Protein AF-A0AAD8AJ97-F1 (afdb_monomer)

InterPro domains:
  IPR019348 Protein phosphatase 1 regulatory subunit 21, six-helix bundle [PF10212] (154-382)
  IPR040024 Protein phosphatase 1 regulatory subunit 21 [PTHR21448] (3-656)
  IPR049372 Protein phosphatase 1 regulatory subunit 21, C-terminal [PF21636] (503-648)

pLDDT: mean 74.04, std 20.23, range [24.17, 96.62]

Foldseek 3Di:
DVVVVVVVVVVVVVVVVVVVVVVVVVVVVVVVVVVVVVVVVVVVVVVVVVVVVVVVVVVVVVVVVVVVVVVVVVVVVVVVVVVVVVVVVVVVVVVVVVVVVVVVVVVVVVVVVVVVVVCCQPPPFPDDPVDRVVSLQTDDDDDPVLLVVVLVLLVLLLVLLVLQLVLVLLLLVLVLLLQVQPDVDDDPLNVVLNVLSVCSNVLSVQLSVLSVQVSVQSVPPVALALLQGLSLVSNLVSLVVVLVSLVVNLVSLLVVLVVVCVDPLQDPVLNVLSVQLNVLSVQLSVLSVQLSVLSCLSNCSLDPDNPDDLVCNLVSLVVNLVSLVSNLVSLVSSLVSLVVNLVVLVVGPPRDPSNNVSSVSSSVSSVSNSVSSVSSSVSSVVCSVSVSVSSLPAPDNPDDPPRHRDVVSSVVSSVVSVVVVVVVDDDPPPQPPVVVVVVVVVVVVVVVVVVVVVVVVVVVVVVVVVVVVVVVVVVVVVVVVVVVVVVVVVVVVVVVDDDDDDDDDDDDDDDDDDDDDDDDDWDDDPPDTDDDDDDDDVVVVVVVVVVVVVVVVVVVVVVVVVVVVVVVVVVVVVVVVVVVVVVVVVVVVVVVVVVVVVVVVVVVVVVVVVVVVVVVVVVVVVVVVVVVVVVVVVVVVVVVVVVVVVVVVVVQVLLVQLLVVCVVVVDNVVSQVVSCVPVVDGRDDPVSNVCQNPVPCVPPVGSDDDDDDDDDDDVVLLVVLVVVCVVPVPDDLVRSCVVSVPPSVVSVCSVCVPVVDDDDDDDDDDDDDPVRVVVVVVVVVVVVVVCVVDVCVLQVDKDKDKDWDDPPPDDDPDDDDDDDDDDDDDDDDDDDDDDDDGDIDIDIDGDDDDDDDDDDDDDDDDDDDDDDDDDDDDDDD

Secondary structure (DSSP, 8-state):
-HHHHHHHHHHHHHHHHHHHHHHHHHHHHHHHHHHHHHHHHHHHHHHHHHHHHHHHHHHHHHHHHHHHHHHHHHHHHHHHHHHHHHHHHHHHHHHHHHHHHHHHHHHHHHHHHHHHHHHHHHHSS---SS-SGGGGGPPP---HHHHHHHHHHHHHHHHHHHHHHHHHHHHHHHHHHHHHHH-SS--HHHHHHHHHHTTHHHHHHHHHHHHHHHHHHHHHH----TTT-SHHHHHHHHHHHHHHHHHHHHHHHHHHHHHHTTSTT--HHHHHHHHHHHHHHHHHHHHHHHHHHHHHHHHGGGSS---S-THHHHHHHHHHHHHHHHHHHHHHHHHHHHHHHHHHHHTSTT--HHHHHHHHHHHHHHHHHHHHHHHHHHHHHHTHHHHHHHH-S-SS-SS-S-----HHHHHHHHHHHHHHHHHSSPPPPPPPHHHHHHHHHHHHHHHHHHHHHHHHHHHHHHHHHHHHHHHHHHHHHHHHHHHHHHHHHHTTTTTTS--------------------------EETTEE-----PPPHHHHHHHHHHHHHHHHHHHHHHHHHHHHHHHHHHHHHHHHHHHHHHHHHHHHHHHHHHHHHHHHHHHHHHHHHHHHHHHHHHHHHHHHHHHHHHHHHHHHHHHHHHHHHHHHHHHHHHHHHHHHHHHH--HHHHHHHHHHHH-SPPPPHHHHHHIIIIIIHHHS--PPPPPPP-PPPHHHHHHHHHHHHT-TT--HHHHHHHTT--HHHHHHHHHHTS--------------TTHHHHHHHHHHHHHHHHHH-TTGGGG--EEE-----TTS---S--------S--------------------EEE--------------------------------

Organism: Diploptera punctata (NCBI:txid6984)

Solvent-accessible surface area (backbone atoms only — not comparable to full-atom values): 50959 Å² total; per-residue (Å²): 121,73,64,63,58,54,53,49,54,48,50,50,52,51,51,50,50,51,50,50,51,48,55,46,53,58,46,51,55,48,49,52,50,52,50,52,55,50,51,56,50,47,56,51,50,52,52,54,50,51,51,53,52,50,54,51,51,56,48,51,51,54,51,49,65,46,51,54,51,54,50,50,52,51,52,50,53,47,53,53,48,54,56,48,52,57,47,51,54,49,54,51,50,54,51,48,51,53,53,50,51,50,50,49,52,52,50,51,51,47,51,51,49,51,50,50,51,48,49,45,66,76,71,62,58,79,68,52,90,88,42,69,74,66,38,30,68,58,79,82,83,78,55,66,69,61,51,52,50,52,52,50,54,53,51,54,41,45,56,26,45,50,48,27,41,52,21,50,40,47,30,41,47,30,53,42,52,36,52,65,49,74,36,94,69,71,51,77,63,52,50,53,39,44,58,56,38,72,50,43,62,65,46,39,51,46,31,50,51,22,43,55,49,30,52,52,48,57,71,68,66,75,60,82,47,72,49,50,48,67,33,49,38,50,25,36,51,28,44,41,52,46,39,52,47,47,64,67,43,47,63,45,53,45,56,46,47,54,50,55,54,65,38,95,84,50,46,73,68,56,37,52,41,46,50,51,35,48,52,28,54,52,50,36,48,53,35,45,49,53,44,42,52,37,45,39,68,52,31,49,43,47,43,99,76,60,91,72,62,71,82,49,54,52,52,41,54,55,51,42,39,49,44,38,46,55,34,27,52,34,42,46,50,32,37,51,39,46,45,55,44,44,54,56,48,69,70,39,95,83,59,48,73,66,33,53,55,30,45,55,50,29,47,50,22,37,50,41,29,31,52,18,38,44,53,36,29,46,57,48,55,72,44,41,72,57,57,44,49,60,68,38,82,68,83,85,72,95,84,63,92,71,77,54,67,40,68,65,57,58,53,48,52,42,51,50,41,51,52,52,61,58,67,74,44,78,76,75,75,76,69,52,72,68,57,48,50,50,51,48,51,50,50,48,52,50,46,54,52,50,48,52,50,50,51,50,50,48,52,51,47,52,50,48,53,48,51,47,50,48,46,52,45,51,49,48,48,47,52,46,44,54,46,45,46,59,38,49,50,50,36,65,78,35,73,86,64,79,84,88,84,85,91,88,90,84,92,92,83,92,86,90,90,88,88,87,90,86,90,85,87,78,63,82,55,100,88,55,79,68,83,76,88,82,83,84,56,74,66,56,60,53,50,50,50,52,51,50,52,54,51,52,51,53,49,52,54,52,52,52,52,49,54,57,48,53,54,52,49,50,53,52,52,52,52,50,50,54,51,47,56,51,49,53,54,52,50,53,54,46,53,54,50,52,53,52,49,49,55,50,49,55,52,50,51,50,54,49,52,57,48,50,52,53,49,51,52,51,52,52,52,51,46,54,51,49,50,51,50,47,58,49,50,51,52,52,47,53,52,46,52,51,53,51,49,51,50,48,52,50,53,49,52,55,52,52,51,51,40,50,42,38,69,70,66,68,34,67,70,58,34,42,48,51,40,31,74,75,66,76,43,88,49,77,53,73,69,56,49,52,40,46,44,51,76,22,31,72,68,66,80,37,84,74,83,83,84,79,84,78,87,74,82,55,68,66,60,51,48,55,53,47,56,58,36,74,76,38,78,85,65,48,66,74,55,52,20,61,75,68,70,38,58,52,72,58,48,52,46,42,40,52,75,71,67,64,63,76,88,77,82,89,75,93,73,86,88,79,59,86,72,49,54,62,52,54,50,52,52,50,51,59,49,50,55,49,54,73,74,36,87,62,49,71,81,76,60,75,50,70,56,80,71,90,78,66,96,82,79,71,84,76,93,70,88,81,83,79,84,83,77,96,77,88,82,88,89,89,89,85,82,90,86,81,91,81,81,84,75,85,55,84,49,77,58,80,78,92,80,84,91,79,96,74,87,91,77,88,84,77,88,78,89,84,89,83,89,79,92,86,86,92,78,85,86,88,136

Sequence (877 aa):
MTNHVLDEELQKKIAENAQLLSLMQDKDSAHEQDMSSLTQRIEKLEHELQQYRQVNNDAELKYKAVVERLEEEKSVLRRTVEVKDHALEKYNTELSTLTEEKSMIQKDLGKKLQSATSTIAHHLPFVDSRNGDLNELNIPRHDRKQQIYALHVISQAGLHLHDLTAALSDYHTYSEQRLHALFTTLNPVNIKFSIHLKENARILRALEQGYSEFQAGLENENCVSLETLPSLHRLSDHLAAYTVYLHRLLPYQCLSLDKESSLSTCTETLRGINEEVRHHIALVTGHFIKLNTYVKLLAVQSKRACQHPPASQRRFLLELTEVLKVLHESMKDLSRAYSQKSNIEHELPTTTERLRTTDECLVNSLGAVVSAMGKLATVLSDSRAELCKVTSASSLTVLSSSGSMHPSVSSFKKRAALYVSCLDQEESPSVPYEDALREHDEVKTNALSRESLTEQLTSCRQRATKLEQDKEHWRLEYQLLQLRHCKKVKDLEGQIQSLSGSTTPHSDDSQVDKVITMDPVTVTNLLGRLDAPLGLTAEADSREQEVKNYLTEQINQLVAACQCAETKAGTLAAECQVLKNRLELCLENKLQAESSVQQMQDSVAKLQEDLQTTTHNYETQLSIMSEHLANMNDKLAVQRDEIDQLKYQLTNKMKAQAVLWYAEFKSIIRVQREFRRVFNRDAPTARSIKKWRRDTLLATGSVLKKHGGGRRASDEMVANVQAAFERSPRKSLRRASRELQIPKSTLQRIVHKRLKLHRYKVQLVQRLEPNDMPKRVEFANTMLDRLGADPDFMTKIFFSDEATFHLSGKSEDECLRKLFVQDGAPPHWSNERCGDLDIKTWSIRAVHLVPSSVSPRPLKKNMSVVISLILPGNSPS

Structure (mmCIF, N/CA/C/O backbone):
data_AF-A0AAD8AJ97-F1
#
_entry.id   AF-A0AAD8AJ97-F1
#
loop_
_atom_site.group_PDB
_atom_site.id
_atom_site.type_symbol
_atom_site.label_atom_id
_atom_site.label_alt_id
_atom_site.label_comp_id
_atom_site.label_asym_id
_atom_site.label_entity_id
_atom_site.label_seq_id
_atom_site.pdbx_PDB_ins_code
_atom_site.Cartn_x
_atom_site.Cartn_y
_atom_site.Cartn_z
_atom_site.occupancy
_atom_site.B_iso_or_equiv
_atom_site.auth_seq_id
_atom_site.auth_comp_id
_atom_site.auth_asym_id
_atom_site.auth_atom_id
_atom_site.pdbx_PDB_model_num
ATOM 1 N N . MET A 1 1 ? -45.328 -33.115 139.645 1.00 50.28 1 MET A N 1
ATOM 2 C CA . MET A 1 1 ? -44.466 -33.691 138.586 1.00 50.28 1 MET A CA 1
ATOM 3 C C . MET A 1 1 ? -44.896 -33.299 137.172 1.00 50.28 1 MET A C 1
ATOM 5 O O . MET A 1 1 ? -44.027 -33.206 136.326 1.00 50.28 1 MET A O 1
ATOM 9 N N . THR A 1 2 ? -46.174 -33.012 136.896 1.00 53.66 2 THR A N 1
ATOM 10 C CA . THR A 1 2 ? -46.664 -32.645 135.548 1.00 53.66 2 THR A CA 1
ATOM 11 C C . THR A 1 2 ? -46.063 -31.366 134.951 1.00 53.66 2 THR A C 1
ATOM 13 O O . THR A 1 2 ? -45.780 -31.346 133.760 1.00 53.66 2 THR A O 1
ATOM 16 N N . ASN A 1 3 ? -45.845 -30.313 135.746 1.00 56.28 3 ASN A N 1
ATOM 17 C CA . ASN A 1 3 ? -45.426 -29.008 135.207 1.00 56.28 3 ASN A CA 1
ATOM 18 C C . ASN A 1 3 ? -44.004 -29.025 134.616 1.00 56.28 3 ASN A C 1
ATOM 20 O O . ASN A 1 3 ? -43.780 -28.437 133.570 1.00 56.28 3 ASN A O 1
ATOM 24 N N . HIS A 1 4 ? -43.075 -29.772 135.224 1.00 58.72 4 HIS A N 1
ATOM 25 C CA . HIS A 1 4 ? -41.666 -29.811 134.804 1.00 58.72 4 HIS A CA 1
ATOM 26 C C . HIS A 1 4 ? -41.482 -30.333 133.366 1.00 58.72 4 HIS A C 1
ATOM 28 O O . HIS A 1 4 ? -40.589 -29.881 132.659 1.00 58.72 4 HIS A O 1
ATOM 34 N N . VAL A 1 5 ? -42.343 -31.254 132.916 1.00 66.88 5 VAL A N 1
ATOM 35 C CA . VAL A 1 5 ? -42.298 -31.795 131.544 1.00 66.88 5 VAL A CA 1
ATOM 36 C C . VAL A 1 5 ? -42.784 -30.755 130.528 1.00 66.88 5 VAL A C 1
ATOM 38 O O . VAL A 1 5 ? -42.211 -30.630 129.450 1.00 66.88 5 VAL A O 1
ATOM 41 N N . LEU A 1 6 ? -43.808 -29.971 130.887 1.00 69.75 6 LEU A N 1
ATOM 42 C CA . LEU A 1 6 ? -44.297 -28.860 130.064 1.00 69.75 6 LEU A CA 1
ATOM 43 C C . LEU A 1 6 ? -43.267 -27.728 129.976 1.00 69.75 6 LEU A C 1
ATOM 45 O O . LEU A 1 6 ? -43.075 -27.179 128.895 1.00 69.75 6 LEU A O 1
ATOM 49 N N . ASP A 1 7 ? -42.577 -27.412 131.075 1.00 71.25 7 ASP A N 1
ATOM 50 C CA . ASP A 1 7 ? -41.513 -26.403 131.086 1.00 71.25 7 ASP A CA 1
ATOM 51 C C . ASP A 1 7 ? -40.296 -26.845 130.248 1.00 71.25 7 ASP A C 1
ATOM 53 O O . ASP A 1 7 ? -39.760 -26.041 129.487 1.00 71.25 7 ASP A O 1
ATOM 57 N N . GLU A 1 8 ? -39.892 -28.121 130.302 1.00 76.50 8 GLU A N 1
ATOM 58 C CA . GLU A 1 8 ? -38.833 -28.673 129.437 1.00 76.50 8 GLU A CA 1
ATOM 59 C C . GLU A 1 8 ? -39.226 -28.680 127.951 1.00 76.50 8 GLU A C 1
ATOM 61 O O . GLU A 1 8 ? -38.424 -28.300 127.095 1.00 76.50 8 GLU A O 1
ATOM 66 N N . GLU A 1 9 ? -40.457 -29.078 127.616 1.00 75.56 9 GLU A N 1
ATOM 67 C CA . GLU A 1 9 ? -40.934 -29.096 126.228 1.00 75.56 9 GLU A CA 1
ATOM 68 C C . GLU A 1 9 ? -41.107 -27.673 125.664 1.00 75.56 9 GLU A C 1
ATOM 70 O O . GLU A 1 9 ? -40.749 -27.412 124.510 1.00 75.56 9 GLU A O 1
ATOM 75 N N . LEU A 1 10 ? -41.541 -26.720 126.497 1.00 81.50 10 LEU A N 1
ATOM 76 C CA . LEU A 1 10 ? -41.582 -25.295 126.171 1.00 81.50 10 LEU A CA 1
ATOM 77 C C . LEU A 1 10 ? -40.174 -24.720 125.963 1.00 81.50 10 LEU A C 1
ATOM 79 O O . LEU A 1 10 ? -39.937 -24.064 124.950 1.00 81.50 10 LEU A O 1
ATOM 83 N N . GLN A 1 11 ? -39.220 -24.996 126.860 1.00 79.12 11 GLN A N 1
ATOM 84 C CA . GLN A 1 11 ? -37.820 -24.579 126.693 1.00 79.12 11 GLN A CA 1
ATOM 85 C C . GLN A 1 11 ? -37.204 -25.166 125.420 1.00 79.12 11 GLN A C 1
ATOM 87 O O . GLN A 1 11 ? -36.531 -24.452 124.676 1.00 79.12 11 GLN A O 1
ATOM 92 N N . LYS A 1 12 ? -37.493 -26.435 125.110 1.00 81.88 12 LYS A N 1
ATOM 93 C CA . LYS A 1 12 ? -37.055 -27.080 123.868 1.00 81.88 12 LYS A CA 1
ATOM 94 C C . LYS A 1 12 ? -37.644 -26.398 122.632 1.00 81.88 12 LYS A C 1
ATOM 96 O O . LYS A 1 12 ? -36.906 -26.165 121.679 1.00 81.88 12 LYS A O 1
ATOM 101 N N . LYS A 1 13 ? -38.925 -26.009 122.651 1.00 83.00 13 LYS A N 1
ATOM 102 C CA . LYS A 1 13 ? -39.553 -25.247 121.555 1.00 83.00 13 LYS A CA 1
ATOM 103 C C . LYS A 1 13 ? -39.045 -23.808 121.443 1.00 83.00 13 LYS A C 1
ATOM 105 O O . LYS A 1 13 ? -38.939 -23.299 120.330 1.00 83.00 13 LYS A O 1
ATOM 110 N N . ILE A 1 14 ? -38.674 -23.167 122.551 1.00 85.00 14 ILE A N 1
ATOM 111 C CA . ILE A 1 14 ? -37.997 -21.860 122.544 1.00 85.00 14 ILE A CA 1
ATOM 112 C C . ILE A 1 14 ? -36.601 -21.988 121.915 1.00 85.00 14 ILE A C 1
ATOM 114 O O . ILE A 1 14 ? -36.256 -21.187 121.050 1.00 85.00 14 ILE A O 1
ATOM 118 N N . ALA A 1 15 ? -35.828 -23.017 122.277 1.00 83.38 15 ALA A N 1
ATOM 119 C CA . ALA A 1 15 ? -34.513 -23.284 121.694 1.00 83.38 15 ALA A CA 1
ATOM 120 C C . ALA A 1 15 ? -34.587 -23.644 120.197 1.00 83.38 15 ALA A C 1
ATOM 122 O O . ALA A 1 15 ? -33.799 -23.136 119.405 1.00 83.38 15 ALA A O 1
ATOM 123 N N . GLU A 1 16 ? -35.560 -24.463 119.792 1.00 85.12 16 GLU A N 1
ATOM 124 C CA . GLU A 1 16 ? -35.815 -24.819 118.390 1.00 85.12 16 GLU A CA 1
ATOM 125 C C . GLU A 1 16 ? -36.224 -23.589 117.564 1.00 85.12 16 GLU A C 1
ATOM 127 O O . GLU A 1 16 ? -35.667 -23.360 116.494 1.00 85.12 16 GLU A O 1
ATOM 132 N N . ASN A 1 17 ? -37.109 -22.730 118.085 1.00 81.25 17 ASN A N 1
ATOM 133 C CA . ASN A 1 17 ? -37.450 -21.460 117.436 1.00 81.25 17 ASN A CA 1
ATOM 134 C C . ASN A 1 17 ? -36.255 -20.494 117.372 1.00 81.25 17 ASN A C 1
ATOM 136 O O . ASN A 1 17 ? -36.091 -19.816 116.363 1.00 81.25 17 ASN A O 1
ATOM 140 N N . ALA A 1 18 ? -35.398 -20.440 118.396 1.00 86.62 18 ALA A N 1
ATOM 141 C CA . ALA A 1 18 ? -34.182 -19.625 118.369 1.00 86.62 18 ALA A CA 1
ATOM 142 C C . ALA A 1 18 ? -33.172 -20.129 117.319 1.00 86.62 18 ALA A C 1
ATOM 144 O O . ALA A 1 18 ? -32.585 -19.327 116.596 1.00 86.62 18 ALA A O 1
ATOM 145 N N . GLN A 1 19 ? -33.018 -21.450 117.176 1.00 85.50 19 GLN A N 1
ATOM 146 C CA . GLN A 1 19 ? -32.201 -22.057 116.119 1.00 85.50 19 GLN A CA 1
ATOM 147 C C . GLN A 1 19 ? -32.790 -21.819 114.723 1.00 85.50 19 GLN A C 1
ATOM 149 O O . GLN A 1 19 ? -32.041 -21.517 113.799 1.00 85.50 19 GLN A O 1
ATOM 154 N N . LEU A 1 20 ? -34.115 -21.900 114.564 1.00 87.56 20 LEU A N 1
ATOM 155 C CA . LEU A 1 20 ? -34.792 -21.585 113.302 1.00 87.56 20 LEU A CA 1
ATOM 156 C C . LEU A 1 20 ? -34.678 -20.098 112.939 1.00 87.56 20 LEU A C 1
ATOM 158 O O . LEU A 1 20 ? -34.468 -19.792 111.771 1.00 87.56 20 LEU A O 1
ATOM 162 N N . LEU A 1 21 ? -34.757 -19.186 113.914 1.00 88.88 21 LEU A N 1
ATOM 163 C CA . LEU A 1 21 ? -34.527 -17.753 113.700 1.00 88.88 21 LEU A CA 1
ATOM 164 C C . LEU A 1 21 ? -33.071 -17.460 113.316 1.00 88.88 21 LEU A C 1
ATOM 166 O O . LEU A 1 21 ? -32.855 -16.704 112.374 1.00 88.88 21 LEU A O 1
ATOM 170 N N . SER A 1 22 ? -32.090 -18.097 113.969 1.00 90.00 22 SER A N 1
ATOM 171 C CA . SER A 1 22 ? -30.678 -18.001 113.565 1.00 90.00 22 SER A CA 1
ATOM 172 C C . SER A 1 22 ? -30.485 -18.509 112.138 1.00 90.00 22 SER A C 1
ATOM 174 O O . SER A 1 22 ? -29.971 -17.781 111.302 1.00 90.00 22 SER A O 1
ATOM 176 N N . LEU A 1 23 ? -30.981 -19.711 111.821 1.00 92.44 23 LEU A N 1
ATOM 177 C CA . LEU A 1 23 ? -30.856 -20.308 110.489 1.00 92.44 23 LEU A CA 1
ATOM 178 C C . LEU A 1 23 ? -31.564 -19.481 109.404 1.00 92.44 23 LEU A C 1
ATOM 180 O O . LEU A 1 23 ? -31.089 -19.426 108.272 1.00 92.44 23 LEU A O 1
ATOM 184 N N . MET A 1 24 ? -32.691 -18.844 109.734 1.00 90.88 24 MET A N 1
ATOM 185 C CA . MET A 1 24 ? -33.377 -17.897 108.856 1.00 90.88 24 MET A CA 1
ATOM 186 C C . MET A 1 24 ? -32.503 -16.659 108.622 1.00 90.88 24 MET A C 1
ATOM 188 O O . MET A 1 24 ? -32.247 -16.320 107.476 1.00 90.88 24 MET A O 1
ATOM 192 N N . GLN A 1 25 ? -31.949 -16.059 109.677 1.00 90.69 25 GLN A N 1
ATOM 193 C CA . GLN A 1 25 ? -31.077 -14.885 109.588 1.00 90.69 25 GLN A CA 1
ATOM 194 C C . GLN A 1 25 ? -29.748 -15.176 108.855 1.00 90.69 25 GLN A C 1
ATOM 196 O O . GLN A 1 25 ? -29.271 -14.346 108.078 1.00 90.69 25 GLN A O 1
ATOM 201 N N . ASP A 1 26 ? -29.189 -16.378 109.016 1.00 90.00 26 ASP A N 1
ATOM 202 C CA . ASP A 1 26 ? -28.035 -16.886 108.261 1.00 90.00 26 ASP A CA 1
ATOM 203 C C . ASP A 1 26 ? -28.372 -17.107 106.771 1.00 90.00 26 ASP A C 1
ATOM 205 O O . ASP A 1 26 ? -27.507 -16.980 105.902 1.00 90.00 26 ASP A O 1
ATOM 209 N N . LYS A 1 27 ? -29.631 -17.435 106.445 1.00 89.75 27 LYS A N 1
ATOM 210 C CA . LYS A 1 27 ? -30.104 -17.586 105.059 1.00 89.75 27 LYS A CA 1
ATOM 211 C C . LYS A 1 27 ? -30.459 -16.260 104.405 1.00 89.75 27 LYS A C 1
ATOM 213 O O . LYS A 1 27 ? -30.077 -16.055 103.256 1.00 89.75 27 LYS A O 1
ATOM 218 N N . ASP A 1 28 ? -31.115 -15.363 105.126 1.00 89.62 28 ASP A N 1
ATOM 219 C CA . ASP A 1 28 ? -31.456 -14.026 104.650 1.00 89.62 28 ASP A CA 1
ATOM 220 C C . ASP A 1 28 ? -30.176 -13.225 104.373 1.00 89.62 28 ASP A C 1
ATOM 222 O O . ASP A 1 28 ? -30.018 -12.688 103.281 1.00 89.62 28 ASP A O 1
ATOM 226 N N . SER A 1 29 ? -29.196 -13.251 105.285 1.00 88.12 29 SER A N 1
ATOM 227 C CA . SER A 1 29 ? -27.899 -12.585 105.073 1.00 88.12 29 SER A CA 1
ATOM 228 C C . SER A 1 29 ? -27.055 -13.217 103.955 1.00 88.12 29 SER A C 1
ATOM 230 O O . SER A 1 29 ? -26.360 -12.495 103.237 1.00 88.12 29 SER A O 1
ATOM 232 N N . ALA A 1 30 ? -27.140 -14.535 103.734 1.00 89.38 30 ALA A N 1
ATOM 233 C CA . ALA A 1 30 ? -26.548 -15.172 102.555 1.00 89.38 30 ALA A CA 1
ATOM 234 C C . ALA A 1 30 ? -27.246 -14.729 101.254 1.00 89.38 30 ALA A C 1
ATOM 236 O O . ALA A 1 30 ? -26.576 -14.433 100.267 1.00 89.38 30 ALA A O 1
ATOM 237 N N . HIS A 1 31 ? -28.577 -14.612 101.254 1.00 89.00 31 HIS A N 1
ATOM 238 C CA . HIS A 1 31 ? -29.332 -14.113 100.104 1.00 89.00 31 HIS A CA 1
ATOM 239 C C . HIS A 1 31 ? -29.087 -12.621 99.828 1.00 89.00 31 HIS A C 1
ATOM 241 O O . HIS A 1 31 ? -29.013 -12.234 98.664 1.00 89.00 31 HIS A O 1
ATOM 247 N N . GLU A 1 32 ? -28.883 -11.787 100.851 1.00 91.94 32 GLU A N 1
ATOM 248 C CA . GLU A 1 32 ? -28.444 -10.394 100.681 1.00 91.94 32 GLU A CA 1
ATOM 249 C C . GLU A 1 32 ? -27.042 -10.308 100.053 1.00 91.94 32 GLU A C 1
ATOM 251 O O . GLU A 1 32 ? -26.814 -9.475 99.172 1.00 91.94 32 GLU A O 1
ATOM 256 N N . GLN A 1 33 ? -26.115 -11.197 100.435 1.00 92.25 33 GLN A N 1
ATOM 257 C CA . GLN A 1 33 ? -24.782 -11.288 99.822 1.00 92.25 33 GLN A CA 1
ATOM 258 C C . GLN A 1 33 ? -24.845 -11.757 98.360 1.00 92.25 33 GLN A C 1
ATOM 260 O O . GLN A 1 33 ? -24.237 -11.119 97.496 1.00 92.25 33 GLN A O 1
ATOM 265 N N . ASP A 1 34 ? -25.619 -12.806 98.059 1.00 92.00 34 ASP A N 1
ATOM 266 C CA . ASP A 1 34 ? -25.852 -13.274 96.686 1.00 92.00 34 ASP A CA 1
ATOM 267 C C . ASP A 1 34 ? -26.441 -12.147 95.822 1.00 92.00 34 ASP A C 1
ATOM 269 O O . ASP A 1 34 ? -25.899 -11.831 94.759 1.00 92.00 34 ASP A O 1
ATOM 273 N N . MET A 1 35 ? -27.502 -11.485 96.299 1.00 88.81 35 MET A N 1
ATOM 274 C CA . MET A 1 35 ? -28.147 -10.368 95.601 1.00 88.81 35 MET A CA 1
ATOM 275 C C . MET A 1 35 ? -27.187 -9.196 95.368 1.00 88.81 35 MET A C 1
ATOM 277 O O . MET A 1 35 ? -27.140 -8.682 94.253 1.00 88.81 35 MET A O 1
ATOM 281 N N . SER A 1 36 ? -26.384 -8.822 96.369 1.00 92.50 36 SER A N 1
ATOM 282 C CA . SER A 1 36 ? -25.349 -7.782 96.258 1.00 92.50 36 SER A CA 1
ATOM 283 C C . SER A 1 36 ? -24.280 -8.132 95.213 1.00 92.50 36 SER A C 1
ATOM 285 O O . SER A 1 36 ? -23.877 -7.285 94.411 1.00 92.50 36 SER A O 1
ATOM 287 N N . SER A 1 37 ? -23.854 -9.399 95.149 1.00 94.25 37 SER A N 1
ATOM 288 C CA . SER A 1 37 ? -22.895 -9.858 94.135 1.00 94.25 37 SER A CA 1
ATOM 289 C C . SER A 1 37 ? -23.481 -9.812 92.715 1.00 94.25 37 SER A C 1
ATOM 291 O O . SER A 1 37 ? -22.791 -9.449 91.757 1.00 94.25 37 SER A O 1
ATOM 293 N N . LEU A 1 38 ? -24.775 -10.126 92.576 1.00 92.06 38 LEU A N 1
ATOM 294 C CA . LEU A 1 38 ? -25.487 -10.115 91.303 1.00 92.06 38 LEU A CA 1
ATOM 295 C C . LEU A 1 38 ? -25.763 -8.689 90.815 1.00 92.06 38 LEU A C 1
ATOM 297 O O . LEU A 1 38 ? -25.551 -8.426 89.632 1.00 92.06 38 LEU A O 1
ATOM 301 N N . THR A 1 39 ? -26.157 -7.753 91.688 1.00 93.06 39 THR A N 1
ATOM 302 C CA . THR A 1 39 ? -26.331 -6.341 91.300 1.00 93.06 39 THR A CA 1
ATOM 303 C C . THR A 1 39 ? -25.008 -5.717 90.871 1.00 93.06 39 THR A C 1
ATOM 305 O O . THR A 1 39 ? -24.943 -5.165 89.776 1.00 93.06 39 THR A O 1
ATOM 308 N N . GLN A 1 40 ? -23.920 -5.915 91.625 1.00 94.31 40 GLN A N 1
ATOM 309 C CA . GLN A 1 40 ? -22.583 -5.450 91.222 1.00 94.31 40 GLN A CA 1
ATOM 310 C C . GLN A 1 40 ? -22.132 -6.052 89.879 1.00 94.31 40 GLN A C 1
ATOM 312 O O . GLN A 1 40 ? -21.485 -5.378 89.069 1.00 94.31 40 GLN A O 1
ATOM 317 N N . ARG A 1 41 ? -22.474 -7.321 89.596 1.00 95.25 41 ARG A N 1
ATOM 318 C CA . ARG A 1 41 ? -22.145 -7.931 88.299 1.00 95.25 41 ARG A CA 1
ATOM 319 C C . ARG A 1 41 ? -22.998 -7.375 87.157 1.00 95.25 41 ARG A C 1
ATOM 321 O O . ARG A 1 41 ? -22.462 -7.234 86.057 1.00 95.25 41 ARG A O 1
ATOM 328 N N . ILE A 1 42 ? -24.266 -7.043 87.405 1.00 92.62 42 ILE A N 1
ATOM 329 C CA . ILE A 1 42 ? -25.147 -6.362 86.444 1.00 92.62 42 ILE A CA 1
ATOM 330 C C . ILE A 1 42 ? -24.606 -4.962 86.140 1.00 92.62 42 ILE A C 1
ATOM 332 O O . ILE A 1 42 ? -24.314 -4.690 84.981 1.00 92.62 42 ILE A O 1
ATOM 336 N N . GLU A 1 43 ? -24.355 -4.129 87.154 1.00 94.44 43 GLU A N 1
ATOM 337 C CA . GLU A 1 43 ? -23.803 -2.770 86.997 1.00 94.44 43 GLU A CA 1
ATOM 338 C C . GLU A 1 43 ? -22.502 -2.771 86.177 1.00 94.44 43 GLU A C 1
ATOM 340 O O . GLU A 1 43 ? -22.328 -1.974 85.251 1.00 94.44 43 GLU A O 1
ATOM 345 N N . LYS A 1 44 ? -21.602 -3.727 86.450 1.00 94.88 44 LYS A N 1
ATOM 346 C CA . LYS A 1 44 ? -20.368 -3.895 85.673 1.00 94.88 44 LYS A CA 1
ATOM 347 C C . LYS A 1 44 ? -20.632 -4.275 84.210 1.00 94.88 44 LYS A C 1
ATOM 349 O O . LYS A 1 44 ? -19.974 -3.734 83.325 1.00 94.88 44 LYS A O 1
ATOM 354 N N . LEU A 1 45 ? -21.574 -5.182 83.941 1.00 90.69 45 LEU A N 1
ATOM 355 C CA . LEU A 1 45 ? -21.949 -5.573 82.574 1.00 90.69 45 LEU A CA 1
ATOM 356 C C . LEU A 1 45 ? -22.652 -4.435 81.818 1.00 90.69 45 LEU A C 1
ATOM 358 O O . LEU A 1 45 ? -22.435 -4.275 80.619 1.00 90.69 45 LEU A O 1
ATOM 362 N N . GLU A 1 46 ? -23.459 -3.622 82.500 1.00 92.69 46 GLU A N 1
ATOM 363 C CA . GLU A 1 46 ? -24.097 -2.437 81.922 1.00 92.69 46 GLU A CA 1
ATOM 364 C C . GLU A 1 46 ? -23.061 -1.364 81.561 1.00 92.69 46 GLU A C 1
ATOM 366 O O . GLU A 1 46 ? -23.114 -0.816 80.458 1.00 92.69 46 GLU A O 1
ATOM 371 N N . HIS A 1 47 ? -22.059 -1.139 82.417 1.00 94.75 47 HIS A N 1
ATOM 372 C CA . HIS A 1 47 ? -20.933 -0.250 82.124 1.00 94.75 47 HIS A CA 1
ATOM 373 C C . HIS A 1 47 ? -20.072 -0.762 80.953 1.00 94.75 47 HIS A C 1
ATOM 375 O O . HIS A 1 47 ? -19.744 0.007 80.047 1.00 94.75 47 HIS A O 1
ATOM 381 N N . GLU A 1 48 ? -19.743 -2.061 80.923 1.00 94.88 48 GLU A N 1
ATOM 382 C CA . GLU A 1 48 ? -19.043 -2.712 79.802 1.00 94.88 48 GLU A CA 1
ATOM 383 C C . GLU A 1 48 ? -19.838 -2.528 78.486 1.00 94.88 48 GLU A C 1
ATOM 385 O O . GLU A 1 48 ? -19.294 -2.062 77.481 1.00 94.88 48 GLU A O 1
ATOM 390 N N . LEU A 1 49 ? -21.155 -2.777 78.493 1.00 90.31 49 LEU A N 1
ATOM 391 C CA . LEU A 1 49 ? -22.042 -2.546 77.342 1.00 90.31 49 LEU A CA 1
ATOM 392 C C . LEU A 1 49 ? -22.127 -1.071 76.920 1.00 90.31 49 LEU A C 1
ATOM 394 O O . LEU A 1 49 ? -22.208 -0.782 75.723 1.00 90.31 49 LEU A O 1
ATOM 398 N N . GLN A 1 50 ? -22.117 -0.132 77.867 1.00 93.25 50 GLN A N 1
ATOM 399 C CA . GLN A 1 50 ? -22.151 1.300 77.572 1.00 93.25 50 GLN A CA 1
ATOM 400 C C . GLN A 1 50 ? -20.849 1.769 76.907 1.00 93.25 50 GLN A C 1
ATOM 402 O O . GLN A 1 50 ? -20.912 2.510 75.923 1.00 93.25 50 GLN A O 1
ATOM 407 N N . GLN A 1 51 ? -19.692 1.262 77.348 1.00 93.19 51 GLN A N 1
ATOM 408 C CA . GLN A 1 51 ? -18.409 1.495 76.678 1.00 93.19 51 GLN A CA 1
ATOM 409 C C . GLN A 1 51 ? -18.394 0.923 75.252 1.00 93.19 51 GLN A C 1
ATOM 411 O O . GLN A 1 51 ? -18.033 1.640 74.317 1.00 93.19 51 GLN A O 1
ATOM 416 N N . TYR A 1 52 ? -18.853 -0.318 75.043 1.00 91.62 52 TYR A N 1
ATOM 417 C CA . TYR A 1 52 ? -18.931 -0.900 73.694 1.00 91.62 52 TYR A CA 1
ATOM 418 C C . TYR A 1 52 ? -19.860 -0.111 72.758 1.00 91.62 52 TYR A C 1
ATOM 420 O O . TYR A 1 52 ? -19.508 0.116 71.600 1.00 91.62 52 TYR A O 1
ATOM 428 N N . ARG A 1 53 ? -21.012 0.370 73.251 1.00 91.50 53 ARG A N 1
ATOM 429 C CA . ARG A 1 53 ? -21.908 1.256 72.482 1.00 91.50 53 ARG A CA 1
ATOM 430 C C . ARG A 1 53 ? -21.224 2.565 72.092 1.00 91.50 53 ARG A C 1
ATOM 432 O O . ARG A 1 53 ? -21.382 3.009 70.959 1.00 91.50 53 ARG A O 1
ATOM 439 N N . GLN A 1 54 ? -20.460 3.169 73.001 1.00 93.44 54 GLN A N 1
ATOM 440 C CA . GLN A 1 54 ? -19.755 4.423 72.737 1.00 93.44 54 GLN A CA 1
ATOM 441 C C . GLN A 1 54 ? -18.651 4.240 71.683 1.00 93.44 54 GLN A C 1
ATOM 443 O O . GLN A 1 54 ? -18.618 4.982 70.705 1.00 93.44 54 GLN A O 1
ATOM 448 N N . VAL A 1 55 ? -17.832 3.188 71.802 1.00 94.19 55 VAL A N 1
ATOM 449 C CA . VAL A 1 55 ? -16.805 2.842 70.800 1.00 94.19 55 VAL A CA 1
ATOM 450 C C . VAL A 1 55 ? -17.425 2.523 69.433 1.00 94.19 55 VAL A C 1
ATOM 452 O O . VAL A 1 55 ? -16.893 2.954 68.410 1.00 94.19 55 VAL A O 1
ATOM 455 N N . ASN A 1 56 ? -18.564 1.819 69.391 1.00 87.38 56 ASN A N 1
ATOM 456 C CA . ASN A 1 56 ? -19.270 1.543 68.138 1.00 87.38 56 ASN A CA 1
ATOM 457 C C . ASN A 1 56 ? -19.830 2.823 67.494 1.00 87.38 56 ASN A C 1
ATOM 459 O O . ASN A 1 56 ? -19.684 3.006 66.289 1.00 87.38 56 ASN A O 1
ATOM 463 N N . ASN A 1 57 ? -20.411 3.735 68.280 1.00 91.94 57 ASN A N 1
ATOM 464 C CA . ASN A 1 57 ? -20.888 5.028 67.780 1.00 91.94 57 ASN A CA 1
ATOM 465 C C . ASN A 1 57 ? -19.736 5.876 67.208 1.00 91.94 57 ASN A C 1
ATOM 467 O O . ASN A 1 57 ? -19.867 6.430 66.117 1.00 91.94 57 ASN A O 1
ATOM 471 N N . ASP A 1 58 ? -18.593 5.933 67.897 1.00 91.25 58 ASP A N 1
ATOM 472 C CA . ASP A 1 58 ? -17.400 6.645 67.422 1.00 91.25 58 ASP A CA 1
ATOM 473 C C . ASP A 1 58 ? -16.826 6.023 66.140 1.00 91.25 58 ASP A C 1
ATOM 475 O O . ASP A 1 58 ? -16.338 6.742 65.264 1.00 91.25 58 ASP A O 1
ATOM 479 N N . ALA A 1 59 ? -16.879 4.694 66.009 1.00 87.31 59 ALA A N 1
ATOM 480 C CA . ALA A 1 59 ? -16.501 3.992 64.785 1.00 87.31 59 ALA A CA 1
ATOM 481 C C . ALA A 1 59 ? -17.479 4.300 63.640 1.00 87.31 59 ALA A C 1
ATOM 483 O O . ALA A 1 59 ? -17.045 4.684 62.556 1.00 87.31 59 ALA A O 1
ATOM 484 N N . GLU A 1 60 ? -18.790 4.222 63.880 1.00 88.12 60 GLU A N 1
ATOM 485 C CA . GLU A 1 60 ? -19.820 4.588 62.903 1.00 88.12 60 GLU A CA 1
ATOM 486 C C . GLU A 1 60 ? -19.678 6.031 62.406 1.00 88.12 60 GLU A C 1
ATOM 488 O O . GLU A 1 60 ? -19.816 6.273 61.208 1.00 88.12 60 GLU A O 1
ATOM 493 N N . LEU A 1 61 ? -19.397 6.989 63.295 1.00 92.38 61 LEU A N 1
ATOM 494 C CA . LEU A 1 61 ? -19.169 8.389 62.925 1.00 92.38 61 LEU A CA 1
ATOM 495 C C . LEU A 1 61 ? -17.917 8.544 62.050 1.00 92.38 61 LEU A C 1
ATOM 497 O O . LEU A 1 61 ? -17.967 9.230 61.030 1.00 92.38 61 LEU A O 1
ATOM 501 N N . LYS A 1 62 ? -16.818 7.855 62.388 1.00 93.19 62 LYS A N 1
ATOM 502 C CA . LYS A 1 62 ? -15.593 7.840 61.569 1.00 93.19 62 LYS A CA 1
ATOM 503 C C . LYS A 1 62 ? -15.831 7.220 60.192 1.00 93.19 62 LYS A C 1
ATOM 505 O O . LYS A 1 62 ? -15.352 7.769 59.205 1.00 93.19 62 LYS A O 1
ATOM 510 N N . TYR A 1 63 ? -16.586 6.124 60.102 1.00 87.00 63 TYR A N 1
ATOM 511 C CA . TYR A 1 63 ? -16.922 5.507 58.817 1.00 87.00 63 TYR A CA 1
ATOM 512 C C . TYR A 1 63 ? -17.851 6.391 57.975 1.00 87.00 63 TYR A C 1
ATOM 514 O O . TYR A 1 63 ? -17.587 6.554 56.786 1.00 87.00 63 TYR A O 1
ATOM 522 N N . LYS A 1 64 ? -18.865 7.036 58.569 1.00 91.81 64 LYS A N 1
ATOM 523 C CA . LYS A 1 64 ? -19.734 8.006 57.869 1.00 91.81 64 LYS A CA 1
ATOM 524 C C . LYS A 1 64 ? -18.912 9.167 57.292 1.00 91.81 64 LYS A C 1
ATOM 526 O O . LYS A 1 64 ? -18.958 9.384 56.088 1.00 91.81 64 LYS A O 1
ATOM 531 N N . ALA A 1 65 ? -18.026 9.769 58.088 1.00 91.06 65 ALA A N 1
ATOM 532 C CA . ALA A 1 65 ? -17.118 10.834 57.644 1.00 91.06 65 ALA A CA 1
ATOM 533 C C . ALA A 1 65 ? -15.991 10.380 56.678 1.00 91.06 65 ALA A C 1
ATOM 535 O O . ALA A 1 65 ? -15.221 11.207 56.181 1.00 91.06 65 ALA A O 1
ATOM 536 N N . VAL A 1 66 ? -15.831 9.076 56.422 1.00 90.69 66 VAL A N 1
ATOM 537 C CA . VAL A 1 66 ? -15.001 8.545 55.321 1.00 90.69 66 VAL A CA 1
ATOM 538 C C . VAL A 1 66 ? -15.853 8.340 54.069 1.00 90.69 66 VAL A C 1
ATOM 540 O O . VAL A 1 66 ? -15.430 8.741 52.990 1.00 90.69 66 VAL A O 1
ATOM 543 N N . VAL A 1 67 ? -17.058 7.778 54.207 1.00 85.75 67 VAL A N 1
ATOM 544 C CA . VAL A 1 67 ? -18.009 7.602 53.096 1.00 85.75 67 VAL A CA 1
ATOM 545 C C . VAL A 1 67 ? -18.389 8.948 52.483 1.00 85.75 67 VAL A C 1
ATOM 547 O O . VAL A 1 67 ? -18.289 9.086 51.272 1.00 85.75 67 VAL A O 1
ATOM 550 N N . GLU A 1 68 ? -18.727 9.952 53.294 1.00 91.38 68 GLU A N 1
ATOM 551 C CA . GLU A 1 68 ? -19.095 11.297 52.826 1.00 91.38 68 GLU A CA 1
ATOM 552 C C . GLU A 1 68 ? -17.979 11.925 51.974 1.00 91.38 68 GLU A C 1
ATOM 554 O O . GLU A 1 68 ? -18.237 12.345 50.848 1.00 91.38 68 GLU A O 1
ATOM 559 N N . ARG A 1 69 ? -16.717 11.879 52.429 1.00 91.38 69 ARG A N 1
ATOM 560 C CA . ARG A 1 69 ? -15.566 12.372 51.646 1.00 91.38 69 ARG A CA 1
ATOM 561 C C . ARG A 1 69 ? -15.335 11.583 50.357 1.00 91.38 69 ARG A C 1
ATOM 563 O O . ARG A 1 69 ? -15.062 12.182 49.322 1.00 91.38 69 ARG A O 1
ATOM 570 N N . LEU A 1 70 ? -15.478 10.257 50.386 1.00 83.81 70 LEU A N 1
ATOM 571 C CA . LEU A 1 70 ? -15.357 9.432 49.179 1.00 83.81 70 LEU A CA 1
ATOM 572 C C . LEU A 1 70 ? -16.510 9.680 48.192 1.00 83.81 70 LEU A C 1
ATOM 574 O O . LEU A 1 70 ? -16.309 9.583 46.983 1.00 83.81 70 LEU A O 1
ATOM 578 N N . GLU A 1 71 ? -17.709 10.023 48.667 1.00 85.00 71 GLU A N 1
ATOM 579 C CA . GLU A 1 71 ? -18.829 10.443 47.819 1.00 85.00 71 GLU A CA 1
ATOM 580 C C . GLU A 1 71 ? -18.622 11.853 47.245 1.00 85.00 71 GLU A C 1
ATOM 582 O O . GLU A 1 71 ? -18.908 12.068 46.063 1.00 85.00 71 GLU A O 1
ATOM 587 N N . GLU A 1 72 ? -18.044 12.782 48.013 1.00 90.62 72 GLU A N 1
ATOM 588 C CA . GLU A 1 72 ? -17.607 14.097 47.532 1.00 90.62 72 GLU A CA 1
ATOM 589 C C . GLU A 1 72 ? -16.540 13.968 46.435 1.00 90.62 72 GLU A C 1
ATOM 591 O O . GLU A 1 72 ? -16.769 14.446 45.320 1.00 90.62 72 GLU A O 1
ATOM 596 N N . GLU A 1 73 ? -15.434 13.260 46.692 1.00 88.88 73 GLU A N 1
ATOM 597 C CA . GLU A 1 73 ? -14.353 12.995 45.728 1.00 88.88 73 GLU A CA 1
ATOM 598 C C . GLU A 1 73 ? -14.885 12.321 44.454 1.00 88.88 73 GLU A C 1
ATOM 600 O O . GLU A 1 73 ? -14.630 12.782 43.340 1.00 88.88 73 GLU A O 1
ATOM 605 N N . LYS A 1 74 ? -15.721 11.286 44.596 1.00 82.62 74 LYS A N 1
ATOM 606 C CA . LYS A 1 74 ? -16.408 10.609 43.483 1.00 82.62 74 LYS A CA 1
ATOM 607 C C . LYS A 1 74 ? -17.341 11.542 42.709 1.00 82.62 74 LYS A C 1
ATOM 609 O O . LYS A 1 74 ? -17.485 11.389 41.496 1.00 82.62 74 LYS A O 1
ATOM 614 N N . SER A 1 75 ? -17.968 12.517 43.370 1.00 88.00 75 SER A N 1
ATOM 615 C CA . SER A 1 75 ? -18.774 13.540 42.697 1.00 88.00 75 SER A CA 1
ATOM 616 C C . SER A 1 75 ? -17.905 14.540 41.925 1.00 88.00 75 SER A C 1
ATOM 618 O O . SER A 1 75 ? -18.306 14.994 40.853 1.00 88.00 75 SER A O 1
ATOM 620 N N . VAL A 1 76 ? -16.719 14.891 42.432 1.00 90.06 76 VAL A N 1
ATOM 621 C CA . VAL A 1 76 ? -15.756 15.752 41.727 1.00 90.06 76 VAL A CA 1
ATOM 622 C C . VAL A 1 76 ? -15.203 15.021 40.505 1.00 90.06 76 VAL A C 1
ATOM 624 O O . VAL A 1 76 ? -15.250 15.571 39.409 1.00 90.06 76 VAL A O 1
ATOM 627 N N . LEU A 1 77 ? -14.785 13.762 40.664 1.00 81.62 77 LEU A N 1
ATOM 628 C CA . LEU A 1 77 ? -14.268 12.927 39.577 1.00 81.62 77 LEU A CA 1
ATOM 629 C C . LEU A 1 77 ? -15.309 12.654 38.480 1.00 81.62 77 LEU A C 1
ATOM 631 O O . LEU A 1 77 ? -14.961 12.653 37.304 1.00 81.62 77 LEU A O 1
ATOM 635 N N . ARG A 1 78 ? -16.597 12.497 38.821 1.00 86.38 78 ARG A N 1
ATOM 636 C CA . ARG A 1 78 ? -17.664 12.458 37.803 1.00 86.38 78 ARG A CA 1
ATOM 637 C C . ARG A 1 78 ? -17.737 13.750 36.999 1.00 86.38 78 ARG A C 1
ATOM 639 O O . ARG A 1 78 ? -17.698 13.686 35.780 1.00 86.38 78 ARG A O 1
ATOM 646 N N . ARG A 1 79 ? -17.765 14.911 37.662 1.00 87.12 79 ARG A N 1
ATOM 647 C CA . ARG A 1 79 ? -17.827 16.210 36.969 1.00 87.12 79 ARG A CA 1
ATOM 648 C C . ARG A 1 79 ? -16.596 16.461 36.094 1.00 87.12 79 ARG A C 1
ATOM 650 O O . ARG A 1 79 ? -16.732 17.057 35.031 1.00 87.12 79 ARG A O 1
ATOM 657 N N . THR A 1 80 ? -15.400 16.022 36.500 1.00 86.88 80 THR A N 1
ATOM 658 C CA . THR A 1 80 ? -14.204 16.161 35.651 1.00 86.88 80 THR A CA 1
ATOM 659 C C . THR A 1 80 ? -14.225 15.210 34.457 1.00 86.88 80 THR A C 1
ATOM 661 O O . THR A 1 80 ? -13.815 15.634 33.380 1.00 86.88 80 THR A O 1
ATOM 664 N N . VAL A 1 81 ? -14.744 13.984 34.600 1.00 80.62 81 VAL A N 1
ATOM 665 C CA . VAL A 1 81 ? -14.990 13.069 33.468 1.00 80.62 81 VAL A CA 1
ATOM 666 C C . VAL A 1 81 ? -16.044 13.649 32.522 1.00 80.62 81 VAL A C 1
ATOM 668 O O . VAL A 1 81 ? -15.738 13.848 31.354 1.00 80.62 81 VAL A O 1
ATOM 671 N N . GLU A 1 82 ? -17.210 14.061 33.026 1.00 87.25 82 GLU A N 1
ATOM 672 C CA . GLU A 1 82 ? -18.289 14.687 32.241 1.00 87.25 82 GLU A CA 1
ATOM 673 C C . GLU A 1 82 ? -17.783 15.902 31.432 1.00 87.25 82 GLU A C 1
ATOM 675 O O . GLU A 1 82 ? -18.086 16.037 30.249 1.00 87.25 82 GLU A O 1
ATOM 680 N N . VAL A 1 83 ? -16.942 16.761 32.027 1.00 90.25 83 VAL A N 1
ATOM 681 C CA . VAL A 1 83 ? -16.312 17.903 31.333 1.00 90.25 83 VAL A CA 1
ATOM 682 C C . VAL A 1 83 ? -15.288 17.469 30.273 1.00 90.25 83 VAL A C 1
ATOM 684 O O . VAL A 1 83 ? -15.123 18.164 29.268 1.00 90.25 83 VAL A O 1
ATOM 687 N N . LYS A 1 84 ? -14.588 16.344 30.466 1.00 81.94 84 LYS A N 1
ATOM 688 C CA . LYS A 1 84 ? -13.636 15.799 29.483 1.00 81.94 84 LYS A CA 1
ATOM 689 C C . LYS A 1 84 ? -14.349 15.106 28.327 1.00 81.94 84 LYS A C 1
ATOM 691 O O . LYS A 1 84 ? -13.966 15.349 27.186 1.00 81.94 84 LYS A O 1
ATOM 696 N N . ASP A 1 85 ? -15.407 14.351 28.597 1.00 81.50 85 ASP A N 1
ATOM 697 C CA . ASP A 1 85 ? -16.250 13.730 27.574 1.00 81.50 85 ASP A CA 1
ATOM 698 C C . ASP A 1 85 ? -16.868 14.808 26.673 1.00 81.50 85 ASP A C 1
ATOM 700 O O . ASP A 1 85 ? -16.712 14.758 25.456 1.00 81.50 85 ASP A O 1
ATOM 704 N N . HIS A 1 86 ? -17.424 15.876 27.254 1.00 85.94 86 HIS A N 1
ATOM 705 C CA . HIS A 1 86 ? -17.977 16.999 26.485 1.00 85.94 86 HIS A CA 1
ATOM 706 C C . HIS A 1 86 ? -16.916 17.795 25.695 1.00 85.94 86 HIS A C 1
ATOM 708 O O . HIS A 1 86 ? -17.237 18.446 24.698 1.00 85.94 86 HIS A O 1
ATOM 714 N N . ALA A 1 87 ? -15.644 17.763 26.110 1.00 84.94 87 ALA A N 1
ATOM 715 C CA . ALA A 1 87 ? -14.538 18.318 25.327 1.00 84.94 87 ALA A CA 1
ATOM 716 C C . ALA A 1 87 ? -14.138 17.389 24.165 1.00 84.94 87 ALA A C 1
ATOM 718 O O . ALA A 1 87 ? -13.887 17.869 23.061 1.00 84.94 87 ALA A O 1
ATOM 719 N N . LEU A 1 88 ? -14.132 16.070 24.383 1.00 78.62 88 LEU A N 1
ATOM 720 C CA . LEU A 1 88 ? -13.892 15.070 23.338 1.00 78.62 88 LEU A CA 1
ATOM 721 C C . LEU A 1 88 ? -15.005 15.070 22.283 1.00 78.62 88 LEU A C 1
ATOM 723 O O . LEU A 1 88 ? -14.701 15.013 21.094 1.00 78.62 88 LEU A O 1
ATOM 727 N N . GLU A 1 89 ? -16.271 15.207 22.686 1.00 85.12 89 GLU A N 1
ATOM 728 C CA . GLU A 1 89 ? -17.403 15.378 21.768 1.00 85.12 89 GLU A CA 1
ATOM 729 C C . GLU A 1 89 ? -17.209 16.607 20.868 1.00 85.12 89 GLU A C 1
ATOM 731 O O . GLU A 1 89 ? -17.331 16.491 19.648 1.00 85.12 89 GLU A O 1
ATOM 736 N N . LYS A 1 90 ? -16.810 17.755 21.439 1.00 86.50 90 LYS A N 1
ATOM 737 C CA . LYS A 1 90 ? -16.500 18.974 20.671 1.00 86.50 90 LYS A CA 1
ATOM 738 C C . LYS A 1 90 ? -15.374 18.751 19.666 1.00 86.50 90 LYS A C 1
ATOM 740 O O . LYS A 1 90 ? -15.598 18.954 18.474 1.00 86.50 90 LYS A O 1
ATOM 745 N N . TYR A 1 91 ? -14.217 18.249 20.101 1.00 79.19 91 TYR A N 1
ATOM 746 C CA . TYR A 1 91 ? -13.100 17.971 19.191 1.00 79.19 91 TYR A CA 1
ATOM 747 C C . TYR A 1 91 ? -13.465 16.950 18.103 1.00 79.19 91 TYR A C 1
ATOM 749 O O . TYR A 1 91 ? -13.015 17.081 16.968 1.00 79.19 91 TYR A O 1
ATOM 757 N N . ASN A 1 92 ? -14.317 15.965 18.402 1.00 79.38 92 ASN A N 1
ATOM 758 C CA . ASN A 1 92 ? -14.800 15.009 17.408 1.00 79.38 92 ASN A CA 1
ATOM 759 C C . ASN A 1 92 ? -15.761 15.662 16.393 1.00 79.38 92 ASN A C 1
ATOM 761 O O . ASN A 1 92 ? -15.702 15.346 15.203 1.00 79.38 92 ASN A O 1
ATOM 765 N N . THR A 1 93 ? -16.600 16.617 16.816 1.00 85.00 93 THR A N 1
ATOM 766 C CA . THR A 1 93 ? -17.413 17.420 15.883 1.00 85.00 93 THR A CA 1
ATOM 767 C C . THR A 1 93 ? -16.569 18.368 15.029 1.00 85.00 93 THR A C 1
ATOM 769 O O . THR A 1 93 ? -16.778 18.408 13.822 1.00 85.00 93 THR A O 1
ATOM 772 N N . GLU A 1 94 ? -15.565 19.042 15.601 1.00 85.31 94 GLU A N 1
ATOM 773 C CA . GLU A 1 94 ? -14.625 19.910 14.869 1.00 85.31 94 GLU A CA 1
ATOM 774 C C . GLU A 1 94 ? -13.799 19.117 13.841 1.00 85.31 94 GLU A C 1
ATOM 776 O O . GLU A 1 94 ? -13.624 19.542 12.698 1.00 85.31 94 GLU A O 1
ATOM 781 N N . LEU A 1 95 ? -13.332 17.920 14.214 1.00 76.00 95 LEU A N 1
ATOM 782 C CA . LEU A 1 95 ? -12.643 17.003 13.306 1.00 76.00 95 LEU A CA 1
ATOM 783 C C . LEU A 1 95 ? -13.590 16.531 12.193 1.00 76.00 95 LEU A C 1
ATOM 785 O O . LEU A 1 95 ? -13.200 16.523 11.025 1.00 76.00 95 LEU A O 1
ATOM 789 N N . SER A 1 96 ? -14.847 16.218 12.525 1.00 79.19 96 SER A N 1
ATOM 790 C CA . SER A 1 96 ? -15.870 15.852 11.538 1.00 79.19 96 SER A CA 1
ATOM 791 C C . SER A 1 96 ? -16.106 16.983 10.530 1.00 79.19 96 SER A C 1
ATOM 793 O O . SER A 1 96 ? -15.966 16.743 9.328 1.00 79.19 96 SER A O 1
ATOM 795 N N . THR A 1 97 ? -16.343 18.223 10.977 1.00 84.44 97 THR A N 1
ATOM 796 C CA . THR A 1 97 ? -16.527 19.373 10.071 1.00 84.44 97 THR A CA 1
ATOM 797 C C . THR A 1 97 ? -15.290 19.627 9.214 1.00 84.44 97 THR A C 1
ATOM 799 O O . THR A 1 97 ? -15.424 19.796 8.006 1.00 84.44 97 THR A O 1
ATOM 802 N N . LEU A 1 98 ? -14.077 19.531 9.772 1.00 80.12 98 LEU A N 1
ATOM 803 C CA . LEU A 1 98 ? -12.835 19.644 8.995 1.00 80.12 98 LEU A CA 1
ATOM 804 C C . LEU A 1 98 ? -12.687 18.524 7.945 1.00 80.12 98 LEU A C 1
ATOM 806 O O . LEU A 1 98 ? -12.140 18.760 6.865 1.00 80.12 98 LEU A O 1
ATOM 810 N N . THR A 1 99 ? -13.187 17.308 8.203 1.00 79.19 99 THR A N 1
ATOM 811 C CA . THR A 1 99 ? -13.214 16.244 7.180 1.00 79.19 99 THR A CA 1
ATOM 812 C C . THR A 1 99 ? -14.276 16.469 6.102 1.00 79.19 99 THR A C 1
ATOM 814 O O . THR A 1 99 ? -14.025 16.141 4.938 1.00 79.19 99 THR A O 1
ATOM 817 N N . GLU A 1 100 ? -15.418 17.075 6.435 1.00 82.06 100 GLU A N 1
ATOM 818 C CA . GLU A 1 100 ? -16.446 17.457 5.462 1.00 82.06 100 GLU A CA 1
ATOM 819 C C . GLU A 1 100 ? -15.995 18.639 4.593 1.00 82.06 100 GLU A C 1
ATOM 821 O O . GLU A 1 100 ? -16.084 18.555 3.366 1.00 82.06 100 GLU A O 1
ATOM 826 N N . GLU A 1 101 ? -15.396 19.677 5.183 1.00 85.38 101 GLU A N 1
ATOM 827 C CA . GLU A 1 101 ? -14.751 20.786 4.469 1.00 85.38 101 GLU A CA 1
ATOM 828 C C . GLU A 1 101 ? -13.650 20.277 3.535 1.00 85.38 101 GLU A C 1
ATOM 830 O O . GLU A 1 101 ? -13.644 20.596 2.345 1.00 85.38 101 GLU A O 1
ATOM 835 N N . LYS A 1 102 ? -12.763 19.398 4.024 1.00 79.38 102 LYS A N 1
ATOM 836 C CA . LYS A 1 102 ? -11.755 18.722 3.194 1.00 79.38 102 LYS A CA 1
ATOM 837 C C . LYS A 1 102 ? -12.398 17.929 2.052 1.00 79.38 102 LYS A C 1
ATOM 839 O O . LYS A 1 102 ? -11.893 17.971 0.932 1.00 79.38 102 LYS A O 1
ATOM 844 N N . SER A 1 103 ? -13.519 17.242 2.296 1.00 83.25 103 SER A N 1
ATOM 845 C CA . SER A 1 103 ? -14.278 16.523 1.262 1.00 83.25 103 SER A CA 1
ATOM 846 C C . SER A 1 103 ? -14.868 17.476 0.216 1.00 83.25 103 SER A C 1
ATOM 848 O O . SER A 1 103 ? -14.810 17.179 -0.978 1.00 83.25 103 SER A O 1
ATOM 850 N N . MET A 1 104 ? -15.404 18.628 0.630 1.00 87.38 104 MET A N 1
ATOM 851 C CA . MET A 1 104 ? -15.920 19.664 -0.270 1.00 87.38 104 MET A CA 1
ATOM 852 C C . MET A 1 104 ? -14.803 20.301 -1.097 1.00 87.38 104 MET A C 1
ATOM 854 O O . MET A 1 104 ? -14.900 20.321 -2.321 1.00 87.38 104 MET A O 1
ATOM 858 N N . ILE A 1 105 ? -13.702 20.714 -0.464 1.00 84.31 105 ILE A N 1
ATOM 859 C CA . ILE A 1 105 ? -12.518 21.259 -1.140 1.00 84.31 105 ILE A CA 1
ATOM 860 C C . ILE A 1 105 ? -11.954 20.236 -2.135 1.00 84.31 105 ILE A C 1
ATOM 862 O O . ILE A 1 105 ? -11.662 20.593 -3.273 1.00 84.31 105 ILE A O 1
ATOM 866 N N . GLN A 1 106 ? -11.868 18.953 -1.770 1.00 80.69 106 GLN A N 1
ATOM 867 C CA . GLN A 1 106 ? -11.423 17.893 -2.679 1.00 80.69 106 GLN A CA 1
ATOM 868 C C . GLN A 1 106 ? -12.396 17.674 -3.851 1.00 80.69 106 GLN A C 1
ATOM 870 O O . GLN A 1 106 ? -11.948 17.489 -4.983 1.00 80.69 106 GLN A O 1
ATOM 875 N N . LYS A 1 107 ? -13.716 17.738 -3.622 1.00 85.00 107 LYS A N 1
ATOM 876 C CA . LYS A 1 107 ? -14.733 17.674 -4.688 1.00 85.00 107 LYS A CA 1
ATOM 877 C C . LYS A 1 107 ? -14.653 18.881 -5.622 1.00 85.00 107 LYS A C 1
ATOM 879 O O . LYS A 1 107 ? -14.740 18.702 -6.831 1.00 85.00 107 LYS A O 1
ATOM 884 N N . ASP A 1 108 ? -14.451 20.087 -5.102 1.00 84.81 108 ASP A N 1
ATOM 885 C CA . ASP A 1 108 ? -14.425 21.315 -5.902 1.00 84.81 108 ASP A CA 1
ATOM 886 C C . ASP A 1 108 ? -13.088 21.532 -6.617 1.00 84.81 108 ASP A C 1
ATOM 888 O O . ASP A 1 108 ? -13.081 21.984 -7.762 1.00 84.81 108 ASP A O 1
ATOM 892 N N . LEU A 1 109 ? -11.964 21.121 -6.022 1.00 80.38 109 LEU A N 1
ATOM 893 C CA . LEU A 1 109 ? -10.702 20.941 -6.744 1.00 80.38 109 LEU A CA 1
ATOM 894 C C . LEU A 1 109 ? -10.834 19.847 -7.810 1.00 80.38 109 LEU A C 1
ATOM 896 O O . LEU A 1 109 ? -10.331 20.029 -8.913 1.00 80.38 109 LEU A O 1
ATOM 900 N N . GLY A 1 110 ? -11.571 18.765 -7.537 1.00 82.06 110 GLY A N 1
ATOM 901 C CA . GLY A 1 110 ? -11.914 17.733 -8.518 1.00 82.06 110 GLY A CA 1
ATOM 902 C C . GLY A 1 110 ? -12.705 18.282 -9.709 1.00 82.06 110 GLY A C 1
ATOM 903 O O . GLY A 1 110 ? -12.302 18.073 -10.850 1.00 82.06 110 GLY A O 1
ATOM 904 N N . LYS A 1 111 ? -13.769 19.061 -9.466 1.00 86.12 111 LYS A N 1
ATOM 905 C CA . LYS A 1 111 ? -14.548 19.755 -10.512 1.00 86.12 111 LYS A CA 1
ATOM 906 C C . LYS A 1 111 ? -13.693 20.758 -11.288 1.00 86.12 111 LYS A C 1
ATOM 908 O O . LYS A 1 111 ? -13.770 20.801 -12.512 1.00 86.12 111 LYS A O 1
ATOM 913 N N . LYS A 1 112 ? -12.864 21.556 -10.602 1.00 80.62 112 LYS A N 1
ATOM 914 C CA . LYS A 1 112 ? -11.937 22.511 -11.236 1.00 80.62 112 LYS A CA 1
ATOM 915 C C . LYS A 1 112 ? -10.900 21.792 -12.097 1.00 80.62 112 LYS A C 1
ATOM 917 O O . LYS A 1 112 ? -10.654 22.232 -13.212 1.00 80.62 112 LYS A O 1
ATOM 922 N N . LEU A 1 113 ? -10.360 20.665 -11.633 1.00 75.56 113 LEU A N 1
ATOM 923 C CA . LEU A 1 113 ? -9.440 19.820 -12.393 1.00 75.56 113 LEU A CA 1
ATOM 924 C C . LEU A 1 113 ? -10.133 19.161 -13.590 1.00 75.56 113 LEU A C 1
ATOM 926 O O . LEU A 1 113 ? -9.552 19.145 -14.666 1.00 75.56 113 LEU A O 1
ATOM 930 N N . GLN A 1 114 ? -11.366 18.666 -13.451 1.00 78.06 114 GLN A N 1
ATOM 931 C CA . GLN A 1 114 ? -12.153 18.120 -14.566 1.00 78.06 114 GLN A CA 1
ATOM 932 C C . GLN A 1 114 ? -12.479 19.194 -15.610 1.00 78.06 114 GLN A C 1
ATOM 934 O O . GLN A 1 114 ? -12.271 18.963 -16.797 1.00 78.06 114 GLN A O 1
ATOM 939 N N . SER A 1 115 ? -12.915 20.380 -15.177 1.00 76.88 115 SER A N 1
ATOM 940 C CA . SER A 1 115 ? -13.171 21.532 -16.049 1.00 76.88 115 SER A CA 1
ATOM 941 C C . SER A 1 115 ? -11.897 21.976 -16.772 1.00 76.88 115 SER A C 1
ATOM 943 O O . SER A 1 115 ? -11.874 22.027 -17.998 1.00 76.88 115 SER A O 1
ATOM 945 N N . ALA A 1 116 ? -10.793 22.170 -16.042 1.00 69.06 116 ALA A N 1
ATOM 946 C CA . ALA A 1 116 ? -9.495 22.480 -16.631 1.00 69.06 116 ALA A CA 1
ATOM 947 C C . ALA A 1 116 ? -9.025 21.380 -17.594 1.00 69.06 116 ALA A C 1
ATOM 949 O O . ALA A 1 116 ? -8.578 21.699 -18.685 1.00 69.06 116 ALA A O 1
ATOM 950 N N . THR A 1 117 ? -9.176 20.098 -17.250 1.00 67.50 117 THR A N 1
ATOM 951 C CA . THR A 1 117 ? -8.813 18.968 -18.128 1.00 67.50 117 THR A CA 1
ATOM 952 C C . THR A 1 117 ? -9.674 18.940 -19.392 1.00 67.50 117 THR A C 1
ATOM 954 O O . THR A 1 117 ? -9.147 18.676 -20.467 1.00 67.50 117 THR A O 1
ATOM 957 N N . SER A 1 118 ? -10.963 19.275 -19.292 1.00 70.56 118 SER A N 1
ATOM 958 C CA . SER A 1 118 ? -11.871 19.414 -20.436 1.00 70.56 118 SER A CA 1
ATOM 959 C C . SER A 1 118 ? -11.433 20.561 -21.355 1.00 70.56 118 SER A C 1
ATOM 961 O O . SER A 1 118 ? -11.196 20.347 -22.542 1.00 70.56 118 SER A O 1
ATOM 963 N N . THR A 1 119 ? -11.181 21.752 -20.802 1.00 66.44 119 THR A N 1
ATOM 964 C CA . THR A 1 119 ? -10.622 22.897 -21.542 1.00 66.44 119 THR A CA 1
ATOM 965 C C . THR A 1 119 ? -9.264 22.558 -22.170 1.00 66.44 119 THR A C 1
ATOM 967 O O . THR A 1 119 ? -9.016 22.888 -23.327 1.00 66.44 119 THR A O 1
ATOM 970 N N . ILE A 1 120 ? -8.397 21.842 -21.447 1.00 58.09 120 ILE A N 1
ATOM 971 C CA . ILE A 1 120 ? -7.086 21.386 -21.930 1.00 58.09 120 ILE A CA 1
ATOM 972 C C . ILE A 1 120 ? -7.231 20.355 -23.060 1.00 58.09 120 ILE A C 1
ATOM 974 O O . ILE A 1 120 ? -6.393 20.344 -23.958 1.00 58.09 120 ILE A O 1
ATOM 978 N N . ALA A 1 121 ? -8.265 19.510 -23.042 1.00 55.78 121 ALA A N 1
ATOM 979 C CA . ALA A 1 121 ? -8.542 18.522 -24.085 1.00 55.78 121 ALA A CA 1
ATOM 980 C C . ALA A 1 121 ? -9.184 19.142 -25.340 1.00 55.78 121 ALA A C 1
ATOM 982 O O . ALA A 1 121 ? -8.866 18.714 -26.446 1.00 55.78 121 ALA A O 1
ATOM 983 N N . HIS A 1 122 ? -10.042 20.154 -25.180 1.00 54.59 122 HIS A N 1
ATOM 984 C CA . HIS A 1 122 ? -10.753 20.807 -26.286 1.00 54.59 122 HIS A CA 1
ATOM 985 C C . HIS A 1 122 ? -9.991 21.970 -26.945 1.00 54.59 122 HIS A C 1
ATOM 987 O O . HIS A 1 122 ? -10.244 22.250 -28.114 1.00 54.59 122 HIS A O 1
ATOM 993 N N . HIS A 1 123 ? -9.081 22.649 -26.234 1.00 52.72 123 HIS A N 1
ATOM 994 C CA . HIS A 1 123 ? -8.458 23.899 -26.711 1.00 52.72 123 HIS A CA 1
ATOM 995 C C . HIS A 1 123 ? -6.921 23.937 -26.654 1.00 52.72 123 HIS A C 1
ATOM 997 O O . HIS A 1 123 ? -6.336 24.969 -26.970 1.00 52.72 123 HIS A O 1
ATOM 1003 N N . LEU A 1 124 ? -6.257 22.860 -26.216 1.00 51.00 124 LEU A N 1
ATOM 1004 C CA . LEU A 1 124 ? -4.810 22.854 -25.955 1.00 51.00 124 LEU A CA 1
ATOM 1005 C C . LEU A 1 124 ? -3.981 21.784 -26.696 1.00 51.00 124 LEU A C 1
ATOM 1007 O O . LEU A 1 124 ? -2.777 22.006 -26.810 1.00 51.00 124 LEU A O 1
ATOM 1011 N N . PRO A 1 125 ? -4.479 20.634 -27.199 1.00 52.94 125 PRO A N 1
ATOM 1012 C CA . PRO A 1 125 ? -3.825 19.986 -28.339 1.00 52.94 125 PRO A CA 1
ATOM 1013 C C . PRO A 1 125 ? -4.060 20.821 -29.610 1.00 52.94 125 PRO A C 1
ATOM 1015 O O . PRO A 1 125 ? -5.053 21.543 -29.699 1.00 52.94 125 PRO A O 1
ATOM 1018 N N . PHE A 1 126 ? -3.180 20.708 -30.609 1.00 52.59 126 PHE A N 1
ATOM 1019 C CA . PHE A 1 126 ? -3.373 21.364 -31.906 1.00 52.59 126 PHE A CA 1
ATOM 1020 C C . PHE A 1 126 ? -4.370 20.532 -32.729 1.00 52.59 126 PHE A C 1
ATOM 1022 O O . PHE A 1 126 ? -3.989 19.783 -33.625 1.00 52.59 126 PHE A O 1
ATOM 1029 N N . VAL A 1 127 ? -5.645 20.579 -32.328 1.00 52.06 127 VAL A N 1
ATOM 1030 C CA . VAL A 1 127 ? -6.755 19.897 -33.004 1.00 52.06 127 VAL A CA 1
ATOM 1031 C C . VAL A 1 127 ? -7.401 20.886 -33.962 1.00 52.06 127 VAL A C 1
ATOM 1033 O O . VAL A 1 127 ? -8.286 21.657 -33.581 1.00 52.06 127 VAL A O 1
ATOM 1036 N N . ASP A 1 128 ? -6.950 20.869 -35.214 1.00 52.09 128 ASP A N 1
ATOM 1037 C CA . ASP A 1 128 ? -7.676 21.530 -36.288 1.00 52.09 128 ASP A CA 1
ATOM 1038 C C . ASP A 1 128 ? -8.997 20.777 -36.495 1.00 52.09 128 ASP A C 1
ATOM 1040 O O . ASP A 1 128 ? -9.043 19.621 -36.923 1.00 52.09 128 ASP A O 1
ATOM 1044 N N . SER A 1 129 ? -10.095 21.441 -36.144 1.00 54.03 129 SER A N 1
ATOM 1045 C CA . SER A 1 129 ? -11.456 20.913 -36.264 1.00 54.03 129 SER A CA 1
ATOM 1046 C C . SER A 1 129 ? -12.004 20.992 -37.696 1.00 54.03 129 SER A C 1
ATOM 1048 O O . SER A 1 129 ? -13.118 20.534 -37.943 1.00 54.03 129 SER A O 1
ATOM 1050 N N . ARG A 1 130 ? -11.231 21.535 -38.649 1.00 54.81 130 ARG A N 1
ATOM 1051 C CA . ARG A 1 130 ? -11.527 21.517 -40.091 1.00 54.81 130 ARG A CA 1
ATOM 1052 C C . ARG A 1 130 ? -10.773 20.431 -40.853 1.00 54.81 130 ARG A C 1
ATOM 1054 O O . ARG A 1 130 ? -11.255 20.032 -41.909 1.00 54.81 130 ARG A O 1
ATOM 1061 N N . ASN A 1 131 ? -9.626 19.960 -40.358 1.00 58.09 131 ASN A N 1
ATOM 1062 C CA . ASN A 1 131 ? -8.846 18.916 -41.021 1.00 58.09 131 ASN A CA 1
ATOM 1063 C C . ASN A 1 131 ? -8.294 17.883 -40.025 1.00 58.09 131 ASN A C 1
ATOM 1065 O O . ASN A 1 131 ? -7.336 18.146 -39.299 1.00 58.09 131 ASN A O 1
ATOM 1069 N N . GLY A 1 132 ? -8.893 16.687 -40.032 1.00 58.62 132 GLY A N 1
ATOM 1070 C CA . GLY A 1 132 ? -8.506 15.572 -39.167 1.00 58.62 132 GLY A CA 1
ATOM 1071 C C . GLY A 1 132 ? -7.072 15.088 -39.389 1.00 58.62 132 GLY A C 1
ATOM 1072 O O . GLY A 1 132 ? -6.394 14.751 -38.422 1.00 58.62 132 GLY A O 1
ATOM 1073 N N . ASP A 1 133 ? -6.589 15.122 -40.630 1.00 60.69 133 ASP A N 1
ATOM 1074 C CA . ASP A 1 133 ? -5.321 14.505 -41.038 1.00 60.69 133 ASP A CA 1
ATOM 1075 C C . ASP A 1 133 ? -4.109 15.227 -40.423 1.00 60.69 133 ASP A C 1
ATOM 1077 O O . ASP A 1 133 ? -3.111 14.609 -40.048 1.00 60.69 133 ASP A O 1
ATOM 1081 N N . LEU A 1 134 ? -4.214 16.549 -40.234 1.00 60.66 134 LEU A N 1
ATOM 1082 C CA . LEU A 1 134 ? -3.194 17.341 -39.536 1.00 60.66 134 LEU A CA 1
ATOM 1083 C C . LEU A 1 134 ? -3.086 16.960 -38.055 1.00 60.66 134 LEU A C 1
ATOM 1085 O O . LEU A 1 134 ? -2.027 17.127 -37.449 1.00 60.66 134 LEU A O 1
ATOM 1089 N N . ASN A 1 135 ? -4.146 16.398 -37.471 1.00 57.84 135 ASN A N 1
ATOM 1090 C CA . ASN A 1 135 ? -4.156 16.038 -36.061 1.00 57.84 135 ASN A CA 1
ATOM 1091 C C . ASN A 1 135 ? -3.323 14.776 -35.781 1.00 57.84 135 ASN A C 1
ATOM 1093 O O . ASN A 1 135 ? -2.850 14.618 -34.655 1.00 57.84 135 ASN A O 1
ATOM 1097 N N . GLU A 1 136 ? -3.046 13.946 -36.796 1.00 59.12 136 GLU A N 1
ATOM 1098 C CA . GLU A 1 136 ? -2.136 12.788 -36.711 1.00 59.12 136 GLU A CA 1
ATOM 1099 C C . GLU A 1 136 ? -0.648 13.185 -36.629 1.00 59.12 136 GLU A C 1
ATOM 1101 O O . GLU A 1 136 ? 0.208 12.357 -36.298 1.00 59.12 136 GLU A O 1
ATOM 1106 N N . LEU A 1 137 ? -0.326 14.460 -36.893 1.00 60.09 137 LEU A N 1
ATOM 1107 C CA . LEU A 1 137 ? 1.009 15.038 -36.702 1.00 60.09 137 LEU A CA 1
ATOM 1108 C C . LEU A 1 137 ? 1.266 15.491 -35.250 1.00 60.09 137 LEU A C 1
ATOM 1110 O O . LEU A 1 137 ? 2.404 15.831 -34.918 1.00 60.09 137 LEU A O 1
ATOM 1114 N N . ASN A 1 138 ? 0.250 15.494 -34.374 1.00 60.09 138 ASN A N 1
ATOM 1115 C CA . ASN A 1 138 ? 0.417 15.891 -32.973 1.00 60.09 138 ASN A CA 1
ATOM 1116 C C . ASN A 1 138 ? 1.393 14.963 -32.230 1.00 60.09 138 ASN A C 1
ATOM 1118 O O . ASN A 1 138 ? 1.294 13.736 -32.278 1.00 60.09 138 ASN A O 1
ATOM 1122 N N . ILE A 1 139 ? 2.307 15.561 -31.465 1.00 58.59 139 ILE A N 1
ATOM 1123 C CA . ILE A 1 139 ? 3.240 14.827 -30.606 1.00 58.59 139 ILE A CA 1
ATOM 1124 C C . ILE A 1 139 ? 2.497 14.383 -29.329 1.00 58.59 139 ILE A C 1
ATOM 1126 O O . ILE A 1 139 ? 1.940 15.239 -28.634 1.00 58.59 139 ILE A O 1
ATOM 1130 N N . PRO A 1 140 ? 2.492 13.082 -28.969 1.00 53.41 140 PRO A N 1
ATOM 1131 C CA . PRO A 1 140 ? 1.849 12.609 -27.749 1.00 53.41 140 PRO A CA 1
ATOM 1132 C C . PRO A 1 140 ? 2.421 13.264 -26.493 1.00 53.41 140 PRO A C 1
ATOM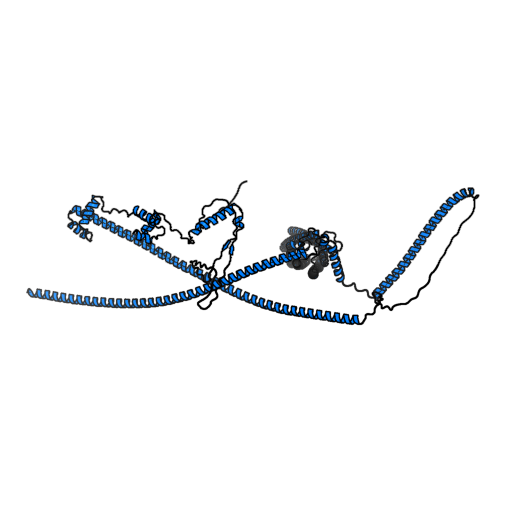 1134 O O . PRO A 1 140 ? 3.636 13.323 -26.292 1.00 53.41 140 PRO A O 1
ATOM 1137 N N . ARG A 1 141 ? 1.527 13.696 -25.600 1.00 52.12 141 ARG A N 1
ATOM 1138 C CA . ARG A 1 141 ? 1.886 14.126 -24.247 1.00 52.12 141 ARG A CA 1
ATOM 1139 C C . ARG A 1 141 ? 2.208 12.889 -23.412 1.00 52.12 141 ARG A C 1
ATOM 1141 O O . ARG A 1 141 ? 1.298 12.207 -22.948 1.00 52.12 141 ARG A O 1
ATOM 1148 N N . HIS A 1 142 ? 3.493 12.592 -23.239 1.00 55.84 142 HIS A N 1
ATOM 1149 C CA . HIS A 1 142 ? 3.939 11.525 -22.346 1.00 55.84 142 HIS A CA 1
ATOM 1150 C C . HIS A 1 142 ? 3.545 11.860 -20.893 1.00 55.84 142 HIS A C 1
ATOM 1152 O O . HIS A 1 142 ? 3.909 12.914 -20.372 1.00 55.84 142 HIS A O 1
ATOM 1158 N N . ASP A 1 143 ? 2.791 10.977 -20.231 1.00 55.31 143 ASP A N 1
ATOM 1159 C CA . ASP A 1 143 ? 2.456 11.138 -18.812 1.00 55.31 143 ASP A CA 1
ATOM 1160 C C . ASP A 1 143 ? 3.689 10.833 -17.953 1.00 55.31 143 ASP A C 1
ATOM 1162 O O . ASP A 1 143 ? 4.110 9.680 -17.826 1.00 55.31 143 ASP A O 1
ATOM 1166 N N . ARG A 1 144 ? 4.237 11.874 -17.316 1.00 64.44 144 ARG A N 1
ATOM 1167 C CA . ARG A 1 144 ? 5.403 11.791 -16.424 1.00 64.44 144 ARG A CA 1
ATOM 1168 C C . ARG A 1 144 ? 5.249 10.722 -15.333 1.00 64.44 144 ARG A C 1
ATOM 1170 O O . ARG A 1 144 ? 6.248 10.143 -14.918 1.00 64.44 144 ARG A O 1
ATOM 1177 N N . LYS A 1 145 ? 4.024 10.401 -14.892 1.00 66.88 145 LYS A N 1
ATOM 1178 C CA . LYS A 1 145 ? 3.780 9.315 -13.923 1.00 66.88 145 LYS A CA 1
ATOM 1179 C C . LYS A 1 145 ? 4.058 7.935 -14.518 1.00 66.88 145 LYS A C 1
ATOM 1181 O O . LYS A 1 145 ? 4.691 7.112 -13.864 1.00 66.88 145 LYS A O 1
ATOM 1186 N N . GLN A 1 146 ? 3.625 7.697 -15.755 1.00 67.00 146 GLN A N 1
ATOM 1187 C CA . GLN A 1 146 ? 3.868 6.440 -16.471 1.00 67.00 146 GLN A CA 1
ATOM 1188 C C . GLN A 1 146 ? 5.352 6.284 -16.823 1.00 67.00 146 GLN A C 1
ATOM 1190 O O . GLN A 1 146 ? 5.885 5.182 -16.728 1.00 67.00 146 GLN A O 1
ATOM 1195 N N . GLN A 1 147 ? 6.040 7.387 -17.141 1.00 69.25 147 GLN A N 1
ATOM 1196 C CA . GLN A 1 147 ? 7.493 7.390 -17.343 1.00 69.25 147 GLN A CA 1
ATOM 1197 C C . GLN A 1 147 ? 8.248 6.994 -16.065 1.00 69.25 147 GLN A C 1
ATOM 1199 O O . GLN A 1 147 ? 9.068 6.081 -16.102 1.00 69.25 147 GLN A O 1
ATOM 1204 N N . ILE A 1 148 ? 7.929 7.619 -14.924 1.00 73.81 148 ILE A N 1
ATOM 1205 C CA . ILE A 1 148 ? 8.542 7.296 -13.623 1.00 73.81 148 ILE A CA 1
ATOM 1206 C C . ILE A 1 148 ? 8.247 5.843 -13.217 1.00 73.81 148 ILE A C 1
ATOM 1208 O O . ILE A 1 148 ? 9.142 5.154 -12.733 1.00 73.81 148 ILE A O 1
ATOM 1212 N N . TYR A 1 149 ? 7.029 5.344 -13.455 1.00 79.69 149 TYR A N 1
ATOM 1213 C CA . TYR A 1 149 ? 6.694 3.939 -13.206 1.00 79.69 149 TYR A CA 1
ATOM 1214 C C . TYR A 1 149 ? 7.513 2.980 -14.090 1.00 79.69 149 TYR A C 1
ATOM 1216 O O . TYR A 1 149 ? 8.057 2.000 -13.586 1.00 79.69 149 TYR A O 1
ATOM 1224 N N . ALA A 1 150 ? 7.655 3.272 -15.388 1.00 75.06 150 ALA A N 1
ATOM 1225 C CA . ALA A 1 150 ? 8.458 2.458 -16.301 1.00 75.06 150 ALA A CA 1
ATOM 1226 C C . ALA A 1 150 ? 9.944 2.433 -15.903 1.00 75.06 150 ALA A C 1
ATOM 1228 O O . ALA A 1 150 ? 10.542 1.360 -15.862 1.00 75.06 150 ALA A O 1
ATOM 1229 N N . LEU A 1 151 ? 10.516 3.587 -15.535 1.00 78.62 151 LEU A N 1
ATOM 1230 C CA . LEU A 1 151 ? 11.876 3.682 -14.991 1.00 78.62 151 LEU A CA 1
ATOM 1231 C C . LEU A 1 151 ? 12.030 2.853 -13.708 1.00 78.62 151 LEU A C 1
ATOM 1233 O O . LEU A 1 151 ? 12.987 2.096 -13.581 1.00 78.62 151 LEU A O 1
ATOM 1237 N N . HIS A 1 152 ? 11.064 2.926 -12.787 1.00 84.19 152 HIS A N 1
ATOM 1238 C CA . HIS A 1 152 ? 11.092 2.152 -11.544 1.00 84.19 152 HIS A CA 1
ATOM 1239 C C . HIS A 1 152 ? 11.072 0.635 -11.796 1.00 84.19 152 HIS A C 1
ATOM 1241 O O . HIS A 1 152 ? 11.864 -0.093 -11.202 1.00 84.19 152 HIS A O 1
ATOM 1247 N N . VAL A 1 153 ? 10.228 0.158 -12.717 1.00 84.12 153 VAL A N 1
ATOM 1248 C CA . VAL A 1 153 ? 10.173 -1.258 -13.126 1.00 84.12 153 VAL A CA 1
ATOM 1249 C C . VAL A 1 153 ? 11.487 -1.715 -13.767 1.00 84.12 153 VAL A C 1
ATOM 1251 O O . VAL A 1 153 ? 11.969 -2.804 -13.465 1.00 84.12 153 VAL A O 1
ATOM 1254 N N . ILE A 1 154 ? 12.091 -0.891 -14.628 1.00 83.88 154 ILE A N 1
ATOM 1255 C CA . ILE A 1 154 ? 13.362 -1.220 -15.291 1.00 83.88 154 ILE A CA 1
ATOM 1256 C C . ILE A 1 154 ? 14.526 -1.209 -14.286 1.00 83.88 154 ILE A C 1
ATOM 1258 O O . ILE A 1 154 ? 15.392 -2.079 -14.354 1.00 83.88 154 ILE A O 1
ATOM 1262 N N . SER A 1 155 ? 14.509 -0.307 -13.304 1.00 86.69 155 SER A N 1
ATOM 1263 C CA . SER A 1 155 ? 15.474 -0.289 -12.199 1.00 86.69 155 SER A CA 1
ATOM 1264 C C . SER A 1 155 ? 15.348 -1.537 -11.306 1.00 86.69 155 SER A C 1
ATOM 1266 O O . SER A 1 155 ? 16.343 -2.214 -11.046 1.00 86.69 155 SER A O 1
ATOM 1268 N N . GLN A 1 156 ? 14.123 -1.940 -10.933 1.00 89.56 156 GLN A N 1
ATOM 1269 C CA . GLN A 1 156 ? 13.874 -3.203 -10.215 1.00 89.56 156 GLN A CA 1
ATOM 1270 C C . GLN A 1 156 ? 14.353 -4.432 -11.007 1.00 89.56 156 GLN A C 1
ATOM 1272 O O . GLN A 1 156 ? 15.013 -5.312 -10.455 1.00 89.56 156 GLN A O 1
ATOM 1277 N N . ALA A 1 157 ? 14.063 -4.488 -12.311 1.00 89.31 157 ALA A N 1
ATOM 1278 C CA . ALA A 1 157 ? 14.538 -5.563 -13.178 1.00 89.31 157 ALA A CA 1
ATOM 1279 C C . ALA A 1 157 ? 16.076 -5.580 -13.312 1.00 89.31 157 ALA A C 1
ATOM 1281 O O . ALA A 1 157 ? 16.653 -6.657 -13.444 1.00 89.31 157 ALA A O 1
ATOM 1282 N N . GLY A 1 158 ? 16.739 -4.422 -13.207 1.00 88.00 158 GLY A N 1
ATOM 1283 C CA . GLY A 1 158 ? 18.199 -4.302 -13.189 1.00 88.00 158 GLY A CA 1
ATOM 1284 C C . GLY A 1 158 ? 18.837 -4.915 -11.948 1.00 88.00 158 GLY A C 1
ATOM 1285 O O . GLY A 1 158 ? 19.775 -5.699 -12.074 1.00 88.00 158 GLY A O 1
ATOM 1286 N N . LEU A 1 159 ? 18.274 -4.655 -10.763 1.00 90.31 159 LEU A N 1
ATOM 1287 C CA . LEU A 1 159 ? 18.714 -5.293 -9.515 1.00 90.31 159 LEU A CA 1
ATOM 1288 C C . LEU A 1 159 ? 18.625 -6.825 -9.611 1.00 90.31 159 LEU A C 1
ATOM 1290 O O . LEU A 1 159 ? 19.565 -7.528 -9.251 1.00 90.31 159 LEU A O 1
ATOM 1294 N N . HIS A 1 160 ? 17.531 -7.355 -10.163 1.00 92.50 160 HIS A N 1
ATOM 1295 C CA . HIS A 1 160 ? 17.371 -8.803 -10.341 1.00 92.50 160 HIS A CA 1
ATOM 1296 C C . HIS A 1 160 ? 18.203 -9.382 -11.492 1.00 92.50 160 HIS A C 1
ATOM 1298 O O . HIS A 1 160 ? 18.488 -10.579 -11.482 1.00 92.50 160 HIS A O 1
ATOM 1304 N N . LEU A 1 161 ? 18.628 -8.567 -12.464 1.00 92.25 161 LEU A N 1
ATOM 1305 C CA . LEU A 1 161 ? 19.600 -8.992 -13.468 1.00 92.25 161 LEU A CA 1
ATOM 1306 C C . LEU A 1 161 ? 21.024 -9.034 -12.894 1.00 92.25 161 LEU A C 1
ATOM 1308 O O . LEU A 1 161 ? 21.756 -9.953 -13.238 1.00 92.25 161 LEU A O 1
ATOM 1312 N N . HIS A 1 162 ? 21.393 -8.116 -11.995 1.00 92.81 162 HIS A N 1
ATOM 1313 C CA . HIS A 1 162 ? 22.662 -8.160 -11.256 1.00 92.81 162 HIS A CA 1
ATOM 1314 C C . HIS A 1 162 ? 22.718 -9.366 -10.295 1.00 92.81 162 HIS A C 1
ATOM 1316 O O . HIS A 1 162 ? 23.682 -10.132 -10.337 1.00 92.81 162 HIS A O 1
ATOM 1322 N N . ASP A 1 163 ? 21.643 -9.626 -9.527 1.00 93.38 163 ASP A N 1
ATOM 1323 C CA . ASP A 1 163 ? 21.473 -10.881 -8.761 1.00 93.38 163 ASP A CA 1
ATOM 1324 C C . ASP A 1 163 ? 21.732 -12.113 -9.665 1.00 93.38 163 ASP A C 1
ATOM 1326 O O . ASP A 1 163 ?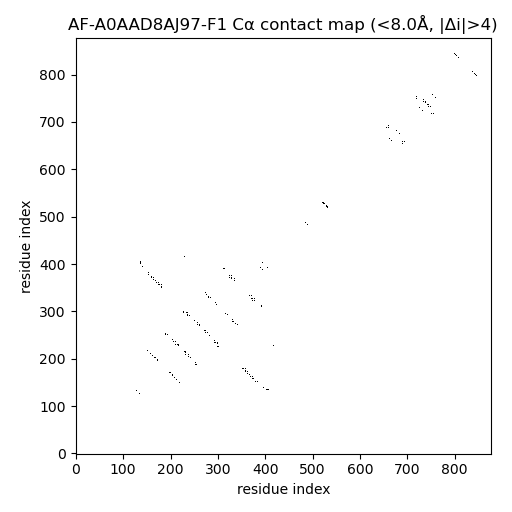 22.370 -13.089 -9.262 1.00 93.38 163 ASP A O 1
ATOM 1330 N N . LEU A 1 164 ? 21.231 -12.067 -10.907 1.00 94.12 164 LEU A N 1
ATOM 1331 C CA . LEU A 1 164 ? 21.305 -13.159 -11.875 1.00 94.12 164 LEU A CA 1
ATOM 1332 C C . LEU A 1 164 ? 22.688 -13.300 -12.538 1.00 94.12 164 LEU A C 1
ATOM 1334 O O . LEU A 1 164 ? 23.142 -14.431 -12.717 1.00 94.12 164 LEU A O 1
ATOM 1338 N N . THR A 1 165 ? 23.378 -12.211 -12.900 1.00 93.81 165 THR A N 1
ATOM 1339 C CA . THR A 1 165 ? 24.737 -12.283 -13.474 1.00 93.81 165 THR A CA 1
ATOM 1340 C C . THR A 1 165 ? 25.744 -12.780 -12.445 1.00 93.81 165 THR A C 1
ATOM 1342 O O . THR A 1 165 ? 26.590 -13.607 -12.797 1.00 93.81 165 THR A O 1
ATOM 1345 N N . ALA A 1 166 ? 25.604 -12.372 -11.180 1.00 94.12 166 ALA A N 1
ATOM 1346 C CA . ALA A 1 166 ? 26.376 -12.911 -10.065 1.00 94.12 166 ALA A CA 1
ATOM 1347 C C . ALA A 1 166 ? 26.130 -14.421 -9.889 1.00 94.12 166 ALA A C 1
ATOM 1349 O O . ALA A 1 166 ? 27.059 -15.218 -10.035 1.00 94.12 166 ALA A O 1
ATOM 1350 N N . ALA A 1 167 ? 24.875 -14.844 -9.697 1.00 94.75 167 ALA A N 1
ATOM 1351 C CA . ALA A 1 167 ? 24.550 -16.251 -9.455 1.00 94.75 167 ALA A CA 1
ATOM 1352 C C . ALA A 1 167 ? 24.916 -17.180 -10.636 1.00 94.75 167 ALA A C 1
ATOM 1354 O O . ALA A 1 167 ? 25.352 -18.314 -10.428 1.00 94.75 167 ALA A O 1
ATOM 1355 N N . LEU A 1 168 ? 24.803 -16.707 -11.886 1.00 94.44 168 LEU A N 1
ATOM 1356 C CA . LEU A 1 168 ? 25.269 -17.449 -13.067 1.00 94.44 168 LEU A CA 1
ATOM 1357 C C . LEU A 1 168 ? 26.803 -17.511 -13.148 1.00 94.44 168 LEU A C 1
ATOM 1359 O O . LEU A 1 168 ? 27.343 -18.513 -13.623 1.00 94.44 168 LEU A O 1
ATOM 1363 N N . SER A 1 169 ? 27.514 -16.473 -12.699 1.00 94.81 169 SER A N 1
ATOM 1364 C CA . SER A 1 169 ? 28.980 -16.486 -12.611 1.00 94.81 169 SER A CA 1
ATOM 1365 C C . SER A 1 169 ? 29.439 -17.538 -11.605 1.00 94.81 169 SER A C 1
ATOM 1367 O O . SER A 1 169 ? 30.313 -18.349 -11.926 1.00 94.81 169 SER A O 1
ATOM 1369 N N . ASP A 1 170 ? 28.797 -17.585 -10.439 1.00 94.56 170 ASP A N 1
ATOM 1370 C CA . ASP A 1 170 ? 29.059 -18.572 -9.393 1.00 94.56 170 ASP A CA 1
ATOM 1371 C C . ASP A 1 170 ? 28.759 -19.996 -9.873 1.00 94.56 170 ASP A C 1
ATOM 1373 O O . ASP A 1 170 ? 29.626 -20.859 -9.765 1.00 94.56 170 ASP A O 1
ATOM 1377 N N . TYR A 1 171 ? 27.608 -20.238 -10.510 1.00 94.69 171 TYR A N 1
ATOM 1378 C CA . TYR A 1 171 ? 27.266 -21.551 -11.077 1.00 94.69 171 TYR A CA 1
ATOM 1379 C C . TYR A 1 171 ? 28.322 -22.074 -12.065 1.00 94.69 171 TYR A C 1
ATOM 1381 O O . TYR A 1 171 ? 28.772 -23.219 -11.951 1.00 94.69 171 TYR A O 1
ATOM 1389 N N . HIS A 1 172 ? 28.768 -21.244 -13.016 1.00 94.56 172 HIS A N 1
ATOM 1390 C CA . HIS A 1 172 ? 29.823 -21.635 -13.963 1.00 94.56 172 HIS A CA 1
ATOM 1391 C C . HIS A 1 172 ? 31.182 -21.830 -13.266 1.00 94.56 172 HIS A C 1
ATOM 1393 O O . HIS A 1 172 ? 31.968 -22.683 -13.676 1.00 94.56 172 HIS A O 1
ATOM 1399 N N . THR A 1 173 ? 31.444 -21.102 -12.177 1.00 94.31 173 THR A N 1
ATOM 1400 C CA . THR A 1 173 ? 32.684 -21.214 -11.391 1.00 94.31 173 THR A CA 1
ATOM 1401 C C . THR A 1 173 ? 32.707 -22.483 -10.532 1.00 94.31 173 THR A C 1
ATOM 1403 O O . THR A 1 173 ? 33.692 -23.220 -10.563 1.00 94.31 173 THR A O 1
ATOM 1406 N N . TYR A 1 174 ? 31.621 -22.815 -9.828 1.00 94.50 174 TYR A N 1
ATOM 1407 C CA . TYR A 1 174 ? 31.506 -24.070 -9.077 1.00 94.50 174 TYR A CA 1
ATOM 1408 C C . TYR A 1 174 ? 31.440 -25.290 -10.001 1.00 94.50 174 TYR A C 1
ATOM 1410 O O . TYR A 1 174 ? 32.045 -26.314 -9.691 1.00 94.50 174 TYR A O 1
ATOM 1418 N N . SER A 1 175 ? 30.835 -25.163 -11.189 1.00 91.06 175 SER A N 1
ATOM 1419 C CA . SER A 1 175 ? 30.933 -26.184 -12.246 1.00 91.06 175 SER A CA 1
ATOM 1420 C C . SER A 1 175 ? 32.388 -26.463 -12.651 1.00 91.06 175 SER A C 1
ATOM 1422 O O . SER A 1 175 ? 32.750 -27.611 -12.898 1.00 91.06 175 SER A O 1
ATOM 1424 N N . GLU A 1 176 ? 33.248 -25.438 -12.682 1.00 91.88 176 GLU A N 1
ATOM 1425 C CA . GLU A 1 176 ? 34.678 -25.586 -12.987 1.00 91.88 176 GLU A CA 1
ATOM 1426 C C . GLU A 1 176 ? 35.426 -26.277 -11.843 1.00 91.88 176 GLU A C 1
ATOM 1428 O O . GLU A 1 176 ? 36.199 -27.203 -12.078 1.00 91.88 176 GLU A O 1
ATOM 1433 N N . GLN A 1 177 ? 35.143 -25.887 -10.598 1.00 90.31 177 GLN A N 1
ATOM 1434 C CA . GLN A 1 177 ? 35.735 -26.499 -9.407 1.00 90.31 177 GLN A CA 1
ATOM 1435 C C . GLN A 1 177 ? 35.337 -27.976 -9.253 1.00 90.31 177 GLN A C 1
ATOM 1437 O O . GLN A 1 177 ? 36.197 -28.798 -8.926 1.00 90.31 177 GLN A O 1
ATOM 1442 N N . ARG A 1 178 ? 34.080 -28.328 -9.565 1.00 89.75 178 ARG A N 1
ATOM 1443 C CA . ARG A 1 178 ? 33.556 -29.703 -9.543 1.00 89.75 178 ARG A CA 1
ATOM 1444 C C . ARG A 1 178 ? 34.299 -30.630 -10.511 1.00 89.75 178 ARG A C 1
ATOM 1446 O O . ARG A 1 178 ? 34.609 -31.763 -10.148 1.00 89.75 178 ARG A O 1
ATOM 1453 N N . LEU A 1 179 ? 34.677 -30.153 -11.704 1.00 87.69 179 LEU A N 1
ATOM 1454 C CA . LEU A 1 179 ? 35.500 -30.934 -12.647 1.00 87.69 179 LEU A CA 1
ATOM 1455 C C . LEU A 1 179 ? 36.841 -31.363 -12.030 1.00 87.69 179 LEU A C 1
ATOM 1457 O O . LEU A 1 179 ? 37.260 -32.504 -12.215 1.00 87.69 179 LEU A O 1
ATOM 1461 N N . HIS A 1 180 ? 37.495 -30.474 -11.274 1.00 85.69 180 HIS A N 1
ATOM 1462 C CA . HIS A 1 180 ? 38.758 -30.768 -10.575 1.00 85.69 180 HIS A CA 1
ATOM 1463 C C . HIS A 1 180 ? 38.571 -31.513 -9.245 1.00 85.69 180 HIS A C 1
ATOM 1465 O O . HIS A 1 180 ? 39.558 -31.961 -8.664 1.00 85.69 180 HIS A O 1
ATOM 1471 N N . ALA A 1 181 ? 37.339 -31.634 -8.743 1.00 85.50 181 ALA A N 1
ATOM 1472 C CA . ALA A 1 181 ? 37.006 -32.466 -7.587 1.00 85.50 181 ALA A CA 1
ATOM 1473 C C . ALA A 1 181 ? 36.683 -33.919 -7.992 1.00 85.50 181 ALA A C 1
ATOM 1475 O O . ALA A 1 181 ? 37.039 -34.844 -7.264 1.00 85.50 181 ALA A O 1
ATOM 1476 N N . LEU A 1 182 ? 36.064 -34.119 -9.164 1.00 81.69 182 LEU A N 1
ATOM 1477 C CA . LEU A 1 182 ? 35.756 -35.437 -9.735 1.00 81.69 182 LEU A CA 1
ATOM 1478 C C . LEU A 1 182 ? 36.959 -36.116 -10.405 1.00 81.69 182 LEU A C 1
ATOM 1480 O O . LEU A 1 182 ? 37.185 -37.310 -10.215 1.00 81.69 182 LEU A O 1
ATOM 1484 N N . PHE A 1 183 ? 37.709 -35.386 -11.236 1.00 81.44 183 PHE A N 1
ATOM 1485 C CA . PHE A 1 183 ? 38.732 -35.975 -12.103 1.00 81.44 183 PHE A CA 1
ATOM 1486 C C . PHE A 1 183 ? 40.142 -35.657 -11.596 1.00 81.44 183 PHE A C 1
ATOM 1488 O O . PHE A 1 183 ? 40.641 -34.549 -11.768 1.00 81.44 183 PHE A O 1
ATOM 1495 N N . THR A 1 184 ? 40.830 -36.659 -11.038 1.00 73.12 184 THR A N 1
ATOM 1496 C CA . THR A 1 184 ? 42.238 -36.542 -10.600 1.00 73.12 184 THR A CA 1
ATOM 1497 C C . THR A 1 184 ? 43.209 -36.282 -11.756 1.00 73.12 184 THR A C 1
ATOM 1499 O O . THR A 1 184 ? 44.253 -35.666 -11.565 1.00 73.12 184 THR A O 1
ATOM 1502 N N . THR A 1 185 ? 42.855 -36.717 -12.969 1.00 77.25 185 THR A N 1
ATOM 1503 C CA . THR A 1 185 ? 43.497 -36.313 -14.226 1.00 77.25 185 THR A CA 1
ATOM 1504 C C . THR A 1 185 ? 42.414 -35.949 -15.241 1.00 77.25 185 THR A C 1
ATOM 1506 O O . THR A 1 185 ? 41.503 -36.735 -15.506 1.00 77.25 185 THR A O 1
ATOM 1509 N N . LEU A 1 186 ? 42.462 -34.731 -15.790 1.00 81.56 186 LEU A N 1
ATOM 1510 C CA . LEU A 1 186 ? 41.407 -34.248 -16.683 1.00 81.56 186 LEU A CA 1
ATOM 1511 C C . LEU A 1 186 ? 41.581 -34.801 -18.103 1.00 81.56 186 LEU A C 1
ATOM 1513 O O . LEU A 1 186 ? 42.619 -34.639 -18.742 1.00 81.56 186 LEU A O 1
ATOM 1517 N N . ASN A 1 187 ? 40.503 -35.379 -18.631 1.00 84.06 187 ASN A N 1
ATOM 1518 C CA . ASN A 1 187 ? 40.370 -35.719 -20.046 1.00 84.06 187 ASN A CA 1
ATOM 1519 C C . ASN A 1 187 ? 40.543 -34.454 -20.929 1.00 84.06 187 ASN A C 1
ATOM 1521 O O . ASN A 1 187 ? 40.045 -33.395 -20.538 1.00 84.06 187 ASN A O 1
ATOM 1525 N N . PRO A 1 188 ? 41.156 -34.519 -22.130 1.00 84.25 188 PRO A N 1
ATOM 1526 C CA . PRO A 1 188 ? 41.300 -33.361 -23.026 1.00 84.25 188 PRO A CA 1
ATOM 1527 C C . PRO A 1 188 ? 39.987 -32.631 -23.374 1.00 84.25 188 PRO A C 1
ATOM 1529 O O . PRO A 1 188 ? 40.022 -31.434 -23.665 1.00 84.25 188 PRO A O 1
ATOM 1532 N N . VAL A 1 189 ? 38.827 -33.297 -23.304 1.00 86.06 189 VAL A N 1
ATOM 1533 C CA . VAL A 1 189 ? 37.507 -32.641 -23.403 1.00 86.06 189 VAL A CA 1
ATOM 1534 C C . VAL A 1 189 ? 37.231 -31.765 -22.174 1.00 86.06 189 VAL A C 1
ATOM 1536 O O . VAL A 1 189 ? 36.873 -30.599 -22.323 1.00 86.06 189 VAL A O 1
ATOM 1539 N N . ASN A 1 190 ? 37.477 -32.282 -20.966 1.00 87.44 190 ASN A N 1
ATOM 1540 C CA . ASN A 1 190 ? 37.284 -31.557 -19.705 1.00 87.44 190 ASN A CA 1
ATOM 1541 C C . ASN A 1 190 ? 38.296 -30.407 -19.533 1.00 87.44 190 ASN A C 1
ATOM 1543 O O . ASN A 1 190 ? 37.954 -29.382 -18.951 1.00 87.44 190 ASN A O 1
ATOM 1547 N N . ILE A 1 191 ? 39.508 -30.521 -20.095 1.00 88.31 191 ILE A N 1
ATOM 1548 C CA . ILE A 1 191 ? 40.475 -29.408 -20.154 1.00 88.31 191 ILE A CA 1
ATOM 1549 C C . ILE A 1 191 ? 39.904 -28.246 -20.985 1.00 88.31 191 ILE A C 1
ATOM 1551 O O . ILE A 1 191 ? 39.895 -27.105 -20.525 1.00 88.31 191 ILE A O 1
ATOM 1555 N N . LYS A 1 192 ? 39.364 -28.521 -22.183 1.00 88.62 192 LYS A N 1
ATOM 1556 C CA . LYS A 1 192 ? 38.696 -27.494 -23.007 1.00 88.62 192 LYS A CA 1
ATOM 1557 C C . LYS A 1 192 ? 37.455 -26.920 -22.318 1.00 88.62 192 LYS A C 1
ATOM 1559 O O . LYS A 1 192 ? 37.228 -25.715 -22.385 1.00 88.62 192 LYS A O 1
ATOM 1564 N N . PHE A 1 193 ? 36.692 -27.758 -21.618 1.00 92.19 193 PHE A N 1
ATOM 1565 C CA . PHE A 1 193 ? 35.525 -27.332 -20.848 1.00 92.19 193 PHE A CA 1
ATOM 1566 C C . PHE A 1 193 ? 35.908 -26.354 -19.721 1.00 92.19 193 PHE A C 1
ATOM 1568 O O . PHE A 1 193 ? 35.338 -25.270 -19.653 1.00 92.19 193 PHE A O 1
ATOM 1575 N N . SER A 1 194 ? 36.935 -26.665 -18.921 1.00 90.06 194 SER A N 1
ATOM 1576 C CA . SER A 1 194 ? 37.492 -25.769 -17.889 1.00 90.06 194 SER A CA 1
ATOM 1577 C C . SER A 1 194 ? 37.936 -24.411 -18.458 1.00 90.06 194 SER A C 1
ATOM 1579 O O . SER A 1 194 ? 37.634 -23.365 -17.878 1.00 90.06 194 SER A O 1
ATOM 1581 N N . ILE A 1 195 ? 38.593 -24.405 -19.625 1.00 89.44 195 ILE A N 1
ATOM 1582 C CA . ILE A 1 195 ? 39.008 -23.170 -20.312 1.00 89.44 195 ILE A CA 1
ATOM 1583 C C . ILE A 1 195 ? 37.789 -22.330 -20.729 1.00 89.44 195 ILE A C 1
ATOM 1585 O O . ILE A 1 195 ? 37.806 -21.114 -20.553 1.00 89.44 195 ILE A O 1
ATOM 1589 N N . HIS A 1 196 ? 36.720 -22.952 -21.236 1.00 89.81 196 HIS A N 1
ATOM 1590 C CA . HIS A 1 196 ? 35.491 -22.233 -21.588 1.00 89.81 196 HIS A CA 1
ATOM 1591 C C . HIS A 1 196 ? 34.689 -21.776 -20.363 1.00 89.81 196 HIS A C 1
ATOM 1593 O O . HIS A 1 196 ? 34.134 -20.681 -20.389 1.00 89.81 196 HIS A O 1
ATOM 1599 N N . LEU A 1 197 ? 34.667 -22.532 -19.262 1.00 91.50 197 LEU A N 1
ATOM 1600 C CA . LEU A 1 197 ? 34.043 -22.078 -18.014 1.00 91.50 197 LEU A CA 1
ATOM 1601 C C . LEU A 1 197 ? 34.712 -20.803 -17.484 1.00 91.50 197 LEU A C 1
ATOM 1603 O O . LEU A 1 197 ? 34.010 -19.860 -17.146 1.00 91.50 197 LEU A O 1
ATOM 1607 N N . LYS A 1 198 ? 36.046 -20.702 -17.548 1.00 88.88 198 LYS A N 1
ATOM 1608 C CA . LYS A 1 198 ? 36.818 -19.501 -17.158 1.00 88.88 198 LYS A CA 1
ATOM 1609 C C . LYS A 1 198 ? 36.578 -18.254 -18.025 1.00 88.88 198 LYS A C 1
ATOM 1611 O O . LYS A 1 198 ? 37.020 -17.165 -17.665 1.00 88.88 198 LYS A O 1
ATOM 1616 N N . GLU A 1 199 ? 35.878 -18.382 -19.152 1.00 90.19 199 GLU A N 1
ATOM 1617 C CA . GLU A 1 199 ? 35.465 -17.250 -19.995 1.00 90.19 199 GLU A CA 1
ATOM 1618 C C . GLU A 1 199 ? 34.183 -16.558 -19.459 1.00 90.19 199 GLU A C 1
ATOM 1620 O O . GLU A 1 199 ? 33.884 -15.426 -19.851 1.00 90.19 199 GLU A O 1
ATOM 1625 N N . ASN A 1 200 ? 33.461 -17.197 -18.519 1.00 91.25 200 ASN A N 1
ATOM 1626 C CA . ASN A 1 200 ? 32.181 -16.753 -17.942 1.00 91.25 200 ASN A CA 1
ATOM 1627 C C . ASN A 1 200 ? 32.176 -15.283 -17.485 1.00 91.25 200 ASN A C 1
ATOM 1629 O O . ASN A 1 200 ? 31.320 -14.497 -17.899 1.00 91.25 200 ASN A O 1
ATOM 1633 N N . ALA A 1 201 ? 33.141 -14.899 -16.650 1.00 89.25 201 ALA A N 1
ATOM 1634 C CA . ALA A 1 201 ? 33.134 -13.640 -15.918 1.00 89.25 201 ALA A CA 1
ATOM 1635 C C . ALA A 1 201 ? 33.370 -12.422 -16.823 1.00 89.25 201 ALA A C 1
ATOM 1637 O O . ALA A 1 201 ? 32.935 -11.321 -16.495 1.00 89.25 201 ALA A O 1
ATOM 1638 N N . ARG A 1 202 ? 34.015 -12.599 -17.985 1.00 92.38 202 ARG A N 1
ATOM 1639 C CA . ARG A 1 202 ? 34.128 -11.531 -18.991 1.00 92.38 202 ARG A CA 1
ATOM 1640 C C . ARG A 1 202 ? 32.776 -11.255 -19.648 1.00 92.38 202 ARG A C 1
ATOM 1642 O O . ARG A 1 202 ? 32.422 -10.100 -19.856 1.00 92.38 202 ARG A O 1
ATOM 1649 N N . ILE A 1 203 ? 32.041 -12.313 -19.981 1.00 92.00 203 ILE A N 1
ATOM 1650 C CA . ILE A 1 203 ? 30.804 -12.231 -20.765 1.00 92.00 203 ILE A CA 1
ATOM 1651 C C . ILE A 1 203 ? 29.637 -11.766 -19.883 1.00 92.00 203 ILE A C 1
ATOM 1653 O O . ILE A 1 203 ? 28.852 -10.920 -20.305 1.00 92.00 203 ILE A O 1
ATOM 1657 N N . LEU A 1 204 ? 29.562 -12.247 -18.637 1.00 92.62 204 LEU A N 1
ATOM 1658 C CA . LEU A 1 204 ? 28.529 -11.840 -17.679 1.00 92.62 204 LEU A CA 1
ATOM 1659 C C . LEU A 1 204 ? 28.685 -10.382 -17.216 1.00 92.62 204 LEU A C 1
ATOM 1661 O O . LEU A 1 204 ? 27.695 -9.658 -17.215 1.00 92.62 204 LEU A O 1
ATOM 1665 N N . ARG A 1 205 ? 29.910 -9.902 -16.941 1.00 92.00 205 ARG A N 1
ATOM 1666 C CA . ARG A 1 205 ? 30.139 -8.471 -16.641 1.00 92.00 205 ARG A CA 1
ATOM 1667 C C . ARG A 1 205 ? 29.773 -7.557 -17.810 1.00 92.00 205 ARG A C 1
ATOM 1669 O O . ARG A 1 205 ? 29.274 -6.463 -17.587 1.00 92.00 205 ARG A O 1
ATOM 1676 N N . ALA A 1 206 ? 30.003 -7.991 -19.050 1.00 91.69 206 ALA A N 1
ATOM 1677 C CA . ALA A 1 206 ? 29.636 -7.207 -20.227 1.00 91.69 206 ALA A CA 1
ATOM 1678 C C . ALA A 1 206 ? 28.105 -7.136 -20.417 1.00 91.69 206 ALA A C 1
ATOM 1680 O O . ALA A 1 206 ? 27.577 -6.090 -20.787 1.00 91.69 206 ALA A O 1
ATOM 1681 N N . LEU A 1 207 ? 27.376 -8.213 -20.093 1.00 92.25 207 LEU A N 1
ATOM 1682 C CA . LEU A 1 207 ? 25.907 -8.213 -20.027 1.00 92.25 207 LEU A CA 1
ATOM 1683 C C . LEU A 1 207 ? 25.373 -7.264 -18.945 1.00 92.25 207 LEU A C 1
ATOM 1685 O O . LEU A 1 207 ? 24.433 -6.515 -19.199 1.00 92.25 207 LEU A O 1
ATOM 1689 N N . GLU A 1 208 ? 25.997 -7.271 -17.771 1.00 91.25 208 GLU A N 1
ATOM 1690 C CA . GLU A 1 208 ? 25.662 -6.392 -16.649 1.00 91.25 208 GLU A CA 1
ATOM 1691 C C . GLU A 1 208 ? 25.923 -4.912 -16.977 1.00 91.25 208 GLU A C 1
ATOM 1693 O O . GLU A 1 208 ? 25.017 -4.087 -16.870 1.00 91.25 208 GLU A O 1
ATOM 1698 N N . GLN A 1 209 ? 27.116 -4.583 -17.488 1.00 89.88 209 GLN A N 1
ATOM 1699 C CA . GLN A 1 209 ? 27.452 -3.239 -17.968 1.00 89.88 209 GLN A CA 1
ATOM 1700 C C . GLN A 1 209 ? 26.476 -2.777 -19.062 1.00 89.88 209 GLN A C 1
ATOM 1702 O O . GLN A 1 209 ? 25.967 -1.659 -19.000 1.00 89.88 209 GLN A O 1
ATOM 1707 N N . GLY A 1 210 ? 26.156 -3.650 -20.024 1.00 87.50 210 GLY A N 1
ATOM 1708 C CA . GLY A 1 210 ? 25.181 -3.365 -21.076 1.00 87.50 210 GLY A CA 1
ATOM 1709 C C . GLY A 1 210 ? 23.774 -3.056 -20.550 1.00 87.50 210 GLY A C 1
ATOM 1710 O O . GLY A 1 210 ? 23.036 -2.325 -21.211 1.00 87.50 210 GLY A O 1
ATOM 1711 N N . TYR A 1 211 ? 23.402 -3.554 -19.365 1.00 89.00 211 TYR A N 1
ATOM 1712 C CA . TYR A 1 211 ? 22.152 -3.177 -18.703 1.00 89.00 211 TYR A CA 1
ATOM 1713 C C . TYR A 1 211 ? 22.262 -1.843 -17.960 1.00 89.00 211 TYR A C 1
ATOM 1715 O O . TYR A 1 211 ? 21.361 -1.015 -18.067 1.00 89.00 211 TYR A O 1
ATOM 1723 N N . SER A 1 212 ? 23.367 -1.592 -17.256 1.00 87.94 212 SER A N 1
ATOM 1724 C CA . SER A 1 212 ? 23.608 -0.303 -16.593 1.00 87.94 212 SER A CA 1
ATOM 1725 C C . SER A 1 212 ? 23.637 0.859 -17.597 1.00 87.94 212 SER A C 1
ATOM 1727 O O . SER A 1 212 ? 23.036 1.902 -17.352 1.00 87.94 212 SER A O 1
ATOM 1729 N N . GLU A 1 213 ? 24.233 0.657 -18.778 1.00 84.62 213 GLU A N 1
ATOM 1730 C CA . GLU A 1 213 ? 24.166 1.604 -19.904 1.00 84.62 213 GLU A CA 1
ATOM 1731 C C . GLU A 1 213 ? 22.738 1.770 -20.462 1.00 84.62 213 GLU A C 1
ATOM 1733 O O . GLU A 1 213 ? 22.355 2.861 -20.892 1.00 84.62 213 GLU A O 1
ATOM 1738 N N . PHE A 1 214 ? 21.922 0.710 -20.445 1.00 84.75 214 PHE A N 1
ATOM 1739 C CA . PHE A 1 214 ? 20.510 0.774 -20.833 1.00 84.75 214 PHE A CA 1
ATOM 1740 C C . PHE A 1 214 ? 19.669 1.585 -19.838 1.00 84.75 214 PHE A C 1
ATOM 1742 O O . PHE A 1 214 ? 18.921 2.466 -20.268 1.00 84.75 214 PHE A O 1
ATOM 1749 N N . GLN A 1 215 ? 19.841 1.362 -18.532 1.00 83.81 215 GLN A N 1
ATOM 1750 C CA . GLN A 1 215 ? 19.159 2.131 -17.491 1.00 83.81 215 GLN A CA 1
ATOM 1751 C C . GLN A 1 215 ? 19.584 3.610 -17.509 1.00 83.81 215 GLN A C 1
ATOM 1753 O O . GLN A 1 215 ? 18.721 4.484 -17.561 1.00 83.81 215 GLN A O 1
ATOM 1758 N N . ALA A 1 216 ? 20.888 3.906 -17.566 1.00 80.88 216 ALA A N 1
ATOM 1759 C CA . ALA A 1 216 ? 21.385 5.284 -17.616 1.00 80.88 216 ALA A CA 1
ATOM 1760 C C . ALA A 1 216 ? 20.890 6.049 -18.863 1.00 80.88 216 ALA A C 1
ATOM 1762 O O . ALA A 1 216 ? 20.530 7.223 -18.775 1.00 80.88 216 ALA A O 1
ATOM 1763 N N . GLY A 1 217 ? 20.800 5.385 -20.023 1.00 74.19 217 GLY A N 1
ATOM 1764 C CA . GLY A 1 217 ? 20.223 5.985 -21.233 1.00 74.19 217 GLY A CA 1
ATOM 1765 C C . GLY A 1 217 ? 18.743 6.366 -21.078 1.00 74.19 217 GLY A C 1
ATOM 1766 O O . GLY A 1 217 ? 18.330 7.432 -21.531 1.00 74.19 217 GLY A O 1
ATOM 1767 N N . LEU A 1 218 ? 17.951 5.534 -20.391 1.00 72.19 218 LEU A N 1
ATOM 1768 C CA . LEU A 1 218 ? 16.541 5.819 -20.091 1.00 72.19 218 LEU A CA 1
ATOM 1769 C C . LEU A 1 218 ? 16.362 6.980 -19.104 1.00 72.19 218 LEU A C 1
ATOM 1771 O O . LEU A 1 218 ? 15.425 7.765 -19.253 1.00 72.19 218 LEU A O 1
ATOM 1775 N N . GLU A 1 219 ? 17.239 7.079 -18.104 1.00 70.25 219 GLU A N 1
ATOM 1776 C CA . GLU A 1 219 ? 17.223 8.158 -17.108 1.00 70.25 219 GLU A CA 1
ATOM 1777 C C . GLU A 1 219 ? 17.600 9.515 -17.734 1.00 70.25 219 GLU A C 1
ATOM 1779 O O . GLU A 1 219 ? 16.997 10.534 -17.391 1.00 70.25 219 GLU A O 1
ATOM 1784 N N . ASN A 1 220 ? 18.514 9.526 -18.712 1.00 67.00 220 ASN A N 1
ATOM 1785 C CA . ASN A 1 220 ? 18.966 10.743 -19.394 1.00 67.00 220 ASN A CA 1
ATOM 1786 C C . ASN A 1 220 ? 18.003 11.246 -20.494 1.00 67.00 220 ASN A C 1
ATOM 1788 O O . ASN A 1 220 ? 17.680 12.436 -20.530 1.00 67.00 220 ASN A O 1
ATOM 1792 N N . GLU A 1 221 ? 17.512 10.385 -21.398 1.00 57.16 221 GLU A N 1
ATOM 1793 C CA . GLU A 1 221 ? 16.784 10.849 -22.602 1.00 57.16 221 GLU A CA 1
ATOM 1794 C C . GLU A 1 221 ? 15.375 11.418 -22.336 1.00 57.16 221 GLU A C 1
ATOM 1796 O O . GLU A 1 221 ? 14.795 12.053 -23.218 1.00 57.16 221 GLU A O 1
ATOM 1801 N N . ASN A 1 222 ? 14.773 11.176 -21.162 1.00 55.38 222 ASN A N 1
ATOM 1802 C CA . ASN A 1 222 ? 13.374 11.526 -20.834 1.00 55.38 222 ASN A CA 1
ATOM 1803 C C . ASN A 1 222 ? 12.303 10.965 -21.811 1.00 55.38 222 ASN A C 1
ATOM 1805 O O . ASN A 1 222 ? 11.109 11.245 -21.662 1.00 55.38 222 ASN A O 1
ATOM 1809 N N . CYS A 1 223 ? 12.690 10.155 -22.801 1.00 52.75 223 CYS A N 1
ATOM 1810 C CA . CYS A 1 223 ? 11.857 9.712 -23.918 1.00 52.75 223 CYS A CA 1
ATOM 1811 C C . CYS A 1 223 ? 11.670 8.192 -23.892 1.00 52.75 223 CYS A C 1
ATOM 1813 O O . CYS A 1 223 ? 12.483 7.437 -24.413 1.00 52.75 223 CYS A O 1
ATOM 1815 N N . VAL A 1 224 ? 10.556 7.722 -23.325 1.00 55.81 224 VAL A N 1
ATOM 1816 C CA . VAL A 1 224 ? 10.282 6.280 -23.138 1.00 55.81 224 VAL A CA 1
ATOM 1817 C C . VAL A 1 224 ? 9.738 5.624 -24.423 1.00 55.81 224 VAL A C 1
ATOM 1819 O O . VAL A 1 224 ? 8.724 4.932 -24.415 1.00 55.81 224 VAL A O 1
ATOM 1822 N N . SER A 1 225 ? 10.397 5.872 -25.558 1.00 59.16 225 SER A N 1
ATOM 1823 C CA . SER A 1 225 ? 10.137 5.216 -26.842 1.00 59.16 225 SER A CA 1
ATOM 1824 C C . SER A 1 225 ? 11.281 4.264 -27.183 1.00 59.16 225 SER A C 1
ATOM 1826 O O . SER A 1 225 ? 12.344 4.707 -27.602 1.00 59.16 225 SER A O 1
ATOM 1828 N N . LEU A 1 226 ? 11.046 2.949 -27.083 1.00 60.66 226 LEU A N 1
ATOM 1829 C CA . LEU A 1 226 ? 12.042 1.905 -27.410 1.00 60.66 226 LEU A CA 1
ATOM 1830 C C . LEU A 1 226 ? 12.616 2.025 -28.838 1.00 60.66 226 LEU A C 1
ATOM 1832 O O . LEU A 1 226 ? 13.682 1.497 -29.136 1.00 60.66 226 LEU A O 1
ATOM 1836 N N . GLU A 1 227 ? 11.909 2.738 -29.712 1.00 58.94 227 GLU A N 1
ATOM 1837 C CA . GLU A 1 227 ? 12.297 3.052 -31.084 1.00 58.94 227 GLU A CA 1
ATOM 1838 C C . GLU A 1 227 ? 13.474 4.037 -31.232 1.00 58.94 227 GLU A C 1
ATOM 1840 O O . GLU A 1 227 ? 13.975 4.176 -32.349 1.00 58.94 227 GLU A O 1
ATOM 1845 N N . THR A 1 228 ? 13.894 4.739 -30.169 1.00 56.88 228 THR A N 1
ATOM 1846 C CA . THR A 1 228 ? 14.983 5.738 -30.228 1.00 56.88 228 THR A CA 1
ATOM 1847 C C . THR A 1 228 ? 16.260 5.342 -29.489 1.00 56.88 228 THR A C 1
ATOM 1849 O O . THR A 1 228 ? 17.324 5.770 -29.921 1.00 56.88 228 THR A O 1
ATOM 1852 N N . LEU A 1 229 ? 16.195 4.506 -28.444 1.00 66.38 229 LEU A N 1
ATOM 1853 C CA . LEU A 1 229 ? 17.348 4.247 -27.569 1.00 66.38 229 LEU A CA 1
ATOM 1854 C C . LEU A 1 229 ? 18.431 3.352 -28.216 1.00 66.38 229 LEU A C 1
ATOM 1856 O O . LEU A 1 229 ? 18.167 2.171 -28.475 1.00 66.38 229 LEU A O 1
ATOM 1860 N N . PRO A 1 230 ? 19.687 3.826 -28.364 1.00 69.44 230 PRO A N 1
ATOM 1861 C CA . PRO A 1 230 ? 20.798 2.995 -28.841 1.00 69.44 230 PRO A CA 1
ATOM 1862 C C . PRO A 1 230 ? 21.262 1.954 -27.807 1.00 69.44 230 PRO A C 1
ATOM 1864 O O . PRO A 1 230 ? 21.763 0.887 -28.164 1.00 69.44 230 PRO A O 1
ATOM 1867 N N . SER A 1 231 ? 21.091 2.240 -26.513 1.00 72.25 231 SER A N 1
ATOM 1868 C CA . SER A 1 231 ? 21.586 1.407 -25.408 1.00 72.25 231 SER A CA 1
ATOM 1869 C C . SER A 1 231 ? 20.890 0.042 -25.310 1.00 72.25 231 SER A C 1
ATOM 1871 O O . SER A 1 231 ? 21.540 -0.958 -25.003 1.00 72.25 231 SER A O 1
ATOM 1873 N N . LEU A 1 232 ? 19.609 -0.053 -25.693 1.00 80.38 232 LEU A N 1
ATOM 1874 C CA . LEU A 1 232 ? 18.886 -1.330 -25.792 1.00 80.38 232 LEU A CA 1
ATOM 1875 C C . LEU A 1 232 ? 19.546 -2.293 -26.797 1.00 80.38 232 LEU A C 1
ATOM 1877 O O . LEU A 1 232 ? 19.527 -3.511 -26.606 1.00 80.38 232 LEU A O 1
ATOM 1881 N N . HIS A 1 233 ? 20.169 -1.765 -27.856 1.00 80.31 233 HIS A N 1
ATOM 1882 C CA . HIS A 1 233 ? 20.914 -2.590 -28.801 1.00 80.31 233 HIS A CA 1
ATOM 1883 C C . HIS A 1 233 ? 22.215 -3.125 -28.192 1.00 80.31 233 HIS A C 1
ATOM 1885 O O . HIS A 1 233 ? 22.495 -4.314 -28.365 1.00 80.31 233 HIS A O 1
ATOM 1891 N N . ARG A 1 234 ? 22.947 -2.312 -27.413 1.00 82.62 234 ARG A N 1
ATOM 1892 C CA . ARG A 1 234 ? 24.136 -2.770 -26.668 1.00 82.62 234 ARG A CA 1
ATOM 1893 C C . ARG A 1 234 ? 23.775 -3.915 -25.716 1.00 82.62 234 ARG A C 1
ATOM 1895 O O . ARG A 1 234 ? 24.437 -4.950 -25.731 1.00 82.62 234 ARG A O 1
ATOM 1902 N N . LEU A 1 235 ? 22.692 -3.782 -24.947 1.00 88.38 235 LEU A N 1
ATOM 1903 C CA . LEU A 1 235 ? 22.178 -4.855 -24.085 1.00 88.38 235 LEU A CA 1
ATOM 1904 C C . LEU A 1 235 ? 21.846 -6.130 -24.886 1.00 88.38 235 LEU A C 1
ATOM 1906 O O . LEU A 1 235 ? 22.229 -7.236 -24.499 1.00 88.38 235 LEU A O 1
ATOM 1910 N N . SER A 1 236 ? 21.178 -5.982 -26.034 1.00 90.44 236 SER A N 1
ATOM 1911 C CA . SER A 1 236 ? 20.815 -7.111 -26.898 1.00 90.44 236 SER A CA 1
ATOM 1912 C C . SER A 1 236 ? 22.019 -7.852 -27.490 1.00 90.44 236 SER A C 1
ATOM 1914 O O . SER A 1 236 ? 21.925 -9.064 -27.696 1.00 90.44 236 SER A O 1
ATOM 1916 N N . ASP A 1 237 ? 23.128 -7.169 -27.775 1.00 89.38 237 ASP A N 1
ATOM 1917 C CA . ASP A 1 237 ? 24.336 -7.803 -28.316 1.00 89.38 237 ASP A CA 1
ATOM 1918 C C . ASP A 1 237 ? 25.140 -8.523 -27.226 1.00 89.38 237 ASP A C 1
ATOM 1920 O O . ASP A 1 237 ? 25.634 -9.629 -27.456 1.00 89.38 237 ASP A O 1
ATOM 1924 N N . HIS A 1 238 ? 25.184 -7.988 -26.003 1.00 91.25 238 HIS A N 1
ATOM 1925 C CA . HIS A 1 238 ? 25.775 -8.704 -24.870 1.00 91.25 238 HIS A CA 1
ATOM 1926 C C . HIS A 1 238 ? 24.963 -9.950 -24.476 1.00 91.25 238 HIS A C 1
ATOM 1928 O O . HIS A 1 238 ? 25.540 -11.017 -24.247 1.00 91.25 238 HIS A O 1
ATOM 1934 N N . LEU A 1 239 ? 23.625 -9.876 -24.497 1.00 91.62 239 LEU A N 1
ATOM 1935 C CA . LEU A 1 239 ? 22.772 -11.057 -24.312 1.00 91.62 239 LEU A CA 1
ATOM 1936 C C . LEU A 1 239 ? 22.971 -12.077 -25.446 1.00 91.62 239 LEU A C 1
ATOM 1938 O O . LEU A 1 239 ? 22.950 -13.291 -25.212 1.00 91.62 239 LEU A O 1
ATOM 1942 N N . ALA A 1 240 ? 23.229 -11.608 -26.671 1.00 92.62 240 ALA A N 1
ATOM 1943 C CA . ALA A 1 240 ? 23.588 -12.477 -27.782 1.00 92.62 240 ALA A CA 1
ATOM 1944 C C . ALA A 1 240 ? 24.925 -13.193 -27.555 1.00 92.62 240 ALA A C 1
ATOM 1946 O O . ALA A 1 240 ? 24.989 -14.403 -27.777 1.00 92.62 240 ALA A O 1
ATOM 1947 N N . ALA A 1 241 ? 25.949 -12.487 -27.069 1.00 93.31 241 ALA A N 1
ATOM 1948 C CA . ALA A 1 241 ? 27.240 -13.074 -26.720 1.00 93.31 241 ALA A CA 1
ATOM 1949 C C . ALA A 1 241 ? 27.100 -14.150 -25.629 1.00 93.31 241 ALA A C 1
ATOM 1951 O O . ALA A 1 241 ? 27.624 -15.252 -25.794 1.00 93.31 241 ALA A O 1
ATOM 1952 N N . TYR A 1 242 ? 26.317 -13.893 -24.573 1.00 94.69 242 TYR A N 1
ATOM 1953 C CA . TYR A 1 242 ? 26.038 -14.895 -23.535 1.00 94.69 242 TYR A CA 1
ATOM 1954 C C . TYR A 1 242 ? 25.260 -16.112 -24.066 1.00 94.69 242 TYR A C 1
ATOM 1956 O O . TYR A 1 242 ? 25.550 -17.255 -23.716 1.00 94.69 242 TYR A O 1
ATOM 1964 N N . THR A 1 243 ? 24.318 -15.899 -24.986 1.00 93.44 243 THR A N 1
ATOM 1965 C CA . THR A 1 243 ? 23.576 -17.000 -25.623 1.00 93.44 243 THR A CA 1
ATOM 1966 C C . THR A 1 243 ? 24.484 -17.877 -26.493 1.00 93.44 243 THR A C 1
ATOM 1968 O O . THR A 1 243 ? 24.400 -19.104 -26.443 1.00 93.44 243 THR A O 1
ATOM 1971 N N . VAL A 1 244 ? 25.376 -17.260 -27.278 1.00 93.56 244 VAL A N 1
ATOM 1972 C CA . VAL A 1 244 ? 26.381 -17.975 -28.085 1.00 93.56 244 VAL A CA 1
ATOM 1973 C C . VAL A 1 244 ? 27.370 -18.715 -27.183 1.00 93.56 244 VAL A C 1
ATOM 1975 O O . VAL A 1 244 ? 27.752 -19.841 -27.497 1.00 93.56 244 VAL A O 1
ATOM 1978 N N . TYR A 1 245 ? 27.733 -18.132 -26.038 1.00 94.31 245 TYR A N 1
ATOM 1979 C CA . TYR A 1 245 ? 28.552 -18.781 -25.019 1.00 94.31 245 TYR A CA 1
ATOM 1980 C C . TYR A 1 245 ? 27.898 -20.054 -24.463 1.00 94.31 245 TYR A C 1
ATOM 1982 O O . TYR A 1 245 ? 28.523 -21.111 -24.516 1.00 94.31 245 TYR A O 1
ATOM 1990 N N . LEU A 1 246 ? 26.634 -20.003 -24.025 1.00 92.56 246 LEU A N 1
ATOM 1991 C CA . LEU A 1 246 ? 25.917 -21.198 -23.555 1.00 92.56 246 LEU A CA 1
ATOM 1992 C C . LEU A 1 246 ? 25.812 -22.276 -24.646 1.00 92.56 246 LEU A C 1
ATOM 1994 O O . LEU A 1 246 ? 26.098 -23.443 -24.388 1.00 92.56 246 LEU A O 1
ATOM 1998 N N . HIS A 1 247 ? 25.496 -21.897 -25.888 1.00 92.19 247 HIS A N 1
ATOM 1999 C CA . HIS A 1 247 ? 25.445 -22.843 -27.009 1.00 92.19 247 HIS A CA 1
ATOM 2000 C C . HIS A 1 247 ? 26.823 -23.453 -27.349 1.00 92.19 247 HIS A C 1
ATOM 2002 O O . HIS A 1 247 ? 26.908 -24.601 -27.781 1.00 92.19 247 HIS A O 1
ATOM 2008 N N . ARG A 1 248 ? 27.921 -22.715 -27.136 1.00 92.94 248 ARG A N 1
ATOM 2009 C CA . ARG A 1 248 ? 29.305 -23.213 -27.259 1.00 92.94 248 ARG A CA 1
ATOM 2010 C C . ARG A 1 248 ? 29.695 -24.139 -26.101 1.00 92.94 248 ARG A C 1
ATOM 2012 O O . ARG A 1 248 ? 30.519 -25.026 -26.303 1.00 92.94 248 ARG A O 1
ATOM 2019 N N . LEU A 1 249 ? 29.121 -23.935 -24.915 1.00 92.38 249 LEU A N 1
ATOM 2020 C CA . LEU A 1 249 ? 29.397 -24.696 -23.693 1.00 92.38 249 LEU A CA 1
ATOM 2021 C C . LEU A 1 249 ? 28.636 -26.034 -23.644 1.00 92.38 249 LEU A C 1
ATOM 2023 O O . LEU A 1 249 ? 29.203 -27.045 -23.225 1.00 92.38 249 LEU A O 1
ATOM 2027 N N . LEU A 1 250 ? 27.390 -26.053 -24.130 1.00 92.94 250 LEU A N 1
ATOM 2028 C CA . LEU A 1 250 ? 26.466 -27.194 -24.087 1.00 92.94 250 LEU A CA 1
ATOM 2029 C C . LEU A 1 250 ? 27.077 -28.537 -24.559 1.00 92.94 250 LEU A C 1
ATOM 2031 O O . LEU A 1 250 ? 26.918 -29.525 -23.838 1.00 92.94 250 LEU A O 1
ATOM 2035 N N . PRO A 1 251 ? 27.818 -28.632 -25.688 1.00 92.94 251 PRO A N 1
ATOM 2036 C CA . PRO A 1 251 ? 28.425 -29.899 -26.109 1.00 92.94 251 PRO A CA 1
ATOM 2037 C C . PRO A 1 251 ? 29.479 -30.420 -25.125 1.00 92.94 251 PRO A C 1
ATOM 2039 O O . PRO A 1 251 ? 29.589 -31.627 -24.924 1.00 92.94 251 PRO A O 1
ATOM 2042 N N . TYR A 1 252 ? 30.236 -29.525 -24.484 1.00 92.06 252 TYR A N 1
ATOM 2043 C CA . TYR A 1 252 ? 31.235 -29.899 -23.482 1.00 92.06 252 TYR A CA 1
ATOM 2044 C C . TYR A 1 252 ? 30.581 -30.348 -22.173 1.00 92.06 252 TYR A C 1
ATOM 2046 O O . TYR A 1 252 ? 31.036 -31.327 -21.590 1.00 92.06 252 TYR A O 1
ATOM 2054 N N . GLN A 1 253 ? 29.487 -29.700 -21.754 1.00 89.88 253 GLN A N 1
ATOM 2055 C CA . GLN A 1 253 ? 28.672 -30.145 -20.617 1.00 89.88 253 GLN A CA 1
ATOM 2056 C C . GLN A 1 253 ? 28.117 -31.557 -20.847 1.00 89.88 253 GLN A C 1
ATOM 2058 O O . GLN A 1 253 ? 28.316 -32.429 -20.004 1.00 89.88 253 GLN A O 1
ATOM 2063 N N . CYS A 1 254 ? 27.508 -31.810 -22.012 1.00 90.12 254 CYS A N 1
ATOM 2064 C CA . CYS A 1 254 ? 26.983 -33.132 -22.366 1.00 90.12 254 CYS A CA 1
ATOM 2065 C C . CYS A 1 254 ? 28.086 -34.201 -22.346 1.00 90.12 254 CYS A C 1
ATOM 2067 O O . CYS A 1 254 ? 27.968 -35.183 -21.620 1.00 90.12 254 CYS A O 1
ATOM 2069 N N . LEU A 1 255 ? 29.199 -33.968 -23.052 1.00 89.25 255 LEU A N 1
ATOM 2070 C CA . LEU A 1 255 ? 30.319 -34.914 -23.106 1.00 89.25 255 LEU A CA 1
ATOM 2071 C C . LEU A 1 255 ? 31.006 -35.126 -21.746 1.00 89.25 255 LEU A C 1
ATOM 2073 O O . LEU A 1 255 ? 31.587 -36.187 -21.521 1.00 89.25 255 LEU A O 1
ATOM 2077 N N . SER A 1 256 ? 30.956 -34.151 -20.832 1.00 88.69 256 SER A N 1
ATOM 2078 C CA . SER A 1 256 ? 31.469 -34.327 -19.470 1.00 88.69 256 SER A CA 1
ATOM 2079 C C . SER A 1 256 ? 30.544 -35.224 -18.639 1.00 88.69 256 SER A C 1
ATOM 2081 O O . SER A 1 256 ? 31.030 -36.171 -18.023 1.00 88.69 256 SER A O 1
ATOM 2083 N N . LEU A 1 257 ? 29.221 -35.019 -18.722 1.00 87.56 257 LEU A N 1
ATOM 2084 C CA . LEU A 1 257 ? 28.209 -35.891 -18.102 1.00 87.56 257 LEU A CA 1
ATOM 2085 C C . LEU A 1 257 ? 28.244 -37.320 -18.672 1.00 87.56 257 LEU A C 1
ATOM 2087 O O . LEU A 1 257 ? 28.064 -38.282 -17.927 1.00 87.56 257 LEU A O 1
ATOM 2091 N N . ASP A 1 258 ? 28.545 -37.487 -19.964 1.00 87.62 258 ASP A N 1
ATOM 2092 C CA . ASP A 1 258 ? 28.766 -38.801 -20.589 1.00 87.62 258 ASP A CA 1
ATOM 2093 C C . ASP A 1 258 ? 29.983 -39.516 -19.984 1.00 87.62 258 ASP A C 1
ATOM 2095 O O . ASP A 1 258 ? 29.962 -40.730 -19.774 1.00 87.62 258 ASP A O 1
ATOM 2099 N N . LYS A 1 259 ? 31.061 -38.772 -19.691 1.00 85.94 259 LYS A N 1
ATOM 2100 C CA . LYS A 1 259 ? 32.273 -39.334 -19.078 1.00 85.94 259 LYS A CA 1
ATOM 2101 C C . LYS A 1 259 ? 32.087 -39.633 -17.598 1.00 85.94 259 LYS A C 1
ATOM 2103 O O . LYS A 1 259 ? 32.521 -40.693 -17.155 1.00 85.94 259 LYS A O 1
ATOM 2108 N N . GLU A 1 260 ? 31.388 -38.770 -16.877 1.00 85.81 260 GLU A N 1
ATOM 2109 C CA . GLU A 1 260 ? 30.954 -38.988 -15.497 1.00 85.81 260 GLU A CA 1
ATOM 2110 C C . GLU A 1 260 ? 30.075 -40.248 -15.380 1.00 85.81 260 GLU A C 1
ATOM 2112 O O . GLU A 1 260 ? 30.352 -41.130 -14.572 1.00 85.81 260 GLU A O 1
ATOM 2117 N N . SER A 1 261 ? 29.118 -40.416 -16.299 1.00 86.00 261 SER A N 1
ATOM 2118 C CA . SER A 1 261 ? 28.256 -41.606 -16.415 1.00 86.00 261 SER A CA 1
ATOM 2119 C C . SER A 1 261 ? 28.990 -42.896 -16.818 1.00 86.00 261 SER A C 1
ATOM 2121 O O . SER A 1 261 ? 28.411 -43.982 -16.734 1.00 86.00 261 SER A O 1
ATOM 2123 N N . SER A 1 262 ? 30.248 -42.786 -17.265 1.00 83.12 262 SER A N 1
ATOM 2124 C CA . SER A 1 262 ? 31.126 -43.911 -17.625 1.00 83.12 262 SER A CA 1
ATOM 2125 C C . SER A 1 262 ? 32.142 -44.284 -16.537 1.00 83.12 262 SER A C 1
ATOM 2127 O O . SER A 1 262 ? 32.929 -45.212 -16.728 1.00 83.12 262 SER A O 1
ATOM 2129 N N . LEU A 1 263 ? 32.141 -43.581 -15.398 1.00 82.06 263 LEU A N 1
ATOM 2130 C CA . LEU A 1 263 ? 32.944 -43.952 -14.232 1.00 82.06 263 LEU A CA 1
ATOM 2131 C C . LEU A 1 263 ? 32.405 -45.240 -13.595 1.00 82.06 263 LEU A C 1
ATOM 2133 O O . LEU A 1 263 ? 31.198 -45.420 -13.451 1.00 82.06 263 LEU A O 1
ATOM 2137 N N . SER A 1 264 ? 33.305 -46.114 -13.140 1.00 72.94 264 SER A N 1
ATOM 2138 C CA . SER A 1 264 ? 32.957 -47.375 -12.462 1.00 72.94 264 SER A CA 1
ATOM 2139 C C . SER A 1 264 ? 32.264 -47.189 -11.103 1.00 72.94 264 SER A C 1
ATOM 2141 O O . SER A 1 264 ? 31.736 -48.151 -10.554 1.00 72.94 264 SER A O 1
ATOM 2143 N N . THR A 1 265 ? 32.248 -45.965 -10.570 1.00 74.06 265 THR A N 1
ATOM 2144 C CA . THR A 1 265 ? 31.512 -45.546 -9.367 1.00 74.06 265 THR A CA 1
ATOM 2145 C C . THR A 1 265 ? 30.078 -45.086 -9.655 1.00 74.06 265 THR A C 1
ATOM 2147 O O . THR A 1 265 ? 29.312 -44.880 -8.717 1.00 74.06 265 THR A O 1
ATOM 2150 N N . CYS A 1 266 ? 29.690 -44.914 -10.925 1.00 79.44 266 CYS A N 1
ATOM 2151 C CA . CYS A 1 266 ? 28.367 -44.421 -11.301 1.00 79.44 266 CYS A CA 1
ATOM 2152 C C . CYS A 1 266 ? 27.315 -45.543 -11.248 1.00 79.44 266 CYS A C 1
ATOM 2154 O O . CYS A 1 266 ? 27.367 -46.506 -12.019 1.00 79.44 266 CYS A O 1
ATOM 2156 N N . THR A 1 267 ? 26.341 -45.407 -10.346 1.00 84.94 267 THR A N 1
ATOM 2157 C CA . THR A 1 267 ? 25.183 -46.306 -10.238 1.00 84.94 267 THR A CA 1
ATOM 2158 C C . THR A 1 267 ? 24.186 -46.083 -11.380 1.00 84.94 267 THR A C 1
ATOM 2160 O O . THR A 1 267 ? 24.156 -45.024 -12.006 1.00 84.94 267 THR A O 1
ATOM 2163 N N . GLU A 1 268 ? 23.310 -47.059 -11.636 1.00 83.81 268 GLU A N 1
ATOM 2164 C CA . GLU A 1 268 ? 22.264 -46.925 -12.664 1.00 83.81 268 GLU A CA 1
ATOM 2165 C C . GLU A 1 268 ? 21.287 -45.772 -12.358 1.00 83.81 268 GLU A C 1
ATOM 2167 O O . GLU A 1 268 ? 20.840 -45.073 -13.265 1.00 83.81 268 GLU A O 1
ATOM 2172 N N . THR A 1 269 ? 21.015 -45.511 -11.073 1.00 86.00 269 THR A N 1
ATOM 2173 C CA . THR A 1 269 ? 20.206 -44.366 -10.624 1.00 86.00 269 THR A CA 1
ATOM 2174 C C . THR A 1 269 ? 20.897 -43.032 -10.900 1.00 86.00 269 THR A C 1
ATOM 2176 O O . THR A 1 269 ? 20.267 -42.118 -11.430 1.00 86.00 269 THR A O 1
ATOM 2179 N N . LEU A 1 270 ? 22.202 -42.927 -10.622 1.00 86.75 270 LEU A N 1
ATOM 2180 C CA . LEU A 1 270 ? 22.987 -41.728 -10.919 1.00 86.75 270 LEU A CA 1
ATOM 2181 C C . LEU A 1 270 ? 23.130 -41.498 -12.434 1.00 86.75 270 LEU A C 1
ATOM 2183 O O . LEU A 1 270 ? 23.087 -40.356 -12.889 1.00 86.75 270 LEU A O 1
ATOM 2187 N N . ARG A 1 271 ? 23.222 -42.569 -13.236 1.00 88.81 271 ARG A N 1
ATOM 2188 C CA . ARG A 1 271 ? 23.197 -42.485 -14.705 1.00 88.81 271 ARG A CA 1
ATOM 2189 C C . ARG A 1 271 ? 21.866 -41.935 -15.225 1.00 88.81 271 ARG A C 1
ATOM 2191 O O . ARG A 1 271 ? 21.885 -41.070 -16.095 1.00 88.81 271 ARG A O 1
ATOM 2198 N N . GLY A 1 272 ? 20.738 -42.386 -14.671 1.00 88.69 272 GLY A N 1
ATOM 2199 C CA . GLY A 1 272 ? 19.413 -41.850 -15.005 1.00 88.69 272 GLY A CA 1
ATOM 2200 C C . GLY A 1 272 ? 19.304 -40.348 -14.728 1.00 88.69 272 GLY A C 1
ATOM 2201 O O . GLY A 1 272 ? 18.922 -39.583 -15.608 1.00 88.69 272 GLY A O 1
ATOM 2202 N N . ILE A 1 273 ? 19.743 -39.901 -13.549 1.00 90.69 273 ILE A N 1
ATOM 2203 C CA . ILE A 1 273 ? 19.699 -38.477 -13.174 1.00 90.69 273 ILE A CA 1
ATOM 2204 C C . ILE A 1 273 ? 20.700 -37.643 -13.995 1.00 90.69 273 ILE A C 1
ATOM 2206 O O . ILE A 1 273 ? 20.414 -36.496 -14.332 1.00 90.69 273 ILE A O 1
ATOM 2210 N N . ASN A 1 274 ? 21.842 -38.205 -14.409 1.00 91.94 274 ASN A N 1
ATOM 2211 C CA . ASN A 1 274 ? 22.730 -37.548 -15.376 1.00 91.94 274 ASN A CA 1
ATOM 2212 C C . ASN A 1 274 ? 22.051 -37.317 -16.741 1.00 91.94 274 ASN A C 1
ATOM 2214 O O . ASN A 1 274 ? 22.342 -36.311 -17.388 1.00 91.94 274 ASN A O 1
ATOM 2218 N N . GLU A 1 275 ? 21.128 -38.191 -17.159 1.00 91.06 275 GLU A N 1
ATOM 2219 C CA . GLU A 1 275 ? 20.306 -37.995 -18.361 1.00 91.06 275 GLU A CA 1
ATOM 2220 C C . GLU A 1 275 ? 19.297 -36.852 -18.188 1.00 91.06 275 GLU A C 1
ATOM 2222 O O . GLU A 1 275 ? 19.201 -35.974 -19.048 1.00 91.06 275 GLU A O 1
ATOM 2227 N N . GLU A 1 276 ? 18.617 -36.796 -17.041 1.00 92.44 276 GLU A N 1
ATOM 2228 C CA . GLU A 1 276 ? 17.701 -35.704 -16.688 1.00 92.44 276 GLU A CA 1
ATOM 2229 C C . GLU A 1 276 ? 18.434 -34.353 -16.622 1.00 92.44 276 GLU A C 1
ATOM 2231 O O . GLU A 1 276 ? 18.005 -33.377 -17.242 1.00 92.44 276 GLU A O 1
ATOM 2236 N N . VAL A 1 277 ? 19.598 -34.293 -15.964 1.00 93.19 277 VAL A N 1
ATOM 2237 C CA . VAL A 1 277 ? 20.452 -33.093 -15.921 1.00 93.19 277 VAL A CA 1
ATOM 2238 C C . VAL A 1 277 ? 20.886 -32.673 -17.332 1.00 93.19 277 VAL A C 1
ATOM 2240 O O . VAL A 1 277 ? 20.759 -31.495 -17.677 1.00 93.19 277 VAL A O 1
ATOM 2243 N N . ARG A 1 278 ? 21.337 -33.607 -18.186 1.00 93.44 278 ARG A N 1
ATOM 2244 C CA . ARG A 1 278 ? 21.718 -33.307 -19.582 1.00 93.44 278 ARG A CA 1
ATOM 2245 C C . ARG A 1 278 ? 20.535 -32.728 -20.370 1.00 93.44 278 ARG A C 1
ATOM 2247 O O . ARG A 1 278 ? 20.701 -31.734 -21.083 1.00 93.44 278 ARG A O 1
ATOM 2254 N N . HIS A 1 279 ? 19.340 -33.295 -20.198 1.00 94.06 279 HIS A N 1
ATOM 2255 C CA . HIS A 1 279 ? 18.105 -32.812 -20.815 1.00 94.06 279 HIS A CA 1
ATOM 2256 C C . HIS A 1 279 ? 17.745 -31.389 -20.353 1.00 94.06 279 HIS A C 1
ATOM 2258 O O . HIS A 1 279 ? 17.512 -30.505 -21.184 1.00 94.06 279 HIS A O 1
ATOM 2264 N N . HIS A 1 280 ? 17.765 -31.124 -19.044 1.00 93.94 280 HIS A N 1
ATOM 2265 C CA . HIS A 1 280 ? 17.427 -29.808 -18.498 1.00 93.94 280 HIS A CA 1
ATOM 2266 C C . HIS A 1 280 ? 18.444 -28.713 -18.882 1.00 93.94 280 HIS A C 1
ATOM 2268 O O . HIS A 1 280 ? 18.026 -27.599 -19.205 1.00 93.94 280 HIS A O 1
ATOM 2274 N N . ILE A 1 281 ? 19.750 -29.009 -18.963 1.00 93.06 281 ILE A N 1
ATOM 2275 C CA . ILE A 1 281 ? 20.769 -28.057 -19.465 1.00 93.06 281 ILE A CA 1
ATOM 2276 C C . ILE A 1 281 ? 20.500 -27.677 -20.934 1.00 93.06 281 ILE A C 1
ATOM 2278 O O . ILE A 1 281 ? 20.598 -26.500 -21.310 1.00 93.06 281 ILE A O 1
ATOM 2282 N N . ALA A 1 282 ? 20.122 -28.649 -21.771 1.00 93.44 282 ALA A N 1
ATOM 2283 C CA . ALA A 1 282 ? 19.761 -28.401 -23.165 1.00 93.44 282 ALA A CA 1
ATOM 2284 C C . ALA A 1 282 ? 18.484 -27.544 -23.288 1.00 93.44 282 ALA A C 1
ATOM 2286 O O . ALA A 1 282 ? 18.463 -26.586 -24.068 1.00 93.44 282 ALA A O 1
ATOM 2287 N N . LEU A 1 283 ? 17.452 -27.818 -22.477 1.00 94.81 283 LEU A N 1
ATOM 2288 C CA . LEU A 1 283 ? 16.229 -27.003 -22.417 1.00 94.81 283 LEU A CA 1
ATOM 2289 C C . LEU A 1 283 ? 16.511 -25.558 -21.983 1.00 94.81 283 LEU A C 1
ATOM 2291 O O . LEU A 1 283 ? 16.064 -24.626 -22.652 1.00 94.81 283 LEU A O 1
ATOM 2295 N N . VAL A 1 284 ? 17.280 -25.354 -20.907 1.00 94.00 284 VAL A N 1
ATOM 2296 C CA . VAL A 1 284 ? 17.664 -24.018 -20.414 1.00 94.00 284 VAL A CA 1
ATOM 2297 C C . VAL A 1 284 ? 18.403 -23.232 -21.501 1.00 94.00 284 VAL A C 1
ATOM 2299 O O . VAL A 1 284 ? 18.054 -22.082 -21.775 1.00 94.00 284 VAL A O 1
ATOM 2302 N N . THR A 1 285 ? 19.354 -23.864 -22.197 1.00 93.62 285 THR A N 1
ATOM 2303 C CA . THR A 1 285 ? 20.085 -23.245 -23.316 1.00 93.62 285 THR A CA 1
ATOM 2304 C C . THR A 1 285 ? 19.141 -22.873 -24.471 1.00 93.62 285 THR A C 1
ATOM 2306 O O . THR A 1 285 ? 19.201 -21.757 -24.991 1.00 93.62 285 THR A O 1
ATOM 2309 N N . GLY A 1 286 ? 18.201 -23.757 -24.831 1.00 93.19 286 GLY A N 1
ATOM 2310 C CA . GLY A 1 286 ? 17.147 -23.474 -25.812 1.00 93.19 286 GLY A CA 1
ATOM 2311 C C . GLY A 1 286 ? 16.228 -22.313 -25.409 1.00 93.19 286 GLY A C 1
ATOM 2312 O O . GLY A 1 286 ? 15.801 -21.531 -26.261 1.00 93.19 286 GLY A O 1
ATOM 2313 N N . HIS A 1 287 ? 15.951 -22.147 -24.116 1.00 94.00 287 HIS A N 1
ATOM 2314 C CA . HIS A 1 287 ? 15.130 -21.052 -23.601 1.00 94.00 287 HIS A CA 1
ATOM 2315 C C . HIS A 1 287 ? 15.873 -19.708 -23.553 1.00 94.00 287 HIS A C 1
ATOM 2317 O O . HIS A 1 287 ? 15.279 -18.697 -23.933 1.00 94.00 287 HIS A O 1
ATOM 2323 N N . PHE A 1 288 ? 17.180 -19.684 -23.269 1.00 93.56 288 PHE A N 1
ATOM 2324 C CA . PHE A 1 288 ? 18.008 -18.488 -23.492 1.00 93.56 288 PHE A CA 1
ATOM 2325 C C . PHE A 1 288 ? 18.057 -18.067 -24.976 1.00 93.56 288 PHE A C 1
ATOM 2327 O O . PHE A 1 288 ? 18.003 -16.874 -25.276 1.00 93.56 288 PHE A O 1
ATOM 2334 N N . ILE A 1 289 ? 18.065 -19.016 -25.923 1.00 93.00 289 ILE A N 1
ATOM 2335 C CA . ILE A 1 289 ? 17.996 -18.711 -27.367 1.00 93.00 289 ILE A CA 1
ATOM 2336 C C . ILE A 1 289 ? 16.659 -18.050 -27.747 1.00 93.00 289 ILE A C 1
ATOM 2338 O O . ILE A 1 289 ? 16.655 -17.047 -28.471 1.00 93.00 289 ILE A O 1
ATOM 2342 N N . LYS A 1 290 ? 15.525 -18.540 -27.224 1.00 92.25 290 LYS A N 1
ATOM 2343 C CA . LYS A 1 290 ? 14.214 -17.886 -27.417 1.00 92.25 290 LYS A CA 1
ATOM 2344 C C . LYS A 1 290 ? 14.188 -16.481 -26.798 1.00 92.25 290 LYS A C 1
ATOM 2346 O O . LYS A 1 290 ? 13.724 -15.547 -27.448 1.00 92.25 290 LYS A O 1
ATOM 2351 N N . LEU A 1 291 ? 14.740 -16.313 -25.593 1.00 92.12 291 LEU A N 1
ATOM 2352 C CA . LEU A 1 291 ? 14.804 -15.027 -24.887 1.00 92.12 291 LEU A CA 1
ATOM 2353 C C . LEU A 1 291 ? 15.567 -13.971 -25.705 1.00 92.12 291 LEU A C 1
ATOM 2355 O O . LEU A 1 291 ? 15.032 -12.909 -26.018 1.00 92.12 291 LEU A O 1
ATOM 2359 N N . ASN A 1 292 ? 16.786 -14.310 -26.126 1.00 91.88 292 ASN A N 1
ATOM 2360 C CA . ASN A 1 292 ? 17.639 -13.496 -26.994 1.00 91.88 292 ASN A CA 1
ATOM 2361 C C . ASN A 1 292 ? 16.940 -13.110 -28.310 1.00 91.88 292 ASN A C 1
ATOM 2363 O O . ASN A 1 292 ? 17.072 -11.983 -28.781 1.00 91.88 292 ASN A O 1
ATOM 2367 N N . THR A 1 293 ? 16.146 -14.017 -28.885 1.00 90.88 293 THR A N 1
ATOM 2368 C CA . THR A 1 293 ? 15.383 -13.745 -30.114 1.00 90.88 293 THR A CA 1
ATOM 2369 C C . THR A 1 293 ? 14.349 -12.633 -29.904 1.00 90.88 293 THR A C 1
ATOM 2371 O O . THR A 1 293 ? 14.287 -11.705 -30.711 1.00 90.88 293 THR A O 1
ATOM 2374 N N . TYR A 1 294 ? 13.590 -12.656 -28.804 1.00 89.19 294 TYR A N 1
ATOM 2375 C CA . TYR A 1 294 ? 12.621 -11.594 -28.508 1.00 89.19 294 TYR A CA 1
ATOM 2376 C C . TYR A 1 294 ? 13.282 -10.266 -28.113 1.00 89.19 294 TYR A C 1
ATOM 2378 O O . TYR A 1 294 ? 12.843 -9.219 -28.587 1.00 89.19 294 TYR A O 1
ATOM 2386 N N . VAL A 1 295 ? 14.379 -10.286 -27.346 1.00 87.94 295 VAL A N 1
ATOM 2387 C CA . VAL A 1 295 ? 15.150 -9.063 -27.035 1.00 87.94 295 VAL A CA 1
ATOM 2388 C C . VAL A 1 295 ? 15.706 -8.417 -28.313 1.00 87.94 295 VAL A C 1
ATOM 2390 O O . VAL A 1 295 ? 15.577 -7.206 -28.487 1.00 87.94 295 VAL A O 1
ATOM 2393 N N . LYS A 1 296 ? 16.210 -9.209 -29.269 1.00 86.06 296 LYS A N 1
ATOM 2394 C CA . LYS A 1 296 ? 16.642 -8.709 -30.587 1.00 86.06 296 LYS A CA 1
ATOM 2395 C C . LYS A 1 296 ? 15.505 -8.090 -31.397 1.00 86.06 296 LYS A C 1
ATOM 2397 O O . LYS A 1 296 ? 15.687 -7.021 -31.975 1.00 86.06 296 LYS A O 1
ATOM 2402 N N . LEU A 1 297 ? 14.328 -8.720 -31.432 1.00 84.25 297 LEU A N 1
ATOM 2403 C CA . LEU A 1 297 ? 13.150 -8.188 -32.138 1.00 84.25 297 LEU A CA 1
ATOM 2404 C C . LEU A 1 297 ? 12.652 -6.854 -31.549 1.00 84.25 297 LEU A C 1
ATOM 2406 O O . LEU A 1 297 ? 12.065 -6.042 -32.276 1.00 84.25 297 LEU A O 1
ATOM 2410 N N . LEU A 1 298 ? 12.926 -6.607 -30.264 1.00 79.69 298 LEU A N 1
ATOM 2411 C CA . LEU A 1 298 ? 12.746 -5.306 -29.623 1.00 79.69 298 LEU A CA 1
ATOM 2412 C C . LEU A 1 298 ? 13.855 -4.320 -30.039 1.00 79.69 298 LEU A C 1
ATOM 2414 O O . LEU A 1 298 ? 13.561 -3.283 -30.628 1.00 79.69 298 LEU A O 1
ATOM 2418 N N . ALA A 1 299 ? 15.126 -4.677 -29.840 1.00 78.69 299 ALA A N 1
ATOM 2419 C CA . ALA A 1 299 ? 16.277 -3.808 -30.103 1.00 78.69 299 ALA A CA 1
ATOM 2420 C C . ALA A 1 299 ? 16.432 -3.342 -31.567 1.00 78.69 299 ALA A C 1
ATOM 2422 O O . ALA A 1 299 ? 16.884 -2.221 -31.816 1.00 78.69 299 ALA A O 1
ATOM 2423 N N . VAL A 1 300 ? 16.033 -4.162 -32.549 1.00 74.94 300 VAL A N 1
ATOM 2424 C CA . VAL A 1 300 ? 16.114 -3.852 -33.995 1.00 74.94 300 VAL A CA 1
ATOM 2425 C C . VAL A 1 300 ? 15.342 -2.580 -34.391 1.00 74.94 300 VAL A C 1
ATOM 2427 O O . VAL A 1 300 ? 15.659 -1.968 -35.410 1.00 74.94 300 VAL A O 1
ATOM 2430 N N . GLN A 1 301 ? 14.381 -2.131 -33.580 1.00 65.44 301 GLN A N 1
ATOM 2431 C CA . GLN A 1 301 ? 13.525 -0.967 -33.864 1.00 65.44 301 GLN A CA 1
ATOM 2432 C C . GLN A 1 301 ? 14.264 0.381 -33.874 1.00 65.44 301 GLN A C 1
ATOM 2434 O O . GLN A 1 301 ? 13.774 1.340 -34.478 1.00 65.44 301 GLN A O 1
ATOM 2439 N N . SER A 1 302 ? 15.446 0.424 -33.251 1.00 61.06 302 SER A N 1
ATOM 2440 C CA . SER A 1 302 ? 16.396 1.546 -33.284 1.00 61.06 302 SER A CA 1
ATOM 2441 C C . SER A 1 302 ? 17.037 1.762 -34.665 1.00 61.06 302 SER A C 1
ATOM 2443 O O . SER A 1 302 ? 17.527 2.850 -34.970 1.00 61.06 302 SER A O 1
ATOM 2445 N N . LYS A 1 303 ? 17.042 0.743 -35.539 1.00 63.00 303 LYS A N 1
ATOM 2446 C CA . LYS A 1 303 ? 17.703 0.798 -36.852 1.00 63.00 303 LYS A CA 1
ATOM 2447 C C . LYS A 1 303 ? 16.749 1.273 -37.950 1.00 63.00 303 LYS A C 1
ATOM 2449 O O . LYS A 1 303 ? 15.560 0.957 -37.953 1.00 63.00 303 LYS A O 1
ATOM 2454 N N . ARG A 1 304 ? 17.299 1.974 -38.954 1.00 52.53 304 ARG A N 1
ATOM 2455 C CA . ARG A 1 304 ? 16.550 2.580 -40.083 1.00 52.53 304 ARG A CA 1
ATOM 2456 C C . ARG A 1 304 ? 15.650 1.609 -40.872 1.00 52.53 304 ARG A C 1
ATOM 2458 O O . ARG A 1 304 ? 14.748 2.075 -41.556 1.00 52.53 304 ARG A O 1
ATOM 2465 N N . ALA A 1 305 ? 15.879 0.296 -40.790 1.00 51.22 305 ALA A N 1
ATOM 2466 C CA . ALA A 1 305 ? 15.148 -0.740 -41.524 1.00 51.22 305 ALA A CA 1
ATOM 2467 C C . ALA A 1 305 ? 14.337 -1.658 -40.583 1.00 51.22 305 ALA A C 1
ATOM 2469 O O . ALA A 1 305 ? 14.645 -2.838 -40.417 1.00 51.22 305 ALA A O 1
ATOM 2470 N N . CYS A 1 306 ? 13.290 -1.113 -39.961 1.00 53.72 306 CYS A N 1
ATOM 2471 C CA . CYS A 1 306 ? 12.307 -1.898 -39.209 1.00 53.72 306 CYS A CA 1
ATOM 2472 C C . CYS A 1 306 ? 11.445 -2.728 -40.181 1.00 53.72 306 CYS A C 1
ATOM 2474 O O . CYS A 1 306 ? 10.732 -2.151 -40.998 1.00 53.72 306 CYS A O 1
ATOM 2476 N N . GLN A 1 307 ? 11.488 -4.063 -40.100 1.00 55.12 307 GLN A N 1
ATOM 2477 C CA . GLN A 1 307 ? 10.717 -4.949 -40.996 1.00 55.12 307 GLN A CA 1
ATOM 2478 C C . GLN A 1 307 ? 9.321 -5.332 -40.470 1.00 55.12 307 GLN A C 1
ATOM 2480 O O . GLN A 1 307 ? 8.541 -5.931 -41.207 1.00 55.12 307 GLN A O 1
ATOM 2485 N N . HIS A 1 308 ? 8.992 -5.019 -39.210 1.00 65.44 308 HIS A N 1
ATOM 2486 C CA . HIS A 1 308 ? 7.724 -5.399 -38.572 1.00 65.44 308 HIS A CA 1
ATOM 2487 C C . HIS A 1 308 ? 6.898 -4.172 -38.120 1.00 65.44 308 HIS A C 1
ATOM 2489 O O . HIS A 1 308 ? 7.474 -3.106 -37.885 1.00 65.44 308 HIS A O 1
ATOM 2495 N N . PRO A 1 309 ? 5.553 -4.269 -38.021 1.00 66.00 309 PRO A N 1
ATOM 2496 C CA . PRO A 1 309 ? 4.709 -3.142 -37.610 1.00 66.00 309 PRO A CA 1
ATOM 2497 C C . PRO A 1 309 ? 4.790 -2.870 -36.097 1.00 66.00 309 PRO A C 1
ATOM 2499 O O . PRO A 1 309 ? 4.875 -3.828 -35.323 1.00 66.00 309 PRO A O 1
ATOM 2502 N N . PRO A 1 310 ? 4.627 -1.616 -35.629 1.00 62.31 310 PRO A N 1
ATOM 2503 C CA . PRO A 1 310 ? 4.711 -1.275 -34.203 1.00 62.31 310 PRO A CA 1
ATOM 2504 C C . PRO A 1 310 ? 3.676 -2.004 -33.327 1.00 62.31 310 PRO A C 1
ATOM 2506 O O . PRO A 1 310 ? 3.960 -2.341 -32.182 1.00 62.31 310 PRO A O 1
ATOM 2509 N N . ALA A 1 311 ? 2.516 -2.385 -33.876 1.00 64.31 311 ALA A N 1
ATOM 2510 C CA . ALA A 1 311 ? 1.536 -3.221 -33.172 1.00 64.31 311 ALA A CA 1
ATOM 2511 C C . ALA A 1 311 ? 2.096 -4.588 -32.706 1.00 64.31 311 ALA A C 1
ATOM 2513 O O . ALA A 1 311 ? 1.578 -5.179 -31.757 1.00 64.31 311 ALA A O 1
ATOM 2514 N N . SER A 1 312 ? 3.169 -5.088 -33.335 1.00 73.50 312 SER A N 1
ATOM 2515 C CA . SER A 1 312 ? 3.838 -6.334 -32.939 1.00 73.50 312 SER A CA 1
ATOM 2516 C C . SER A 1 312 ? 4.749 -6.187 -31.711 1.00 73.50 312 SER A C 1
ATOM 2518 O O . SER A 1 312 ? 4.947 -7.174 -31.002 1.00 73.50 312 SER A O 1
ATOM 2520 N N . GLN A 1 313 ? 5.204 -4.968 -31.373 1.00 72.62 313 GLN A N 1
ATOM 2521 C CA . GLN A 1 313 ? 6.030 -4.678 -30.185 1.00 72.62 313 GLN A CA 1
ATOM 2522 C C . GLN A 1 313 ? 5.378 -5.212 -28.907 1.00 72.62 313 GLN A C 1
ATOM 2524 O O . GLN A 1 313 ? 6.005 -5.917 -28.114 1.00 72.62 313 GLN A O 1
ATOM 2529 N N . ARG A 1 314 ? 4.071 -4.952 -28.765 1.00 74.75 314 ARG A N 1
ATOM 2530 C CA . ARG A 1 314 ? 3.249 -5.457 -27.665 1.00 74.75 314 ARG A CA 1
ATOM 2531 C C . ARG A 1 314 ? 3.281 -6.983 -27.598 1.00 74.75 314 ARG A C 1
ATOM 2533 O O . ARG A 1 314 ? 3.412 -7.524 -26.507 1.00 74.75 314 ARG A O 1
ATOM 2540 N N . ARG A 1 315 ? 3.195 -7.697 -28.731 1.00 80.50 315 ARG A N 1
ATOM 2541 C CA . ARG A 1 315 ? 3.267 -9.168 -28.728 1.00 80.50 315 ARG A CA 1
ATOM 2542 C C . ARG A 1 315 ? 4.660 -9.655 -28.332 1.00 80.50 315 ARG A C 1
ATOM 2544 O O . ARG A 1 315 ? 4.730 -10.559 -27.511 1.00 80.50 315 ARG A O 1
ATOM 2551 N N . PHE A 1 316 ? 5.738 -9.042 -28.823 1.00 84.56 316 PHE A N 1
ATOM 2552 C CA . PHE A 1 316 ? 7.101 -9.430 -28.435 1.00 84.56 316 PHE A CA 1
ATOM 2553 C C . PHE A 1 316 ? 7.358 -9.254 -26.934 1.00 84.56 316 PHE A C 1
ATOM 2555 O O . PHE A 1 316 ? 7.961 -10.136 -26.334 1.00 84.56 316 PHE A O 1
ATOM 2562 N N . LEU A 1 317 ? 6.844 -8.190 -26.301 1.00 81.56 317 LEU A N 1
ATOM 2563 C CA . LEU A 1 317 ? 6.901 -8.049 -24.839 1.00 81.56 317 LEU A CA 1
ATOM 2564 C C . LEU A 1 317 ? 6.094 -9.131 -24.105 1.00 81.56 317 LEU A C 1
ATOM 2566 O O . LEU A 1 317 ? 6.567 -9.664 -23.106 1.00 81.56 317 LEU A O 1
ATOM 2570 N N . LEU A 1 318 ? 4.905 -9.494 -24.601 1.00 84.00 318 LEU A N 1
ATOM 2571 C CA . LEU A 1 318 ? 4.113 -10.574 -23.999 1.00 84.00 318 LEU A CA 1
ATOM 2572 C C . LEU A 1 318 ? 4.819 -11.936 -24.080 1.00 84.00 318 LEU A C 1
ATOM 2574 O O . LEU A 1 318 ? 4.822 -12.673 -23.097 1.00 84.00 318 LEU A O 1
ATOM 2578 N N . GLU A 1 319 ? 5.426 -12.256 -25.224 1.00 87.06 319 GLU A N 1
ATOM 2579 C CA . GLU A 1 319 ? 6.208 -13.486 -25.402 1.00 87.06 319 GLU A CA 1
ATOM 2580 C C . GLU A 1 319 ? 7.508 -13.470 -24.579 1.00 87.06 319 GLU A C 1
ATOM 2582 O O . GLU A 1 319 ? 7.909 -14.504 -24.053 1.00 87.06 319 GLU A 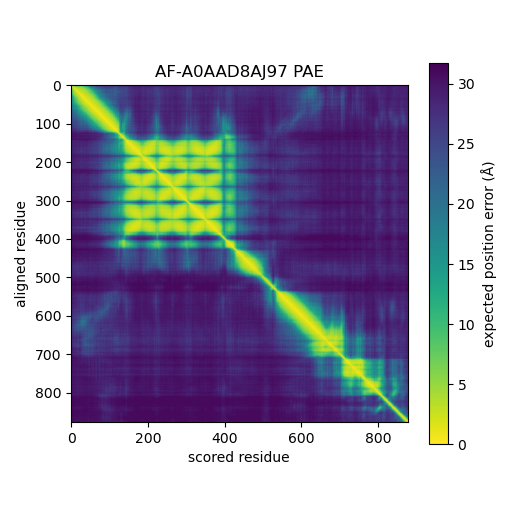O 1
ATOM 2587 N N . LEU A 1 320 ? 8.148 -12.305 -24.412 1.00 88.94 320 LEU A N 1
ATOM 2588 C CA . LEU A 1 320 ? 9.341 -12.141 -23.574 1.00 88.94 320 LEU A CA 1
ATOM 2589 C C . LEU A 1 320 ? 9.048 -12.502 -22.108 1.00 88.94 320 LEU A C 1
ATOM 2591 O O . LEU A 1 320 ? 9.770 -13.308 -21.520 1.00 88.94 320 LEU A O 1
ATOM 2595 N N . THR A 1 321 ? 7.966 -11.957 -21.537 1.00 87.94 321 THR A N 1
ATOM 2596 C CA . THR A 1 321 ? 7.510 -12.291 -20.176 1.00 87.94 321 THR A CA 1
ATOM 2597 C C . THR A 1 321 ? 7.202 -13.785 -20.032 1.00 87.94 321 THR A C 1
ATOM 2599 O O . THR A 1 321 ? 7.503 -14.374 -18.995 1.00 87.94 321 THR A O 1
ATOM 2602 N N . GLU A 1 322 ? 6.622 -14.419 -21.054 1.00 90.31 322 GLU A N 1
ATOM 2603 C CA . GLU A 1 322 ? 6.262 -15.839 -20.995 1.00 90.31 322 GLU A CA 1
ATOM 2604 C C . GLU A 1 322 ? 7.488 -16.759 -21.131 1.00 90.31 322 GLU A C 1
ATOM 2606 O O . GLU A 1 322 ? 7.640 -17.709 -20.362 1.00 90.31 322 GLU A O 1
ATOM 2611 N N . VAL A 1 323 ? 8.435 -16.435 -22.021 1.00 93.25 323 VAL A N 1
ATOM 2612 C CA . VAL A 1 323 ? 9.716 -17.155 -22.127 1.00 93.25 323 VAL A CA 1
ATOM 2613 C C . VAL A 1 323 ? 10.516 -17.067 -20.829 1.00 93.25 323 VAL A C 1
ATOM 2615 O O . VAL A 1 323 ? 11.118 -18.066 -20.441 1.00 93.25 323 VAL A O 1
ATOM 2618 N N . LEU A 1 324 ? 10.495 -15.933 -20.121 1.00 91.94 324 LEU A N 1
ATOM 2619 C CA . LEU A 1 324 ? 11.146 -15.807 -18.811 1.00 91.94 324 LEU A CA 1
ATOM 2620 C C . LEU A 1 324 ? 10.544 -16.744 -17.754 1.00 91.94 324 LEU A C 1
ATOM 2622 O O . LEU A 1 324 ? 11.292 -17.339 -16.981 1.00 91.94 324 LEU A O 1
ATOM 2626 N N . LYS A 1 325 ? 9.220 -16.948 -17.751 1.00 92.50 325 LYS A N 1
ATOM 2627 C CA . LYS A 1 325 ? 8.556 -17.911 -16.853 1.00 92.50 325 LYS A CA 1
ATOM 2628 C C . LYS A 1 325 ? 8.921 -19.355 -17.188 1.00 92.50 325 LYS A C 1
ATOM 2630 O O . LYS A 1 325 ? 9.277 -20.122 -16.297 1.00 92.50 325 LYS A O 1
ATOM 2635 N N . VAL A 1 326 ? 8.896 -19.712 -18.473 1.00 94.56 326 VAL A N 1
ATOM 2636 C CA . VAL A 1 326 ? 9.299 -21.049 -18.945 1.00 94.56 326 VAL A CA 1
ATOM 2637 C C . VAL A 1 326 ? 10.781 -21.320 -18.647 1.00 94.56 326 VAL A C 1
ATOM 2639 O O . VAL A 1 326 ? 11.142 -22.431 -18.258 1.00 94.56 326 VAL A O 1
ATOM 2642 N N . LEU A 1 327 ? 11.642 -20.307 -18.774 1.00 94.31 327 LEU A N 1
ATOM 2643 C CA . LEU A 1 327 ? 13.065 -20.374 -18.437 1.00 94.31 327 LEU A CA 1
ATOM 2644 C C . LEU A 1 327 ? 13.297 -20.525 -16.922 1.00 94.31 327 LEU A C 1
ATOM 2646 O O . LEU A 1 327 ? 14.121 -21.349 -16.531 1.00 94.31 327 LEU A O 1
ATOM 2650 N N . HIS A 1 328 ? 12.542 -19.808 -16.079 1.00 95.56 328 HIS A N 1
ATOM 2651 C CA . HIS A 1 328 ? 12.563 -19.975 -14.620 1.00 95.56 328 HIS A CA 1
ATOM 2652 C C . HIS A 1 328 ? 12.199 -21.407 -14.202 1.00 95.56 328 HIS A C 1
ATOM 2654 O O . HIS A 1 328 ? 12.964 -22.041 -13.478 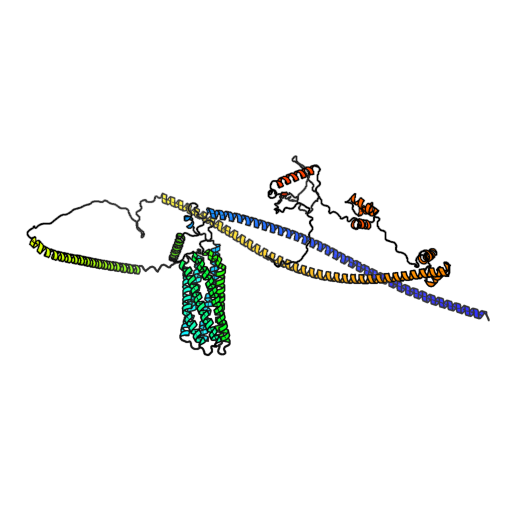1.00 95.56 328 HIS A O 1
ATOM 2660 N N . GLU A 1 329 ? 11.082 -21.952 -14.695 1.00 95.56 329 GLU A N 1
ATOM 2661 C CA . GLU A 1 329 ? 10.687 -23.329 -14.364 1.00 95.56 329 GLU A CA 1
ATOM 2662 C C . GLU A 1 329 ? 11.704 -24.355 -14.906 1.00 95.56 329 GLU A C 1
ATOM 2664 O O . GLU A 1 329 ? 12.075 -25.282 -14.192 1.00 95.56 329 GLU A O 1
ATOM 2669 N N . SER A 1 330 ? 12.279 -24.127 -16.097 1.00 94.75 330 SER A N 1
ATOM 2670 C CA . SER A 1 330 ? 13.366 -24.972 -16.632 1.00 94.75 330 SER A CA 1
ATOM 2671 C C . SER A 1 330 ? 14.614 -24.976 -15.735 1.00 94.75 330 SER A C 1
ATOM 2673 O O . SER A 1 330 ? 15.242 -26.017 -15.552 1.00 94.75 330 SER A O 1
ATOM 2675 N N . MET A 1 331 ? 14.980 -23.820 -15.170 1.00 95.06 331 MET A N 1
ATOM 2676 C CA . MET A 1 331 ? 16.119 -23.679 -14.254 1.00 95.06 331 MET A CA 1
ATOM 2677 C C . MET A 1 331 ? 15.835 -24.307 -12.880 1.00 95.06 331 MET A C 1
ATOM 2679 O O . MET A 1 331 ? 16.718 -24.884 -12.252 1.00 95.06 331 MET A O 1
ATOM 2683 N N . LYS A 1 332 ? 14.586 -24.229 -12.421 1.00 96.06 332 LYS A N 1
ATOM 2684 C CA . LYS A 1 332 ? 14.083 -24.829 -11.178 1.00 96.06 332 LYS A CA 1
ATOM 2685 C C . LYS A 1 332 ? 14.044 -26.356 -11.251 1.00 96.06 332 LYS A C 1
ATOM 2687 O O . LYS A 1 332 ? 14.389 -27.018 -10.273 1.00 96.06 332 LYS A O 1
ATOM 2692 N N . ASP A 1 333 ? 13.695 -26.917 -12.405 1.00 95.69 333 ASP A N 1
ATOM 2693 C CA . ASP A 1 333 ? 13.793 -28.357 -12.650 1.00 95.69 333 ASP A CA 1
ATOM 2694 C C . ASP A 1 333 ? 15.259 -28.810 -12.786 1.00 95.69 333 ASP A C 1
ATOM 2696 O O . ASP A 1 333 ? 15.637 -29.802 -12.165 1.00 95.69 333 ASP A O 1
ATOM 2700 N N . LEU A 1 334 ? 16.120 -28.030 -13.462 1.00 95.25 334 LEU A N 1
ATOM 2701 C CA . LEU A 1 334 ? 17.574 -28.263 -13.476 1.00 95.25 334 LEU A CA 1
ATOM 2702 C C . LEU A 1 334 ? 18.172 -28.269 -12.058 1.00 95.25 334 LEU A C 1
ATOM 2704 O O . LEU A 1 334 ? 18.962 -29.150 -11.723 1.00 95.25 334 LEU A O 1
ATOM 2708 N N . SER A 1 335 ? 17.775 -27.311 -11.215 1.00 96.19 335 SER A N 1
ATOM 2709 C CA . SER A 1 335 ? 18.182 -27.234 -9.809 1.00 96.19 335 SER A CA 1
ATOM 2710 C C . SER A 1 335 ? 17.711 -28.457 -9.017 1.00 96.19 335 SER A C 1
ATOM 2712 O O . SER A 1 335 ? 18.506 -29.032 -8.278 1.00 96.19 335 SER A O 1
ATOM 2714 N N . ARG A 1 336 ? 16.469 -28.926 -9.218 1.00 95.75 336 ARG A N 1
ATOM 2715 C CA . ARG A 1 336 ? 15.962 -30.152 -8.573 1.00 95.75 336 ARG A CA 1
ATOM 2716 C C . ARG A 1 336 ? 16.774 -31.387 -8.972 1.00 95.75 336 ARG A C 1
ATOM 2718 O O . ARG A 1 336 ? 17.174 -32.139 -8.084 1.00 95.75 336 ARG A O 1
ATOM 2725 N N . ALA A 1 337 ? 17.049 -31.558 -10.265 1.00 93.06 337 ALA A N 1
ATOM 2726 C CA . ALA A 1 337 ? 17.837 -32.677 -10.777 1.00 93.06 337 ALA A CA 1
ATOM 2727 C C . ALA A 1 337 ? 19.281 -32.653 -10.232 1.00 93.06 337 ALA A C 1
ATOM 2729 O O . ALA A 1 337 ? 19.789 -33.681 -9.787 1.00 93.06 337 ALA A O 1
ATOM 2730 N N . TYR A 1 338 ? 19.918 -31.476 -10.158 1.00 93.44 338 TYR A N 1
ATOM 2731 C CA . TYR A 1 338 ? 21.241 -31.328 -9.533 1.00 93.44 338 TYR A CA 1
ATOM 2732 C C . TYR A 1 338 ? 21.239 -31.600 -8.020 1.00 93.44 338 TYR A C 1
ATOM 2734 O O . TYR A 1 338 ? 22.183 -32.207 -7.521 1.00 93.44 338 TYR A O 1
ATOM 2742 N N . SER A 1 339 ? 20.186 -31.223 -7.288 1.00 94.44 339 SER A N 1
ATOM 2743 C CA . SER A 1 339 ? 20.049 -31.566 -5.863 1.00 94.44 339 SER A CA 1
ATOM 2744 C C . SER A 1 339 ? 19.885 -33.074 -5.646 1.00 94.44 339 SER A C 1
ATOM 2746 O O . SER A 1 339 ? 20.499 -33.643 -4.748 1.00 94.44 339 SER A O 1
ATOM 2748 N N . GLN A 1 340 ? 19.085 -33.745 -6.482 1.00 93.12 340 GLN A N 1
ATOM 2749 C CA . GLN A 1 340 ? 18.923 -35.205 -6.441 1.00 93.12 340 GLN A CA 1
ATOM 2750 C C . GLN A 1 340 ? 20.234 -35.927 -6.779 1.00 93.12 340 GLN A C 1
ATOM 2752 O O . GLN A 1 340 ? 20.595 -36.889 -6.102 1.00 93.12 340 GLN A O 1
ATOM 2757 N N . LYS A 1 341 ? 20.973 -35.412 -7.768 1.00 90.75 341 LYS A N 1
ATOM 2758 C CA . LYS A 1 341 ? 22.314 -35.872 -8.137 1.00 90.75 341 LYS A CA 1
ATOM 2759 C C . LYS A 1 341 ? 23.302 -35.758 -6.970 1.00 90.75 341 LYS A C 1
ATOM 2761 O O . LYS A 1 341 ? 23.866 -36.770 -6.568 1.00 90.75 341 LYS A O 1
ATOM 2766 N N . SER A 1 342 ? 23.446 -34.562 -6.395 1.00 91.00 342 SER A N 1
ATOM 2767 C CA . SER A 1 342 ? 24.345 -34.292 -5.263 1.00 91.00 342 SER A CA 1
ATOM 2768 C C . SER A 1 342 ? 24.039 -35.191 -4.061 1.00 91.00 342 SER A C 1
ATOM 2770 O O . SER A 1 342 ? 24.958 -35.788 -3.507 1.00 91.00 342 SER A O 1
ATOM 2772 N N . ASN A 1 343 ? 22.764 -35.386 -3.705 1.00 90.50 343 ASN A N 1
ATOM 2773 C CA . ASN A 1 343 ? 22.384 -36.283 -2.607 1.00 90.50 343 ASN A CA 1
ATOM 2774 C C . ASN A 1 343 ? 22.880 -37.724 -2.828 1.00 90.50 343 ASN A C 1
ATOM 2776 O O . ASN A 1 343 ? 23.496 -38.303 -1.938 1.00 90.50 343 ASN A O 1
ATOM 2780 N N . ILE A 1 344 ? 22.662 -38.287 -4.022 1.00 87.94 344 ILE A N 1
ATOM 2781 C CA . ILE A 1 344 ? 23.090 -39.658 -4.353 1.00 87.94 344 ILE A CA 1
ATOM 2782 C C . ILE A 1 344 ? 24.618 -39.758 -4.461 1.00 87.94 344 ILE A C 1
ATOM 2784 O O . ILE A 1 344 ? 25.194 -40.778 -4.096 1.00 87.94 344 ILE A O 1
ATOM 2788 N N . GLU A 1 345 ? 25.300 -38.700 -4.898 1.00 87.44 345 GLU A N 1
ATOM 2789 C CA . GLU A 1 345 ? 26.765 -38.637 -4.887 1.00 87.44 345 GLU A CA 1
ATOM 2790 C C . GLU A 1 345 ? 27.327 -38.550 -3.460 1.00 87.44 345 GLU A C 1
ATOM 2792 O O . GLU A 1 345 ? 28.349 -39.172 -3.172 1.00 87.44 345 GLU A O 1
ATOM 2797 N N . HIS A 1 346 ? 26.648 -37.874 -2.530 1.00 88.75 346 HIS A N 1
ATOM 2798 C CA . HIS A 1 346 ? 27.029 -37.842 -1.113 1.00 88.75 346 HIS A CA 1
ATOM 2799 C C . HIS A 1 346 ? 26.826 -39.196 -0.404 1.00 88.75 346 HIS A C 1
ATOM 2801 O O . HIS A 1 346 ? 27.510 -39.471 0.581 1.00 88.75 346 HIS A O 1
ATOM 2807 N N . GLU A 1 347 ? 25.939 -40.059 -0.911 1.00 85.19 347 GLU A N 1
ATOM 2808 C CA . GLU A 1 347 ? 25.744 -41.435 -0.424 1.00 85.19 347 GLU A CA 1
ATOM 2809 C C . GLU A 1 347 ? 26.839 -42.418 -0.902 1.00 85.19 347 GLU A C 1
ATOM 2811 O O . GLU A 1 347 ? 26.949 -43.526 -0.369 1.00 85.19 347 GLU A O 1
ATOM 2816 N N . LEU A 1 348 ? 27.683 -42.042 -1.876 1.00 81.62 348 LEU A N 1
ATOM 2817 C CA . LEU A 1 348 ? 28.750 -42.913 -2.384 1.00 81.62 348 LEU A CA 1
ATOM 2818 C C . LEU A 1 348 ? 29.991 -42.922 -1.463 1.00 81.62 348 LEU A C 1
ATOM 2820 O O . LEU A 1 348 ? 30.570 -41.868 -1.193 1.00 81.62 348 LEU A O 1
ATOM 2824 N N . PRO A 1 349 ? 30.529 -44.102 -1.085 1.00 71.06 349 PRO A N 1
ATOM 2825 C CA . PRO A 1 349 ? 31.707 -44.214 -0.211 1.00 71.06 349 PRO A CA 1
ATOM 2826 C C . PRO A 1 349 ? 33.030 -43.770 -0.867 1.00 71.06 349 PRO A C 1
ATOM 2828 O O . PRO A 1 349 ? 34.085 -43.843 -0.242 1.00 71.06 349 PRO A O 1
ATOM 2831 N N . THR A 1 350 ? 32.997 -43.336 -2.129 1.00 67.69 350 THR A N 1
ATOM 2832 C CA . THR A 1 350 ? 34.146 -42.807 -2.885 1.00 67.69 350 THR A CA 1
ATOM 2833 C C . THR A 1 350 ? 34.187 -41.277 -2.948 1.00 67.69 350 THR A C 1
ATOM 2835 O O . THR A 1 350 ? 35.089 -40.719 -3.572 1.00 67.69 350 THR A O 1
ATOM 2838 N N . THR A 1 351 ? 33.211 -40.589 -2.352 1.00 76.94 351 THR A N 1
ATOM 2839 C CA . THR A 1 351 ? 33.057 -39.134 -2.464 1.00 76.94 351 THR A CA 1
ATOM 2840 C C . THR A 1 351 ? 34.027 -38.382 -1.557 1.00 76.94 351 THR A C 1
ATOM 2842 O O . THR A 1 351 ? 34.166 -38.674 -0.371 1.00 76.94 351 THR A O 1
ATOM 2845 N N . THR A 1 352 ? 34.723 -37.394 -2.125 1.00 83.69 352 THR A N 1
ATOM 2846 C CA . THR A 1 352 ? 35.678 -36.562 -1.379 1.00 83.69 352 THR A CA 1
ATOM 2847 C C . THR A 1 352 ? 34.974 -35.386 -0.703 1.00 83.69 352 THR A C 1
ATOM 2849 O O . THR A 1 352 ? 33.992 -34.853 -1.215 1.00 83.69 352 THR A O 1
ATOM 2852 N N . GLU A 1 353 ? 35.512 -34.911 0.422 1.00 84.75 353 GLU A N 1
ATOM 2853 C CA . GLU A 1 353 ? 34.994 -33.713 1.105 1.00 84.75 353 GLU A CA 1
ATOM 2854 C C . GLU A 1 353 ? 35.034 -32.461 0.207 1.00 84.75 353 GLU A C 1
ATOM 2856 O O . GLU A 1 353 ? 34.135 -31.618 0.254 1.00 84.75 353 GLU A O 1
ATOM 2861 N N . ARG A 1 354 ? 36.036 -32.378 -0.679 1.00 86.19 354 ARG A N 1
ATOM 2862 C CA . ARG A 1 354 ? 36.131 -31.336 -1.708 1.00 86.19 354 ARG A CA 1
ATOM 2863 C C . ARG A 1 354 ? 34.984 -31.416 -2.719 1.00 86.19 354 ARG A C 1
ATOM 2865 O O . ARG A 1 354 ? 34.481 -30.373 -3.112 1.00 86.19 354 ARG A O 1
ATOM 2872 N N . LEU A 1 355 ? 34.579 -32.620 -3.129 1.00 86.06 355 LEU A N 1
ATOM 2873 C CA . LEU A 1 355 ? 33.438 -32.809 -4.027 1.00 86.06 355 LEU A CA 1
ATOM 2874 C C . LEU A 1 355 ? 32.144 -32.356 -3.337 1.00 86.06 355 LEU A C 1
ATOM 2876 O O . LEU A 1 355 ? 31.517 -31.415 -3.816 1.00 86.06 355 LEU A O 1
ATOM 2880 N N . ARG A 1 356 ? 31.859 -32.899 -2.143 1.00 88.12 356 ARG A N 1
ATOM 2881 C CA . ARG A 1 356 ? 30.685 -32.544 -1.324 1.00 88.12 356 ARG A CA 1
ATOM 2882 C C . ARG A 1 356 ? 30.527 -31.031 -1.137 1.00 88.12 356 ARG A C 1
ATOM 2884 O O . ARG A 1 356 ? 29.454 -30.484 -1.360 1.00 88.12 356 ARG A O 1
ATOM 2891 N N . THR A 1 357 ? 31.607 -30.337 -0.777 1.00 90.81 357 THR A N 1
ATOM 2892 C CA . THR A 1 357 ? 31.580 -28.873 -0.607 1.00 90.81 357 THR A CA 1
ATOM 2893 C C . THR A 1 357 ? 31.395 -28.117 -1.929 1.00 90.81 357 THR A C 1
ATOM 2895 O O . THR A 1 357 ? 30.684 -27.114 -1.948 1.00 90.81 357 THR A O 1
ATOM 2898 N N . THR A 1 358 ? 31.952 -28.589 -3.055 1.00 91.44 358 THR A N 1
ATOM 2899 C CA . THR A 1 358 ? 31.657 -27.986 -4.372 1.00 91.44 358 THR A CA 1
ATOM 2900 C C . THR A 1 358 ? 30.225 -28.232 -4.844 1.00 91.44 358 THR A C 1
ATOM 2902 O O . THR A 1 358 ? 29.655 -27.338 -5.465 1.00 91.44 358 THR A O 1
ATOM 2905 N N . ASP A 1 359 ? 29.625 -29.382 -4.533 1.00 91.94 359 ASP A N 1
ATOM 2906 C CA . ASP A 1 359 ? 28.243 -29.707 -4.903 1.00 91.94 359 ASP A CA 1
ATOM 2907 C C . ASP A 1 359 ? 27.223 -28.939 -4.055 1.00 91.94 359 ASP A C 1
ATOM 2909 O O . ASP A 1 359 ? 26.288 -28.360 -4.607 1.00 91.94 359 ASP A O 1
ATOM 2913 N N . GLU A 1 360 ? 27.455 -28.813 -2.742 1.00 93.12 360 GLU A N 1
ATOM 2914 C CA . GLU A 1 360 ? 26.687 -27.917 -1.864 1.00 93.12 360 GLU A CA 1
ATOM 2915 C C . GLU A 1 360 ? 26.717 -26.468 -2.393 1.00 93.12 360 GLU A C 1
ATOM 2917 O O . GLU A 1 360 ? 25.672 -25.823 -2.515 1.00 93.12 360 GLU A O 1
ATOM 2922 N N . CYS A 1 361 ? 27.887 -25.954 -2.791 1.00 94.56 361 CYS A N 1
ATOM 2923 C CA . CYS A 1 361 ? 28.005 -24.631 -3.414 1.00 94.56 361 CYS A CA 1
ATOM 2924 C C . CYS A 1 361 ? 27.318 -24.533 -4.790 1.00 94.56 361 CYS A C 1
ATOM 2926 O O . CYS A 1 361 ? 26.662 -23.528 -5.075 1.00 94.56 361 CYS A O 1
ATOM 2928 N N . LEU A 1 362 ? 27.419 -25.563 -5.638 1.00 94.62 362 LEU A N 1
ATOM 2929 C CA . LEU A 1 362 ? 26.789 -25.589 -6.961 1.00 94.62 362 LEU A CA 1
ATOM 2930 C C . LEU A 1 362 ? 25.258 -25.574 -6.834 1.00 94.62 362 LEU A C 1
ATOM 2932 O O . LEU A 1 362 ? 24.609 -24.731 -7.456 1.00 94.62 362 LEU A O 1
ATOM 2936 N N . VAL A 1 363 ? 24.683 -26.421 -5.976 1.00 94.75 363 VAL A N 1
ATOM 2937 C CA . VAL A 1 363 ? 23.239 -26.450 -5.690 1.00 94.75 363 VAL A CA 1
ATOM 2938 C C . VAL A 1 363 ? 22.760 -25.110 -5.121 1.00 94.75 363 VAL A C 1
ATOM 2940 O O . VAL A 1 363 ? 21.750 -24.580 -5.589 1.00 94.75 363 VAL A O 1
ATOM 2943 N N . ASN A 1 364 ? 23.507 -24.508 -4.189 1.00 95.38 364 ASN A N 1
ATOM 2944 C CA . ASN A 1 364 ? 23.191 -23.178 -3.657 1.00 95.38 364 ASN A CA 1
ATOM 2945 C C . ASN A 1 364 ? 23.228 -22.087 -4.744 1.00 95.38 364 ASN A C 1
ATOM 2947 O O . ASN A 1 364 ? 22.320 -21.257 -4.805 1.00 95.38 364 ASN A O 1
ATOM 2951 N N . SER A 1 365 ? 24.216 -22.114 -5.649 1.00 96.00 365 SER A N 1
ATOM 2952 C CA . SER A 1 365 ? 24.284 -21.168 -6.773 1.00 96.00 365 SER A CA 1
ATOM 2953 C C . SER A 1 365 ? 23.114 -21.342 -7.751 1.00 96.00 365 SER A C 1
ATOM 2955 O O . SER A 1 365 ? 22.496 -20.351 -8.132 1.00 96.00 365 SER A O 1
ATOM 2957 N N . LEU A 1 366 ? 22.708 -22.579 -8.074 1.00 95.56 366 LEU A N 1
ATOM 2958 C CA . LEU A 1 366 ? 21.498 -22.841 -8.864 1.00 95.56 366 LEU A CA 1
ATOM 2959 C C . LEU A 1 366 ? 20.233 -22.335 -8.154 1.00 95.56 366 LEU A C 1
ATOM 2961 O O . LEU A 1 366 ? 19.379 -21.730 -8.799 1.00 95.56 366 LEU A O 1
ATOM 2965 N N . GLY A 1 367 ? 20.127 -22.504 -6.832 1.00 95.69 367 GLY A N 1
ATOM 2966 C CA . GLY A 1 367 ? 19.039 -21.932 -6.033 1.00 95.69 367 GLY A CA 1
ATOM 2967 C C . GLY A 1 367 ? 18.989 -20.399 -6.096 1.00 95.69 367 GLY A C 1
ATOM 2968 O O . GLY A 1 367 ? 17.910 -19.818 -6.238 1.00 95.69 367 GLY A O 1
ATOM 2969 N N . ALA A 1 368 ? 20.150 -19.736 -6.071 1.00 96.06 368 ALA A N 1
ATOM 2970 C CA . ALA A 1 368 ? 20.257 -18.289 -6.252 1.00 96.06 368 ALA A CA 1
ATOM 2971 C C . ALA A 1 368 ? 19.851 -17.847 -7.672 1.00 96.06 368 ALA A C 1
ATOM 2973 O O . ALA A 1 368 ? 19.079 -16.896 -7.807 1.00 96.06 368 ALA A O 1
ATOM 2974 N N . VAL A 1 369 ? 20.273 -18.572 -8.719 1.00 95.81 369 VAL A N 1
ATOM 2975 C CA . VAL A 1 369 ? 19.843 -18.327 -10.109 1.00 95.81 369 VAL A CA 1
ATOM 2976 C C . VAL A 1 369 ? 18.321 -18.456 -10.232 1.00 95.81 369 VAL A C 1
ATOM 2978 O O . VAL A 1 369 ? 17.681 -17.548 -10.760 1.00 95.81 369 VAL A O 1
ATOM 2981 N N . VAL A 1 370 ? 17.717 -19.529 -9.706 1.00 96.62 370 VAL A N 1
ATOM 2982 C CA . VAL A 1 370 ? 16.252 -19.720 -9.702 1.00 96.62 370 VAL A CA 1
ATOM 2983 C C . VAL A 1 370 ? 15.553 -18.555 -8.999 1.00 96.62 370 VAL A C 1
ATOM 2985 O O . VAL A 1 370 ? 14.619 -17.982 -9.555 1.00 96.62 370 VAL A O 1
ATOM 2988 N N . SER A 1 371 ? 16.039 -18.145 -7.823 1.00 96.00 371 SER A N 1
ATOM 2989 C CA . SER A 1 371 ? 15.497 -17.003 -7.076 1.00 96.00 371 SER A CA 1
ATOM 2990 C C . SER A 1 371 ? 15.550 -15.702 -7.889 1.00 96.00 371 SER A C 1
ATOM 2992 O O . SER A 1 371 ? 14.529 -15.031 -8.045 1.00 96.00 371 SER A O 1
ATOM 2994 N N . ALA A 1 372 ? 16.701 -15.367 -8.478 1.00 94.62 372 ALA A N 1
ATOM 2995 C CA . ALA A 1 372 ? 16.872 -14.162 -9.291 1.00 94.62 372 ALA A CA 1
ATOM 2996 C C . ALA A 1 372 ? 15.987 -14.173 -10.553 1.00 94.62 372 ALA A C 1
ATOM 2998 O O . ALA A 1 372 ? 15.289 -13.195 -10.834 1.00 94.62 372 ALA A O 1
ATOM 2999 N N . MET A 1 373 ? 15.935 -15.301 -11.274 1.00 93.94 373 MET A N 1
ATOM 3000 C CA . MET A 1 373 ? 15.059 -15.476 -12.440 1.00 93.94 373 MET A CA 1
ATOM 3001 C C . MET A 1 373 ? 13.576 -15.373 -12.078 1.00 93.94 373 MET A C 1
ATOM 3003 O O . MET A 1 373 ? 12.809 -14.778 -12.834 1.00 93.94 373 MET A O 1
ATOM 3007 N N . GLY A 1 374 ? 13.175 -15.910 -10.923 1.00 94.56 374 GLY A N 1
ATOM 3008 C CA . GLY A 1 374 ? 11.809 -15.823 -10.412 1.00 94.56 374 GLY A CA 1
ATOM 3009 C C . GLY A 1 374 ? 11.394 -14.376 -10.156 1.00 94.56 374 GLY A C 1
ATOM 3010 O O . GLY A 1 374 ? 10.389 -13.930 -10.708 1.00 94.56 374 GLY A O 1
ATOM 3011 N N . LYS A 1 375 ? 12.212 -13.615 -9.411 1.00 94.12 375 LYS A N 1
ATOM 3012 C CA . LYS A 1 375 ? 11.985 -12.179 -9.152 1.00 94.12 375 LYS A CA 1
ATOM 3013 C C . LYS A 1 375 ? 11.894 -11.362 -10.450 1.00 94.12 375 LYS A C 1
ATOM 3015 O O . LYS A 1 375 ? 11.002 -10.527 -10.606 1.00 94.12 375 LYS A O 1
ATOM 3020 N N . LEU A 1 376 ? 12.799 -11.613 -11.401 1.00 92.12 376 LEU A N 1
ATOM 3021 C CA . LEU A 1 376 ? 12.833 -10.925 -12.696 1.00 92.12 376 LEU A CA 1
ATOM 3022 C C . LEU A 1 376 ? 11.567 -11.237 -13.520 1.00 92.12 376 LEU A C 1
ATOM 3024 O O . LEU A 1 376 ? 10.945 -10.331 -14.083 1.00 92.12 376 LEU A O 1
ATOM 3028 N N . ALA A 1 377 ? 11.127 -12.500 -13.528 1.00 92.31 377 ALA A N 1
ATOM 3029 C CA . ALA A 1 377 ? 9.893 -12.923 -14.185 1.00 92.31 377 ALA A CA 1
ATOM 3030 C C . ALA A 1 377 ? 8.623 -12.360 -13.514 1.00 92.31 377 ALA A C 1
ATOM 3032 O O . ALA A 1 377 ? 7.667 -12.051 -14.229 1.00 92.31 377 ALA A O 1
ATOM 3033 N N . THR A 1 378 ? 8.591 -12.178 -12.185 1.00 91.62 378 THR A N 1
ATOM 3034 C CA . THR A 1 378 ? 7.464 -11.514 -11.501 1.00 91.62 378 THR A CA 1
ATOM 3035 C C . THR A 1 378 ? 7.416 -10.020 -11.807 1.00 91.62 378 THR A C 1
ATOM 3037 O O . THR A 1 378 ? 6.380 -9.549 -12.269 1.00 91.62 378 THR A O 1
ATOM 3040 N N . VAL A 1 379 ? 8.535 -9.287 -11.707 1.00 90.69 379 VAL A N 1
ATOM 3041 C CA . VAL A 1 379 ? 8.576 -7.837 -12.001 1.00 90.69 379 VAL A CA 1
ATOM 3042 C C . VAL A 1 379 ? 8.069 -7.532 -13.418 1.00 90.69 379 VAL A C 1
ATOM 3044 O O . VAL A 1 379 ? 7.262 -6.617 -13.601 1.00 90.69 379 VAL A O 1
ATOM 3047 N N . LEU A 1 380 ? 8.446 -8.335 -14.421 1.00 85.44 380 LEU A N 1
ATOM 3048 C CA . LEU A 1 380 ? 7.963 -8.196 -15.807 1.00 85.44 380 LEU A CA 1
ATOM 3049 C C . LEU A 1 380 ? 6.579 -8.825 -16.074 1.00 85.44 380 LEU A C 1
ATOM 3051 O O . LEU A 1 380 ? 5.989 -8.588 -17.131 1.00 85.44 380 LEU A O 1
ATOM 3055 N N . SER A 1 381 ? 6.040 -9.619 -15.145 1.00 86.25 381 SER A N 1
ATOM 3056 C CA . SER A 1 381 ? 4.666 -10.138 -15.199 1.00 86.25 381 SER A CA 1
ATOM 3057 C C . SER A 1 381 ? 3.662 -9.156 -14.603 1.00 86.25 381 SER A C 1
ATOM 3059 O O . SER A 1 381 ? 2.579 -8.988 -15.162 1.00 86.25 381 SER A O 1
ATOM 3061 N N . ASP A 1 382 ? 4.023 -8.485 -13.514 1.00 84.69 382 ASP A N 1
ATOM 3062 C CA . ASP A 1 382 ? 3.125 -7.600 -12.770 1.00 84.69 382 ASP A CA 1
ATOM 3063 C C . ASP A 1 382 ? 3.034 -6.224 -13.447 1.00 84.69 382 ASP A C 1
ATOM 3065 O O . ASP A 1 382 ? 1.950 -5.671 -13.630 1.00 84.69 382 ASP A O 1
ATOM 3069 N N . SER A 1 383 ? 4.161 -5.724 -13.966 1.00 79.44 383 SER A N 1
ATOM 3070 C CA . SER A 1 383 ? 4.222 -4.504 -14.787 1.00 79.44 383 SER A CA 1
ATOM 3071 C C . SER A 1 383 ? 3.691 -4.671 -16.221 1.00 79.44 383 SER A C 1
ATOM 3073 O O . SER A 1 383 ? 3.523 -3.679 -16.937 1.00 79.44 383 SER A O 1
ATOM 3075 N N . ARG A 1 384 ? 3.381 -5.907 -16.653 1.00 73.69 384 ARG A N 1
ATOM 3076 C CA . ARG A 1 384 ? 2.927 -6.279 -18.012 1.00 73.69 384 ARG A CA 1
ATOM 3077 C C . ARG A 1 384 ? 1.851 -5.347 -18.569 1.00 73.69 384 ARG A C 1
ATOM 3079 O O . ARG A 1 384 ? 1.900 -4.989 -19.746 1.00 73.69 384 ARG A O 1
ATOM 3086 N N . ALA A 1 385 ? 0.867 -4.980 -17.747 1.00 68.44 385 ALA A N 1
ATOM 3087 C CA . ALA A 1 385 ? -0.256 -4.143 -18.163 1.00 68.44 385 ALA A CA 1
ATOM 3088 C C . ALA A 1 385 ? 0.167 -2.700 -18.488 1.00 68.44 385 ALA A C 1
ATOM 3090 O O . ALA A 1 385 ? -0.354 -2.120 -19.438 1.00 68.44 385 ALA A O 1
ATOM 3091 N N . GLU A 1 386 ? 1.131 -2.145 -17.753 1.00 67.62 386 GLU A N 1
ATOM 3092 C CA . GLU A 1 386 ? 1.617 -0.773 -17.928 1.00 67.62 386 GLU A CA 1
ATOM 3093 C C . GLU A 1 386 ? 2.708 -0.689 -19.006 1.00 67.62 386 GLU A C 1
ATOM 3095 O O . GLU A 1 386 ? 2.647 0.186 -19.867 1.00 67.62 386 GLU A O 1
ATOM 3100 N N . LEU A 1 387 ? 3.637 -1.654 -19.068 1.00 64.94 387 LEU A N 1
ATOM 3101 C CA . LEU A 1 387 ? 4.633 -1.740 -20.151 1.00 64.94 387 LEU A CA 1
ATOM 3102 C C . LEU A 1 387 ? 3.972 -1.880 -21.538 1.00 64.94 387 LEU A C 1
ATOM 3104 O O . LEU A 1 387 ? 4.458 -1.325 -22.528 1.00 64.94 387 LEU A O 1
ATOM 3108 N N . CYS A 1 388 ? 2.814 -2.550 -21.613 1.00 63.75 388 CYS A N 1
ATOM 3109 C CA . CYS A 1 388 ? 1.989 -2.583 -22.825 1.00 63.75 388 CYS A CA 1
ATOM 3110 C C . CYS A 1 388 ? 1.380 -1.217 -23.192 1.00 63.75 388 CYS A C 1
ATOM 3112 O O . CYS A 1 388 ? 1.154 -0.979 -24.377 1.00 63.75 388 CYS A O 1
ATOM 3114 N N . LYS A 1 389 ? 1.097 -0.328 -22.228 1.00 61.84 389 LYS A N 1
ATOM 3115 C CA . LYS A 1 389 ? 0.605 1.040 -22.498 1.00 61.84 389 LYS A CA 1
ATOM 3116 C C . LYS A 1 389 ? 1.736 1.968 -22.929 1.00 61.84 389 LYS A C 1
ATOM 3118 O O . LYS A 1 389 ? 1.525 2.785 -23.807 1.00 61.84 389 LYS A O 1
ATOM 3123 N N . VAL A 1 390 ? 2.934 1.797 -22.367 1.00 56.53 390 VAL A N 1
ATOM 3124 C CA . VAL A 1 390 ? 4.136 2.569 -22.735 1.00 56.53 390 VAL A CA 1
ATOM 3125 C C . VAL A 1 390 ? 4.573 2.289 -24.178 1.00 56.53 390 VAL A C 1
ATOM 3127 O O . VAL A 1 390 ? 4.926 3.213 -24.904 1.00 56.53 390 VAL A O 1
ATOM 3130 N N . THR A 1 391 ? 4.510 1.028 -24.618 1.00 52.66 391 THR A N 1
ATOM 3131 C CA . THR A 1 391 ? 4.822 0.639 -26.011 1.00 52.66 391 THR A CA 1
ATOM 3132 C C . THR A 1 391 ? 3.667 0.838 -26.991 1.00 52.66 391 THR A C 1
ATOM 3134 O O . THR A 1 391 ? 3.888 0.932 -28.195 1.00 52.66 391 THR A O 1
ATOM 3137 N N . SER A 1 392 ? 2.432 0.960 -26.504 1.00 47.97 392 SER A N 1
ATOM 3138 C CA . SER A 1 392 ? 1.322 1.420 -27.337 1.00 47.97 392 SER A CA 1
ATOM 3139 C C . SER A 1 392 ? 1.376 2.946 -27.438 1.00 47.97 392 SER A C 1
ATOM 3141 O O . SER A 1 392 ? 0.987 3.638 -26.502 1.00 47.97 392 SER A O 1
ATOM 3143 N N . ALA A 1 393 ? 1.773 3.496 -28.590 1.00 46.34 393 ALA A N 1
ATOM 3144 C CA . ALA A 1 393 ? 1.660 4.931 -28.898 1.00 46.34 393 ALA A CA 1
ATOM 3145 C C . ALA A 1 393 ? 0.182 5.363 -29.109 1.00 46.34 393 ALA A C 1
ATOM 3147 O O . ALA A 1 393 ? -0.185 5.949 -30.124 1.00 46.34 393 ALA A O 1
ATOM 3148 N N . SER A 1 394 ? -0.689 4.977 -28.171 1.00 42.91 394 SER A N 1
ATOM 3149 C CA . SER A 1 394 ? -2.135 4.802 -28.353 1.00 42.91 394 SER A CA 1
ATOM 3150 C C . SER A 1 394 ? -2.889 4.894 -27.011 1.00 42.91 394 SER A C 1
ATOM 3152 O O . SER A 1 394 ? -3.794 4.105 -26.741 1.00 42.91 394 SER A O 1
ATOM 3154 N N . SER A 1 395 ? -2.485 5.792 -26.103 1.00 34.19 395 SER A N 1
ATOM 3155 C CA . SER A 1 395 ? -3.127 5.949 -24.782 1.00 34.19 395 SER A CA 1
ATOM 3156 C C . SER A 1 395 ? -3.011 7.364 -24.197 1.00 34.19 395 SER A C 1
ATOM 3158 O O . SER A 1 395 ? -2.430 7.531 -23.131 1.00 34.19 395 SER A O 1
ATOM 3160 N N . LEU A 1 396 ? -3.577 8.371 -24.890 1.00 34.56 396 LEU A N 1
ATOM 3161 C CA . LEU A 1 396 ? -4.352 9.498 -24.302 1.00 34.56 396 LEU A CA 1
ATOM 3162 C C . LEU A 1 396 ? -4.823 10.538 -25.354 1.00 34.56 396 LEU A C 1
ATOM 3164 O O . LEU A 1 396 ? -4.664 11.746 -25.190 1.00 34.56 396 LEU A O 1
ATOM 3168 N N . THR A 1 397 ? -5.463 10.080 -26.432 1.00 32.97 397 THR A N 1
ATOM 3169 C CA . THR A 1 397 ? -6.250 10.925 -27.352 1.00 32.97 397 THR A CA 1
ATOM 3170 C C . THR A 1 397 ? -7.735 10.602 -27.182 1.00 32.97 397 THR A C 1
ATOM 3172 O O . THR A 1 397 ? -8.216 9.564 -27.617 1.00 32.97 397 THR A O 1
ATOM 3175 N N . VAL A 1 398 ? -8.473 11.479 -26.495 1.00 33.50 398 VAL A N 1
ATOM 3176 C CA . VAL A 1 398 ? -9.855 11.205 -26.039 1.00 33.50 398 VAL A CA 1
ATOM 3177 C C . VAL A 1 398 ? -10.916 11.419 -27.139 1.00 33.50 398 VAL A C 1
ATOM 3179 O O . VAL A 1 398 ? -12.069 11.046 -26.947 1.00 33.50 398 VAL A O 1
ATOM 3182 N N . LEU A 1 399 ? -10.556 12.008 -28.291 1.00 35.25 399 LEU A N 1
ATOM 3183 C CA . LEU A 1 399 ? -11.518 12.554 -29.269 1.00 35.25 399 LEU A CA 1
ATOM 3184 C C . LEU A 1 399 ? -11.220 12.251 -30.758 1.00 35.25 399 LEU A C 1
ATOM 3186 O O . LEU A 1 399 ? -11.789 12.907 -31.626 1.00 35.25 399 LEU A O 1
ATOM 3190 N N . SER A 1 400 ? -10.360 11.280 -31.093 1.00 34.75 400 SER A N 1
ATOM 3191 C CA . SER A 1 400 ? -10.024 10.965 -32.500 1.00 34.75 400 SER A CA 1
ATOM 3192 C C . SER A 1 400 ? -10.086 9.466 -32.791 1.00 34.75 400 SER A C 1
ATOM 3194 O O . SER A 1 400 ? -9.531 8.661 -32.048 1.00 34.75 400 SER A O 1
ATOM 3196 N N . SER A 1 401 ? -10.767 9.091 -33.878 1.00 37.22 401 SER A N 1
ATOM 3197 C CA . SER A 1 401 ? -11.053 7.695 -34.244 1.00 37.22 401 SER A CA 1
ATOM 3198 C C . SER A 1 401 ? -9.953 6.994 -35.054 1.00 37.22 401 SER A C 1
ATOM 3200 O O . SER A 1 401 ? -10.016 5.775 -35.202 1.00 37.22 401 SER A O 1
ATOM 3202 N N . SER A 1 402 ? -8.937 7.711 -35.548 1.00 40.28 402 SER A N 1
ATOM 3203 C CA . SER A 1 402 ? -7.714 7.112 -36.097 1.00 40.28 402 SER A CA 1
ATOM 3204 C C . SER A 1 402 ? -6.638 7.003 -35.007 1.00 40.28 402 SER A C 1
ATOM 3206 O O . SER A 1 402 ? -6.032 7.975 -34.567 1.00 40.28 402 SER A O 1
ATOM 3208 N N . GLY A 1 403 ? -6.412 5.780 -34.521 1.00 47.28 403 GLY A N 1
ATOM 3209 C CA . GLY A 1 403 ? -5.485 5.488 -33.419 1.00 47.28 403 GLY A CA 1
ATOM 3210 C C . GLY A 1 403 ? -4.006 5.406 -33.816 1.00 47.28 403 GLY A C 1
ATOM 3211 O O . GLY A 1 403 ? -3.294 4.568 -33.263 1.00 47.28 403 GLY A O 1
ATOM 3212 N N . SER A 1 404 ? -3.549 6.208 -34.786 1.00 49.91 404 SER A N 1
ATOM 3213 C CA . SER A 1 404 ? -2.185 6.155 -35.332 1.00 49.91 404 SER A CA 1
ATOM 3214 C C . SER A 1 404 ? -1.488 7.510 -35.254 1.00 49.91 404 SER A C 1
ATOM 3216 O O . SER A 1 404 ? -2.063 8.535 -35.600 1.00 49.91 404 SER A O 1
ATOM 3218 N N . MET A 1 405 ? -0.207 7.510 -34.877 1.00 55.44 405 MET A N 1
ATOM 3219 C CA . MET A 1 405 ? 0.678 8.628 -35.211 1.00 55.44 405 MET A CA 1
ATOM 3220 C C . MET A 1 405 ? 1.008 8.594 -36.704 1.00 55.44 405 MET A C 1
ATOM 3222 O O . MET A 1 405 ? 1.231 7.512 -37.257 1.00 55.44 405 MET A O 1
ATOM 3226 N N . HIS A 1 406 ? 1.125 9.757 -37.345 1.00 58.94 406 HIS A N 1
ATOM 3227 C CA . HIS A 1 406 ? 1.548 9.812 -38.740 1.00 58.94 406 HIS A CA 1
ATOM 3228 C C . HIS A 1 406 ? 3.017 9.344 -38.892 1.00 58.94 406 HIS A C 1
ATOM 3230 O O . HIS A 1 406 ? 3.889 9.843 -38.165 1.00 58.94 406 HIS A O 1
ATOM 3236 N N . PRO A 1 407 ? 3.353 8.442 -39.844 1.00 61.06 407 PRO A N 1
ATOM 3237 C CA . PRO A 1 407 ? 4.696 7.856 -39.970 1.00 61.06 407 PRO A CA 1
ATOM 3238 C C . PRO A 1 407 ? 5.844 8.867 -40.091 1.00 61.06 407 PRO A C 1
ATOM 3240 O O . PRO A 1 407 ? 6.959 8.605 -39.640 1.00 61.06 407 PRO A O 1
ATOM 3243 N N . SER A 1 408 ? 5.593 10.057 -40.647 1.00 65.44 408 SER A N 1
ATOM 3244 C CA . SER A 1 408 ? 6.606 11.118 -40.708 1.00 65.44 408 SER A CA 1
ATOM 3245 C C . SER A 1 408 ? 7.142 11.495 -39.325 1.00 65.44 408 SER A C 1
ATOM 3247 O O . SER A 1 408 ? 8.347 11.697 -39.195 1.00 65.44 408 SER A O 1
ATOM 3249 N N . VAL A 1 409 ? 6.297 11.537 -38.287 1.00 65.62 409 VAL A N 1
ATOM 3250 C CA . VAL A 1 409 ? 6.701 11.946 -36.930 1.00 65.62 409 VAL A CA 1
ATOM 3251 C C . VAL A 1 409 ? 7.635 10.913 -36.293 1.00 65.62 409 VAL A C 1
ATOM 3253 O O . VAL A 1 409 ? 8.641 11.295 -35.693 1.00 65.62 409 VAL A O 1
ATOM 3256 N N . SER A 1 410 ? 7.388 9.610 -36.491 1.00 60.44 410 SER A N 1
ATOM 3257 C CA . SER A 1 410 ? 8.338 8.569 -36.066 1.00 60.44 410 SER A CA 1
ATOM 3258 C C . SER A 1 410 ? 9.639 8.639 -36.875 1.00 60.44 410 SER A C 1
ATOM 3260 O O . SER A 1 410 ? 10.722 8.515 -36.301 1.00 60.44 410 SER A O 1
ATOM 3262 N N . SER A 1 411 ? 9.567 8.954 -38.177 1.00 61.84 411 SER A N 1
ATOM 3263 C CA . SER A 1 411 ? 10.757 9.172 -39.012 1.00 61.84 411 SER A CA 1
ATOM 3264 C C . SER A 1 411 ? 11.601 10.367 -38.549 1.00 61.84 411 SER A C 1
ATOM 3266 O O . SER A 1 411 ? 12.828 10.302 -38.602 1.00 61.84 411 SER A O 1
ATOM 3268 N N . PHE A 1 412 ? 10.972 11.447 -38.067 1.00 67.50 412 PHE A N 1
ATOM 3269 C CA . PHE A 1 412 ? 11.669 12.618 -37.537 1.00 67.50 412 PHE A CA 1
ATOM 3270 C C . PHE A 1 412 ? 12.264 12.336 -36.155 1.00 67.50 412 PHE A C 1
ATOM 3272 O O . PHE A 1 412 ? 13.438 12.636 -35.960 1.00 67.50 412 PHE A O 1
ATOM 3279 N N . LYS A 1 413 ? 11.533 11.664 -35.247 1.00 66.31 413 LYS A N 1
ATOM 3280 C CA . LYS A 1 413 ? 12.091 11.185 -33.965 1.00 66.31 413 LYS A CA 1
ATOM 3281 C C . LYS A 1 413 ? 13.328 10.304 -34.181 1.00 66.31 413 LYS A C 1
ATOM 3283 O O . LYS A 1 413 ? 14.370 10.576 -33.596 1.00 66.31 413 LYS A O 1
ATOM 3288 N N . LYS A 1 414 ? 13.259 9.314 -35.081 1.00 63.53 414 LYS A N 1
ATOM 3289 C CA . LYS A 1 414 ? 14.406 8.446 -35.419 1.00 63.53 414 LYS A CA 1
ATOM 3290 C C . LYS A 1 414 ? 15.564 9.212 -36.054 1.00 63.53 414 LYS A C 1
ATOM 3292 O O . LYS A 1 414 ? 16.717 8.915 -35.768 1.00 63.53 414 LYS A O 1
ATOM 3297 N N . ARG A 1 415 ? 15.288 10.210 -36.897 1.00 68.31 415 ARG A N 1
ATOM 3298 C CA . ARG A 1 415 ? 16.327 11.051 -37.517 1.00 68.31 415 ARG A CA 1
ATOM 3299 C C . ARG A 1 415 ? 17.025 11.953 -36.495 1.00 68.31 415 ARG A C 1
ATOM 3301 O O . ARG A 1 415 ? 18.236 12.105 -36.586 1.00 68.31 415 ARG A O 1
ATOM 3308 N N . ALA A 1 416 ? 16.281 12.499 -35.533 1.00 68.62 416 ALA A N 1
ATOM 3309 C CA . ALA A 1 416 ? 16.820 13.305 -34.440 1.00 68.62 416 ALA A CA 1
ATOM 3310 C C . ALA A 1 416 ? 17.650 12.459 -33.461 1.00 68.62 416 ALA A C 1
ATOM 3312 O O . ALA A 1 416 ? 18.786 12.820 -33.183 1.00 68.62 416 ALA A O 1
ATOM 3313 N N . ALA A 1 417 ? 17.138 11.304 -33.020 1.00 63.06 417 ALA A N 1
ATOM 3314 C CA . ALA A 1 417 ? 17.881 10.380 -32.158 1.00 63.06 417 ALA A CA 1
ATOM 3315 C C . ALA A 1 417 ? 19.179 9.891 -32.825 1.00 63.06 417 ALA A C 1
ATOM 3317 O O . ALA A 1 417 ? 20.234 9.907 -32.200 1.00 63.06 417 ALA A O 1
ATOM 3318 N N . LEU A 1 418 ? 19.134 9.552 -34.122 1.00 65.19 418 LEU A N 1
ATOM 3319 C CA . LEU A 1 418 ? 20.344 9.216 -34.877 1.00 65.19 418 LEU A CA 1
ATOM 3320 C C . LEU A 1 418 ? 21.333 10.387 -34.952 1.00 65.19 418 LEU A C 1
ATOM 3322 O O . LEU A 1 418 ? 22.526 10.159 -34.794 1.00 65.19 418 LEU A O 1
ATOM 3326 N N . TYR A 1 419 ? 20.859 11.619 -35.168 1.00 67.75 419 TYR A N 1
ATOM 3327 C CA . TYR A 1 419 ? 21.719 12.805 -35.194 1.00 67.75 419 TYR A CA 1
ATOM 3328 C C . TYR A 1 419 ? 22.409 13.041 -33.843 1.00 67.75 419 TYR A C 1
ATOM 3330 O O . TYR A 1 419 ? 23.623 13.198 -33.824 1.00 67.75 419 TYR A O 1
ATOM 3338 N N . VAL A 1 420 ? 21.675 12.964 -32.724 1.00 67.06 420 VAL A N 1
ATOM 3339 C CA . VAL A 1 420 ? 22.254 13.044 -31.368 1.00 67.06 420 VAL A CA 1
ATOM 3340 C C . VAL A 1 420 ? 23.273 11.924 -31.146 1.00 67.06 420 VAL A C 1
ATOM 3342 O O . VAL A 1 420 ? 24.410 12.205 -30.787 1.00 67.06 420 VAL A O 1
ATOM 3345 N N . SER A 1 421 ? 22.944 10.678 -31.503 1.00 63.06 421 SER A N 1
ATOM 3346 C CA . SER A 1 421 ? 23.884 9.555 -31.372 1.00 63.06 421 SER A CA 1
ATOM 3347 C C . SER A 1 421 ? 25.134 9.658 -32.259 1.00 63.06 421 SER A C 1
ATOM 3349 O O . SER A 1 421 ? 26.077 8.908 -32.036 1.00 63.06 421 SER A O 1
ATOM 3351 N N . CYS A 1 422 ? 25.151 10.555 -33.254 1.00 66.56 422 CYS A N 1
ATOM 3352 C CA . CYS A 1 422 ? 26.336 10.894 -34.050 1.00 66.56 422 CYS A CA 1
ATOM 3353 C C . CYS A 1 422 ? 27.120 12.097 -33.493 1.00 66.56 422 CYS A C 1
ATOM 3355 O O . CYS A 1 422 ? 28.246 12.306 -33.926 1.00 66.56 422 CYS A O 1
ATOM 3357 N N . LEU A 1 423 ? 26.553 12.869 -32.557 1.00 64.62 423 LEU A N 1
ATOM 3358 C CA . LEU A 1 423 ? 27.280 13.859 -31.749 1.00 64.62 423 LEU A CA 1
ATOM 3359 C C . LEU A 1 423 ? 27.950 13.197 -30.531 1.00 64.62 423 LEU A C 1
ATOM 3361 O O . LEU A 1 423 ? 29.016 13.629 -30.112 1.00 64.62 423 LEU A O 1
ATOM 3365 N N . ASP A 1 424 ? 27.350 12.124 -30.002 1.00 59.94 424 ASP A N 1
ATOM 3366 C CA . ASP A 1 424 ? 27.905 11.310 -28.906 1.00 59.94 424 ASP A CA 1
ATOM 3367 C C . ASP A 1 424 ? 29.010 10.328 -29.359 1.00 59.94 424 ASP A C 1
ATOM 3369 O O . ASP A 1 424 ? 29.566 9.588 -28.544 1.00 59.94 424 ASP A O 1
ATOM 3373 N N . GLN A 1 425 ? 29.324 10.271 -30.659 1.00 61.03 425 GLN A N 1
ATOM 3374 C CA . GLN A 1 425 ? 30.525 9.590 -31.141 1.00 61.03 425 GLN A CA 1
ATOM 3375 C C . GLN A 1 425 ? 31.709 10.547 -31.014 1.00 61.03 425 GLN A C 1
ATOM 3377 O O . GLN A 1 425 ? 31.667 11.641 -31.568 1.00 61.03 425 GLN A O 1
ATOM 3382 N N . GLU A 1 426 ? 32.775 10.116 -30.331 1.00 54.41 426 GLU A N 1
ATOM 3383 C CA . GLU A 1 426 ? 34.057 10.827 -30.357 1.00 54.41 426 GLU A CA 1
ATOM 3384 C C . GLU A 1 426 ? 34.459 11.095 -31.814 1.00 54.41 426 GLU A C 1
ATOM 3386 O O . GLU A 1 426 ? 34.422 10.179 -32.646 1.00 54.41 426 GLU A O 1
ATOM 3391 N N . GLU A 1 427 ? 34.821 12.344 -32.131 1.00 53.44 427 GLU A N 1
ATOM 3392 C CA . GLU A 1 427 ? 35.291 12.696 -33.469 1.00 53.44 427 GLU A CA 1
ATOM 3393 C C . GLU A 1 427 ? 36.466 11.784 -33.835 1.00 53.44 427 GLU A C 1
ATOM 3395 O O . GLU A 1 427 ? 37.478 11.742 -33.130 1.00 53.44 427 GLU A O 1
ATOM 3400 N N . SER A 1 428 ? 36.328 11.036 -34.936 1.00 50.16 428 SER A N 1
ATOM 3401 C CA . SER A 1 428 ? 37.404 10.186 -35.449 1.00 50.16 428 SER A CA 1
ATOM 3402 C C . SER A 1 428 ? 38.670 11.035 -35.570 1.00 50.16 428 SER A C 1
ATOM 3404 O O . SER A 1 428 ? 38.591 12.079 -36.226 1.00 50.16 428 SER A O 1
ATOM 3406 N N . PRO A 1 429 ? 39.794 10.638 -34.938 1.00 55.91 429 PRO A N 1
ATOM 3407 C CA . PRO A 1 429 ? 40.892 11.545 -34.626 1.00 55.91 429 PRO A CA 1
ATOM 3408 C C . PRO A 1 429 ? 41.340 12.284 -35.880 1.00 55.91 429 PRO A C 1
ATOM 3410 O O . PRO A 1 429 ? 41.761 11.654 -36.851 1.00 55.91 429 PRO A O 1
ATOM 3413 N N . SER A 1 430 ? 41.183 13.612 -35.851 1.00 54.84 430 SER A N 1
ATOM 3414 C CA . SER A 1 430 ? 41.384 14.473 -37.016 1.00 54.84 430 SER A CA 1
ATOM 3415 C C . SER A 1 430 ? 42.750 14.193 -37.633 1.00 54.84 430 SER A C 1
ATOM 3417 O O . SER A 1 430 ? 43.774 14.322 -36.955 1.00 54.84 430 SER A O 1
ATOM 3419 N N . VAL A 1 431 ? 42.745 13.750 -38.895 1.00 62.97 431 VAL A N 1
ATOM 3420 C CA . VAL A 1 431 ? 43.955 13.324 -39.605 1.00 62.97 431 VAL A CA 1
ATOM 3421 C C . VAL A 1 431 ? 44.960 14.479 -39.552 1.00 62.97 431 VAL A C 1
ATOM 3423 O O . VAL A 1 431 ? 44.604 15.588 -39.966 1.00 62.97 431 VAL A O 1
ATOM 3426 N N . PRO A 1 432 ? 46.187 14.270 -39.027 1.00 67.56 432 PRO A N 1
ATOM 3427 C CA . PRO A 1 432 ? 47.177 15.332 -38.916 1.00 67.56 432 PRO A CA 1
ATOM 3428 C C . PRO A 1 432 ? 47.347 16.051 -40.251 1.00 67.56 432 PRO A C 1
ATOM 3430 O O . PRO A 1 432 ? 47.375 15.408 -41.296 1.00 67.56 432 PRO A O 1
ATOM 3433 N N . TYR A 1 433 ? 47.465 17.380 -40.236 1.00 70.50 433 TYR A N 1
ATOM 3434 C CA . TYR A 1 433 ? 47.449 18.180 -41.469 1.00 70.50 433 TYR A CA 1
ATOM 3435 C C . TYR A 1 433 ? 48.515 17.742 -42.493 1.00 70.50 433 TYR A C 1
ATOM 3437 O O . TYR A 1 433 ? 48.275 17.799 -43.696 1.00 70.50 433 TYR A O 1
ATOM 3445 N N . GLU A 1 434 ? 49.659 17.229 -42.030 1.00 73.44 434 GLU A N 1
ATOM 3446 C CA . GLU A 1 434 ? 50.683 16.624 -42.889 1.00 73.44 434 GLU A CA 1
ATOM 3447 C C . GLU A 1 434 ? 50.202 15.325 -43.557 1.00 73.44 434 GLU A C 1
ATOM 3449 O O . GLU A 1 434 ? 50.374 15.164 -44.761 1.00 73.44 434 GLU A O 1
ATOM 3454 N N . ASP A 1 435 ? 49.541 14.426 -42.824 1.00 71.38 435 ASP A N 1
ATOM 3455 C CA . ASP A 1 435 ? 48.960 13.199 -43.383 1.00 71.38 435 ASP A CA 1
ATOM 3456 C C . ASP A 1 435 ? 47.772 13.494 -44.307 1.00 71.38 435 ASP A C 1
ATOM 3458 O O . ASP A 1 435 ? 47.664 12.876 -45.361 1.00 71.38 435 ASP A O 1
ATOM 3462 N N . ALA A 1 436 ? 46.946 14.494 -43.987 1.00 72.50 436 ALA A N 1
ATOM 3463 C CA . ALA A 1 436 ? 45.867 14.954 -44.861 1.00 72.50 436 ALA A CA 1
ATOM 3464 C C . ALA A 1 436 ? 46.404 15.568 -46.170 1.00 72.50 436 ALA A C 1
ATOM 3466 O O . ALA A 1 436 ? 45.797 15.394 -47.227 1.00 72.50 436 ALA A O 1
ATOM 3467 N N . LEU A 1 437 ? 47.563 16.241 -46.132 1.00 74.62 437 LEU A N 1
ATOM 3468 C CA . LEU A 1 437 ? 48.274 16.686 -47.335 1.00 74.62 437 LEU A CA 1
ATOM 3469 C C . LEU A 1 437 ? 48.867 15.509 -48.124 1.00 74.62 437 LEU A C 1
ATOM 3471 O O . LEU A 1 437 ? 48.755 15.499 -49.351 1.00 74.62 437 LEU A O 1
ATOM 3475 N N . ARG A 1 438 ? 49.445 14.498 -47.456 1.00 74.62 438 ARG A N 1
ATOM 3476 C CA . ARG A 1 438 ? 49.925 13.278 -48.132 1.00 74.62 438 ARG A CA 1
ATOM 3477 C C . ARG A 1 438 ? 48.779 12.527 -48.805 1.00 74.62 438 ARG A C 1
ATOM 3479 O O . ARG A 1 438 ? 48.893 12.220 -49.985 1.00 74.62 438 ARG A O 1
ATOM 3486 N N . GLU A 1 439 ? 47.662 12.298 -48.114 1.00 74.19 439 GLU A N 1
ATOM 3487 C CA . GLU A 1 439 ? 46.470 11.681 -48.707 1.00 74.19 439 GLU A CA 1
ATOM 3488 C C . GLU A 1 439 ? 45.885 12.536 -49.836 1.00 74.19 439 GLU A C 1
ATOM 3490 O O . GLU A 1 439 ? 45.504 11.988 -50.865 1.00 74.19 439 GLU A O 1
ATOM 3495 N N . HIS A 1 440 ? 45.857 13.868 -49.711 1.00 78.44 440 HIS A N 1
ATOM 3496 C CA . HIS A 1 440 ? 45.429 14.750 -50.799 1.00 78.44 440 HIS A CA 1
ATOM 3497 C C . HIS A 1 440 ? 46.311 14.594 -52.046 1.00 78.44 440 HIS A C 1
ATOM 3499 O O . HIS A 1 440 ? 45.785 14.461 -53.151 1.00 78.44 440 HIS A O 1
ATOM 3505 N N . ASP A 1 441 ? 47.637 14.579 -51.898 1.00 79.56 441 ASP A N 1
ATOM 3506 C CA . ASP A 1 441 ? 48.555 14.467 -53.033 1.00 79.56 441 ASP A CA 1
ATOM 3507 C C . ASP A 1 441 ? 48.646 13.030 -53.585 1.00 79.56 441 ASP A C 1
ATOM 3509 O O . ASP A 1 441 ? 48.779 12.847 -54.800 1.00 79.56 441 ASP A O 1
ATOM 3513 N N . GLU A 1 442 ? 48.445 12.001 -52.757 1.00 76.50 442 GLU A N 1
ATOM 3514 C CA . GLU A 1 442 ? 48.207 10.620 -53.202 1.00 76.50 442 GLU A CA 1
ATOM 3515 C C . GLU A 1 442 ? 46.871 10.499 -53.959 1.00 76.50 442 GLU A C 1
ATOM 3517 O O . GLU A 1 442 ? 46.822 9.907 -55.036 1.00 76.50 442 GLU A O 1
ATOM 3522 N N . VAL A 1 443 ? 45.782 11.116 -53.489 1.00 76.38 443 VAL A N 1
ATOM 3523 C CA . VAL A 1 443 ? 44.493 11.163 -54.205 1.00 76.38 443 VAL A CA 1
ATOM 3524 C C . VAL A 1 443 ? 44.613 11.957 -55.506 1.00 76.38 443 VAL A C 1
ATOM 3526 O O . VAL A 1 443 ? 44.043 11.553 -56.516 1.00 76.38 443 VAL A O 1
ATOM 3529 N N . LYS A 1 444 ? 45.390 13.042 -55.534 1.00 78.06 444 LYS A N 1
ATOM 3530 C CA . LYS A 1 444 ? 45.614 13.880 -56.721 1.00 78.06 444 LYS A CA 1
ATOM 3531 C C . LYS A 1 444 ? 46.489 13.190 -57.767 1.00 78.06 444 LYS A C 1
ATOM 3533 O O . LYS A 1 444 ? 46.171 13.239 -58.953 1.00 78.06 444 LYS A O 1
ATOM 3538 N N . THR A 1 445 ? 47.544 12.490 -57.355 1.00 79.56 445 THR A N 1
ATOM 3539 C CA . THR A 1 445 ? 48.347 11.653 -58.265 1.00 79.56 445 THR A CA 1
ATOM 3540 C C . THR A 1 445 ? 47.563 10.434 -58.756 1.00 79.56 445 THR A C 1
ATOM 3542 O O . THR A 1 445 ? 47.658 10.097 -59.936 1.00 79.56 445 THR A O 1
ATOM 3545 N N . ASN A 1 446 ? 46.701 9.839 -57.923 1.00 76.06 446 ASN A N 1
ATOM 3546 C CA . ASN A 1 446 ? 45.752 8.807 -58.353 1.00 76.06 446 ASN A CA 1
ATOM 3547 C C . ASN A 1 446 ? 44.630 9.349 -59.259 1.00 76.06 446 ASN A C 1
ATOM 3549 O O . ASN A 1 446 ? 44.167 8.639 -60.148 1.00 76.06 446 ASN A O 1
ATOM 3553 N N . ALA A 1 447 ? 44.205 10.605 -59.098 1.00 77.56 447 ALA A N 1
ATOM 3554 C CA . ALA A 1 447 ? 43.264 11.252 -60.009 1.00 77.56 447 ALA A CA 1
ATOM 3555 C C . ALA A 1 447 ? 43.903 11.459 -61.389 1.00 77.56 447 ALA A C 1
ATOM 3557 O O . ALA A 1 447 ? 43.327 11.025 -62.382 1.00 77.56 447 ALA A O 1
ATOM 3558 N N . LEU A 1 448 ? 45.124 12.003 -61.438 1.00 77.62 448 LEU A N 1
ATOM 3559 C CA . LEU A 1 448 ? 45.894 12.196 -62.673 1.00 77.62 448 LEU A CA 1
ATOM 3560 C C . LEU A 1 448 ? 46.250 10.867 -63.363 1.00 77.62 448 LEU A C 1
ATOM 3562 O O . LEU A 1 448 ? 46.171 10.764 -64.587 1.00 77.62 448 LEU A O 1
ATOM 3566 N N . SER A 1 449 ? 46.595 9.818 -62.605 1.00 75.50 449 SER A N 1
ATOM 3567 C CA . SER A 1 449 ? 46.844 8.488 -63.181 1.00 75.50 449 SER A CA 1
ATOM 3568 C C . SER A 1 449 ? 45.557 7.861 -63.727 1.00 75.50 449 SER A C 1
ATOM 3570 O O . SER A 1 449 ? 45.570 7.276 -64.812 1.00 75.50 449 SER A O 1
ATOM 3572 N N . ARG A 1 450 ? 44.419 8.050 -63.045 1.00 82.44 450 ARG A N 1
ATOM 3573 C CA . ARG A 1 450 ? 43.096 7.621 -63.520 1.00 82.44 450 ARG A CA 1
ATOM 3574 C C . ARG A 1 450 ? 42.640 8.411 -64.749 1.00 82.44 450 ARG A C 1
ATOM 3576 O O . ARG A 1 450 ? 42.057 7.811 -65.647 1.00 82.44 450 ARG A O 1
ATOM 3583 N N . GLU A 1 451 ? 42.932 9.707 -64.824 1.00 81.19 451 GLU A N 1
ATOM 3584 C CA . GLU A 1 451 ? 42.676 10.543 -66.003 1.00 81.19 451 GLU A CA 1
ATOM 3585 C C . GLU A 1 451 ? 43.513 10.071 -67.195 1.00 81.19 451 GLU A C 1
ATOM 3587 O O . GLU A 1 451 ? 42.936 9.744 -68.234 1.00 81.19 451 GLU A O 1
ATOM 3592 N N . SER A 1 452 ? 44.823 9.862 -67.017 1.00 82.44 452 SER A N 1
ATOM 3593 C CA . SER A 1 452 ? 45.687 9.271 -68.049 1.00 82.44 452 SER A CA 1
ATOM 3594 C C . SER A 1 452 ? 45.208 7.878 -68.487 1.00 82.44 452 SER A C 1
ATOM 3596 O O . SER A 1 452 ? 45.206 7.562 -69.677 1.00 82.44 452 SER A O 1
ATOM 3598 N N . LEU A 1 453 ? 44.711 7.046 -67.564 1.00 82.19 453 LEU A N 1
ATOM 3599 C CA . LEU A 1 453 ? 44.087 5.762 -67.900 1.00 82.19 453 LEU A CA 1
ATOM 3600 C C . LEU A 1 453 ? 42.763 5.927 -68.667 1.00 82.19 453 LEU A C 1
ATOM 3602 O O . LEU A 1 453 ? 42.480 5.117 -69.551 1.00 82.19 453 LEU A O 1
ATOM 3606 N N . THR A 1 454 ? 41.962 6.966 -68.402 1.00 84.06 454 THR A N 1
ATOM 3607 C CA . THR A 1 454 ? 40.766 7.269 -69.211 1.00 84.06 454 THR A CA 1
ATOM 3608 C C . THR A 1 454 ? 41.097 7.860 -70.583 1.00 84.06 454 THR A C 1
ATOM 3610 O O . THR A 1 454 ? 40.404 7.540 -71.550 1.00 84.06 454 THR A O 1
ATOM 3613 N N . GLU A 1 455 ? 42.179 8.627 -70.723 1.00 87.75 455 GLU A N 1
ATOM 3614 C CA . GLU A 1 455 ? 42.715 9.062 -72.021 1.00 87.75 455 GLU A CA 1
ATOM 3615 C C . GLU A 1 455 ? 43.247 7.872 -72.829 1.00 87.75 455 GLU A C 1
ATOM 3617 O O . GLU A 1 455 ? 42.933 7.718 -74.009 1.00 87.75 455 GLU A O 1
ATOM 3622 N N . GLN A 1 456 ? 43.965 6.945 -72.190 1.00 86.75 456 GLN A N 1
ATOM 3623 C CA . GLN A 1 456 ? 44.385 5.694 -72.825 1.00 86.75 456 GLN A CA 1
ATOM 3624 C C . GLN A 1 456 ? 43.180 4.828 -73.222 1.00 86.75 456 GLN A C 1
ATOM 3626 O O . GLN A 1 456 ? 43.154 4.296 -74.332 1.00 86.75 456 GLN A O 1
ATOM 3631 N N . LEU A 1 457 ? 42.142 4.729 -72.382 1.00 84.38 457 LEU A N 1
ATOM 3632 C CA . LEU A 1 457 ? 40.903 4.011 -72.709 1.00 84.38 457 LEU A CA 1
ATOM 3633 C C . LEU A 1 457 ? 40.110 4.672 -73.840 1.00 84.38 457 LEU A C 1
ATOM 3635 O O . LEU A 1 457 ? 39.564 3.963 -74.684 1.00 84.38 457 LEU A O 1
ATOM 3639 N N . THR A 1 458 ? 40.037 6.003 -73.890 1.00 86.81 458 THR A N 1
ATOM 3640 C CA . THR A 1 458 ? 39.366 6.725 -74.983 1.00 86.81 458 THR A CA 1
ATOM 3641 C C . THR A 1 458 ? 40.177 6.661 -76.274 1.00 86.81 458 THR A C 1
ATOM 3643 O O . THR A 1 458 ? 39.586 6.390 -77.311 1.00 86.81 458 THR A O 1
ATOM 3646 N N . SER A 1 459 ? 41.509 6.740 -76.225 1.00 91.00 459 SER A N 1
ATOM 3647 C CA . SER A 1 459 ? 42.408 6.451 -77.356 1.00 91.00 459 SER A CA 1
ATOM 3648 C C . SER A 1 459 ? 42.272 5.008 -77.860 1.00 91.00 459 SER A C 1
ATOM 3650 O O . SER A 1 459 ? 42.220 4.769 -79.067 1.00 91.00 459 SER A O 1
ATOM 3652 N N . CYS A 1 460 ? 42.170 4.023 -76.963 1.00 84.38 460 CYS A N 1
ATOM 3653 C CA . CYS A 1 460 ? 41.887 2.633 -77.326 1.00 84.38 460 CYS A CA 1
ATOM 3654 C C . CYS A 1 460 ? 40.494 2.482 -77.954 1.00 84.38 460 CYS A C 1
ATOM 3656 O O . CYS A 1 460 ? 40.367 1.792 -78.960 1.00 84.38 460 CYS A O 1
ATOM 3658 N N . ARG A 1 461 ? 39.465 3.157 -77.423 1.00 87.12 461 ARG A N 1
ATOM 3659 C CA . ARG A 1 461 ? 38.108 3.166 -78.001 1.00 87.12 461 ARG A CA 1
ATOM 3660 C C . ARG A 1 461 ? 38.053 3.870 -79.354 1.00 87.12 461 ARG A C 1
ATOM 3662 O O . ARG A 1 461 ? 37.412 3.345 -80.245 1.00 87.12 461 ARG A O 1
ATOM 3669 N N . GLN A 1 462 ? 38.750 4.990 -79.536 1.00 90.75 462 GLN A N 1
ATOM 3670 C CA . GLN A 1 462 ? 38.866 5.694 -80.818 1.00 90.75 462 GLN A CA 1
ATOM 3671 C C . GLN A 1 462 ? 39.632 4.864 -81.851 1.00 90.75 462 GLN A C 1
ATOM 3673 O O . GLN A 1 462 ? 39.255 4.839 -83.016 1.00 90.75 462 GLN A O 1
ATOM 3678 N N . ARG A 1 463 ? 40.678 4.132 -81.442 1.00 91.75 463 ARG A N 1
ATOM 3679 C CA . ARG A 1 463 ? 41.345 3.157 -82.317 1.00 91.75 463 ARG A CA 1
ATOM 3680 C C . ARG A 1 463 ? 40.451 1.959 -82.628 1.00 91.75 463 ARG A C 1
ATOM 3682 O O . ARG A 1 463 ? 40.461 1.515 -83.765 1.00 91.75 463 ARG A O 1
ATOM 3689 N N . ALA A 1 464 ? 39.658 1.470 -81.676 1.00 87.12 464 ALA A N 1
ATOM 3690 C CA . ALA A 1 464 ? 38.693 0.399 -81.916 1.00 87.12 464 ALA A CA 1
ATOM 3691 C C . ALA A 1 464 ? 37.587 0.845 -82.885 1.00 87.12 464 ALA A C 1
ATOM 3693 O O . ALA A 1 464 ? 37.397 0.191 -83.901 1.00 87.12 464 ALA A O 1
ATOM 3694 N N . THR A 1 465 ? 36.936 1.989 -82.652 1.00 89.38 465 THR A N 1
ATOM 3695 C CA . THR A 1 465 ? 35.906 2.516 -83.560 1.00 89.38 465 THR A CA 1
ATOM 3696 C C . THR A 1 465 ? 36.481 2.933 -84.907 1.00 89.38 465 THR A C 1
ATOM 3698 O O . THR A 1 465 ? 35.808 2.754 -85.915 1.00 89.38 465 THR A O 1
ATOM 3701 N N . LYS A 1 466 ? 37.732 3.411 -84.974 1.00 91.31 466 LYS A N 1
ATOM 3702 C CA . LYS A 1 466 ? 38.417 3.621 -86.255 1.00 91.31 466 LYS A CA 1
ATOM 3703 C C . LYS A 1 466 ? 38.718 2.300 -86.962 1.00 91.31 466 LYS A C 1
ATOM 3705 O O . LYS A 1 466 ? 38.489 2.224 -88.154 1.00 91.31 466 LYS A O 1
ATOM 3710 N N . LEU A 1 467 ? 39.136 1.246 -86.261 1.00 88.00 467 LEU A N 1
ATOM 3711 C CA . LEU A 1 467 ? 39.305 -0.088 -86.852 1.00 88.00 467 LEU A CA 1
ATOM 3712 C C . LEU A 1 467 ? 37.966 -0.735 -87.243 1.00 88.00 467 LEU A C 1
ATOM 3714 O O . LEU A 1 467 ? 37.931 -1.518 -88.185 1.00 88.00 467 LEU A O 1
ATOM 3718 N N . GLU A 1 468 ? 36.860 -0.399 -86.578 1.00 86.69 468 GLU A N 1
ATOM 3719 C CA . GLU A 1 468 ? 35.504 -0.773 -86.997 1.00 86.69 468 GLU A CA 1
ATOM 3720 C C . GLU A 1 468 ? 35.053 0.026 -88.224 1.00 86.69 468 GLU A C 1
ATOM 3722 O O . GLU A 1 468 ? 34.495 -0.561 -89.146 1.00 86.69 468 GLU A O 1
ATOM 3727 N N . GLN A 1 469 ? 35.349 1.326 -88.288 1.00 90.31 469 GLN A N 1
ATOM 3728 C CA . GLN A 1 469 ? 35.139 2.156 -89.477 1.00 90.31 469 GLN A CA 1
ATOM 3729 C C . GLN A 1 469 ? 36.007 1.689 -90.645 1.00 90.31 469 GLN A C 1
ATOM 3731 O O . GLN A 1 469 ? 35.491 1.582 -91.745 1.00 90.31 469 GLN A O 1
ATOM 3736 N N . ASP A 1 470 ? 37.273 1.336 -90.418 1.00 89.25 470 ASP A N 1
ATOM 3737 C CA . ASP A 1 470 ? 38.179 0.771 -91.418 1.00 89.25 470 ASP A CA 1
ATOM 3738 C C . ASP A 1 470 ? 37.705 -0.632 -91.831 1.00 89.25 470 ASP A C 1
ATOM 3740 O O . ASP A 1 470 ? 37.738 -0.960 -93.010 1.00 89.25 470 ASP A O 1
ATOM 3744 N N . LYS A 1 471 ? 37.196 -1.459 -90.906 1.00 91.31 471 LYS A N 1
ATOM 3745 C CA . LYS A 1 471 ? 36.589 -2.771 -91.200 1.00 91.31 471 LYS A CA 1
ATOM 3746 C C . LYS A 1 471 ? 35.333 -2.635 -92.048 1.00 91.31 471 LYS A C 1
ATOM 3748 O O . LYS A 1 471 ? 35.212 -3.339 -93.045 1.00 91.31 471 LYS A O 1
ATOM 3753 N N . GLU A 1 472 ? 34.393 -1.772 -91.672 1.00 88.44 472 GLU A N 1
ATOM 3754 C CA . GLU A 1 472 ? 33.181 -1.548 -92.461 1.00 88.44 472 GLU A CA 1
ATOM 3755 C C . GLU A 1 472 ? 33.503 -0.787 -93.755 1.00 88.44 472 GLU A C 1
ATOM 3757 O O . GLU A 1 472 ? 32.901 -1.089 -94.775 1.00 88.44 472 GLU A O 1
ATOM 3762 N N . HIS A 1 473 ? 34.520 0.082 -93.787 1.00 90.19 473 HIS A N 1
ATOM 3763 C CA . HIS A 1 473 ? 35.061 0.674 -95.013 1.00 90.19 473 HIS A CA 1
ATOM 3764 C C . HIS A 1 473 ? 35.665 -0.394 -95.921 1.00 90.19 473 HIS A C 1
ATOM 3766 O O . HIS A 1 473 ? 35.316 -0.418 -97.084 1.00 90.19 473 HIS A O 1
ATOM 3772 N N . TRP A 1 474 ? 36.500 -1.315 -95.434 1.00 87.25 474 TRP A N 1
ATOM 3773 C CA . TRP A 1 474 ? 37.049 -2.417 -96.234 1.00 87.25 474 TRP A CA 1
ATOM 3774 C C . TRP A 1 474 ? 35.988 -3.444 -96.626 1.00 87.25 474 TRP A C 1
ATOM 3776 O O . TRP A 1 474 ? 36.088 -4.041 -97.691 1.00 87.25 474 TRP A O 1
ATOM 3786 N N . ARG A 1 475 ? 34.941 -3.629 -95.818 1.00 86.94 475 ARG A N 1
ATOM 3787 C CA . ARG A 1 475 ? 33.762 -4.436 -96.161 1.00 86.94 475 ARG A CA 1
ATOM 3788 C C . ARG A 1 475 ? 32.923 -3.761 -97.240 1.00 86.94 475 ARG A C 1
ATOM 3790 O O . ARG A 1 475 ? 32.462 -4.450 -98.142 1.00 86.94 475 ARG A O 1
ATOM 3797 N N . LEU A 1 476 ? 32.762 -2.440 -97.174 1.00 89.56 476 LEU A N 1
ATOM 3798 C CA . LEU A 1 476 ? 32.087 -1.623 -98.177 1.00 89.56 476 LEU A CA 1
ATOM 3799 C C . LEU A 1 476 ? 32.943 -1.450 -99.430 1.00 89.56 476 LEU A C 1
ATOM 3801 O O . LEU A 1 476 ? 32.374 -1.497 -100.501 1.00 89.56 476 LEU A O 1
ATOM 3805 N N . GLU A 1 477 ? 34.271 -1.345 -99.354 1.00 87.06 477 GLU A N 1
ATOM 3806 C CA . GLU A 1 477 ? 35.196 -1.393 -100.495 1.00 87.06 477 GLU A CA 1
ATOM 3807 C C . GLU A 1 477 ? 35.217 -2.799 -101.086 1.00 87.06 477 GLU A C 1
ATOM 3809 O O . GLU A 1 477 ? 35.228 -2.916 -102.295 1.00 87.06 477 GLU A O 1
ATOM 3814 N N . TYR A 1 478 ? 35.121 -3.873 -100.295 1.00 81.12 478 TYR A N 1
ATOM 3815 C CA . TYR A 1 478 ? 34.989 -5.240 -100.811 1.00 81.12 478 TYR A CA 1
ATOM 3816 C C . TYR A 1 478 ? 33.619 -5.479 -101.461 1.00 81.12 478 TYR A C 1
ATOM 3818 O O . TYR A 1 478 ? 33.555 -6.047 -102.548 1.00 81.12 478 TYR A O 1
ATOM 3826 N N . GLN A 1 479 ? 32.524 -4.992 -100.871 1.00 83.12 479 GLN A N 1
ATOM 3827 C CA . GLN A 1 479 ? 31.197 -4.995 -101.496 1.00 83.12 479 GLN A CA 1
ATOM 3828 C C . GLN A 1 479 ? 31.143 -4.060 -102.707 1.00 83.12 479 GLN A C 1
ATOM 3830 O O . GLN A 1 479 ? 30.519 -4.409 -103.699 1.00 83.12 479 GLN A O 1
ATOM 3835 N N . LEU A 1 480 ? 31.836 -2.921 -102.686 1.00 82.88 480 LEU A N 1
ATOM 3836 C CA . LEU A 1 480 ? 32.027 -2.030 -103.828 1.00 82.88 480 LEU A CA 1
ATOM 3837 C C . LEU A 1 480 ? 33.019 -2.606 -104.829 1.00 82.88 480 LEU A C 1
ATOM 3839 O O . LEU A 1 480 ? 32.959 -2.201 -105.973 1.00 82.88 480 LEU A O 1
ATOM 3843 N N . LEU A 1 481 ? 33.881 -3.557 -104.475 1.00 80.06 481 LEU A N 1
ATOM 3844 C CA . LEU A 1 481 ? 34.770 -4.261 -105.394 1.00 80.06 481 LEU A CA 1
ATOM 3845 C C . LEU A 1 481 ? 34.019 -5.416 -106.045 1.00 80.06 481 LEU A C 1
ATOM 3847 O O . LEU A 1 481 ? 34.122 -5.567 -107.250 1.00 80.06 481 LEU A O 1
ATOM 3851 N N . GLN A 1 482 ? 33.185 -6.153 -105.305 1.00 75.94 482 GLN A N 1
ATOM 3852 C CA . GLN A 1 482 ? 32.192 -7.082 -105.853 1.00 75.94 482 GLN A CA 1
ATOM 3853 C C . GLN A 1 482 ? 31.207 -6.341 -106.766 1.00 75.94 482 GLN A C 1
ATOM 3855 O O . GLN A 1 482 ? 30.989 -6.757 -107.905 1.00 75.94 482 GLN A O 1
ATOM 3860 N N . LEU A 1 483 ? 30.669 -5.202 -106.316 1.00 76.44 483 LEU A N 1
ATOM 3861 C CA . LEU A 1 483 ? 29.785 -4.358 -107.110 1.00 76.44 483 LEU A CA 1
ATOM 3862 C C . LEU A 1 483 ? 30.529 -3.704 -108.269 1.00 76.44 483 LEU A C 1
ATOM 3864 O O . LEU A 1 483 ? 29.945 -3.718 -109.329 1.00 76.44 483 LEU A O 1
ATOM 3868 N N . ARG A 1 484 ? 31.783 -3.231 -108.152 1.00 74.69 484 ARG A N 1
ATOM 3869 C CA . ARG A 1 484 ? 32.659 -2.767 -109.263 1.00 74.69 484 ARG A CA 1
ATOM 3870 C C . ARG A 1 484 ? 33.194 -3.919 -110.115 1.00 74.69 484 ARG A C 1
ATOM 3872 O O . ARG A 1 484 ? 33.720 -3.646 -111.182 1.00 74.69 484 ARG A O 1
ATOM 3879 N N . HIS A 1 485 ? 33.058 -5.180 -109.714 1.00 66.56 485 HIS A N 1
ATOM 3880 C CA . HIS A 1 485 ? 33.255 -6.327 -110.600 1.00 66.56 485 HIS A CA 1
ATOM 3881 C C . HIS A 1 485 ? 31.970 -6.550 -111.396 1.00 66.56 485 HIS A C 1
ATOM 3883 O O . HIS A 1 485 ? 32.014 -6.601 -112.618 1.00 66.56 485 HIS A O 1
ATOM 3889 N N . CYS A 1 486 ? 30.808 -6.505 -110.737 1.00 62.50 486 CYS A N 1
ATOM 3890 C CA . CYS A 1 486 ? 29.496 -6.437 -111.388 1.00 62.50 486 CYS A CA 1
ATOM 3891 C C . CYS A 1 486 ? 29.288 -5.137 -112.194 1.00 62.50 486 CYS A C 1
ATOM 3893 O O . CYS A 1 486 ? 28.465 -5.121 -113.097 1.00 62.50 486 CYS A O 1
ATOM 3895 N N . LYS A 1 487 ? 30.052 -4.074 -111.911 1.00 67.00 487 LYS A N 1
ATOM 3896 C CA . LYS A 1 487 ? 30.161 -2.796 -112.633 1.00 67.00 487 LYS A CA 1
ATOM 3897 C C . LYS A 1 487 ? 31.443 -2.695 -113.454 1.00 67.00 487 LYS A C 1
ATOM 3899 O O . LYS A 1 487 ? 31.634 -1.698 -114.110 1.00 67.00 487 LYS A O 1
ATOM 3904 N N . LYS A 1 488 ? 32.285 -3.722 -113.528 1.00 61.84 488 LYS A N 1
ATOM 3905 C CA . LYS A 1 488 ? 33.198 -3.912 -114.667 1.00 61.84 488 LYS A CA 1
ATOM 3906 C C . LYS A 1 488 ? 32.616 -4.904 -115.658 1.00 61.84 488 LYS A C 1
ATOM 3908 O O . LYS A 1 488 ? 32.973 -4.844 -116.813 1.00 61.84 488 LYS A O 1
ATOM 3913 N N . VAL A 1 489 ? 31.635 -5.707 -115.254 1.00 56.81 489 VAL A N 1
ATOM 3914 C CA . VAL A 1 489 ? 30.614 -6.234 -116.162 1.00 56.81 489 VAL A CA 1
ATOM 3915 C C . VAL A 1 489 ? 29.751 -5.056 -116.653 1.00 56.81 489 VAL A C 1
ATOM 3917 O O . VAL A 1 489 ? 29.899 -4.645 -117.798 1.00 56.81 489 VAL A O 1
ATOM 3920 N N . LYS A 1 490 ? 28.989 -4.384 -115.774 1.00 54.78 490 LYS A N 1
ATOM 3921 C CA . LYS A 1 490 ? 28.063 -3.299 -116.168 1.00 54.78 490 LYS A CA 1
ATOM 3922 C C . LYS A 1 490 ? 28.684 -1.978 -116.640 1.00 54.78 490 LYS A C 1
ATOM 3924 O O . LYS A 1 490 ? 27.999 -1.238 -117.328 1.00 54.78 490 LYS A O 1
ATOM 3929 N N . ASP A 1 491 ? 29.951 -1.684 -116.333 1.00 49.38 491 ASP A N 1
ATOM 3930 C CA . ASP A 1 491 ? 30.693 -0.566 -116.946 1.00 49.38 491 ASP A CA 1
ATOM 3931 C C . ASP A 1 491 ? 31.724 -1.045 -117.986 1.00 49.38 491 ASP A C 1
ATOM 3933 O O . ASP A 1 491 ? 32.423 -0.210 -118.535 1.00 49.38 491 ASP A O 1
ATOM 3937 N N . LEU A 1 492 ? 31.784 -2.335 -118.356 1.00 50.72 492 LEU A N 1
ATOM 3938 C CA . LEU A 1 492 ? 32.151 -2.691 -119.742 1.00 50.72 492 LEU A CA 1
ATOM 3939 C C . LEU A 1 492 ? 30.923 -2.519 -120.651 1.00 50.72 492 LEU A C 1
ATOM 3941 O O . LEU A 1 492 ? 31.047 -1.997 -121.752 1.00 50.72 492 LEU A O 1
ATOM 3945 N N . GLU A 1 493 ? 29.725 -2.834 -120.146 1.00 43.50 493 GLU A N 1
ATOM 3946 C CA . GLU A 1 493 ? 28.437 -2.472 -120.768 1.00 43.50 493 GLU A CA 1
ATOM 3947 C C . GLU A 1 493 ? 28.150 -0.948 -120.711 1.00 43.50 493 GLU A C 1
ATOM 3949 O O . GLU A 1 493 ? 27.250 -0.464 -121.393 1.00 43.50 493 GLU A O 1
ATOM 3954 N N . GLY A 1 494 ? 28.916 -0.184 -119.916 1.00 47.19 494 GLY A N 1
ATOM 3955 C CA . GLY A 1 494 ? 28.612 1.202 -119.522 1.00 47.19 494 GLY A CA 1
ATOM 3956 C C . GLY A 1 494 ? 29.753 2.224 -119.647 1.00 47.19 494 GLY A C 1
ATOM 3957 O O . GLY A 1 494 ? 29.503 3.417 -119.494 1.00 47.19 494 GLY A O 1
ATOM 3958 N N . GLN A 1 495 ? 30.980 1.825 -120.018 1.00 46.38 495 GLN A N 1
ATOM 3959 C CA . GLN A 1 495 ? 32.111 2.744 -120.293 1.00 46.38 495 GLN A CA 1
ATOM 3960 C C . GLN A 1 495 ? 31.886 3.692 -121.489 1.00 46.38 495 GLN A C 1
ATOM 3962 O O . GLN A 1 495 ? 32.747 4.505 -121.814 1.00 46.38 495 GLN A O 1
ATOM 3967 N N . ILE A 1 496 ? 30.714 3.616 -122.120 1.00 42.50 496 ILE A N 1
ATOM 3968 C CA . ILE A 1 496 ? 30.233 4.528 -123.158 1.00 42.50 496 ILE A CA 1
ATOM 3969 C C . ILE A 1 496 ? 29.710 5.852 -122.551 1.00 42.50 496 ILE A C 1
ATOM 3971 O O . ILE A 1 496 ? 29.646 6.854 -123.261 1.00 42.50 496 ILE A O 1
ATOM 3975 N N . GLN A 1 497 ? 29.336 5.899 -121.262 1.00 37.97 497 GLN A N 1
ATOM 3976 C CA . GLN A 1 497 ? 28.561 7.016 -120.694 1.00 37.97 497 GLN A CA 1
ATOM 3977 C C . GLN A 1 497 ? 29.252 7.742 -119.520 1.00 37.97 497 GLN A C 1
ATOM 3979 O O . GLN A 1 497 ? 29.131 7.350 -118.364 1.00 37.97 497 GLN A O 1
ATOM 3984 N N . SER A 1 498 ? 29.933 8.846 -119.872 1.00 37.56 498 SER A N 1
ATOM 3985 C CA . SER A 1 498 ? 30.130 10.107 -119.106 1.00 37.56 498 SER A CA 1
ATOM 3986 C C . SER A 1 498 ? 30.382 10.010 -117.584 1.00 37.56 498 SER A C 1
ATOM 3988 O O . SER A 1 498 ? 29.459 9.742 -116.822 1.00 37.56 498 SER A O 1
ATOM 3990 N N . LEU A 1 499 ? 31.604 10.182 -117.055 1.00 30.89 499 LEU A N 1
ATOM 3991 C CA . LEU A 1 499 ? 32.433 11.415 -116.967 1.00 30.89 499 LEU A CA 1
ATOM 3992 C C . LEU A 1 499 ? 31.783 12.607 -116.217 1.00 30.89 499 LEU A C 1
ATOM 3994 O O . LEU A 1 499 ? 30.702 13.034 -116.598 1.00 30.89 499 LEU A O 1
ATOM 3998 N N . SER A 1 500 ? 32.546 13.153 -115.244 1.00 31.05 500 SER A N 1
ATOM 3999 C CA . SER A 1 500 ? 32.361 14.385 -114.421 1.00 31.05 500 SER A CA 1
ATOM 4000 C C . SER A 1 500 ? 31.107 14.495 -113.510 1.00 31.05 500 SER A C 1
ATOM 4002 O O . SER A 1 500 ? 30.106 13.828 -113.725 1.00 31.05 500 SER A O 1
ATOM 4004 N N . GLY A 1 501 ? 31.094 15.287 -112.416 1.00 27.38 501 GLY A N 1
ATOM 4005 C CA . GLY A 1 501 ? 32.207 15.991 -111.738 1.00 27.38 501 GLY A CA 1
ATOM 4006 C C . GLY A 1 501 ? 31.828 17.072 -110.687 1.00 27.38 501 GLY A C 1
ATOM 4007 O O . GLY A 1 501 ? 31.779 18.242 -111.030 1.00 27.38 501 GLY A O 1
ATOM 4008 N N . SER A 1 502 ? 31.635 16.668 -109.418 1.00 28.55 502 SER A N 1
ATOM 4009 C CA . SER A 1 502 ? 32.140 17.272 -108.140 1.00 28.55 502 SER A CA 1
ATOM 4010 C C . SER A 1 502 ? 32.143 18.797 -107.778 1.00 28.55 502 SER A C 1
ATOM 4012 O O . SER A 1 502 ? 32.756 19.596 -108.479 1.00 28.55 502 SER A O 1
ATOM 4014 N N . THR A 1 503 ? 31.756 19.090 -106.506 1.00 28.31 503 THR A N 1
ATOM 4015 C CA . THR A 1 503 ? 32.263 20.147 -105.541 1.00 28.31 503 THR A CA 1
ATOM 4016 C C . THR A 1 503 ? 31.965 21.656 -105.802 1.00 28.31 503 THR A C 1
ATOM 4018 O O . THR A 1 503 ? 31.571 21.980 -106.913 1.00 28.31 503 THR A O 1
ATOM 4021 N N . THR A 1 504 ? 32.034 22.645 -104.868 1.00 28.94 504 THR A N 1
ATOM 4022 C CA . THR A 1 504 ? 32.465 22.782 -103.425 1.00 28.94 504 THR A CA 1
ATOM 4023 C C . THR A 1 504 ? 31.788 24.014 -102.718 1.00 28.94 504 THR A C 1
ATOM 4025 O O . THR A 1 504 ? 31.303 24.887 -103.435 1.00 28.94 504 THR A O 1
ATOM 4028 N N . PRO A 1 505 ? 31.773 24.152 -101.359 1.00 42.84 505 PRO A N 1
ATOM 4029 C CA . PRO A 1 505 ? 31.243 25.323 -100.595 1.00 42.84 505 PRO A CA 1
ATOM 4030 C C . PRO A 1 505 ? 32.319 26.127 -99.796 1.00 42.84 505 PRO A C 1
ATOM 4032 O O . PRO A 1 505 ? 33.463 25.681 -99.814 1.00 42.84 505 PRO A O 1
ATOM 4035 N N . HIS A 1 506 ? 31.965 27.221 -99.060 1.00 28.30 506 HIS A N 1
ATOM 4036 C CA . HIS A 1 506 ? 32.349 27.514 -97.630 1.00 28.30 506 HIS A CA 1
ATOM 4037 C C . HIS A 1 506 ? 32.037 28.945 -97.055 1.00 28.30 506 HIS A C 1
ATOM 4039 O O . HIS A 1 506 ? 32.109 29.906 -97.812 1.00 28.30 506 HIS A O 1
ATOM 4045 N N . SER A 1 507 ? 31.826 29.040 -95.711 1.00 29.39 507 SER A N 1
ATOM 4046 C CA . SER A 1 507 ? 32.300 30.088 -94.727 1.00 29.39 507 SER A CA 1
ATOM 4047 C C . SER A 1 507 ? 31.889 31.595 -94.852 1.00 29.39 507 SER A C 1
ATOM 4049 O O . SER A 1 507 ? 31.315 31.953 -95.873 1.00 29.39 507 SER A O 1
ATOM 4051 N N . ASP A 1 508 ? 32.135 32.590 -93.952 1.00 26.22 508 ASP A N 1
ATOM 4052 C CA . ASP A 1 508 ? 32.498 32.827 -92.498 1.00 26.22 508 ASP A CA 1
ATOM 4053 C C . ASP A 1 508 ? 32.457 34.391 -92.242 1.00 26.22 508 ASP A C 1
ATOM 4055 O O . ASP A 1 508 ? 32.305 35.107 -93.232 1.00 26.22 508 ASP A O 1
ATOM 4059 N N . ASP A 1 509 ? 32.625 35.098 -91.091 1.00 26.83 509 ASP A N 1
ATOM 4060 C CA . ASP A 1 509 ? 32.534 34.948 -89.599 1.00 26.83 509 ASP A CA 1
ATOM 4061 C C . ASP A 1 509 ? 32.756 36.360 -88.899 1.00 26.83 509 ASP A C 1
ATOM 4063 O O . ASP A 1 509 ? 33.108 37.313 -89.593 1.00 26.83 509 ASP A O 1
ATOM 4067 N N . SER A 1 510 ? 32.647 36.491 -87.549 1.00 32.78 510 SER A N 1
ATOM 4068 C CA . SER A 1 510 ? 33.316 37.501 -86.648 1.00 32.78 510 SER A CA 1
ATOM 4069 C C . SER A 1 510 ? 32.821 38.990 -86.594 1.00 32.78 510 SER A C 1
ATOM 4071 O O . SER A 1 510 ? 32.178 39.446 -87.530 1.00 32.78 510 SER A O 1
ATOM 4073 N N . GLN A 1 511 ? 33.082 39.879 -85.589 1.00 32.50 511 GLN A N 1
ATOM 4074 C CA . GLN A 1 511 ? 33.437 39.832 -84.126 1.00 32.50 511 GLN A CA 1
ATOM 4075 C C . GLN A 1 511 ? 33.358 41.267 -83.447 1.00 32.50 511 GLN A C 1
ATOM 4077 O O . GLN A 1 511 ? 33.827 42.219 -84.056 1.00 32.50 511 GLN A O 1
ATOM 4082 N N . VAL A 1 512 ? 32.739 41.474 -82.251 1.00 32.19 512 VAL A N 1
ATOM 4083 C CA . VAL A 1 512 ? 33.337 41.862 -80.908 1.00 32.19 512 VAL A CA 1
ATOM 4084 C C . VAL A 1 512 ? 33.537 43.382 -80.548 1.00 32.19 512 VAL A C 1
ATOM 4086 O O . VAL A 1 512 ? 33.408 44.239 -81.410 1.00 32.19 512 VAL A O 1
ATOM 4089 N N . ASP A 1 513 ? 33.819 43.678 -79.250 1.00 27.47 513 ASP A N 1
ATOM 4090 C CA . ASP A 1 513 ? 34.300 44.932 -78.571 1.00 27.47 513 ASP A CA 1
ATOM 4091 C C . ASP A 1 513 ? 33.289 46.015 -78.064 1.00 27.47 513 ASP A C 1
ATOM 4093 O O . ASP A 1 513 ? 32.274 46.256 -78.705 1.00 27.47 513 ASP A O 1
ATOM 4097 N N . LYS A 1 514 ? 33.490 46.738 -76.925 1.00 30.42 514 LYS A N 1
ATOM 4098 C CA . LYS A 1 514 ? 34.414 46.575 -75.754 1.00 30.42 514 LYS A CA 1
ATOM 4099 C C . LYS A 1 514 ? 33.937 47.301 -74.452 1.00 30.42 514 LYS A C 1
ATOM 4101 O O . LYS A 1 514 ? 32.991 48.079 -74.466 1.00 30.42 514 LYS A O 1
ATOM 4106 N N . VAL A 1 515 ? 34.637 47.020 -73.340 1.00 30.39 515 VAL A N 1
ATOM 4107 C CA . VAL A 1 515 ? 34.394 47.320 -71.897 1.00 30.39 515 VAL A CA 1
ATOM 4108 C C . VAL A 1 515 ? 35.054 48.621 -71.375 1.00 30.39 515 VAL A C 1
ATOM 4110 O O . VAL A 1 515 ? 36.099 48.995 -71.899 1.00 30.39 515 VAL A O 1
ATOM 4113 N N . ILE A 1 516 ? 34.546 49.208 -70.267 1.00 31.03 516 ILE A N 1
ATOM 4114 C CA . ILE A 1 516 ? 35.307 50.033 -69.280 1.00 31.03 516 ILE A CA 1
ATOM 4115 C C . ILE A 1 516 ? 34.890 49.666 -67.818 1.00 31.03 516 ILE A C 1
ATOM 4117 O O . ILE A 1 516 ? 33.740 49.298 -67.590 1.00 31.03 516 ILE A O 1
ATOM 4121 N N . THR A 1 517 ? 35.830 49.728 -66.857 1.00 31.14 517 THR A N 1
ATOM 4122 C CA . THR A 1 517 ? 35.756 49.380 -65.400 1.00 31.14 517 THR A CA 1
ATOM 4123 C C . THR A 1 517 ? 35.587 50.641 -64.491 1.00 31.14 517 THR A C 1
ATOM 4125 O O . THR A 1 517 ? 35.409 51.724 -65.039 1.00 31.14 517 THR A O 1
ATOM 4128 N N . MET A 1 518 ? 35.532 50.675 -63.139 1.00 31.09 518 MET A N 1
ATOM 4129 C CA . MET A 1 518 ? 36.154 49.926 -62.008 1.00 31.09 518 MET A CA 1
ATOM 4130 C C . MET A 1 518 ? 35.220 49.958 -60.755 1.00 31.09 518 MET A C 1
ATOM 4132 O O . MET A 1 518 ? 34.440 50.899 -60.641 1.00 31.09 518 MET A O 1
ATOM 4136 N N . ASP A 1 519 ? 35.052 48.943 -59.888 1.00 32.59 519 ASP A N 1
ATOM 4137 C CA . ASP A 1 519 ? 35.897 48.274 -58.849 1.00 32.59 519 ASP A CA 1
ATOM 4138 C C . ASP A 1 519 ? 35.592 48.742 -57.395 1.00 32.59 519 ASP A C 1
ATOM 4140 O O . ASP A 1 519 ? 35.867 49.892 -57.049 1.00 32.59 519 ASP A O 1
ATOM 4144 N N . PRO A 1 520 ? 35.088 47.854 -56.506 1.00 36.12 520 PRO A N 1
ATOM 4145 C CA . PRO A 1 520 ? 35.037 48.051 -55.051 1.00 36.12 520 PRO A CA 1
ATOM 4146 C C . PRO A 1 520 ? 36.113 47.238 -54.291 1.00 36.12 520 PRO A C 1
ATOM 4148 O O . PRO A 1 520 ? 36.648 46.253 -54.799 1.00 36.12 520 PRO A O 1
ATOM 4151 N N . VAL A 1 521 ? 36.400 47.617 -53.039 1.00 44.53 521 VAL A N 1
ATOM 4152 C CA . VAL A 1 521 ? 37.370 46.927 -52.161 1.00 44.53 521 VAL A CA 1
ATOM 4153 C C . VAL A 1 521 ? 36.718 45.751 -51.423 1.00 44.53 521 VAL A C 1
ATOM 4155 O O . VAL A 1 521 ? 35.652 45.901 -50.832 1.00 44.53 521 VAL A O 1
ATOM 4158 N N . THR A 1 522 ? 37.397 44.601 -51.404 1.00 41.94 522 THR A N 1
ATOM 4159 C CA . THR A 1 522 ? 36.903 43.340 -50.824 1.00 41.94 522 THR A CA 1
ATOM 4160 C C . THR A 1 522 ? 37.658 42.947 -49.551 1.00 41.94 522 THR A C 1
ATOM 4162 O O . THR A 1 522 ? 38.883 43.037 -49.497 1.00 41.94 522 THR A O 1
ATOM 4165 N N . VAL A 1 523 ? 36.940 42.404 -48.561 1.00 46.84 523 VAL A N 1
ATOM 4166 C CA . VAL A 1 523 ? 37.507 41.692 -47.400 1.00 46.84 523 VAL A CA 1
ATOM 4167 C C . VAL A 1 523 ? 37.156 40.204 -47.511 1.00 46.84 523 VAL A C 1
ATOM 4169 O O . VAL A 1 523 ? 36.056 39.855 -47.938 1.00 46.84 523 VAL A O 1
ATOM 4172 N N . THR A 1 524 ? 38.094 39.315 -47.172 1.00 41.38 524 THR A N 1
ATOM 4173 C CA . THR A 1 524 ? 37.953 37.859 -47.361 1.00 41.38 524 THR A CA 1
ATOM 4174 C C . THR A 1 524 ? 38.099 37.089 -46.052 1.00 41.38 524 THR A C 1
ATOM 4176 O O . THR A 1 524 ? 38.923 37.427 -45.209 1.00 41.38 524 THR A O 1
ATOM 4179 N N . ASN A 1 525 ? 37.298 36.033 -45.901 1.00 56.19 525 ASN A N 1
ATOM 4180 C CA . ASN A 1 525 ? 37.440 35.000 -44.875 1.00 56.19 525 ASN A CA 1
ATOM 4181 C C . ASN A 1 525 ? 36.967 33.649 -45.447 1.00 56.19 525 ASN A C 1
ATOM 4183 O O . ASN A 1 525 ? 36.294 33.606 -46.477 1.00 56.19 525 ASN A O 1
ATOM 4187 N N . LEU A 1 526 ? 37.310 32.543 -44.778 1.00 53.25 526 LEU A N 1
ATOM 4188 C CA . LEU A 1 526 ? 37.235 31.166 -45.310 1.00 53.25 526 LEU A CA 1
ATOM 4189 C C . LEU A 1 526 ? 35.838 30.635 -45.711 1.00 53.25 526 LEU A C 1
ATOM 4191 O O . LEU A 1 526 ? 35.751 29.531 -46.238 1.00 53.25 526 LEU A O 1
ATOM 4195 N N . LEU A 1 527 ? 34.759 31.395 -45.498 1.00 46.59 527 LEU A N 1
ATOM 4196 C CA . LEU A 1 527 ? 33.388 31.026 -45.886 1.00 46.59 527 LEU A CA 1
ATOM 4197 C C . LEU A 1 527 ? 32.808 31.846 -47.054 1.00 46.59 527 LEU A C 1
ATOM 4199 O O . LEU A 1 527 ? 31.690 31.567 -47.483 1.00 46.59 527 LEU A O 1
ATOM 4203 N N . GLY A 1 528 ? 33.546 32.817 -47.606 1.00 50.50 528 GLY A N 1
ATOM 4204 C CA . GLY A 1 528 ? 33.153 33.499 -48.843 1.00 50.50 528 GLY A CA 1
ATOM 4205 C C . GLY A 1 528 ? 33.499 34.986 -48.918 1.00 50.50 528 GLY A C 1
ATOM 4206 O O . GLY A 1 528 ? 34.013 35.593 -47.979 1.00 50.50 528 GLY A O 1
ATOM 4207 N N . ARG A 1 529 ? 33.196 35.568 -50.083 1.00 43.34 529 ARG A N 1
ATOM 4208 C CA . ARG A 1 529 ? 33.342 36.994 -50.404 1.00 43.34 529 ARG A CA 1
ATOM 4209 C C . ARG A 1 529 ? 31.993 37.697 -50.245 1.00 43.34 529 ARG A C 1
ATOM 4211 O O . ARG A 1 529 ? 31.012 37.259 -50.840 1.00 43.34 529 ARG A O 1
ATOM 4218 N N . LEU A 1 530 ? 31.968 38.802 -49.501 1.00 43.53 530 LEU A N 1
ATOM 4219 C CA . LEU A 1 530 ? 30.801 39.674 -49.363 1.00 43.53 530 LEU A CA 1
ATOM 4220 C C . LEU A 1 530 ? 31.208 41.117 -49.688 1.00 43.53 530 LEU A C 1
ATOM 4222 O O . LEU A 1 530 ? 31.858 41.771 -48.878 1.00 43.53 530 LEU A O 1
ATOM 4226 N N . ASP A 1 531 ? 30.820 41.610 -50.864 1.00 41.38 531 ASP A N 1
ATOM 4227 C CA . ASP A 1 531 ? 30.940 43.032 -51.197 1.00 41.38 531 ASP A CA 1
ATOM 4228 C C . ASP A 1 531 ? 29.629 43.730 -50.800 1.00 41.38 531 ASP A C 1
ATOM 4230 O O . ASP A 1 531 ? 28.583 43.495 -51.410 1.00 41.38 531 ASP A O 1
ATOM 4234 N N . ALA A 1 532 ? 29.669 44.558 -49.754 1.00 38.72 532 ALA A N 1
ATOM 4235 C CA . ALA A 1 532 ? 28.495 45.234 -49.204 1.00 38.72 532 ALA A CA 1
ATOM 4236 C C . ALA A 1 532 ? 28.599 46.764 -49.377 1.00 38.72 532 ALA A C 1
ATOM 4238 O O . ALA A 1 532 ? 29.534 47.368 -48.849 1.00 38.72 532 ALA A O 1
ATOM 4239 N N . PRO A 1 533 ? 27.658 47.422 -50.081 1.00 46.47 533 PRO A N 1
ATOM 4240 C CA . PRO A 1 533 ? 27.501 48.870 -50.003 1.00 46.47 533 PRO A CA 1
ATOM 4241 C C . PRO A 1 533 ? 26.806 49.269 -48.688 1.00 46.47 533 PRO A C 1
ATOM 4243 O O . PRO A 1 533 ? 26.068 48.468 -48.117 1.00 46.47 533 PRO A O 1
ATOM 4246 N N . LEU A 1 534 ? 26.962 50.546 -48.306 1.00 44.09 534 LEU A N 1
ATOM 4247 C CA . LEU A 1 534 ? 26.515 51.217 -47.065 1.00 44.09 534 LEU A CA 1
ATOM 4248 C C . LEU A 1 534 ? 27.527 51.158 -45.907 1.00 44.09 534 LEU A C 1
ATOM 4250 O O . LEU A 1 534 ? 27.684 50.147 -45.231 1.00 44.09 534 LEU A O 1
ATOM 4254 N N . GLY A 1 535 ? 28.146 52.308 -45.623 1.00 50.12 535 GLY A N 1
ATOM 4255 C CA . GLY A 1 535 ? 28.727 52.572 -44.307 1.00 50.12 535 GLY A CA 1
ATOM 4256 C C . GLY A 1 535 ? 27.618 52.899 -43.305 1.00 50.12 535 GLY A C 1
ATOM 4257 O O . GLY A 1 535 ? 26.693 53.644 -43.632 1.00 50.12 535 GLY A O 1
ATOM 4258 N N . LEU A 1 536 ? 27.706 52.346 -42.096 1.00 50.47 536 LEU A N 1
ATOM 4259 C CA . LEU A 1 536 ? 26.791 52.672 -41.002 1.00 50.47 536 LEU A CA 1
ATOM 4260 C C . LEU A 1 536 ? 27.046 54.107 -40.512 1.00 50.47 536 LEU A C 1
ATOM 4262 O O . LEU A 1 536 ? 28.193 54.528 -40.364 1.00 50.47 536 LEU A O 1
ATOM 4266 N N . THR A 1 537 ? 25.976 54.867 -40.278 1.00 61.00 537 THR A N 1
ATOM 4267 C CA . THR A 1 537 ? 26.052 56.204 -39.671 1.00 61.00 537 THR A CA 1
ATOM 4268 C C . THR A 1 537 ? 26.150 56.089 -38.150 1.00 61.00 537 THR A C 1
ATOM 4270 O O . THR A 1 537 ? 25.632 55.140 -37.565 1.00 61.00 537 THR A O 1
ATOM 4273 N N . ALA A 1 538 ? 26.750 57.081 -37.483 1.00 59.06 538 ALA A N 1
ATOM 4274 C CA . ALA A 1 538 ? 26.927 57.084 -36.022 1.00 59.06 538 ALA A CA 1
ATOM 4275 C C . ALA A 1 538 ? 25.602 57.013 -35.219 1.00 59.06 538 ALA A C 1
ATOM 4277 O O . ALA A 1 538 ? 25.594 56.662 -34.039 1.00 59.06 538 ALA A O 1
ATOM 4278 N N . GLU A 1 539 ? 24.465 57.303 -35.857 1.00 55.53 539 GLU A N 1
ATOM 4279 C CA . GLU A 1 539 ? 23.123 57.097 -35.296 1.00 55.53 539 GLU A CA 1
ATOM 4280 C C . GLU A 1 539 ? 22.802 55.609 -35.069 1.00 55.53 539 GLU A C 1
ATOM 4282 O O . GLU A 1 539 ? 22.066 55.274 -34.140 1.00 55.53 539 GLU A O 1
ATOM 4287 N N . ALA A 1 540 ? 23.359 54.705 -35.886 1.00 59.62 540 ALA A N 1
ATOM 4288 C CA . ALA A 1 540 ? 23.182 53.264 -35.729 1.00 59.62 540 ALA A CA 1
ATOM 4289 C C . ALA A 1 540 ? 23.842 52.764 -34.436 1.00 59.62 540 ALA A C 1
ATOM 4291 O O . ALA A 1 540 ? 23.177 52.091 -33.647 1.00 59.62 540 ALA A O 1
ATOM 4292 N N . ASP A 1 541 ? 25.092 53.167 -34.185 1.00 66.94 541 ASP A N 1
ATOM 4293 C CA . ASP A 1 541 ? 25.837 52.825 -32.968 1.00 66.94 541 ASP A CA 1
ATOM 4294 C C . ASP A 1 541 ? 25.165 53.411 -31.717 1.00 66.94 541 ASP A C 1
ATOM 4296 O O . ASP A 1 541 ? 24.999 52.718 -30.712 1.00 66.94 541 ASP A O 1
ATOM 4300 N N . SER A 1 542 ? 24.705 54.668 -31.791 1.00 69.56 542 SER A N 1
ATOM 4301 C CA . SER A 1 542 ? 23.973 55.321 -30.697 1.00 69.56 542 SER A CA 1
ATOM 4302 C C . SER A 1 542 ? 22.680 54.572 -30.356 1.00 69.56 542 SER A C 1
ATOM 4304 O O . SER A 1 542 ? 22.418 54.284 -29.187 1.00 69.56 542 SER A O 1
ATOM 4306 N N . ARG A 1 543 ? 21.894 54.189 -31.372 1.00 74.69 543 ARG A N 1
ATOM 4307 C CA . ARG A 1 543 ? 20.658 53.414 -31.194 1.00 74.69 543 ARG A CA 1
ATOM 4308 C C . ARG A 1 543 ? 20.931 52.006 -30.668 1.00 74.69 543 ARG A C 1
ATOM 4310 O O . ARG A 1 543 ? 20.177 51.511 -29.834 1.00 74.69 543 ARG A O 1
ATOM 4317 N N . GLU A 1 544 ? 22.000 51.350 -31.119 1.00 77.12 544 GLU A N 1
ATOM 4318 C CA . GLU A 1 544 ? 22.419 50.073 -30.539 1.00 77.12 544 GLU A CA 1
ATOM 4319 C C . GLU A 1 544 ? 22.788 50.209 -29.060 1.00 77.12 544 GLU A C 1
ATOM 4321 O O . GLU A 1 544 ? 22.464 49.319 -28.276 1.00 77.12 544 GLU A O 1
ATOM 4326 N N . GLN A 1 545 ? 23.439 51.303 -28.661 1.00 74.62 545 GLN A N 1
ATOM 4327 C CA . GLN A 1 545 ? 23.812 51.530 -27.268 1.00 74.62 545 GLN A CA 1
ATOM 4328 C C . GLN A 1 545 ? 22.584 51.769 -26.375 1.00 74.62 545 GLN A C 1
ATOM 4330 O O . GLN A 1 545 ? 22.516 51.220 -25.276 1.00 74.62 545 GLN A O 1
ATOM 4335 N N . GLU A 1 546 ? 21.571 52.494 -26.857 1.00 80.06 546 GLU A N 1
ATOM 4336 C CA . GLU A 1 546 ? 20.280 52.631 -26.165 1.00 80.06 546 GLU A CA 1
ATOM 4337 C C . GLU A 1 546 ? 19.543 51.288 -26.034 1.00 80.06 546 GLU A C 1
ATOM 4339 O O . GLU A 1 546 ? 19.056 50.955 -24.952 1.00 80.06 546 GLU A O 1
ATOM 4344 N N . VAL A 1 547 ? 19.521 50.467 -27.092 1.00 79.12 547 VAL A N 1
ATOM 4345 C CA . VAL A 1 547 ? 18.932 49.114 -27.051 1.00 79.12 547 VAL A CA 1
ATOM 4346 C C . VAL A 1 547 ? 19.691 48.201 -26.080 1.00 79.12 547 VAL A C 1
ATOM 4348 O O . VAL A 1 547 ? 19.061 47.471 -25.313 1.00 79.12 547 VAL A O 1
ATOM 4351 N N . LYS A 1 548 ? 21.029 48.265 -26.047 1.00 81.06 548 LYS A N 1
ATOM 4352 C CA . LYS A 1 548 ? 21.863 47.526 -25.081 1.00 81.06 548 LYS A CA 1
ATOM 4353 C C . LYS A 1 548 ? 21.559 47.955 -23.642 1.00 81.06 548 LYS A C 1
ATOM 4355 O O . LYS A 1 548 ? 21.396 47.087 -22.788 1.00 81.06 548 LYS A O 1
ATOM 4360 N N . ASN A 1 549 ? 21.417 49.255 -23.380 1.00 84.25 549 ASN A N 1
ATOM 4361 C CA . ASN A 1 549 ? 21.047 49.782 -22.061 1.00 84.25 549 ASN A CA 1
ATOM 4362 C C . ASN A 1 549 ? 19.640 49.322 -21.631 1.00 84.25 549 ASN A C 1
ATOM 4364 O O . ASN A 1 549 ? 19.464 48.838 -20.517 1.00 84.25 549 ASN A O 1
ATOM 4368 N N . TYR A 1 550 ? 18.648 49.393 -22.525 1.00 87.12 550 TYR A N 1
ATOM 4369 C CA . TYR A 1 550 ? 17.287 48.917 -22.244 1.00 87.12 550 TYR A CA 1
ATOM 4370 C C . TYR A 1 550 ? 17.247 47.416 -21.911 1.00 87.12 550 TYR A C 1
ATOM 4372 O O . TYR A 1 550 ? 16.580 46.994 -20.964 1.00 87.12 550 TYR A O 1
ATOM 4380 N N . LEU A 1 551 ? 17.985 46.600 -22.671 1.00 86.25 551 LEU A N 1
ATOM 4381 C CA . LEU A 1 551 ? 18.054 45.157 -22.446 1.00 86.25 551 LEU A CA 1
ATOM 4382 C C . LEU A 1 551 ? 18.810 44.806 -21.158 1.00 86.25 551 LEU A C 1
ATOM 4384 O O . LEU A 1 551 ? 18.361 43.918 -20.435 1.00 86.25 551 LEU A O 1
ATOM 4388 N N . THR A 1 552 ? 19.904 45.500 -20.818 1.00 87.31 552 THR A N 1
ATOM 4389 C CA . THR A 1 552 ? 20.580 45.277 -19.527 1.00 87.31 552 THR A CA 1
ATOM 4390 C C . THR A 1 552 ? 19.709 45.696 -18.347 1.00 87.31 552 THR A C 1
ATOM 4392 O O . THR A 1 552 ? 19.702 44.997 -17.336 1.00 87.31 552 THR A O 1
ATOM 4395 N N . GLU A 1 553 ? 18.903 46.753 -18.471 1.00 89.06 553 GLU A N 1
ATOM 4396 C CA . GLU A 1 553 ? 17.965 47.136 -17.414 1.00 89.06 553 GLU A CA 1
ATOM 4397 C C . GLU A 1 553 ? 16.807 46.132 -17.255 1.00 89.06 553 GLU A C 1
ATOM 4399 O O . GLU A 1 553 ? 16.499 45.752 -16.124 1.00 89.06 553 GLU A O 1
ATOM 4404 N N . GLN A 1 554 ? 16.243 45.590 -18.345 1.00 89.25 554 GLN A N 1
ATOM 4405 C CA . GLN A 1 554 ? 15.307 44.456 -18.246 1.00 89.25 554 GLN A CA 1
ATOM 4406 C C . GLN A 1 554 ? 15.948 43.222 -17.592 1.00 89.25 554 GLN A C 1
ATOM 4408 O O . GLN A 1 554 ? 15.332 42.601 -16.726 1.00 89.25 554 GLN A O 1
ATOM 4413 N N . ILE A 1 555 ? 17.181 42.867 -17.969 1.00 87.62 555 ILE A N 1
ATOM 4414 C CA . ILE A 1 555 ? 17.906 41.735 -17.372 1.00 87.62 555 ILE A CA 1
ATOM 4415 C C . ILE A 1 555 ? 18.101 41.962 -15.868 1.00 87.62 555 ILE A C 1
ATOM 4417 O O . ILE A 1 555 ? 17.814 41.064 -15.080 1.00 87.62 555 ILE A O 1
ATOM 4421 N N . ASN A 1 556 ? 18.495 43.166 -15.447 1.00 87.00 556 ASN A N 1
ATOM 4422 C CA . ASN A 1 556 ? 18.651 43.510 -14.032 1.00 87.00 556 ASN A CA 1
ATOM 4423 C C . ASN A 1 556 ? 17.323 43.419 -13.258 1.00 87.00 556 ASN A C 1
ATOM 4425 O O . ASN A 1 556 ? 17.297 42.884 -12.148 1.00 87.00 556 ASN A O 1
ATOM 4429 N N . GLN A 1 557 ? 16.208 43.870 -13.845 1.00 89.75 557 GLN A N 1
ATOM 4430 C CA . GLN A 1 557 ? 14.873 43.735 -13.245 1.00 89.75 557 GLN A CA 1
ATOM 4431 C C . GLN A 1 557 ? 14.446 42.261 -13.110 1.00 89.75 557 GLN A C 1
ATOM 4433 O O . GLN A 1 557 ? 13.905 41.870 -12.073 1.00 89.75 557 GLN A O 1
ATOM 4438 N N . LEU A 1 558 ? 14.732 41.422 -14.111 1.00 85.75 558 LEU A N 1
ATOM 4439 C CA . LEU A 1 558 ? 14.456 39.981 -14.066 1.00 85.75 558 LEU A CA 1
ATOM 4440 C C . LEU A 1 558 ? 15.336 39.249 -13.040 1.00 85.75 558 LEU A C 1
ATOM 4442 O O . LEU A 1 558 ? 14.829 38.401 -12.305 1.00 85.75 558 LEU A O 1
ATOM 4446 N N . VAL A 1 559 ? 16.621 39.600 -12.932 1.00 85.06 559 VAL A N 1
ATOM 4447 C CA . VAL A 1 559 ? 17.539 39.057 -11.913 1.00 85.06 559 VAL A CA 1
ATOM 4448 C C . VAL A 1 559 ? 17.065 39.423 -10.504 1.00 85.06 559 VAL A C 1
ATOM 4450 O O . VAL A 1 559 ? 16.977 38.542 -9.648 1.00 85.06 559 VAL A O 1
ATOM 4453 N N . ALA A 1 560 ? 16.673 40.679 -10.269 1.00 84.12 560 ALA A N 1
ATOM 4454 C CA . ALA A 1 560 ? 16.104 41.105 -8.990 1.00 84.12 560 ALA A CA 1
ATOM 4455 C C . ALA A 1 560 ? 14.798 40.353 -8.661 1.00 84.12 560 ALA A C 1
ATOM 4457 O O . ALA A 1 560 ? 14.613 39.893 -7.534 1.00 84.12 560 ALA A O 1
ATOM 4458 N N . ALA A 1 561 ? 13.916 40.150 -9.648 1.00 84.94 561 ALA A N 1
ATOM 4459 C CA . ALA A 1 561 ? 12.692 39.370 -9.470 1.00 84.94 561 ALA A CA 1
ATOM 4460 C C . ALA A 1 561 ? 12.976 37.895 -9.120 1.00 84.94 561 ALA A C 1
ATOM 4462 O O . ALA A 1 561 ? 12.305 37.341 -8.246 1.00 84.94 561 ALA A O 1
ATOM 4463 N N . CYS A 1 562 ? 13.989 37.276 -9.738 1.00 82.94 562 CYS A N 1
ATOM 4464 C CA . CYS A 1 562 ? 14.424 35.916 -9.402 1.00 82.94 562 CYS A CA 1
ATOM 4465 C C . CYS A 1 562 ? 14.966 35.839 -7.968 1.00 82.94 562 CYS A C 1
ATOM 4467 O O . CYS A 1 562 ? 14.503 35.005 -7.195 1.00 82.94 562 CYS A O 1
ATOM 4469 N N . GLN A 1 563 ? 15.841 36.762 -7.561 1.00 83.69 563 GLN A N 1
ATOM 4470 C CA . GLN A 1 563 ? 16.376 36.818 -6.192 1.00 83.69 563 GLN A CA 1
ATOM 4471 C C . GLN A 1 563 ? 15.271 37.027 -5.137 1.00 83.69 563 GLN A C 1
ATOM 4473 O O . GLN A 1 563 ? 15.285 36.399 -4.073 1.00 83.69 563 GLN A O 1
ATOM 4478 N N . CYS A 1 564 ? 14.258 37.851 -5.429 1.00 83.12 564 CYS A N 1
ATOM 4479 C CA . CYS A 1 564 ? 13.076 38.004 -4.573 1.00 83.12 564 CYS A CA 1
ATOM 4480 C C . CYS A 1 564 ? 12.195 36.740 -4.522 1.00 83.12 564 CYS A C 1
ATOM 4482 O O . CYS A 1 564 ? 11.553 36.482 -3.502 1.00 83.12 564 CYS A O 1
ATOM 4484 N N . ALA A 1 565 ? 12.153 35.940 -5.591 1.00 78.31 565 ALA A N 1
ATOM 4485 C CA . ALA A 1 565 ? 11.445 34.662 -5.606 1.00 78.31 565 ALA A CA 1
ATOM 4486 C C . ALA A 1 565 ? 12.209 33.573 -4.831 1.00 78.31 565 ALA A C 1
ATOM 4488 O O . ALA A 1 565 ? 11.604 32.861 -4.030 1.00 78.31 565 ALA A O 1
ATOM 4489 N N . GLU A 1 566 ? 13.529 33.480 -5.008 1.00 83.94 566 GLU A N 1
ATOM 4490 C CA . GLU A 1 566 ? 14.416 32.530 -4.322 1.00 83.94 566 GLU A CA 1
ATOM 4491 C C . GLU A 1 566 ? 14.437 32.756 -2.808 1.00 83.94 566 GLU A C 1
ATOM 4493 O O . GLU A 1 566 ? 14.219 31.823 -2.035 1.00 83.94 566 GLU A O 1
ATOM 4498 N N . THR A 1 567 ? 14.614 34.005 -2.365 1.00 88.06 567 THR A N 1
ATOM 4499 C CA . THR A 1 567 ? 14.578 34.356 -0.934 1.00 88.06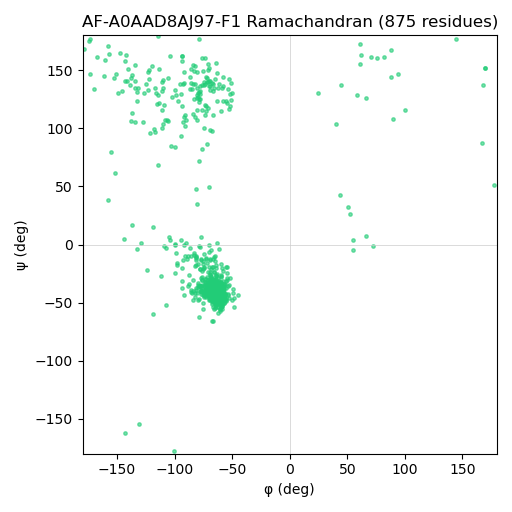 567 THR A CA 1
ATOM 4500 C C . THR A 1 567 ? 13.227 34.019 -0.298 1.00 88.06 567 THR A C 1
ATOM 4502 O O . THR A 1 567 ? 13.188 33.417 0.775 1.00 88.06 567 THR A O 1
ATOM 4505 N N . LYS A 1 568 ? 12.114 34.312 -0.985 1.00 87.38 568 LYS A N 1
ATOM 4506 C CA . LYS A 1 568 ? 10.757 33.963 -0.533 1.00 87.38 568 LYS A CA 1
ATOM 4507 C C . LYS A 1 568 ? 10.481 32.453 -0.545 1.00 87.38 568 LYS A C 1
ATOM 4509 O O . LYS A 1 568 ? 9.754 31.957 0.314 1.00 87.38 568 LYS A O 1
ATOM 4514 N N . ALA A 1 569 ? 11.060 31.704 -1.483 1.00 77.38 569 ALA A N 1
ATOM 4515 C CA . ALA A 1 569 ? 11.018 30.243 -1.466 1.00 77.38 569 ALA A CA 1
ATOM 4516 C C . ALA A 1 569 ? 11.817 29.681 -0.275 1.00 77.38 569 ALA A C 1
ATOM 4518 O O . ALA A 1 569 ? 11.346 28.765 0.396 1.00 77.38 569 ALA A O 1
ATOM 4519 N N . GLY A 1 570 ? 12.970 30.280 0.042 1.00 84.50 570 GLY A N 1
ATOM 4520 C CA . GLY A 1 570 ? 13.782 29.948 1.214 1.00 84.50 570 GLY A CA 1
ATOM 4521 C C . GLY A 1 570 ? 13.048 30.160 2.542 1.00 84.50 570 GLY A C 1
ATOM 4522 O O . GLY A 1 570 ? 13.056 29.265 3.388 1.00 84.50 570 GLY A O 1
ATOM 4523 N N . THR A 1 571 ? 12.350 31.290 2.720 1.00 84.06 571 THR A N 1
ATOM 4524 C CA . THR A 1 571 ? 11.550 31.524 3.939 1.00 84.06 571 THR A CA 1
ATOM 4525 C C . THR A 1 571 ? 10.394 30.533 4.060 1.00 84.06 571 THR A C 1
ATOM 4527 O O . THR A 1 571 ? 10.205 29.952 5.126 1.00 84.06 571 THR A O 1
ATOM 4530 N N . LEU A 1 572 ? 9.673 30.255 2.966 1.00 81.69 572 LEU A N 1
ATOM 4531 C CA . LEU A 1 572 ? 8.588 29.266 2.959 1.00 81.69 572 LEU A CA 1
ATOM 4532 C C . LEU A 1 572 ? 9.092 27.838 3.235 1.00 81.69 572 LEU A C 1
ATOM 4534 O O . LEU A 1 572 ? 8.422 27.077 3.932 1.00 81.69 572 LEU A O 1
ATOM 4538 N N . ALA A 1 573 ? 10.279 27.469 2.744 1.00 82.06 573 ALA A N 1
ATOM 4539 C CA . ALA A 1 573 ? 10.903 26.183 3.050 1.00 82.06 573 ALA A CA 1
ATOM 4540 C C . ALA A 1 573 ? 11.277 26.066 4.541 1.00 82.06 573 ALA A C 1
ATOM 4542 O O . ALA A 1 573 ? 11.015 25.033 5.161 1.00 82.06 573 ALA A O 1
ATOM 4543 N N . ALA A 1 574 ? 11.817 27.135 5.138 1.00 82.44 574 ALA A N 1
ATOM 4544 C CA . ALA A 1 574 ? 12.110 27.189 6.569 1.00 82.44 574 ALA A CA 1
ATOM 4545 C C . ALA A 1 574 ? 10.832 27.098 7.426 1.00 82.44 574 ALA A C 1
ATOM 4547 O O . ALA A 1 574 ? 10.787 26.319 8.380 1.00 82.44 574 ALA A O 1
ATOM 4548 N N . GLU A 1 575 ? 9.766 27.816 7.057 1.00 85.12 575 GLU A N 1
ATOM 4549 C CA . GLU A 1 575 ? 8.449 27.714 7.704 1.00 85.12 575 GLU A CA 1
ATOM 4550 C C . GLU A 1 575 ? 7.881 26.291 7.619 1.00 85.12 575 GLU A C 1
ATOM 4552 O O . GLU A 1 575 ? 7.438 25.743 8.630 1.00 85.12 575 GLU A O 1
ATOM 4557 N N . CYS A 1 576 ? 7.958 25.646 6.448 1.00 81.12 576 CYS A N 1
ATOM 4558 C CA . CYS A 1 576 ? 7.532 24.256 6.271 1.00 81.12 576 CYS A CA 1
ATOM 4559 C C . CYS A 1 576 ? 8.327 23.286 7.158 1.00 81.12 576 CYS A C 1
ATOM 4561 O O . CYS A 1 576 ? 7.737 22.378 7.745 1.00 81.12 576 CYS A O 1
ATOM 4563 N N . GLN A 1 577 ? 9.641 23.485 7.312 1.00 85.19 577 GLN A N 1
ATOM 4564 C CA . GLN A 1 577 ? 10.469 22.657 8.192 1.00 85.19 577 GLN A CA 1
ATOM 4565 C C . GLN A 1 577 ? 10.132 22.876 9.678 1.00 85.19 577 GLN A C 1
ATOM 4567 O O . GLN A 1 577 ? 10.031 21.910 10.432 1.00 85.19 577 GLN A O 1
ATOM 4572 N N . VAL A 1 578 ? 9.878 24.117 10.109 1.00 88.56 578 VAL A N 1
ATOM 4573 C CA . VAL A 1 578 ? 9.427 24.411 11.484 1.00 88.56 578 VAL A CA 1
ATOM 4574 C C . VAL A 1 578 ? 8.047 23.800 11.758 1.00 88.56 578 VAL A C 1
ATOM 4576 O O . VAL A 1 578 ? 7.825 23.236 12.832 1.00 88.56 578 VAL A O 1
ATOM 4579 N N . LEU A 1 579 ? 7.124 23.859 10.794 1.00 84.38 579 LEU A N 1
ATOM 4580 C CA . LEU A 1 579 ? 5.812 23.213 10.896 1.00 84.38 579 LEU A CA 1
ATOM 4581 C C . LEU A 1 579 ? 5.923 21.683 10.941 1.00 84.38 579 LEU A C 1
ATOM 4583 O O . LEU A 1 579 ? 5.227 21.063 11.743 1.00 84.38 579 LEU A O 1
ATOM 4587 N N . LYS A 1 580 ? 6.827 21.082 10.156 1.00 88.94 580 LYS A N 1
ATOM 4588 C CA . LYS A 1 580 ? 7.128 19.644 10.210 1.00 88.94 580 LYS A CA 1
ATOM 4589 C C . LYS A 1 580 ? 7.622 19.229 11.601 1.00 88.94 580 LYS A C 1
ATOM 4591 O O . LYS A 1 580 ? 7.006 18.361 12.210 1.00 88.94 580 LYS A O 1
ATOM 4596 N N . ASN A 1 581 ? 8.648 19.896 12.136 1.00 88.19 581 ASN A N 1
ATOM 4597 C CA . ASN A 1 581 ? 9.192 19.580 13.463 1.00 88.19 581 ASN A CA 1
ATOM 4598 C C . ASN A 1 581 ? 8.117 19.704 14.566 1.00 88.19 581 ASN A C 1
ATOM 4600 O O . ASN A 1 581 ? 8.072 18.905 15.501 1.00 88.19 581 ASN A O 1
ATOM 4604 N N . ARG A 1 582 ? 7.216 20.695 14.456 1.00 88.88 582 ARG A N 1
ATOM 4605 C CA . ARG A 1 582 ? 6.072 20.853 15.372 1.00 88.88 582 ARG A CA 1
ATOM 4606 C C . ARG A 1 582 ? 5.044 19.728 15.229 1.00 88.88 582 ARG A C 1
ATOM 4608 O O . ARG A 1 582 ? 4.508 19.288 16.242 1.00 88.88 582 ARG A O 1
ATOM 4615 N N . LEU A 1 583 ? 4.770 19.264 14.009 1.00 83.62 583 LEU A N 1
ATOM 4616 C CA . LEU A 1 583 ? 3.878 18.128 13.756 1.00 83.62 583 LEU A CA 1
ATOM 4617 C C . LEU A 1 583 ? 4.440 16.840 14.373 1.00 83.62 583 LEU A C 1
ATOM 4619 O O . LEU A 1 583 ? 3.704 16.123 15.044 1.00 83.62 583 LEU A O 1
ATOM 4623 N N . GLU A 1 584 ? 5.732 16.575 14.177 1.00 89.19 584 GLU A N 1
ATOM 4624 C CA . GLU A 1 584 ? 6.431 15.401 14.715 1.00 89.19 584 GLU A CA 1
ATOM 4625 C C . GLU A 1 584 ? 6.361 15.382 16.252 1.00 89.19 584 GLU A C 1
ATOM 4627 O O . GLU A 1 584 ? 5.867 14.412 16.827 1.00 89.19 584 GLU A O 1
ATOM 4632 N N . LEU A 1 585 ? 6.677 16.502 16.913 1.00 88.75 585 LEU A N 1
ATOM 4633 C CA . LEU A 1 585 ? 6.526 16.643 18.367 1.00 88.75 585 LEU A CA 1
ATOM 4634 C C . LEU A 1 585 ? 5.066 16.461 18.836 1.00 88.75 585 LEU A C 1
ATOM 4636 O O . LEU A 1 585 ? 4.814 15.856 19.879 1.00 88.75 585 LEU A O 1
ATOM 4640 N N . CYS A 1 586 ? 4.074 16.961 18.092 1.00 85.50 586 CYS A N 1
ATOM 4641 C CA . CYS A 1 586 ? 2.662 16.734 18.420 1.00 85.50 586 CYS A CA 1
ATOM 4642 C C . CYS A 1 586 ? 2.241 15.260 18.263 1.00 85.50 586 CYS A C 1
ATOM 4644 O O . CYS A 1 586 ? 1.412 14.787 19.040 1.00 85.50 586 CYS A O 1
ATOM 4646 N N . LEU A 1 587 ? 2.814 14.527 17.303 1.00 87.00 587 LEU A N 1
ATOM 4647 C CA . LEU A 1 587 ? 2.570 13.094 17.117 1.00 87.00 587 LEU A CA 1
ATOM 4648 C C . LEU A 1 587 ? 3.204 12.259 18.238 1.00 87.00 587 LEU A C 1
ATOM 4650 O O . LEU A 1 587 ? 2.541 11.366 18.760 1.00 87.00 587 LEU A O 1
ATOM 4654 N N . GLU A 1 588 ? 4.425 12.579 18.671 1.00 92.12 588 GLU A N 1
ATOM 4655 C CA . GLU A 1 588 ? 5.065 11.925 19.823 1.00 92.12 588 GLU A CA 1
ATOM 4656 C C . GLU A 1 588 ? 4.246 12.110 21.109 1.00 92.12 588 GLU A C 1
ATOM 4658 O O . GLU A 1 588 ? 3.926 11.134 21.790 1.00 92.12 588 GLU A O 1
ATOM 4663 N N . ASN A 1 589 ? 3.822 13.346 21.402 1.00 88.00 589 ASN A N 1
ATOM 4664 C CA . ASN A 1 589 ? 2.960 13.639 22.552 1.00 88.00 589 ASN A CA 1
ATOM 4665 C C . ASN A 1 589 ? 1.605 12.908 22.465 1.00 88.00 589 ASN A C 1
ATOM 4667 O O . ASN A 1 589 ? 1.108 12.409 23.477 1.00 88.00 589 ASN A O 1
ATOM 4671 N N . LYS A 1 590 ? 1.017 12.793 21.264 1.00 89.62 590 LYS A N 1
ATOM 4672 C CA . LYS A 1 590 ? -0.211 12.015 21.040 1.00 89.62 590 LYS A CA 1
ATOM 4673 C C . LYS A 1 590 ? 0.003 10.530 21.351 1.00 89.62 590 LYS A C 1
ATOM 4675 O O . LYS A 1 590 ? -0.795 9.958 22.085 1.00 89.62 590 LYS A O 1
ATOM 4680 N N . LEU A 1 591 ? 1.083 9.923 20.856 1.00 87.44 591 LEU A N 1
ATOM 4681 C CA . LEU A 1 591 ? 1.394 8.506 21.085 1.00 87.44 591 LEU A CA 1
ATOM 4682 C C . LEU A 1 591 ? 1.663 8.203 22.570 1.00 87.44 591 LEU A C 1
ATOM 4684 O O . LEU A 1 591 ? 1.217 7.174 23.079 1.00 87.44 591 LEU A O 1
ATOM 4688 N N . GLN A 1 592 ? 2.325 9.112 23.295 1.00 90.56 592 GLN A N 1
ATOM 4689 C CA . GLN A 1 592 ? 2.495 8.99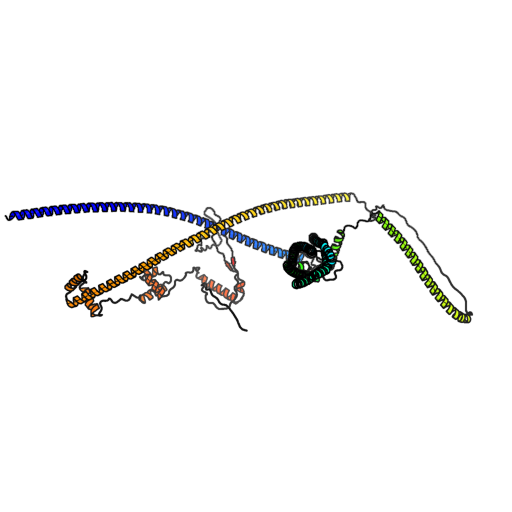8 24.750 1.00 90.56 592 GLN A CA 1
ATOM 4690 C C . GLN A 1 592 ? 1.154 9.079 25.497 1.00 90.56 592 GLN A C 1
ATOM 4692 O O . GLN A 1 592 ? 0.911 8.288 26.414 1.00 90.56 592 GLN A O 1
ATOM 4697 N N . ALA A 1 593 ? 0.258 9.982 25.087 1.00 77.62 593 ALA A N 1
ATOM 4698 C CA . ALA A 1 593 ? -1.083 10.086 25.654 1.00 77.62 593 ALA A CA 1
ATOM 4699 C C . ALA A 1 593 ? -1.932 8.835 25.356 1.00 77.62 593 ALA A C 1
ATOM 4701 O O . ALA A 1 593 ? -2.579 8.316 26.261 1.00 77.62 593 ALA A O 1
ATOM 4702 N N . GLU A 1 594 ? -1.884 8.303 24.131 1.00 85.00 594 GLU A N 1
ATOM 4703 C CA . GLU A 1 594 ? -2.594 7.074 23.741 1.00 85.00 594 GLU A CA 1
ATOM 4704 C C . GLU A 1 594 ? -2.095 5.851 24.527 1.00 85.00 594 GLU A C 1
ATOM 4706 O O . GLU A 1 594 ? -2.908 5.098 25.060 1.00 85.00 594 GLU A O 1
ATOM 4711 N N . SER A 1 595 ? -0.777 5.708 24.710 1.00 89.00 595 SER A N 1
ATOM 4712 C CA . SER A 1 595 ? -0.186 4.676 25.579 1.00 89.00 595 SER A CA 1
ATOM 4713 C C . SER A 1 595 ? -0.633 4.817 27.043 1.00 89.00 595 SER A C 1
ATOM 4715 O O . SER A 1 595 ? -0.997 3.834 27.688 1.00 89.00 595 SER A O 1
ATOM 4717 N N . SER A 1 596 ? -0.690 6.051 27.558 1.00 86.44 596 SER A N 1
ATOM 4718 C CA . SER A 1 596 ? -1.153 6.333 28.927 1.00 86.44 596 SER A CA 1
ATOM 4719 C C . SER A 1 596 ? -2.643 6.015 29.114 1.00 86.44 596 SER A C 1
ATOM 4721 O O . SER A 1 596 ? -3.045 5.482 30.148 1.00 86.44 596 SER A O 1
ATOM 4723 N N . VAL A 1 597 ? -3.472 6.300 28.103 1.00 85.38 597 VAL A N 1
ATOM 4724 C CA . VAL A 1 597 ? -4.899 5.945 28.093 1.00 85.38 597 VAL A CA 1
ATOM 4725 C C . VAL A 1 597 ? -5.085 4.430 28.046 1.00 85.38 597 VAL A C 1
ATOM 4727 O O . VAL A 1 597 ? -5.909 3.926 28.806 1.00 85.38 597 VAL A O 1
ATOM 4730 N N . GLN A 1 598 ? -4.307 3.697 27.241 1.00 89.81 598 GLN A N 1
ATOM 4731 C CA . GLN A 1 598 ? -4.371 2.231 27.206 1.00 89.81 598 GLN A CA 1
ATOM 4732 C C . GLN A 1 598 ? -4.043 1.622 28.577 1.00 89.81 598 GLN A C 1
ATOM 4734 O O . GLN A 1 598 ? -4.831 0.842 29.100 1.00 89.81 598 GLN A O 1
ATOM 4739 N N . GLN A 1 599 ? -2.954 2.059 29.221 1.00 91.12 599 GLN A N 1
ATOM 4740 C CA . GLN A 1 599 ? -2.587 1.592 30.566 1.00 91.12 599 GLN A CA 1
ATOM 4741 C C . GLN A 1 599 ? -3.691 1.862 31.604 1.00 91.12 599 GLN A C 1
ATOM 4743 O O . GLN A 1 599 ? -3.962 1.019 32.463 1.00 91.12 599 GLN A O 1
ATOM 4748 N N . MET A 1 600 ? -4.376 3.010 31.516 1.00 83.19 600 MET A N 1
ATOM 4749 C CA . MET A 1 600 ? -5.540 3.276 32.365 1.00 83.19 600 MET A CA 1
ATOM 4750 C C . MET A 1 600 ? -6.733 2.372 32.024 1.00 83.19 600 MET A C 1
ATOM 4752 O O . MET A 1 600 ? -7.363 1.862 32.949 1.00 83.19 600 MET A O 1
ATOM 4756 N N . GLN A 1 601 ? -7.033 2.125 30.745 1.00 86.50 601 GLN A N 1
ATOM 4757 C CA . GLN A 1 601 ? -8.105 1.208 30.331 1.00 86.50 601 GLN A CA 1
ATOM 4758 C C . GLN A 1 601 ? -7.861 -0.217 30.839 1.00 86.50 601 GLN A C 1
ATOM 4760 O O . GLN A 1 601 ? -8.768 -0.806 31.425 1.00 86.50 601 GLN A O 1
ATOM 4765 N N . ASP A 1 602 ? -6.635 -0.726 30.716 1.00 90.31 602 ASP A N 1
ATOM 4766 C CA . ASP A 1 602 ? -6.240 -2.046 31.219 1.00 90.31 602 ASP A CA 1
ATOM 4767 C C . ASP A 1 602 ? -6.408 -2.125 32.751 1.00 90.31 602 ASP A C 1
ATOM 4769 O O . ASP A 1 602 ? -6.938 -3.103 33.286 1.00 90.31 602 ASP A O 1
ATOM 4773 N N . SER A 1 603 ? -6.037 -1.056 33.472 1.00 90.31 603 SER A N 1
ATOM 4774 C CA . SER A 1 603 ? -6.236 -0.967 34.927 1.00 90.31 603 SER A CA 1
ATOM 4775 C C . SER A 1 603 ? -7.719 -0.936 35.329 1.00 90.31 603 SER A C 1
ATOM 4777 O O . SER A 1 603 ? -8.109 -1.568 36.312 1.00 90.31 603 SER A O 1
ATOM 4779 N N . VAL A 1 604 ? -8.568 -0.255 34.550 1.00 86.50 604 VAL A N 1
ATOM 4780 C CA . VAL A 1 604 ? -10.018 -0.178 34.780 1.00 86.50 604 VAL A CA 1
ATOM 4781 C C . VAL A 1 604 ? -10.693 -1.510 34.457 1.00 86.50 604 VAL A C 1
ATOM 4783 O O . VAL A 1 604 ? -11.564 -1.929 35.215 1.00 86.50 604 VAL A O 1
ATOM 4786 N N . ALA A 1 605 ? -10.278 -2.203 33.394 1.00 87.56 605 ALA A N 1
ATOM 4787 C CA . ALA A 1 605 ? -10.769 -3.538 33.061 1.00 87.56 605 ALA A CA 1
ATOM 4788 C C . ALA A 1 605 ? -10.477 -4.532 34.196 1.00 87.56 605 ALA A C 1
ATOM 4790 O O . ALA A 1 605 ? -11.386 -5.219 34.660 1.00 87.56 605 ALA A O 1
ATOM 4791 N N . LYS A 1 606 ? -9.247 -4.523 34.729 1.00 92.25 606 LYS A N 1
ATOM 4792 C CA . LYS A 1 606 ? -8.881 -5.345 35.888 1.00 92.25 606 LYS A CA 1
ATOM 4793 C C . LYS A 1 606 ? -9.714 -5.012 37.132 1.00 92.25 606 LYS A C 1
ATOM 4795 O O . LYS A 1 606 ? -10.263 -5.911 37.757 1.00 92.25 606 LYS A O 1
ATOM 4800 N N . LEU A 1 607 ? -9.879 -3.728 37.462 1.00 90.00 607 LEU A N 1
ATOM 4801 C CA . LEU A 1 607 ? -10.717 -3.310 38.594 1.00 90.00 607 LEU A CA 1
ATOM 4802 C C . LEU A 1 607 ? -12.205 -3.664 38.402 1.00 90.00 607 LEU A C 1
ATOM 4804 O O . LEU A 1 607 ? -12.915 -3.865 39.386 1.00 90.00 607 LEU A O 1
ATOM 4808 N N . GLN A 1 608 ? -12.690 -3.764 37.160 1.00 88.06 608 GLN A N 1
ATOM 4809 C CA . GLN A 1 608 ? -14.032 -4.270 36.863 1.00 88.06 608 GLN A CA 1
ATOM 4810 C C . GLN A 1 608 ? -14.135 -5.790 37.051 1.00 88.06 608 GLN A C 1
ATOM 4812 O O . GLN A 1 608 ? -15.161 -6.249 37.545 1.00 88.06 608 GLN A O 1
ATOM 4817 N N . GLU A 1 609 ? -13.099 -6.564 36.721 1.00 94.00 609 GLU A N 1
ATOM 4818 C CA . GLU A 1 609 ? -13.034 -8.010 36.984 1.00 94.00 609 GLU A CA 1
ATOM 4819 C C . GLU A 1 609 ? -12.955 -8.310 38.495 1.00 94.00 609 GLU A C 1
ATOM 4821 O O . GLU A 1 609 ? -13.739 -9.110 39.017 1.00 94.00 609 GLU A O 1
ATOM 4826 N N . ASP A 1 610 ? -12.111 -7.582 39.234 1.00 92.81 610 ASP A N 1
ATOM 4827 C CA . ASP A 1 610 ? -12.036 -7.634 40.703 1.00 92.81 610 ASP A CA 1
ATOM 4828 C C . ASP A 1 610 ? -13.389 -7.245 41.353 1.00 92.81 610 ASP A C 1
ATOM 4830 O O . ASP A 1 610 ? -13.833 -7.854 42.333 1.00 92.81 610 ASP A O 1
ATOM 4834 N N . LEU A 1 611 ? -14.110 -6.267 40.788 1.00 89.25 611 LEU A N 1
ATOM 4835 C CA . LEU A 1 611 ? -15.444 -5.876 41.262 1.00 89.25 611 LEU A CA 1
ATOM 4836 C C . LEU A 1 611 ? -16.531 -6.906 40.908 1.00 89.25 611 LEU A C 1
ATOM 4838 O O . LEU A 1 611 ? -17.411 -7.172 41.727 1.00 89.25 611 LEU A O 1
ATOM 4842 N N . GLN A 1 612 ? -16.494 -7.507 39.716 1.00 88.62 612 GLN A N 1
ATOM 4843 C CA . GLN A 1 612 ? -17.451 -8.544 39.306 1.00 88.62 612 GLN A CA 1
ATOM 4844 C C . GLN A 1 612 ? -1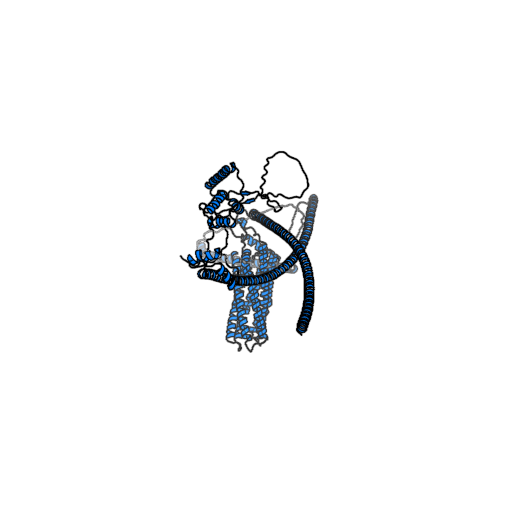7.275 -9.828 40.125 1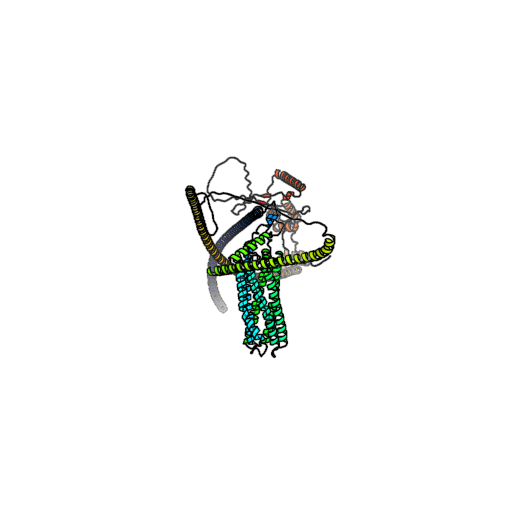.00 88.62 612 GLN A C 1
ATOM 4846 O O . GLN A 1 612 ? -18.258 -10.396 40.597 1.00 88.62 612 GLN A O 1
ATOM 4851 N N . THR A 1 613 ? -16.036 -10.256 40.371 1.00 91.12 613 THR A N 1
ATOM 4852 C CA . THR A 1 613 ? -15.757 -11.432 41.208 1.00 91.12 613 THR A CA 1
ATOM 4853 C C . THR A 1 613 ? -16.157 -11.200 42.666 1.00 91.12 613 THR A C 1
ATOM 4855 O O . THR A 1 613 ? -16.827 -12.047 43.258 1.00 91.12 613 THR A O 1
ATOM 4858 N N . THR A 1 614 ? -15.839 -10.040 43.255 1.00 90.94 614 THR A N 1
ATOM 4859 C CA . THR A 1 614 ? -16.261 -9.720 44.633 1.00 90.94 614 THR A CA 1
ATOM 4860 C C . THR A 1 614 ? -17.777 -9.577 44.774 1.00 90.94 614 THR A C 1
ATOM 4862 O O . THR A 1 614 ? -18.344 -10.139 45.713 1.00 90.94 614 THR A O 1
ATOM 4865 N N . THR A 1 615 ? -18.464 -8.904 43.844 1.00 91.06 615 THR A N 1
ATOM 4866 C CA . THR A 1 615 ? -19.938 -8.812 43.871 1.00 91.06 615 THR A CA 1
ATOM 4867 C C . THR A 1 615 ? -20.600 -10.177 43.696 1.00 91.06 615 THR A C 1
ATOM 4869 O O . THR A 1 615 ? -21.452 -10.524 44.511 1.00 91.06 615 THR A O 1
ATOM 4872 N N . HIS A 1 616 ? -20.154 -11.002 42.743 1.00 93.12 616 HIS A N 1
ATOM 4873 C CA . HIS A 1 616 ? -20.671 -12.363 42.560 1.00 93.12 616 HIS A CA 1
ATOM 4874 C C . HIS A 1 616 ? -20.458 -13.254 43.798 1.00 93.12 616 HIS A C 1
ATOM 4876 O O . HIS A 1 616 ? -21.353 -14.013 44.182 1.00 93.12 616 HIS A O 1
ATOM 4882 N N . ASN A 1 617 ? -19.311 -13.129 44.474 1.00 94.25 617 ASN A N 1
ATOM 4883 C CA . ASN A 1 617 ? -19.039 -13.839 45.726 1.00 94.25 617 ASN A CA 1
ATOM 4884 C C . ASN A 1 617 ? -20.021 -13.432 46.840 1.00 94.25 617 ASN A C 1
ATOM 4886 O O . ASN A 1 617 ? -20.562 -14.304 47.525 1.00 94.25 617 ASN A O 1
ATOM 4890 N N . TYR A 1 618 ? -20.303 -12.134 47.004 1.00 92.81 618 TYR A N 1
ATOM 4891 C CA . TYR A 1 618 ? -21.279 -11.664 47.993 1.00 92.81 618 TYR A CA 1
ATOM 4892 C C . TYR A 1 618 ? -22.726 -12.013 47.620 1.00 92.81 618 TYR A C 1
ATOM 4894 O O . TYR A 1 618 ? -23.481 -12.431 48.497 1.00 92.81 618 TYR A O 1
ATOM 4902 N N . GLU A 1 619 ? -23.120 -11.924 46.346 1.00 92.62 619 GLU A N 1
ATOM 4903 C CA . GLU A 1 619 ? -24.435 -12.391 45.883 1.00 92.62 619 GLU A CA 1
ATOM 4904 C C . GLU A 1 619 ? -24.623 -13.890 46.145 1.00 92.62 619 GLU A C 1
ATOM 4906 O O . GLU A 1 619 ? -25.675 -14.304 46.629 1.00 92.62 619 GLU A O 1
ATOM 4911 N N . THR A 1 620 ? -23.588 -14.701 45.910 1.00 93.25 620 THR A N 1
ATOM 4912 C CA . THR A 1 620 ? -23.609 -16.144 46.184 1.00 93.25 620 THR A CA 1
ATOM 4913 C C . THR A 1 620 ? -23.763 -16.428 47.681 1.00 93.25 620 THR A C 1
ATOM 4915 O O . THR A 1 620 ? -24.624 -17.220 48.068 1.00 93.25 620 THR A O 1
ATOM 4918 N N . GLN A 1 621 ? -23.010 -15.738 48.547 1.00 94.19 621 GLN A N 1
ATOM 4919 C CA . GLN A 1 621 ? -23.161 -15.854 50.005 1.00 94.19 621 GLN A CA 1
ATOM 4920 C C . GLN A 1 621 ? -24.561 -15.430 50.477 1.00 94.19 621 GLN A C 1
ATOM 4922 O O . GLN A 1 621 ? -25.196 -16.148 51.250 1.00 94.19 621 GLN A O 1
ATOM 4927 N N . LEU A 1 622 ? -25.076 -14.299 49.984 1.00 91.38 622 LEU A N 1
ATOM 4928 C CA . LEU A 1 622 ? -26.412 -13.800 50.319 1.00 91.38 622 LEU A CA 1
ATOM 4929 C C . LEU A 1 622 ? -27.524 -14.718 49.796 1.00 91.38 622 LEU A C 1
ATOM 4931 O O . LEU A 1 622 ? -28.537 -14.881 50.478 1.00 91.38 622 LEU A O 1
ATOM 4935 N N . SER A 1 623 ? -27.335 -15.353 48.638 1.00 92.62 623 SER A N 1
ATOM 4936 C CA . SER A 1 623 ? -28.245 -16.366 48.095 1.00 92.62 623 SER A CA 1
ATOM 4937 C C . SER A 1 623 ? -28.296 -17.599 49.002 1.00 92.62 623 SER A C 1
ATOM 4939 O O . SER A 1 623 ? -29.374 -17.968 49.462 1.00 92.62 623 SER A O 1
ATOM 4941 N N . ILE A 1 624 ? -27.136 -18.153 49.381 1.00 93.06 624 ILE A N 1
ATOM 4942 C CA . ILE A 1 624 ? -27.033 -19.302 50.300 1.00 93.06 624 ILE A CA 1
ATOM 4943 C C . ILE A 1 624 ? -27.648 -18.974 51.672 1.00 93.06 624 ILE A C 1
ATOM 4945 O O . ILE A 1 624 ? -28.398 -19.778 52.228 1.00 93.06 624 ILE A O 1
ATOM 4949 N N . MET A 1 625 ? -27.395 -17.779 52.217 1.00 87.25 625 MET A N 1
ATOM 4950 C CA . MET A 1 625 ? -28.031 -17.331 53.463 1.00 87.25 625 MET A CA 1
ATOM 4951 C C . MET A 1 625 ? -29.550 -17.175 53.315 1.00 87.25 625 MET A C 1
ATOM 4953 O O . MET A 1 625 ? -30.292 -17.569 54.214 1.00 87.25 625 MET A O 1
ATOM 4957 N N . SER A 1 626 ? -30.026 -16.639 52.189 1.00 89.19 626 SER A N 1
ATOM 4958 C CA . SER A 1 626 ? -31.459 -16.476 51.910 1.00 89.19 626 SER A CA 1
ATOM 4959 C C . SER A 1 626 ? -32.164 -17.821 51.744 1.00 89.19 626 SER A C 1
ATOM 4961 O O . SER A 1 626 ? -33.256 -18.005 52.276 1.00 89.19 626 SER A O 1
ATOM 4963 N N . GLU A 1 627 ? -31.528 -18.787 51.081 1.00 92.81 627 GLU A N 1
ATOM 4964 C CA . GLU A 1 627 ? -32.013 -20.159 50.942 1.00 92.81 627 GLU A CA 1
ATOM 4965 C C . GLU A 1 627 ? -32.009 -20.902 52.286 1.00 92.81 627 GLU A C 1
ATOM 4967 O O . GLU A 1 627 ? -32.977 -21.591 52.613 1.00 92.81 627 GLU A O 1
ATOM 4972 N N . HIS A 1 628 ? -30.981 -20.725 53.122 1.00 93.75 628 HIS A N 1
ATOM 4973 C CA . HIS A 1 628 ? -30.967 -21.282 54.476 1.00 93.75 628 HIS A CA 1
ATOM 4974 C C . HIS A 1 628 ? -32.082 -20.677 55.349 1.00 93.75 628 HIS A C 1
ATOM 4976 O O . HIS A 1 628 ? -32.774 -21.401 56.068 1.00 93.75 628 HIS A O 1
ATOM 4982 N N . LEU A 1 629 ? -32.306 -19.361 55.266 1.00 90.19 629 LEU A N 1
ATOM 4983 C CA . LEU A 1 629 ? -33.406 -18.684 55.958 1.00 90.19 629 LEU A CA 1
ATOM 4984 C C . LEU A 1 629 ? -34.779 -19.120 55.425 1.00 90.19 629 LEU A C 1
ATOM 4986 O O . LEU A 1 629 ? -35.692 -19.300 56.228 1.00 90.19 629 LEU A O 1
ATOM 4990 N N . ALA A 1 630 ? -34.937 -19.342 54.118 1.00 85.50 630 ALA A N 1
ATOM 4991 C CA . ALA A 1 630 ? -36.156 -19.902 53.534 1.00 85.50 630 ALA A CA 1
ATOM 4992 C C . ALA A 1 630 ? -36.421 -21.318 54.071 1.00 85.50 630 ALA A C 1
ATOM 4994 O O . ALA A 1 630 ? -37.445 -21.541 54.710 1.00 85.50 630 ALA A O 1
ATOM 4995 N N . ASN A 1 631 ? -35.444 -22.224 53.962 1.00 91.25 631 ASN A N 1
ATOM 4996 C CA . ASN A 1 631 ? -35.526 -23.585 54.502 1.00 91.25 631 ASN A CA 1
ATOM 4997 C C . ASN A 1 631 ? -35.806 -23.621 56.018 1.00 91.25 631 ASN A C 1
ATOM 4999 O O . ASN A 1 631 ? -36.491 -24.522 56.506 1.00 91.25 631 ASN A O 1
ATOM 5003 N N . MET A 1 632 ? -35.284 -22.663 56.791 1.00 88.88 632 MET A N 1
ATOM 5004 C CA . MET A 1 632 ? -35.579 -22.551 58.222 1.00 88.88 632 MET A CA 1
ATOM 5005 C C . MET A 1 632 ? -36.993 -22.012 58.480 1.00 88.88 632 MET A C 1
ATOM 5007 O O . MET A 1 632 ? -37.685 -22.532 59.353 1.00 88.88 632 MET A O 1
ATOM 5011 N N . ASN A 1 633 ? -37.454 -21.025 57.707 1.00 93.69 633 ASN A N 1
ATOM 5012 C CA . ASN A 1 633 ? -38.826 -20.521 57.778 1.00 93.69 633 ASN A CA 1
ATOM 5013 C C . ASN A 1 633 ? -39.852 -21.588 57.371 1.00 93.69 633 ASN A C 1
ATOM 5015 O O . ASN A 1 633 ? -40.882 -21.700 58.030 1.00 93.69 633 ASN A O 1
ATOM 5019 N N . ASP A 1 634 ? -39.555 -22.416 56.369 1.00 91.44 634 ASP A N 1
ATOM 5020 C CA . ASP A 1 634 ? -40.408 -23.534 55.956 1.00 91.44 634 ASP A CA 1
ATOM 5021 C C . ASP A 1 634 ? -40.469 -24.620 57.039 1.00 91.44 634 ASP A C 1
ATOM 5023 O O . ASP A 1 634 ? -41.554 -25.087 57.385 1.00 91.44 634 ASP A O 1
ATOM 5027 N N . LYS A 1 635 ? -39.338 -24.959 57.679 1.00 93.56 635 LYS A N 1
ATOM 5028 C CA . LYS A 1 635 ? -39.324 -25.843 58.863 1.00 93.56 635 LYS A CA 1
ATOM 5029 C C . LYS A 1 635 ? -40.155 -25.270 60.016 1.00 93.56 635 LYS A C 1
ATOM 5031 O O . LYS A 1 635 ? -40.936 -26.002 60.621 1.00 93.56 635 LYS A O 1
ATOM 5036 N N . LEU A 1 636 ? -40.036 -23.970 60.297 1.00 91.12 636 LEU A N 1
ATOM 5037 C CA . LEU A 1 636 ? -40.836 -23.284 61.319 1.00 91.12 636 LEU A CA 1
ATOM 5038 C C . LEU A 1 636 ? -42.326 -23.211 60.944 1.00 91.12 636 LEU A C 1
ATOM 5040 O O . LEU A 1 636 ? -43.174 -23.283 61.832 1.00 91.12 636 LEU A O 1
ATOM 5044 N N . ALA A 1 637 ? -42.666 -23.102 59.657 1.00 90.06 637 ALA A N 1
ATOM 5045 C CA . ALA A 1 637 ? -44.040 -23.149 59.166 1.00 90.06 637 ALA A CA 1
ATOM 5046 C C . ALA A 1 637 ? -44.641 -24.555 59.320 1.00 90.06 637 ALA A C 1
ATOM 5048 O O . ALA A 1 637 ? -45.713 -24.687 59.903 1.00 90.06 637 ALA A O 1
ATOM 5049 N N . VAL A 1 638 ? -43.918 -25.606 58.916 1.00 89.38 638 VAL A N 1
ATOM 5050 C CA . VAL A 1 638 ? -44.331 -27.008 59.107 1.00 89.38 638 VAL A CA 1
ATOM 5051 C C . VAL A 1 638 ? -44.518 -27.333 60.592 1.00 89.38 638 VAL A C 1
ATOM 5053 O O . VAL A 1 638 ? -45.553 -27.878 60.970 1.00 89.38 638 VAL A O 1
ATOM 5056 N N . GLN A 1 639 ? -43.580 -26.931 61.458 1.00 91.69 639 GLN A N 1
ATOM 5057 C CA . GLN A 1 639 ? -43.722 -27.088 62.912 1.00 91.69 639 GLN A CA 1
ATOM 5058 C C . GLN A 1 639 ? -44.919 -26.304 63.467 1.00 91.69 639 GLN A C 1
ATOM 5060 O O . GLN A 1 639 ? -45.617 -26.790 64.356 1.00 91.69 639 GLN A O 1
ATOM 5065 N N . ARG A 1 640 ? -45.193 -25.099 62.954 1.00 92.56 640 ARG A N 1
ATOM 5066 C CA . ARG A 1 640 ? -46.357 -24.296 63.357 1.00 92.56 640 ARG A CA 1
ATOM 5067 C C . ARG A 1 640 ? -47.670 -24.960 62.956 1.00 92.56 640 ARG A C 1
ATOM 5069 O O . ARG A 1 640 ? -48.574 -25.022 63.787 1.00 92.56 640 ARG A O 1
ATOM 5076 N N . ASP A 1 641 ? -47.756 -25.471 61.733 1.00 89.31 641 ASP A N 1
ATOM 5077 C CA . ASP A 1 641 ? -48.932 -26.168 61.216 1.00 89.31 641 ASP A CA 1
ATOM 5078 C C . ASP A 1 641 ? -49.159 -27.498 61.949 1.00 89.31 641 ASP A C 1
ATOM 5080 O O . ASP A 1 641 ? -50.297 -27.812 62.295 1.00 89.31 641 ASP A O 1
ATOM 5084 N N . GLU A 1 642 ? -48.098 -28.240 62.289 1.00 92.06 642 GLU A N 1
ATOM 5085 C CA . GLU A 1 642 ? -48.180 -29.421 63.157 1.00 92.06 642 GLU A CA 1
ATOM 5086 C C . GLU A 1 642 ? -48.684 -29.050 64.561 1.00 92.06 642 GLU A C 1
ATOM 5088 O O . GLU A 1 642 ? -49.645 -29.641 65.059 1.00 92.06 642 GLU A O 1
ATOM 5093 N N . ILE A 1 643 ? -48.099 -28.026 65.188 1.00 89.31 643 ILE A N 1
ATOM 5094 C CA . ILE A 1 643 ? -48.513 -27.523 66.503 1.00 89.31 643 ILE A CA 1
ATOM 5095 C C . ILE A 1 643 ? -49.982 -27.067 66.487 1.00 89.31 643 ILE A C 1
ATOM 5097 O O . ILE A 1 643 ? -50.732 -27.372 67.419 1.00 89.31 643 ILE A O 1
ATOM 5101 N N . ASP A 1 644 ? -50.427 -26.352 65.453 1.00 87.69 644 ASP A N 1
ATOM 5102 C CA . ASP A 1 644 ? -51.803 -25.860 65.347 1.00 87.69 644 ASP A CA 1
ATOM 5103 C C . ASP A 1 644 ? -52.795 -26.977 64.964 1.00 87.69 644 ASP A C 1
ATOM 5105 O O . ASP A 1 644 ? -53.920 -26.987 65.475 1.00 87.69 644 ASP A O 1
ATOM 5109 N N . GLN A 1 645 ? -52.373 -27.993 64.204 1.00 88.31 645 GLN A N 1
ATOM 5110 C CA . GLN A 1 645 ? -53.120 -29.235 63.975 1.00 88.31 645 GLN A CA 1
ATOM 5111 C C . GLN A 1 645 ? -53.265 -30.059 65.268 1.00 88.31 645 GLN A C 1
ATOM 5113 O O . GLN A 1 645 ? -54.365 -30.515 65.592 1.00 88.31 645 GLN A O 1
ATOM 5118 N N . LEU A 1 646 ? -52.207 -30.201 66.071 1.00 89.38 646 LEU A N 1
ATOM 5119 C CA . LEU A 1 646 ? -52.260 -30.863 67.380 1.00 89.38 646 LEU A CA 1
ATOM 5120 C C . LEU A 1 646 ? -53.170 -30.097 68.355 1.00 89.38 646 LEU A C 1
ATOM 5122 O O . LEU A 1 646 ? -54.033 -30.704 68.999 1.00 89.38 646 LEU A O 1
ATOM 5126 N N . LYS A 1 647 ? -53.080 -28.757 68.402 1.00 86.50 647 LYS A N 1
ATOM 5127 C CA . LYS A 1 647 ? -54.035 -27.907 69.142 1.00 86.50 647 LYS A CA 1
ATOM 5128 C C . LYS A 1 647 ? -55.467 -28.098 68.642 1.00 86.50 647 LYS A C 1
ATOM 5130 O O . LYS A 1 647 ? -56.384 -28.141 69.465 1.00 86.50 647 LYS A O 1
ATOM 5135 N N . TYR A 1 648 ? -55.689 -28.211 67.331 1.00 84.50 648 TYR A N 1
ATOM 5136 C CA . TYR A 1 648 ? -57.013 -28.412 66.735 1.00 84.50 648 TYR A CA 1
ATOM 5137 C C . TYR A 1 648 ? -57.608 -29.771 67.122 1.00 84.50 648 TYR A C 1
ATOM 5139 O O . TYR A 1 648 ? -58.746 -29.829 67.599 1.00 84.50 648 TYR A O 1
ATOM 5147 N N . GLN A 1 649 ? -56.825 -30.848 67.012 1.00 84.75 649 GLN A N 1
ATOM 5148 C CA . GLN A 1 649 ? -57.211 -32.188 67.454 1.00 84.75 649 GLN A CA 1
ATOM 5149 C C . GLN A 1 649 ? -57.530 -32.220 68.954 1.00 84.75 649 GLN A C 1
ATOM 5151 O O . GLN A 1 649 ? -58.606 -32.685 69.333 1.00 84.75 649 GLN A O 1
ATOM 5156 N N . LEU A 1 650 ? -56.653 -31.671 69.805 1.00 85.88 650 LEU A N 1
ATOM 5157 C CA . LEU A 1 650 ? -56.878 -31.565 71.250 1.00 85.88 650 LEU A CA 1
ATOM 5158 C C . LEU A 1 650 ? -58.162 -30.781 71.554 1.00 85.88 650 LEU A C 1
ATOM 5160 O O . LEU A 1 650 ? -59.030 -31.261 72.280 1.00 85.88 650 LEU A O 1
ATOM 5164 N N . THR A 1 651 ? -58.340 -29.621 70.923 1.00 83.50 651 THR A N 1
ATOM 5165 C CA . THR A 1 651 ? -59.533 -28.775 71.076 1.00 83.50 651 THR A CA 1
ATOM 5166 C C . THR A 1 651 ? -60.814 -29.501 70.649 1.00 83.50 651 THR A C 1
ATOM 5168 O O . THR A 1 651 ? -61.867 -29.305 71.255 1.00 83.50 651 THR A O 1
ATOM 5171 N N . ASN A 1 652 ? -60.762 -30.358 69.627 1.00 82.12 652 ASN A N 1
ATOM 5172 C CA . ASN A 1 652 ? -61.915 -31.147 69.193 1.00 82.12 652 ASN A CA 1
ATOM 5173 C C . ASN A 1 652 ? -62.195 -32.336 70.127 1.00 82.12 652 ASN A C 1
ATOM 5175 O O . ASN A 1 652 ? -63.359 -32.550 70.468 1.00 82.12 652 ASN A O 1
ATOM 5179 N N . LYS A 1 653 ? -61.159 -33.026 70.633 1.00 84.44 653 LYS A N 1
ATOM 5180 C CA . LYS A 1 653 ? -61.288 -34.039 71.700 1.00 84.44 653 LYS A CA 1
ATOM 5181 C C . LYS A 1 653 ? -61.937 -33.434 72.956 1.00 84.44 653 LYS A C 1
ATOM 5183 O O . LYS A 1 653 ? -62.917 -33.979 73.456 1.00 84.44 653 LYS A O 1
ATOM 5188 N N . MET A 1 654 ? -61.487 -32.254 73.394 1.00 84.94 654 MET A N 1
ATOM 5189 C CA . MET A 1 654 ? -62.068 -31.518 74.530 1.00 84.94 654 MET A CA 1
ATOM 5190 C C . MET A 1 654 ? -63.556 -31.179 74.323 1.00 84.94 654 MET A C 1
ATOM 5192 O O . MET A 1 654 ? -64.357 -31.363 75.240 1.00 84.94 654 MET A O 1
ATOM 5196 N N . LYS A 1 655 ? -63.963 -30.718 73.127 1.00 83.56 655 LYS A N 1
ATOM 5197 C CA . LYS A 1 655 ? -65.387 -30.461 72.814 1.00 83.56 655 LYS A CA 1
ATOM 5198 C C . LYS A 1 655 ? -66.222 -31.739 72.846 1.00 83.56 655 LYS A C 1
ATOM 5200 O O . LYS A 1 655 ? -67.309 -31.726 73.417 1.00 83.56 655 LYS A O 1
ATOM 5205 N N . ALA A 1 656 ? -65.732 -32.817 72.229 1.00 81.69 656 ALA A N 1
ATOM 5206 C CA . ALA A 1 656 ? -66.429 -34.099 72.190 1.00 81.69 656 ALA A CA 1
ATOM 5207 C C . ALA A 1 656 ? -66.648 -34.639 73.611 1.00 81.69 656 ALA A C 1
ATOM 5209 O O . ALA A 1 656 ? -67.781 -34.943 73.980 1.00 81.69 656 ALA A O 1
ATOM 5210 N N . GLN A 1 657 ? -65.602 -34.625 74.444 1.00 84.62 657 GLN A N 1
ATOM 5211 C CA . GLN A 1 657 ? -65.674 -35.050 75.842 1.00 84.62 657 GLN A CA 1
ATOM 5212 C C . GLN A 1 657 ? -66.646 -34.191 76.671 1.00 84.62 657 GLN A C 1
ATOM 5214 O O . GLN A 1 657 ? -67.447 -34.722 77.438 1.00 84.62 657 GLN A O 1
ATOM 5219 N N . ALA A 1 658 ? -66.648 -32.866 76.473 1.00 83.75 658 ALA A N 1
ATOM 5220 C CA . ALA A 1 658 ? -67.590 -31.964 77.141 1.00 83.75 658 ALA A CA 1
ATOM 5221 C C . ALA A 1 658 ? -69.060 -32.219 76.747 1.00 83.75 658 ALA A C 1
ATOM 5223 O O . ALA A 1 658 ? -69.957 -32.018 77.566 1.00 83.75 658 ALA A O 1
ATOM 5224 N N . VAL A 1 659 ? -69.326 -32.663 75.513 1.00 83.06 659 VAL A N 1
ATOM 5225 C CA . VAL A 1 659 ? -70.677 -33.052 75.074 1.00 83.06 659 VAL A CA 1
ATOM 5226 C C . VAL A 1 659 ? -71.053 -34.450 75.583 1.00 83.06 659 VAL A C 1
ATOM 5228 O O . VAL A 1 659 ? -72.203 -34.640 75.979 1.00 83.06 659 VAL A O 1
ATOM 5231 N N . LEU A 1 660 ? -70.099 -35.386 75.657 1.00 84.31 660 LEU A N 1
ATOM 5232 C CA . LEU A 1 660 ? -70.291 -36.730 76.218 1.00 84.31 660 LEU A CA 1
ATOM 5233 C C . LEU A 1 660 ? -70.699 -36.667 77.700 1.00 84.31 660 LEU A C 1
ATOM 5235 O O . LEU A 1 660 ? -71.789 -37.115 78.053 1.00 84.31 660 LEU A O 1
ATOM 5239 N N . TRP A 1 661 ? -69.908 -35.993 78.543 1.00 85.50 661 TRP A N 1
ATOM 5240 C CA . TRP A 1 661 ? -70.252 -35.775 79.956 1.00 85.50 661 TRP A CA 1
ATOM 5241 C C . TRP A 1 661 ? -71.571 -35.006 80.141 1.00 85.50 661 TRP A C 1
ATOM 5243 O O . TRP A 1 661 ? -72.242 -35.160 81.162 1.00 85.50 661 TRP A O 1
ATOM 5253 N N . TYR A 1 662 ? -71.973 -34.165 79.177 1.00 84.62 662 TYR A N 1
ATOM 5254 C CA . TYR A 1 662 ? -73.263 -33.471 79.242 1.00 84.62 662 TYR A CA 1
ATOM 5255 C C . TYR A 1 662 ? -74.455 -34.382 78.904 1.00 84.62 662 TYR A C 1
ATOM 5257 O O . TYR A 1 662 ? -75.549 -34.161 79.425 1.00 84.62 662 TYR A O 1
ATOM 5265 N N . ALA A 1 663 ? -74.260 -35.416 78.079 1.00 80.69 663 ALA A N 1
ATOM 5266 C CA . ALA A 1 663 ? -75.259 -36.462 77.871 1.00 80.69 663 ALA A CA 1
ATOM 5267 C C . ALA A 1 663 ? -75.397 -37.364 79.113 1.00 80.69 663 ALA A C 1
ATOM 5269 O O . ALA A 1 663 ? -76.517 -37.660 79.526 1.00 80.69 663 ALA A O 1
ATOM 5270 N N . GLU A 1 664 ? -74.267 -37.725 79.727 1.00 85.88 664 GLU A N 1
ATOM 5271 C CA . GLU A 1 664 ? -74.174 -38.571 80.922 1.00 85.88 664 GLU A CA 1
ATOM 5272 C C . GLU A 1 664 ? -74.742 -37.881 82.177 1.00 85.88 664 GLU A C 1
ATOM 5274 O O . GLU A 1 664 ? -75.776 -38.283 82.711 1.00 85.88 664 GLU A O 1
ATOM 5279 N N . PHE A 1 665 ? -74.110 -36.797 82.641 1.00 84.88 665 PHE A N 1
ATOM 5280 C CA . PHE A 1 665 ? -74.453 -36.168 83.922 1.00 84.88 665 PHE A CA 1
ATOM 5281 C C . PHE A 1 665 ? -75.694 -35.275 83.865 1.00 84.88 665 PHE A C 1
ATOM 5283 O O . PHE A 1 665 ? -76.183 -34.863 84.918 1.00 84.88 665 PHE A O 1
ATOM 5290 N N . LYS A 1 666 ? -76.137 -34.873 82.663 1.00 82.06 666 LYS A N 1
ATOM 5291 C CA . LYS A 1 666 ? -77.225 -33.904 82.381 1.00 82.06 666 LYS A CA 1
ATOM 5292 C C . LYS A 1 666 ? -77.069 -32.511 83.039 1.00 82.06 666 LYS A C 1
ATOM 5294 O O . LYS A 1 666 ? -77.833 -31.595 82.736 1.00 82.06 666 LYS A O 1
ATOM 5299 N N . SER A 1 667 ? -76.044 -32.310 83.872 1.00 84.56 667 SER A N 1
ATOM 5300 C CA . SER A 1 667 ? -75.759 -31.110 84.665 1.00 84.56 667 SER A CA 1
ATOM 5301 C C . SER A 1 667 ? -74.484 -30.413 84.194 1.00 84.56 667 SER A C 1
ATOM 5303 O O . SER A 1 667 ? -73.393 -30.982 84.218 1.00 84.56 667 SER A O 1
ATOM 5305 N N . ILE A 1 668 ? -74.613 -29.144 83.807 1.00 82.75 668 ILE A N 1
ATOM 5306 C CA . ILE A 1 668 ? -73.510 -28.346 83.249 1.00 82.75 668 ILE A CA 1
ATOM 5307 C C . ILE A 1 668 ? -72.433 -28.070 84.306 1.00 82.75 668 ILE A C 1
ATOM 5309 O O . ILE A 1 668 ? -71.251 -28.089 83.981 1.00 82.75 668 ILE A O 1
ATOM 5313 N N . ILE A 1 669 ? -72.818 -27.890 85.573 1.00 83.38 669 ILE A N 1
ATOM 5314 C CA . ILE A 1 669 ? -71.875 -27.623 86.670 1.00 83.38 669 ILE A CA 1
ATOM 5315 C C . ILE A 1 669 ? -70.948 -28.831 86.889 1.00 83.38 669 ILE A C 1
ATOM 5317 O O . ILE A 1 669 ? -69.745 -28.647 87.062 1.00 83.38 669 ILE A O 1
ATOM 5321 N N . ARG A 1 670 ? -71.469 -30.069 86.789 1.00 85.19 670 ARG A N 1
ATOM 5322 C CA . ARG A 1 670 ? -70.637 -31.288 86.823 1.00 85.19 670 ARG A CA 1
ATOM 5323 C C . ARG A 1 670 ? -69.669 -31.336 85.641 1.00 85.19 670 ARG A C 1
ATOM 5325 O O . ARG A 1 670 ? -68.474 -31.491 85.860 1.00 85.19 670 ARG A O 1
ATOM 5332 N N . VAL A 1 671 ? -70.154 -31.104 84.417 1.00 85.38 671 VAL A N 1
ATOM 5333 C CA . VAL A 1 671 ? -69.302 -31.048 83.208 1.00 85.38 671 VAL A CA 1
ATOM 5334 C C . VAL A 1 671 ? -68.187 -30.008 83.358 1.00 85.38 671 VAL A C 1
ATOM 5336 O O . VAL A 1 671 ? -67.039 -30.292 83.042 1.00 85.38 671 VAL A O 1
ATOM 5339 N N . GLN A 1 672 ? -68.489 -28.819 83.886 1.00 86.12 672 GLN A N 1
ATOM 5340 C CA . GLN A 1 672 ? -67.507 -27.749 84.089 1.00 86.12 672 GLN A CA 1
ATOM 5341 C C . GLN A 1 672 ? -66.554 -27.979 85.278 1.00 86.12 672 GLN A C 1
ATOM 5343 O O . GLN A 1 672 ? -65.539 -27.284 85.385 1.00 86.12 672 GLN A O 1
ATOM 5348 N N . ARG A 1 673 ? -66.856 -28.923 86.180 1.00 84.19 673 ARG A N 1
ATOM 5349 C CA . ARG A 1 673 ? -65.939 -29.379 87.237 1.00 84.19 673 ARG A CA 1
ATOM 5350 C C . ARG A 1 673 ? -64.998 -30.457 86.696 1.00 84.19 673 ARG A C 1
ATOM 5352 O O . ARG A 1 673 ? -63.788 -30.304 86.816 1.00 84.19 673 ARG A O 1
ATOM 5359 N N . GLU A 1 674 ? -65.538 -31.459 86.001 1.00 84.81 674 GLU A N 1
ATOM 5360 C CA . GLU A 1 674 ? -64.748 -32.520 85.359 1.00 84.81 674 GLU A CA 1
ATOM 5361 C C . GLU A 1 674 ? -63.833 -31.992 84.250 1.00 84.81 674 GLU A C 1
ATOM 5363 O O . GLU A 1 674 ? -62.670 -32.374 84.184 1.00 84.81 674 GLU A O 1
ATOM 5368 N N . PHE A 1 675 ? -64.294 -31.037 83.435 1.00 87.94 675 PHE A N 1
ATOM 5369 C CA . PHE A 1 675 ? -63.460 -30.420 82.401 1.00 87.94 675 PHE A CA 1
ATOM 5370 C C . PHE A 1 675 ? -62.218 -29.735 82.987 1.00 87.94 675 PHE A C 1
ATOM 5372 O O . PHE A 1 675 ? -61.123 -29.892 82.451 1.00 87.94 675 PHE A O 1
ATOM 5379 N N . ARG A 1 676 ? -62.367 -29.027 84.117 1.00 86.88 676 ARG A N 1
ATOM 5380 C CA . ARG A 1 676 ? -61.231 -28.435 84.837 1.00 86.88 676 ARG A CA 1
ATOM 5381 C C . ARG A 1 676 ? -60.342 -29.508 85.471 1.00 86.88 676 ARG A C 1
ATOM 5383 O O . ARG A 1 676 ? -59.131 -29.418 85.324 1.00 86.88 676 ARG A O 1
ATOM 5390 N N . ARG A 1 677 ? -60.921 -30.550 86.082 1.00 86.69 677 ARG A N 1
ATOM 5391 C CA . ARG A 1 677 ? -60.170 -31.672 86.683 1.00 86.69 677 ARG A CA 1
ATOM 5392 C C . ARG A 1 677 ? -59.318 -32.444 85.668 1.00 86.69 677 ARG A C 1
ATOM 5394 O O . ARG A 1 677 ? -58.208 -32.836 85.998 1.00 86.69 677 ARG A O 1
ATOM 5401 N N . VAL A 1 678 ? -59.836 -32.677 84.461 1.00 84.94 678 VAL A N 1
ATOM 5402 C CA . VAL A 1 678 ? -59.206 -33.548 83.450 1.00 84.94 678 VAL A CA 1
ATOM 5403 C C . VAL A 1 678 ? -58.309 -32.783 82.475 1.00 84.94 678 VAL A C 1
ATOM 5405 O O . VAL A 1 678 ? -57.271 -33.301 82.081 1.00 84.94 678 VAL A O 1
ATOM 5408 N N . PHE A 1 679 ? -58.681 -31.562 82.073 1.00 83.31 679 PHE A N 1
ATOM 5409 C CA . PHE A 1 679 ? -57.929 -30.794 81.069 1.00 83.31 679 PHE A CA 1
ATOM 5410 C C . PHE A 1 679 ? -57.137 -29.606 81.635 1.00 83.31 679 PHE A C 1
ATOM 5412 O O . PHE A 1 679 ? -56.472 -28.920 80.861 1.00 83.31 679 PHE A O 1
ATOM 5419 N N . ASN A 1 680 ? -57.234 -29.338 82.944 1.00 82.31 680 ASN A N 1
ATOM 5420 C CA . ASN A 1 680 ? -56.593 -28.222 83.654 1.00 82.31 680 ASN A CA 1
ATOM 5421 C C . ASN A 1 680 ? -56.681 -26.867 82.913 1.00 82.31 680 ASN A C 1
ATOM 5423 O O . ASN A 1 680 ? -55.707 -26.128 82.779 1.00 82.31 680 ASN A O 1
ATOM 5427 N N . ARG A 1 681 ? -57.865 -26.578 82.357 1.00 81.31 681 ARG A N 1
ATOM 5428 C CA . ARG A 1 681 ? -58.192 -25.364 81.593 1.00 81.31 681 ARG A CA 1
ATOM 5429 C C . ARG A 1 681 ? -59.614 -24.908 81.885 1.00 81.31 681 ARG A C 1
ATOM 5431 O O . ARG A 1 681 ? -60.464 -25.716 82.267 1.00 81.31 681 ARG A O 1
ATOM 5438 N N . ASP A 1 682 ? -59.881 -23.627 81.642 1.00 82.94 682 ASP A N 1
ATOM 5439 C CA . ASP A 1 682 ? -61.202 -23.033 81.828 1.00 82.94 682 ASP A CA 1
ATOM 5440 C C . ASP A 1 682 ? -62.306 -23.779 81.083 1.00 82.94 682 ASP A C 1
ATOM 5442 O O . ASP A 1 682 ? -62.195 -24.143 79.908 1.00 82.94 682 ASP A O 1
ATOM 5446 N N . ALA A 1 683 ? -63.402 -24.011 81.801 1.00 81.81 683 ALA A N 1
ATOM 5447 C CA . ALA A 1 683 ? -64.491 -24.823 81.304 1.00 81.81 683 ALA A CA 1
ATOM 5448 C C . ALA A 1 683 ? -65.373 -24.038 80.312 1.00 81.81 683 ALA A C 1
ATOM 5450 O O . ALA A 1 683 ? -65.818 -22.931 80.634 1.00 81.81 683 ALA A O 1
ATOM 5451 N N . PRO A 1 684 ? -65.712 -24.608 79.139 1.00 82.12 684 PRO A N 1
ATOM 5452 C CA . PRO A 1 684 ? -66.555 -23.950 78.150 1.00 82.12 684 PRO A CA 1
ATOM 5453 C C . PRO A 1 684 ? -67.880 -23.444 78.726 1.00 82.12 684 PRO A C 1
ATOM 5455 O O . PRO A 1 684 ? -68.517 -24.092 79.560 1.00 82.12 684 PRO A O 1
ATOM 5458 N N . THR A 1 685 ? -68.327 -22.281 78.253 1.00 84.69 685 THR A N 1
ATOM 5459 C CA . THR A 1 685 ? -69.559 -21.650 78.741 1.00 84.69 685 THR A CA 1
ATOM 5460 C C . THR A 1 685 ? -70.795 -22.510 78.458 1.00 84.69 685 THR A C 1
ATOM 5462 O O . THR A 1 685 ? -70.897 -23.172 77.423 1.00 84.69 685 THR A O 1
ATOM 5465 N N . ALA A 1 686 ? -71.792 -22.445 79.347 1.00 80.38 686 ALA A N 1
ATOM 5466 C CA . ALA A 1 686 ? -73.034 -23.221 79.253 1.00 80.38 686 ALA A CA 1
ATOM 5467 C C . ALA A 1 686 ? -73.757 -23.085 77.895 1.00 80.38 686 ALA A C 1
ATOM 5469 O O . ALA A 1 686 ? -74.332 -24.053 77.392 1.00 80.38 686 ALA A O 1
ATOM 5470 N N . ARG A 1 687 ? -73.702 -21.895 77.274 1.00 83.19 687 ARG A N 1
ATOM 5471 C CA . ARG A 1 687 ? -74.233 -21.644 75.921 1.00 83.19 687 ARG A CA 1
ATOM 5472 C C . ARG A 1 687 ? -73.470 -22.442 74.852 1.00 83.19 687 ARG A C 1
ATOM 5474 O O . ARG A 1 687 ? -74.101 -23.014 73.968 1.00 83.19 687 ARG A O 1
ATOM 5481 N N . SER A 1 688 ? -72.144 -22.533 74.963 1.00 81.88 688 SER A N 1
ATOM 5482 C CA . SER A 1 688 ? -71.273 -23.253 74.021 1.00 81.88 688 SER A CA 1
ATOM 5483 C C . SER A 1 688 ? -71.486 -24.766 74.077 1.00 81.88 688 SER A C 1
ATOM 5485 O O . SER A 1 688 ? -71.668 -25.385 73.034 1.00 81.88 688 SER A O 1
ATOM 5487 N N . ILE A 1 689 ? -71.564 -25.354 75.277 1.00 82.06 689 ILE A N 1
ATOM 5488 C CA . ILE A 1 689 ? -71.791 -26.804 75.443 1.00 82.06 689 ILE A CA 1
ATOM 5489 C C . ILE A 1 689 ? -73.169 -27.210 74.891 1.00 82.06 689 ILE A C 1
ATOM 5491 O O . ILE A 1 689 ? -73.277 -28.168 74.123 1.00 82.06 689 ILE A O 1
ATOM 5495 N N . LYS A 1 690 ? -74.223 -26.430 75.192 1.00 81.62 690 LYS A N 1
ATOM 5496 C CA . LYS A 1 690 ? -75.557 -26.634 74.596 1.00 81.62 690 LYS A CA 1
ATOM 5497 C C . LYS A 1 690 ? -75.529 -26.502 73.068 1.00 81.62 690 LYS A C 1
ATOM 5499 O O . LYS A 1 690 ? -76.160 -27.311 72.389 1.00 81.62 690 LYS A O 1
ATOM 5504 N N . LYS A 1 691 ? -74.781 -25.529 72.531 1.00 79.50 691 LYS A N 1
ATOM 5505 C CA . LYS A 1 691 ? -74.628 -25.314 71.086 1.00 79.50 691 LYS A CA 1
ATOM 5506 C C . LYS A 1 691 ? -73.918 -26.477 70.389 1.00 79.50 691 LYS A C 1
ATOM 5508 O O . LYS A 1 691 ? -74.407 -26.928 69.363 1.00 79.50 691 LYS A O 1
ATOM 5513 N N . TRP A 1 692 ? -72.827 -27.008 70.941 1.00 81.25 692 TRP A N 1
ATOM 5514 C CA . TRP A 1 692 ? -72.121 -28.151 70.340 1.00 81.25 692 TRP A CA 1
ATOM 5515 C C . TRP A 1 692 ? -72.969 -29.428 70.321 1.00 81.25 692 TRP A C 1
ATOM 5517 O O . TRP A 1 692 ? -72.918 -30.184 69.351 1.00 81.25 692 TRP A O 1
ATOM 5527 N N . ARG A 1 693 ? -73.801 -29.649 71.349 1.00 77.62 693 ARG A N 1
ATOM 5528 C CA . ARG A 1 693 ? -74.761 -30.763 71.353 1.00 77.62 693 ARG A CA 1
ATOM 5529 C C . ARG A 1 693 ? -75.859 -30.579 70.297 1.00 77.62 693 ARG A C 1
ATOM 5531 O O . ARG A 1 693 ? -76.127 -31.514 69.552 1.00 77.62 693 ARG A O 1
ATOM 5538 N N . ARG A 1 694 ? -76.496 -29.403 70.238 1.00 73.94 694 ARG A N 1
ATOM 5539 C CA . ARG A 1 694 ? -77.651 -29.138 69.358 1.00 73.94 694 ARG A CA 1
ATOM 5540 C C . ARG A 1 694 ? -77.250 -28.864 67.907 1.00 73.94 694 ARG A C 1
ATOM 5542 O O . ARG A 1 694 ? -77.658 -29.596 67.016 1.00 73.94 694 ARG A O 1
ATOM 5549 N N . ASP A 1 695 ? -76.484 -27.803 67.680 1.00 65.06 695 ASP A N 1
ATOM 5550 C CA . ASP A 1 695 ? -76.303 -27.187 66.360 1.00 65.06 695 ASP A CA 1
ATOM 5551 C C . ASP A 1 695 ? -75.259 -27.925 65.502 1.00 65.06 695 ASP A C 1
ATOM 5553 O O . ASP A 1 695 ? -75.214 -27.723 64.291 1.00 65.06 695 ASP A O 1
ATOM 5557 N N . THR A 1 696 ? -74.399 -28.750 66.116 1.00 63.69 696 THR A N 1
ATOM 5558 C CA . THR A 1 696 ? -73.364 -29.520 65.405 1.00 63.69 696 THR A CA 1
ATOM 5559 C C . THR A 1 696 ? -73.540 -31.029 65.576 1.00 63.69 696 THR A C 1
ATOM 5561 O O . THR A 1 696 ? -73.781 -31.703 64.575 1.00 63.69 696 THR A O 1
ATOM 5564 N N . LEU A 1 697 ? -73.509 -31.580 66.801 1.00 73.06 697 LEU A N 1
ATOM 5565 C CA . LEU A 1 697 ? -73.519 -33.041 66.975 1.00 73.06 697 LEU A CA 1
ATOM 5566 C C . LEU A 1 697 ? -74.841 -33.672 66.502 1.00 73.06 697 LEU A C 1
ATOM 5568 O O . LEU A 1 697 ? -74.819 -34.528 65.624 1.00 73.06 697 LEU A O 1
ATOM 5572 N N . LEU A 1 698 ? -75.987 -33.221 67.027 1.00 72.31 698 LEU A N 1
ATOM 5573 C CA . LEU A 1 698 ? -77.301 -33.760 66.643 1.00 72.31 698 LEU A CA 1
ATOM 5574 C C . LEU A 1 698 ? -77.703 -33.426 65.195 1.00 72.31 698 LEU A C 1
ATOM 5576 O O . LEU A 1 698 ? -78.464 -34.175 64.596 1.00 72.31 698 LEU A O 1
ATOM 5580 N N . ALA A 1 699 ? -77.203 -32.321 64.633 1.00 68.69 699 ALA A N 1
ATOM 5581 C CA . ALA A 1 699 ? -77.584 -31.854 63.297 1.00 68.69 699 ALA A CA 1
ATOM 5582 C C . ALA A 1 699 ? -76.661 -32.336 62.159 1.00 68.69 699 ALA A C 1
ATOM 5584 O O . ALA A 1 699 ? -77.048 -32.266 60.995 1.00 68.69 699 ALA A O 1
ATOM 5585 N N . THR A 1 700 ? -75.425 -32.761 62.459 1.00 61.69 700 THR A N 1
ATOM 5586 C CA . THR A 1 700 ? -74.419 -33.125 61.436 1.00 61.69 700 THR A CA 1
ATOM 5587 C C . THR A 1 700 ? -73.515 -34.306 61.814 1.00 61.69 700 THR A C 1
ATOM 5589 O O . THR A 1 700 ? -72.565 -34.588 61.090 1.00 61.69 700 THR A O 1
ATOM 5592 N N . GLY A 1 701 ? -73.742 -34.972 62.955 1.00 67.94 701 GLY A N 1
ATOM 5593 C CA . GLY A 1 701 ? -72.900 -36.080 63.438 1.00 67.94 701 GLY A CA 1
ATOM 5594 C C . GLY A 1 701 ? -71.469 -35.677 63.825 1.00 67.94 701 GLY A C 1
ATOM 5595 O O . GLY A 1 701 ? -70.636 -36.534 64.103 1.00 67.94 701 GLY A O 1
ATOM 5596 N N . SER A 1 702 ? -71.159 -34.378 63.834 1.00 65.38 702 SER A N 1
ATOM 5597 C CA . SER A 1 702 ? -69.799 -33.841 63.914 1.00 65.38 702 SER A CA 1
ATOM 5598 C C . SER A 1 702 ? -69.751 -32.575 64.775 1.00 65.38 702 SER A C 1
ATOM 5600 O O . SER A 1 702 ? -70.775 -31.953 65.043 1.00 65.38 702 SER A O 1
ATOM 5602 N N . VAL A 1 703 ? -68.558 -32.175 65.227 1.00 66.81 703 VAL A N 1
ATOM 5603 C CA . VAL A 1 703 ? -68.334 -30.966 66.058 1.00 66.81 703 VAL A CA 1
ATOM 5604 C C . VAL A 1 703 ? -67.414 -29.949 65.349 1.00 66.81 703 VAL A C 1
ATOM 5606 O O . VAL A 1 703 ? -66.882 -29.013 65.954 1.00 66.81 703 VAL A O 1
ATOM 5609 N N . LEU A 1 704 ? -67.213 -30.131 64.040 1.00 64.62 704 LEU A N 1
ATOM 5610 C CA . LEU A 1 704 ? -66.397 -29.267 63.185 1.00 64.62 704 LEU A CA 1
ATOM 5611 C C . LEU A 1 704 ? -67.200 -28.046 62.688 1.00 64.62 704 LEU A C 1
ATOM 5613 O O . LEU A 1 704 ? -68.427 -28.080 62.588 1.00 64.62 704 LEU A O 1
ATOM 5617 N N . LYS A 1 705 ? -66.513 -26.943 62.362 1.00 57.66 705 LYS A N 1
ATOM 5618 C CA . LYS A 1 705 ? -67.139 -25.768 61.723 1.00 57.66 705 LYS A CA 1
ATOM 5619 C C . LYS A 1 705 ? -67.253 -25.990 60.211 1.00 57.66 705 LYS A C 1
ATOM 5621 O O . LYS A 1 705 ? -66.281 -26.400 59.587 1.00 57.66 705 LYS A O 1
ATOM 5626 N N . LYS A 1 706 ? -68.385 -25.611 59.607 1.00 52.62 706 LYS A N 1
ATOM 5627 C CA . LYS A 1 706 ? -68.490 -25.437 58.145 1.00 52.62 706 LYS A CA 1
ATOM 5628 C C . LYS A 1 706 ? -67.712 -24.183 57.712 1.00 52.62 706 LYS A C 1
ATOM 5630 O O . LYS A 1 706 ? -67.783 -23.159 58.393 1.00 52.62 706 LYS A O 1
ATOM 5635 N N . HIS A 1 707 ? -67.000 -24.249 56.586 1.00 46.03 707 HIS A N 1
ATOM 5636 C CA . HIS A 1 707 ? -66.371 -23.073 55.972 1.00 46.03 707 HIS A CA 1
ATOM 5637 C C . HIS A 1 707 ? -67.426 -22.153 55.339 1.00 46.03 707 HIS A C 1
ATOM 5639 O O . HIS A 1 707 ? -68.374 -22.622 54.712 1.00 46.03 707 HIS A O 1
ATOM 5645 N N . GLY A 1 708 ? -67.249 -20.838 55.489 1.00 46.53 708 GLY A N 1
ATOM 5646 C CA . GLY A 1 708 ? -68.061 -19.825 54.810 1.00 46.53 708 GLY A CA 1
ATOM 5647 C C . GLY A 1 708 ? -67.425 -19.391 53.489 1.00 46.53 708 GLY A C 1
ATOM 5648 O O . GLY A 1 708 ? -66.215 -19.180 53.428 1.00 46.53 708 GLY A O 1
ATOM 5649 N N . GLY A 1 709 ? -68.235 -19.237 52.439 1.00 47.44 709 GLY A N 1
ATOM 5650 C CA . GLY A 1 709 ? -67.771 -18.742 51.141 1.00 47.44 709 GLY A CA 1
ATOM 5651 C C . GLY A 1 709 ? -67.297 -17.285 51.209 1.00 47.44 709 GLY A C 1
ATOM 5652 O O . GLY A 1 709 ? -67.961 -16.431 51.797 1.00 47.44 709 GLY A O 1
ATOM 5653 N N . GLY A 1 710 ? -66.148 -16.993 50.595 1.00 51.41 710 GLY A N 1
ATOM 5654 C CA . GLY A 1 710 ? -65.606 -15.634 50.521 1.00 51.41 710 GLY A CA 1
ATOM 5655 C C . GLY A 1 710 ? -66.501 -14.688 49.710 1.00 51.41 710 GLY A C 1
ATOM 5656 O O . GLY A 1 710 ? -67.069 -15.076 48.689 1.00 51.41 710 GLY A O 1
ATOM 5657 N N . ARG A 1 711 ? -66.607 -13.427 50.152 1.00 55.84 711 ARG A N 1
ATOM 5658 C CA . ARG A 1 711 ? -67.441 -12.399 49.504 1.00 55.84 711 ARG A CA 1
ATOM 5659 C C . ARG A 1 711 ? -67.000 -12.169 48.051 1.00 55.84 711 ARG A C 1
ATOM 5661 O O . ARG A 1 711 ? -65.905 -11.663 47.806 1.00 55.84 711 ARG A O 1
ATOM 5668 N N . ARG A 1 712 ? -67.874 -12.491 47.093 1.00 58.94 712 ARG A N 1
ATOM 5669 C CA . ARG A 1 712 ? -67.785 -11.978 45.716 1.00 58.94 712 ARG A CA 1
ATOM 5670 C C . ARG A 1 712 ? -68.153 -10.486 45.723 1.00 58.94 712 ARG A C 1
ATOM 5672 O O . ARG A 1 712 ? -68.942 -10.058 46.560 1.00 58.94 712 ARG A O 1
ATOM 5679 N N . ALA A 1 713 ? -67.594 -9.703 44.801 1.00 62.00 713 ALA A N 1
ATOM 5680 C CA . ALA A 1 713 ? -68.179 -8.402 44.469 1.00 62.00 713 ALA A CA 1
ATOM 5681 C C . ALA A 1 713 ? -69.498 -8.647 43.717 1.00 62.00 713 ALA A C 1
ATOM 5683 O O . ALA A 1 713 ? -69.545 -9.581 42.915 1.00 62.00 713 ALA A O 1
ATOM 5684 N N . SER A 1 714 ? -70.540 -7.854 43.981 1.00 70.56 714 SER A N 1
ATOM 5685 C CA . SER A 1 714 ? -71.792 -7.927 43.219 1.00 70.56 714 SER A CA 1
ATOM 5686 C C . SER A 1 714 ? -71.588 -7.405 41.798 1.00 70.56 714 SER A C 1
ATOM 5688 O O . SER A 1 714 ? -70.742 -6.541 41.557 1.00 70.56 714 SER A O 1
ATOM 5690 N N . ASP A 1 715 ? -72.372 -7.902 40.848 1.00 75.25 715 ASP A N 1
ATOM 5691 C CA . ASP A 1 715 ? -72.280 -7.452 39.457 1.00 75.25 715 ASP A CA 1
ATOM 5692 C C . ASP A 1 715 ? -72.780 -6.001 39.296 1.00 75.25 715 ASP A C 1
ATOM 5694 O O . ASP A 1 715 ? -72.242 -5.248 38.492 1.00 75.25 715 ASP A O 1
ATOM 5698 N N . GLU A 1 716 ? -73.673 -5.547 40.179 1.00 77.62 716 GLU A N 1
ATOM 5699 C CA . GLU A 1 716 ? -74.025 -4.132 40.382 1.00 77.62 716 GLU A CA 1
ATOM 5700 C C . GLU A 1 716 ? -72.804 -3.266 40.760 1.00 77.62 716 GLU A C 1
ATOM 5702 O O . GLU A 1 716 ? -72.603 -2.187 40.204 1.00 77.62 716 GLU A O 1
ATOM 5707 N N . MET A 1 717 ? -71.917 -3.753 41.640 1.00 76.62 717 MET A N 1
ATOM 5708 C CA . MET A 1 717 ? -70.651 -3.075 41.955 1.00 76.62 717 MET A CA 1
ATOM 5709 C C . MET A 1 717 ? -69.738 -2.997 40.720 1.00 76.62 717 MET A C 1
ATOM 5711 O O . MET A 1 717 ? -69.017 -2.017 40.544 1.00 76.62 717 MET A O 1
ATOM 5715 N N . VAL A 1 718 ? -69.758 -4.013 39.849 1.00 81.19 718 VAL A N 1
ATOM 5716 C CA . VAL A 1 718 ? -68.986 -4.021 38.594 1.00 81.19 718 VAL A CA 1
ATOM 5717 C C . VAL A 1 718 ? -69.572 -3.030 37.582 1.00 81.19 718 VAL A C 1
ATOM 5719 O O . VAL A 1 718 ? -68.810 -2.252 37.007 1.00 81.19 718 VAL A O 1
ATOM 5722 N N . ALA A 1 719 ? -70.898 -2.990 37.429 1.00 83.25 719 ALA A N 1
ATOM 5723 C CA . ALA A 1 719 ? -71.605 -2.035 36.577 1.00 83.25 719 ALA A CA 1
ATOM 5724 C C . ALA A 1 719 ? -71.380 -0.582 37.030 1.00 83.25 719 ALA A C 1
ATOM 5726 O O . ALA A 1 719 ? -71.034 0.271 36.215 1.00 83.25 719 ALA A O 1
ATOM 5727 N N . ASN A 1 720 ? -71.455 -0.309 38.337 1.00 83.94 720 ASN A N 1
ATOM 5728 C CA . ASN A 1 720 ? -71.167 1.013 38.902 1.00 83.94 720 ASN A CA 1
ATOM 5729 C C . ASN A 1 720 ? -69.705 1.443 38.680 1.00 83.94 720 ASN A C 1
ATOM 5731 O O . ASN A 1 720 ? -69.438 2.618 38.426 1.00 83.94 720 ASN A O 1
ATOM 5735 N N . VAL A 1 721 ? -68.745 0.508 38.705 1.00 84.12 721 VAL A N 1
ATOM 5736 C CA . VAL A 1 721 ? -67.356 0.799 38.304 1.00 84.12 721 VAL A CA 1
ATOM 5737 C C . VAL A 1 721 ? -67.268 1.104 36.806 1.00 84.12 721 VAL A C 1
ATOM 5739 O O . VAL A 1 721 ? -66.610 2.078 36.444 1.00 84.12 721 VAL A O 1
ATOM 5742 N N . GLN A 1 722 ? -67.929 0.319 35.951 1.00 83.56 722 GLN A N 1
ATOM 5743 C CA . GLN A 1 722 ? -67.919 0.500 34.496 1.00 83.56 722 GLN A CA 1
ATOM 5744 C C . GLN A 1 722 ? -68.522 1.847 34.080 1.00 83.56 722 GLN A C 1
ATOM 5746 O O . GLN A 1 722 ? -67.802 2.679 33.527 1.00 83.56 722 GLN A O 1
ATOM 5751 N N . ALA A 1 723 ? -69.783 2.109 34.431 1.00 84.75 723 ALA A N 1
ATOM 5752 C CA . ALA A 1 723 ? -70.490 3.340 34.079 1.00 84.75 723 ALA A CA 1
ATOM 5753 C C . ALA A 1 723 ? -69.746 4.590 34.577 1.00 84.75 723 ALA A C 1
ATOM 5755 O O . ALA A 1 723 ? -69.661 5.608 33.888 1.00 84.75 723 ALA A O 1
ATOM 5756 N N . ALA A 1 724 ? -69.127 4.516 35.760 1.00 84.38 724 ALA A N 1
ATOM 5757 C CA . ALA A 1 724 ? -68.356 5.626 36.300 1.00 84.38 724 ALA A CA 1
ATOM 5758 C C . ALA A 1 724 ? -66.978 5.813 35.625 1.00 84.38 724 ALA A C 1
ATOM 5760 O O . ALA A 1 724 ? -66.386 6.882 35.789 1.00 84.38 724 ALA A O 1
ATOM 5761 N N . PHE A 1 725 ? -66.443 4.823 34.897 1.00 83.25 725 PHE A N 1
ATOM 5762 C CA . PHE A 1 725 ? -65.269 4.979 34.022 1.00 83.25 725 PHE A CA 1
ATOM 5763 C C . PHE A 1 725 ? -65.652 5.406 32.599 1.00 83.25 725 PHE A C 1
ATOM 5765 O O . PHE A 1 725 ? -64.955 6.241 32.034 1.00 83.25 725 PHE A O 1
ATOM 5772 N N . GLU A 1 726 ? -66.775 4.937 32.056 1.00 83.62 726 GLU A N 1
ATOM 5773 C CA . GLU A 1 726 ? -67.334 5.420 30.781 1.00 83.62 726 GLU A CA 1
ATOM 5774 C C . GLU A 1 726 ? -67.679 6.916 30.861 1.00 83.62 726 GLU A C 1
ATOM 5776 O O . GLU A 1 726 ? -67.295 7.694 29.990 1.00 83.62 726 GLU A O 1
ATOM 5781 N N . ARG A 1 727 ? -68.286 7.353 31.974 1.00 82.56 727 ARG A N 1
ATOM 5782 C CA . ARG A 1 727 ? -68.595 8.766 32.260 1.00 82.56 727 ARG A CA 1
ATOM 5783 C C . ARG A 1 727 ? -67.357 9.648 32.476 1.00 82.56 727 ARG A C 1
ATOM 5785 O O . ARG A 1 727 ? -67.460 10.870 32.394 1.00 82.56 727 ARG A O 1
ATOM 5792 N N . SER A 1 728 ? -66.190 9.074 32.787 1.00 80.56 728 SER A N 1
ATOM 5793 C CA . SER A 1 728 ? -64.940 9.835 32.935 1.00 80.56 728 SER A CA 1
ATOM 5794 C C . SER A 1 728 ? -63.690 8.969 32.688 1.00 80.56 728 SER A C 1
ATOM 5796 O O . SER A 1 728 ? -63.007 8.566 33.638 1.00 80.56 728 SER A O 1
ATOM 5798 N N . PRO A 1 729 ? -63.320 8.713 31.415 1.00 76.56 729 PRO A N 1
ATOM 5799 C CA . PRO A 1 729 ? -62.234 7.783 31.075 1.00 76.56 729 PRO A CA 1
ATOM 5800 C C . PRO A 1 729 ? -60.843 8.210 31.570 1.00 76.56 729 PRO A C 1
ATOM 5802 O O . PRO A 1 729 ? -59.927 7.395 31.646 1.00 76.56 729 PRO A O 1
ATOM 5805 N N . ARG A 1 730 ? -60.668 9.491 31.926 1.00 75.25 730 ARG A N 1
ATOM 5806 C CA . ARG A 1 730 ? -59.405 10.052 32.440 1.00 75.25 730 ARG A CA 1
ATOM 5807 C C . ARG A 1 730 ? -59.235 9.914 33.964 1.00 75.25 730 ARG A C 1
ATOM 5809 O O . ARG A 1 730 ? -58.197 10.321 34.487 1.00 75.25 730 ARG A O 1
ATOM 5816 N N . LYS A 1 731 ? -60.217 9.382 34.708 1.00 81.62 731 LYS A N 1
ATOM 5817 C CA . LYS A 1 731 ? -60.147 9.346 36.181 1.00 81.62 731 LYS A CA 1
ATOM 5818 C C . LYS A 1 731 ? -59.126 8.328 36.706 1.00 81.62 731 LYS A C 1
ATOM 5820 O O . LYS A 1 731 ? -58.970 7.233 36.177 1.00 81.62 731 LYS A O 1
ATOM 5825 N N . SER A 1 732 ? -58.438 8.663 37.799 1.00 80.94 732 SER A N 1
ATOM 5826 C CA . SER A 1 732 ? -57.447 7.762 38.405 1.00 80.94 732 SER A CA 1
ATOM 5827 C C . SER A 1 732 ? -58.091 6.728 39.336 1.00 80.94 732 SER A C 1
ATOM 5829 O O . SER A 1 732 ? -59.058 7.027 40.040 1.00 80.94 732 SER A O 1
ATOM 5831 N N . LEU A 1 733 ? -57.493 5.532 39.437 1.00 79.44 733 LEU A N 1
ATOM 5832 C CA . LEU A 1 733 ? -57.928 4.476 40.370 1.00 79.44 733 LEU A CA 1
ATOM 5833 C C . LEU A 1 733 ? -57.993 4.956 41.837 1.00 79.44 733 LEU A C 1
ATOM 5835 O O . LEU A 1 733 ? -58.831 4.481 42.595 1.00 79.44 733 LEU A O 1
ATOM 5839 N N . ARG A 1 734 ? -57.147 5.919 42.248 1.00 83.12 734 ARG A N 1
ATOM 5840 C CA . ARG A 1 734 ? -57.200 6.547 43.588 1.00 83.12 734 ARG A CA 1
ATOM 5841 C C . ARG A 1 734 ? -58.398 7.497 43.760 1.00 83.12 734 ARG A C 1
ATOM 5843 O O . ARG A 1 734 ? -58.913 7.607 44.869 1.00 83.12 734 ARG A O 1
ATOM 5850 N N . ARG A 1 735 ? -58.848 8.191 42.704 1.00 84.50 735 ARG A N 1
ATOM 5851 C CA . ARG A 1 735 ? -60.047 9.052 42.754 1.00 84.50 735 ARG A CA 1
ATOM 5852 C C . ARG A 1 735 ? -61.315 8.198 42.741 1.00 84.50 735 ARG A C 1
ATOM 5854 O O . ARG A 1 735 ? -62.114 8.316 43.661 1.00 84.50 735 ARG A O 1
ATOM 5861 N N . ALA A 1 736 ? -61.404 7.261 41.799 1.00 83.12 736 ALA A N 1
ATOM 5862 C CA . ALA A 1 736 ? -62.505 6.307 41.667 1.00 83.12 736 ALA A CA 1
ATOM 5863 C C . ALA A 1 736 ? -62.722 5.435 42.922 1.00 83.12 736 ALA A C 1
ATOM 5865 O O . ALA A 1 736 ? -63.854 5.133 43.282 1.00 83.12 736 ALA A O 1
ATOM 5866 N N . SER A 1 737 ? -61.641 5.062 43.620 1.00 86.50 737 SER A N 1
ATOM 5867 C CA . SER A 1 737 ? -61.706 4.305 44.880 1.00 86.50 737 SER A CA 1
ATOM 5868 C C . SER A 1 737 ? -62.376 5.089 46.018 1.00 86.50 737 SER A C 1
ATOM 5870 O O . SER A 1 737 ? -63.138 4.500 46.776 1.00 86.50 737 SER A O 1
ATOM 5872 N N . ARG A 1 738 ? -62.141 6.407 46.116 1.00 86.00 738 ARG A N 1
ATOM 5873 C CA . ARG A 1 738 ? -62.802 7.278 47.108 1.00 86.00 738 ARG A CA 1
ATOM 5874 C C . ARG A 1 738 ? -64.239 7.615 46.707 1.00 86.00 738 ARG A C 1
ATOM 5876 O O . ARG A 1 738 ? -65.131 7.563 47.537 1.00 86.00 738 ARG A O 1
ATOM 5883 N N . GLU A 1 739 ? -64.446 7.914 45.427 1.00 86.38 739 GLU A N 1
ATOM 5884 C CA . GLU A 1 739 ? -65.743 8.248 44.822 1.00 86.38 739 GLU A CA 1
ATOM 5885 C C . GLU A 1 739 ? -66.779 7.126 44.984 1.00 86.38 739 GLU A C 1
ATOM 5887 O O . GLU A 1 739 ? -67.900 7.387 45.399 1.00 86.38 739 GLU A O 1
ATOM 5892 N N . LEU A 1 740 ? -66.392 5.875 44.714 1.00 84.94 740 LEU A N 1
ATOM 5893 C CA . LEU A 1 740 ? -67.275 4.708 44.839 1.00 84.94 740 LEU A CA 1
ATOM 5894 C C . LEU A 1 740 ? -67.194 4.028 46.223 1.00 84.94 740 LEU A C 1
ATOM 5896 O O . LEU A 1 740 ? -67.841 3.009 46.435 1.00 84.94 740 LEU A O 1
ATOM 5900 N N . GLN A 1 741 ? -66.356 4.532 47.140 1.00 84.69 741 GLN A N 1
ATOM 5901 C CA . GLN A 1 741 ? -66.019 3.903 48.432 1.00 84.69 741 GLN A CA 1
ATOM 5902 C C . GLN A 1 741 ? -65.533 2.434 48.329 1.00 84.69 741 GLN A C 1
ATOM 5904 O O . GLN A 1 741 ? -65.626 1.647 49.271 1.00 84.69 741 GLN A O 1
ATOM 5909 N N . ILE A 1 742 ? -64.965 2.049 47.179 1.00 84.06 742 ILE A N 1
ATOM 5910 C CA . ILE A 1 742 ? -64.430 0.702 46.926 1.00 84.06 742 ILE A CA 1
ATOM 5911 C C . ILE A 1 742 ? -62.928 0.688 47.242 1.00 84.06 742 ILE A C 1
ATOM 5913 O O . ILE A 1 742 ? -62.189 1.497 46.671 1.00 84.06 742 ILE A O 1
ATOM 5917 N N . PRO A 1 743 ? -62.410 -0.269 48.042 1.00 85.31 743 PRO A N 1
ATOM 5918 C CA . PRO A 1 743 ? -60.973 -0.426 48.257 1.00 85.31 743 PRO A CA 1
ATOM 5919 C C . PRO A 1 743 ? -60.196 -0.518 46.936 1.00 85.31 743 PRO A C 1
ATOM 5921 O O . PRO A 1 743 ? -60.525 -1.332 46.070 1.00 85.31 743 PRO A O 1
ATOM 5924 N N . LYS A 1 744 ? -59.137 0.293 46.782 1.00 86.62 744 LYS A N 1
ATOM 5925 C CA . LYS A 1 744 ? -58.355 0.422 45.533 1.00 86.62 744 LYS A CA 1
ATOM 5926 C C . LYS A 1 744 ? -57.927 -0.932 44.946 1.00 86.62 744 LYS A C 1
ATOM 5928 O O . LYS A 1 744 ? -57.953 -1.100 43.731 1.00 86.62 744 LYS A O 1
ATOM 5933 N N . SER A 1 745 ? -57.556 -1.897 45.788 1.00 79.50 745 SER A N 1
ATOM 5934 C CA . SER A 1 745 ? -57.160 -3.253 45.381 1.00 79.50 745 SER A CA 1
ATOM 5935 C C . SER A 1 745 ? -58.311 -4.058 44.762 1.00 79.50 745 SER A C 1
ATOM 5937 O O . SER A 1 745 ? -58.099 -4.763 43.776 1.00 79.50 745 SER A O 1
ATOM 5939 N N . THR A 1 746 ? -59.533 -3.924 45.284 1.00 81.62 746 THR A N 1
ATOM 5940 C CA . THR A 1 746 ? -60.756 -4.507 44.708 1.00 81.62 746 THR A CA 1
ATOM 5941 C C . THR A 1 746 ? -61.128 -3.800 43.407 1.00 81.62 746 THR A C 1
ATOM 5943 O O . THR A 1 746 ? -61.359 -4.466 42.400 1.00 81.62 746 THR A O 1
ATOM 5946 N N . LEU A 1 747 ? -61.095 -2.463 43.393 1.00 85.75 747 LEU A N 1
ATOM 5947 C CA . LEU A 1 747 ? -61.370 -1.649 42.206 1.00 85.75 747 LEU A CA 1
ATOM 5948 C C . LEU A 1 747 ? -60.423 -2.007 41.044 1.00 85.75 747 LEU A C 1
ATOM 5950 O O . LEU A 1 747 ? -60.870 -2.311 39.944 1.00 85.75 747 LEU A O 1
ATOM 5954 N N . GLN A 1 748 ? -59.113 -2.048 41.303 1.00 82.69 748 GLN A N 1
ATOM 5955 C CA . GLN A 1 748 ? -58.090 -2.431 40.326 1.00 82.69 748 GLN A CA 1
ATOM 5956 C C . GLN A 1 748 ? -58.301 -3.867 39.815 1.00 82.69 748 GLN A C 1
ATOM 5958 O O . GLN A 1 748 ? -58.140 -4.132 38.625 1.00 82.69 748 GLN A O 1
ATOM 5963 N N . ARG A 1 749 ? -58.729 -4.793 40.684 1.00 78.38 749 ARG A N 1
ATOM 5964 C CA . ARG A 1 749 ? -59.051 -6.176 40.298 1.00 78.38 749 ARG A CA 1
ATOM 5965 C C . ARG A 1 749 ? -60.276 -6.248 39.377 1.00 78.38 749 ARG A C 1
ATOM 5967 O O . ARG A 1 749 ? -60.248 -7.030 38.432 1.00 78.38 749 ARG A O 1
ATOM 5974 N N . ILE A 1 750 ? -61.302 -5.422 39.601 1.00 83.62 750 ILE A N 1
ATOM 5975 C CA . ILE A 1 750 ? -62.473 -5.300 38.714 1.00 83.62 750 ILE A CA 1
ATOM 5976 C C . ILE A 1 750 ? -62.058 -4.702 37.360 1.00 83.62 750 ILE A C 1
ATOM 5978 O O . ILE A 1 750 ? -62.269 -5.334 36.326 1.00 83.62 750 ILE A O 1
ATOM 5982 N N . VAL A 1 751 ? -61.397 -3.540 37.362 1.00 83.38 751 VAL A N 1
ATOM 5983 C CA . VAL A 1 751 ? -60.995 -2.818 36.139 1.00 83.38 751 VAL A CA 1
ATOM 5984 C C . VAL A 1 751 ? -60.111 -3.679 35.226 1.00 83.38 751 VAL A C 1
ATOM 5986 O O . VAL A 1 751 ? -60.359 -3.743 34.025 1.00 83.38 751 VAL A O 1
ATOM 5989 N N . HIS A 1 752 ? -59.132 -4.402 35.785 1.00 78.94 752 HIS A N 1
ATOM 5990 C CA . HIS A 1 752 ? -58.214 -5.226 34.991 1.00 78.94 752 HIS A CA 1
ATOM 5991 C C . HIS A 1 752 ? -58.758 -6.633 34.669 1.00 78.94 752 HIS A C 1
ATOM 5993 O O . HIS A 1 752 ? -58.573 -7.096 33.547 1.00 78.94 752 HIS A O 1
ATOM 5999 N N . LYS A 1 753 ? -59.406 -7.343 35.614 1.00 76.50 753 LYS A N 1
ATOM 6000 C CA . LYS A 1 753 ? -59.817 -8.756 35.413 1.00 76.50 753 LYS A CA 1
ATOM 6001 C C . LYS A 1 753 ? -61.279 -8.965 34.999 1.00 76.50 753 LYS A C 1
ATOM 6003 O O . LYS A 1 753 ? -61.602 -10.058 34.544 1.00 76.50 753 LYS A O 1
ATOM 6008 N N . ARG A 1 754 ? -62.163 -7.972 35.158 1.00 79.38 754 ARG A N 1
ATOM 6009 C CA . ARG A 1 754 ? -63.557 -8.029 34.667 1.00 79.38 754 ARG A CA 1
ATOM 6010 C C . ARG A 1 754 ? -63.767 -7.121 33.459 1.00 79.38 754 ARG A C 1
ATOM 6012 O O . ARG A 1 754 ? -64.222 -7.608 32.435 1.00 79.38 754 ARG A O 1
ATOM 6019 N N . LEU A 1 755 ? -63.380 -5.848 33.561 1.00 79.75 755 LEU A N 1
ATOM 6020 C CA . LEU A 1 755 ? -63.645 -4.838 32.522 1.00 79.75 755 LEU A CA 1
ATOM 6021 C C . LEU A 1 755 ? -62.554 -4.742 31.437 1.00 79.75 755 LEU A C 1
ATOM 6023 O O . LEU A 1 755 ? -62.778 -4.109 30.413 1.00 79.75 755 LEU A O 1
ATOM 6027 N N . LYS A 1 756 ? -61.382 -5.364 31.648 1.00 78.31 756 LYS A N 1
ATOM 6028 C CA . LYS A 1 756 ? -60.238 -5.397 30.708 1.00 78.31 756 LYS A CA 1
ATOM 6029 C C . LYS A 1 756 ? -59.801 -4.013 30.180 1.00 78.31 756 LYS A C 1
ATOM 6031 O O . LYS A 1 756 ? -59.321 -3.896 29.056 1.00 78.31 756 LYS A O 1
ATOM 6036 N N . LEU A 1 757 ? -59.946 -2.956 30.983 1.00 77.62 757 LEU A N 1
ATOM 6037 C CA . LEU A 1 757 ? -59.553 -1.602 30.578 1.00 77.62 757 LEU A CA 1
ATOM 6038 C C . LEU A 1 757 ? -58.039 -1.396 30.739 1.00 77.62 757 LEU A C 1
ATOM 6040 O O . LEU A 1 757 ? -57.459 -1.722 31.777 1.00 77.62 757 LEU A O 1
ATOM 6044 N N . HIS A 1 758 ? -57.408 -0.802 29.724 1.00 70.19 758 HIS A N 1
ATOM 6045 C CA . HIS A 1 758 ? -55.972 -0.509 29.683 1.00 70.19 758 HIS A CA 1
ATOM 6046 C C . HIS A 1 758 ? -55.705 1.006 29.693 1.00 70.19 758 HIS A C 1
ATOM 6048 O O . HIS A 1 758 ? -56.513 1.799 29.212 1.00 70.19 758 HIS A O 1
ATOM 6054 N N . ARG A 1 759 ? -54.555 1.430 30.237 1.00 67.19 759 ARG A N 1
ATOM 6055 C CA . ARG A 1 759 ? -54.161 2.849 30.287 1.00 67.19 759 ARG A CA 1
ATOM 6056 C C . ARG A 1 759 ? -53.759 3.345 28.894 1.00 67.19 759 ARG A C 1
ATOM 6058 O O . ARG A 1 759 ? -52.769 2.873 28.343 1.00 67.19 759 ARG A O 1
ATOM 6065 N N . TYR A 1 760 ? -54.469 4.344 28.374 1.00 62.94 760 TYR A N 1
ATOM 6066 C CA . TYR A 1 760 ? -54.088 5.047 27.146 1.00 62.94 760 TYR A CA 1
ATOM 6067 C C . TYR A 1 760 ? -52.784 5.848 27.341 1.00 62.94 760 TYR A C 1
ATOM 6069 O O . TYR A 1 760 ? -52.606 6.503 28.375 1.00 62.94 760 TYR A O 1
ATOM 6077 N N . LYS A 1 761 ? -51.876 5.815 26.356 1.00 52.88 761 LYS A N 1
ATOM 6078 C CA . LYS A 1 761 ? -50.669 6.659 26.331 1.00 52.88 761 LYS A CA 1
ATOM 6079 C C . LYS A 1 761 ? -51.048 8.022 25.754 1.00 52.88 761 LYS A C 1
ATOM 6081 O O . LYS A 1 761 ? -51.395 8.115 24.584 1.00 52.88 761 LYS A O 1
ATOM 6086 N N . VAL A 1 762 ? -51.011 9.063 26.586 1.00 55.81 762 VAL A N 1
ATOM 6087 C CA . VAL A 1 762 ? -51.322 10.437 26.159 1.00 55.81 762 VAL A CA 1
ATOM 6088 C C . VAL A 1 762 ? -50.330 10.878 25.079 1.00 55.81 762 VAL A C 1
ATOM 6090 O O . VAL A 1 762 ? -49.136 10.605 25.181 1.00 55.81 762 VAL A O 1
ATOM 6093 N N . GLN A 1 763 ? -50.850 11.555 24.061 1.00 53.84 763 GLN A N 1
ATOM 6094 C CA . GLN A 1 763 ? -50.093 12.251 23.026 1.00 53.84 763 GLN A CA 1
ATOM 6095 C C . GLN A 1 763 ? -50.434 13.738 23.164 1.00 53.84 763 GLN A C 1
ATOM 6097 O O . GLN A 1 763 ? -51.618 14.072 23.255 1.00 53.84 763 GLN A O 1
ATOM 6102 N N . LEU A 1 764 ? -49.427 14.614 23.210 1.00 60.56 764 LEU A N 1
ATOM 6103 C CA . LEU A 1 764 ? -49.655 16.043 23.002 1.00 60.56 764 LEU A CA 1
ATOM 6104 C C . LEU A 1 764 ? -49.904 16.278 21.509 1.00 60.56 764 LEU A C 1
ATOM 6106 O O . LEU A 1 764 ? -49.242 15.686 20.659 1.00 60.56 764 LEU A O 1
ATOM 6110 N N . VAL A 1 765 ? -50.888 17.120 21.210 1.00 61.28 765 VAL A N 1
ATOM 6111 C CA . VAL A 1 765 ? -51.255 17.554 19.859 1.00 61.28 765 VAL A CA 1
ATOM 6112 C C . VAL A 1 765 ? -51.663 19.019 19.967 1.00 61.28 765 VAL A C 1
ATOM 6114 O O . VAL A 1 765 ? -52.300 19.406 20.949 1.00 61.28 765 VAL A O 1
ATOM 6117 N N . GLN A 1 766 ? -51.289 19.831 18.980 1.00 70.00 766 GLN A N 1
ATOM 6118 C CA . GLN A 1 766 ? -51.632 21.249 18.942 1.00 70.00 766 GLN A CA 1
ATOM 6119 C C . GLN A 1 766 ? -53.157 21.450 18.981 1.00 70.00 766 GLN A C 1
ATOM 6121 O O . GLN A 1 766 ? -53.906 20.744 18.301 1.00 70.00 766 GLN A O 1
ATOM 6126 N N . ARG A 1 767 ? -53.615 22.419 19.781 1.00 69.69 767 ARG A N 1
ATOM 6127 C CA . ARG A 1 767 ? -55.016 22.851 19.798 1.00 69.69 767 ARG A CA 1
ATOM 6128 C C . ARG A 1 767 ? -55.353 23.541 18.473 1.00 69.69 767 ARG A C 1
ATOM 6130 O O . ARG A 1 767 ? -54.546 24.306 17.957 1.00 69.69 767 ARG A O 1
ATOM 6137 N N . LEU A 1 768 ? -56.537 23.245 17.949 1.00 80.38 768 LEU A N 1
ATOM 6138 C CA . LEU A 1 768 ? -57.043 23.726 16.666 1.00 80.38 768 LEU A CA 1
ATOM 6139 C C . LEU A 1 768 ? -58.290 24.567 16.929 1.00 80.38 768 LEU A C 1
ATOM 6141 O O . LEU A 1 768 ? -59.144 24.153 17.717 1.00 80.38 768 LEU A O 1
ATOM 6145 N N . GLU A 1 769 ? -58.392 25.721 16.282 1.00 83.62 769 GLU A N 1
ATOM 6146 C CA . GLU A 1 769 ? -59.534 26.624 16.418 1.00 83.62 769 GLU A CA 1
ATOM 6147 C C . GLU A 1 769 ? -60.589 26.354 15.320 1.00 83.62 769 GLU A C 1
ATOM 6149 O O . GLU A 1 769 ? -60.289 25.689 14.322 1.00 83.62 769 GLU A O 1
ATOM 6154 N N . PRO A 1 770 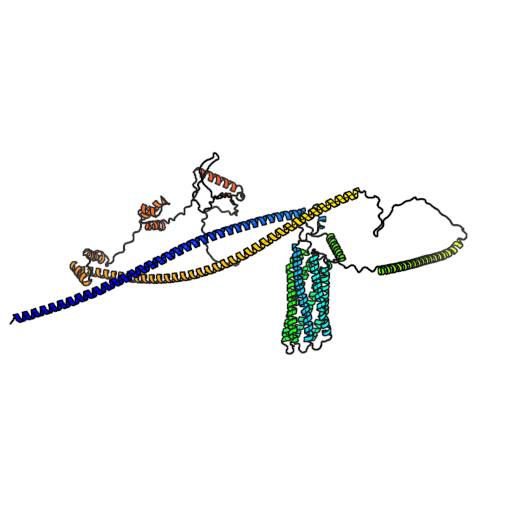? -61.850 26.813 15.469 1.00 74.25 770 PRO A N 1
ATOM 6155 C CA . PRO A 1 770 ? -62.964 26.354 14.627 1.00 74.25 770 PRO A CA 1
ATOM 6156 C C . PRO A 1 770 ? -62.762 26.531 13.113 1.00 74.25 770 PRO A C 1
ATOM 6158 O O . PRO A 1 770 ? -63.189 25.680 12.335 1.00 74.25 770 PRO A O 1
ATOM 6161 N N . ASN A 1 771 ? -62.063 27.593 12.696 1.00 76.81 771 ASN A N 1
ATOM 6162 C CA . ASN A 1 771 ? -61.771 27.877 11.287 1.00 76.81 771 ASN A CA 1
ATOM 6163 C C . ASN A 1 771 ? -60.550 27.117 10.727 1.00 76.81 771 ASN A C 1
ATOM 6165 O O . ASN A 1 771 ? -60.327 27.157 9.517 1.00 76.81 771 ASN A O 1
ATOM 6169 N N . ASP A 1 772 ? -59.777 26.406 11.554 1.00 77.50 772 ASP A N 1
ATOM 6170 C CA . ASP A 1 772 ? -58.631 25.616 11.081 1.00 77.50 772 ASP A CA 1
ATOM 6171 C C . ASP A 1 772 ? -59.079 24.309 10.417 1.00 77.50 772 ASP A C 1
ATOM 6173 O O . ASP A 1 772 ? -58.420 23.812 9.507 1.00 77.50 772 ASP A O 1
ATOM 6177 N N . MET A 1 773 ? -60.206 23.735 10.850 1.00 77.06 773 MET A N 1
ATOM 6178 C CA . MET A 1 773 ? -60.733 22.484 10.292 1.00 77.06 773 MET A CA 1
ATOM 6179 C C . MET A 1 773 ? -61.227 22.590 8.848 1.00 77.06 773 MET A C 1
ATOM 6181 O O . MET A 1 773 ? -60.734 21.798 8.043 1.00 77.06 773 MET A O 1
ATOM 6185 N N . PRO A 1 774 ? -62.096 23.546 8.454 1.00 83.44 774 PRO A N 1
ATOM 6186 C CA . PRO A 1 774 ? -62.443 23.707 7.044 1.00 83.44 774 PRO A CA 1
ATOM 6187 C C . PRO A 1 774 ? -61.195 23.952 6.182 1.00 83.44 774 PRO A C 1
ATOM 6189 O O . PRO A 1 774 ? -60.997 23.237 5.207 1.00 83.44 774 PRO A O 1
ATOM 6192 N N . LYS A 1 775 ? -60.282 24.841 6.604 1.00 80.81 775 LYS A N 1
ATOM 6193 C CA . LYS A 1 775 ? -59.050 25.159 5.857 1.00 80.81 775 LYS A CA 1
ATOM 6194 C C . LYS A 1 775 ? -58.100 23.969 5.688 1.00 80.81 775 LYS A C 1
ATOM 6196 O O . LYS A 1 775 ? -57.517 23.790 4.623 1.00 80.81 775 LYS A O 1
ATOM 6201 N N . ARG A 1 776 ? -57.919 23.136 6.721 1.00 82.62 776 ARG A N 1
ATOM 6202 C CA . ARG A 1 776 ? -57.049 21.946 6.628 1.00 82.62 776 ARG A CA 1
ATOM 6203 C C . ARG A 1 776 ? -57.677 20.824 5.800 1.00 82.62 776 ARG A C 1
ATOM 6205 O O . ARG A 1 776 ? -56.930 20.084 5.168 1.00 82.62 776 ARG A O 1
ATOM 6212 N N . VAL A 1 777 ? -59.007 20.714 5.768 1.00 83.62 777 VAL A N 1
ATOM 6213 C CA . VAL A 1 777 ? -59.725 19.787 4.871 1.00 83.62 777 VAL A CA 1
ATOM 6214 C C . VAL A 1 777 ? -59.670 20.281 3.422 1.00 83.62 777 VAL A C 1
ATOM 6216 O O . VAL A 1 777 ? -59.335 19.509 2.533 1.00 83.62 777 VAL A O 1
ATOM 6219 N N . GLU A 1 778 ? -59.903 21.572 3.187 1.00 86.06 778 GLU A N 1
ATOM 6220 C CA . GLU A 1 778 ? -59.792 22.227 1.877 1.00 86.06 778 GLU A CA 1
ATOM 6221 C C . GLU A 1 778 ? -58.386 22.066 1.273 1.00 86.06 778 GLU A C 1
ATOM 6223 O O . GLU A 1 778 ? -58.246 21.626 0.131 1.00 86.06 778 GLU A O 1
ATOM 6228 N N . PHE A 1 779 ? -57.334 22.310 2.063 1.00 80.94 779 PHE A N 1
ATOM 6229 C CA . PHE A 1 779 ? -55.947 22.067 1.656 1.00 80.94 779 PHE A CA 1
ATOM 6230 C C . PHE A 1 779 ? -55.669 20.584 1.353 1.00 80.94 779 PHE A C 1
ATOM 6232 O O . PHE A 1 779 ? -55.010 20.273 0.360 1.00 80.94 779 PHE A O 1
ATOM 6239 N N . ALA A 1 780 ? -56.176 19.663 2.182 1.00 80.50 780 ALA A N 1
ATOM 6240 C CA . ALA A 1 780 ? -55.991 18.227 1.973 1.00 80.50 780 ALA A CA 1
ATOM 6241 C C . ALA A 1 780 ? -56.661 17.743 0.677 1.00 80.50 780 ALA A C 1
ATOM 6243 O O . ALA A 1 780 ? -56.025 17.034 -0.099 1.00 80.50 780 ALA A O 1
ATOM 6244 N N . ASN A 1 781 ? -57.895 18.179 0.409 1.00 84.69 781 ASN A N 1
ATOM 6245 C CA . ASN A 1 781 ? -58.608 17.876 -0.833 1.00 84.69 781 ASN A CA 1
ATOM 6246 C C . ASN A 1 781 ? -57.867 18.469 -2.044 1.00 84.69 781 ASN A C 1
ATOM 6248 O O . ASN A 1 781 ? -57.549 17.742 -2.978 1.00 84.69 781 ASN A O 1
ATOM 6252 N N . THR A 1 782 ? -57.459 19.742 -1.968 1.00 81.94 782 THR A N 1
ATOM 6253 C CA . THR A 1 782 ? -56.708 20.422 -3.043 1.00 81.94 782 THR A CA 1
ATOM 6254 C C . THR A 1 782 ? -55.402 19.703 -3.405 1.00 81.94 782 THR A C 1
ATOM 6256 O O . THR A 1 782 ? -54.996 19.705 -4.568 1.00 81.94 782 THR A O 1
ATOM 6259 N N . MET A 1 783 ? -54.723 19.083 -2.432 1.00 76.75 783 MET A N 1
ATOM 6260 C CA . MET A 1 783 ? -53.536 18.264 -2.702 1.00 76.75 783 MET A CA 1
ATOM 6261 C C . MET A 1 783 ? -53.877 16.859 -3.211 1.00 76.75 783 MET A C 1
ATOM 6263 O O . MET A 1 783 ? -53.157 16.360 -4.072 1.00 76.75 783 MET A O 1
ATOM 6267 N N . LEU A 1 784 ? -54.965 16.234 -2.750 1.00 81.50 784 LEU A N 1
ATOM 6268 C CA . LEU A 1 784 ? -55.439 14.952 -3.289 1.00 81.50 784 LEU A CA 1
ATOM 6269 C C . LEU A 1 784 ? -55.821 15.066 -4.773 1.00 81.50 784 LEU A C 1
ATOM 6271 O O . LEU A 1 784 ? -55.418 14.213 -5.560 1.00 81.50 784 LEU A O 1
ATOM 6275 N N . ASP A 1 785 ? -56.499 16.144 -5.173 1.00 82.00 785 ASP A N 1
ATOM 6276 C CA . ASP A 1 785 ? -56.874 16.384 -6.573 1.00 82.00 785 ASP A CA 1
ATOM 6277 C C . ASP A 1 785 ? -55.635 16.551 -7.473 1.00 82.00 785 ASP A C 1
ATOM 6279 O O . ASP A 1 785 ? -55.566 15.988 -8.566 1.00 82.00 785 ASP A O 1
ATOM 6283 N N . ARG A 1 786 ? -54.601 17.259 -6.993 1.00 72.12 786 ARG A N 1
ATOM 6284 C CA . ARG A 1 786 ? -53.321 17.419 -7.713 1.00 72.12 786 ARG A CA 1
ATOM 6285 C C . ARG A 1 786 ? -52.547 16.105 -7.831 1.00 72.12 786 ARG A C 1
ATOM 6287 O O . ARG A 1 786 ? -51.976 15.836 -8.883 1.00 72.12 786 ARG A O 1
ATOM 6294 N N . LEU A 1 787 ? -52.578 15.272 -6.790 1.00 73.50 787 LEU A N 1
ATOM 6295 C CA . LEU A 1 787 ? -51.992 13.926 -6.797 1.00 73.50 787 LEU A CA 1
ATOM 6296 C C . LEU A 1 787 ? -52.747 12.946 -7.708 1.00 73.50 787 LEU A C 1
ATOM 6298 O O . LEU A 1 787 ? -52.151 11.988 -8.190 1.00 73.50 787 LEU A O 1
ATOM 6302 N N . GLY A 1 788 ? -54.037 13.183 -7.963 1.00 69.69 788 GLY A N 1
ATOM 6303 C CA . GLY A 1 788 ? -54.810 12.448 -8.966 1.00 69.69 788 GLY A CA 1
ATOM 6304 C C . GLY A 1 788 ? -54.522 12.875 -10.412 1.00 69.69 788 GLY A C 1
ATOM 6305 O O . GLY A 1 788 ? -54.753 12.087 -11.326 1.00 69.69 788 GLY A O 1
ATOM 6306 N N . ALA A 1 789 ? -54.021 14.097 -10.625 1.00 73.00 789 ALA A N 1
ATOM 6307 C CA . ALA A 1 789 ? -53.795 14.676 -11.953 1.00 73.00 789 ALA A CA 1
ATOM 6308 C C . ALA A 1 789 ? -52.369 14.471 -12.508 1.00 73.00 789 ALA A C 1
ATOM 6310 O O . ALA A 1 789 ? -52.203 14.370 -13.721 1.00 73.00 789 ALA A O 1
ATOM 6311 N N . ASP A 1 790 ? -51.348 14.410 -11.647 1.00 65.62 790 ASP A N 1
ATOM 6312 C CA . ASP A 1 790 ? -49.935 14.235 -12.025 1.00 65.62 790 ASP A CA 1
ATOM 6313 C C . ASP A 1 790 ? -49.273 13.174 -11.119 1.00 65.62 790 ASP A C 1
ATOM 6315 O O . ASP A 1 790 ? -48.989 13.466 -9.952 1.00 65.62 790 ASP A O 1
ATOM 6319 N N . PRO A 1 791 ? -49.011 11.947 -11.620 1.00 71.12 791 PRO A N 1
ATOM 6320 C CA . PRO A 1 791 ? -48.461 10.853 -10.812 1.00 71.12 791 PRO A CA 1
ATOM 6321 C C . PRO A 1 791 ? -47.119 11.175 -10.140 1.00 71.12 791 PRO A C 1
ATOM 6323 O O . PRO A 1 791 ? -46.851 10.698 -9.037 1.00 71.12 791 PRO A O 1
ATOM 6326 N N . ASP A 1 792 ? -46.293 12.013 -10.772 1.00 72.44 792 ASP A N 1
ATOM 6327 C CA . ASP A 1 792 ? -44.952 12.352 -10.288 1.00 72.44 792 ASP A CA 1
ATOM 6328 C C . ASP A 1 792 ? -44.941 13.579 -9.361 1.00 72.44 792 ASP A C 1
ATOM 6330 O O . ASP A 1 792 ? -43.871 13.986 -8.899 1.00 72.44 792 ASP A O 1
ATOM 6334 N N . PHE A 1 793 ? -46.099 14.182 -9.063 1.00 70.56 793 PHE A N 1
ATOM 6335 C CA . PHE A 1 793 ? -46.216 15.445 -8.319 1.00 70.56 793 PHE A CA 1
ATOM 6336 C C . PHE A 1 793 ? -45.484 15.431 -6.964 1.00 70.56 793 PHE A C 1
ATOM 6338 O O . PHE A 1 793 ? -44.839 16.416 -6.602 1.00 70.56 793 PHE A O 1
ATOM 6345 N N . MET A 1 794 ? -45.473 14.295 -6.251 1.00 65.88 794 MET A N 1
ATOM 6346 C CA . MET A 1 794 ? -44.726 14.145 -4.988 1.00 65.88 794 MET A CA 1
ATOM 6347 C C . MET A 1 794 ? -43.209 14.316 -5.132 1.00 65.88 794 MET A C 1
ATOM 6349 O O . MET A 1 794 ? -42.564 14.743 -4.179 1.00 65.88 794 MET A O 1
ATOM 6353 N N . THR A 1 795 ? -42.622 14.000 -6.291 1.00 67.06 795 THR A N 1
ATOM 6354 C CA . THR A 1 795 ? -41.168 14.140 -6.511 1.00 67.06 795 THR A CA 1
ATOM 6355 C C . THR A 1 795 ? -40.742 15.593 -6.751 1.00 67.06 795 THR A C 1
ATOM 6357 O O . THR A 1 795 ? -39.556 15.909 -6.682 1.00 67.06 795 THR A O 1
ATOM 6360 N N . LYS A 1 796 ? -41.717 16.479 -7.001 1.00 66.06 796 LYS A N 1
ATOM 6361 C CA . LYS A 1 796 ? -41.538 17.893 -7.363 1.00 66.06 796 LYS A CA 1
ATOM 6362 C C . LYS A 1 796 ? -41.708 18.833 -6.157 1.00 66.06 796 LYS A C 1
ATOM 6364 O O . LYS A 1 796 ? -41.448 20.027 -6.280 1.00 66.06 796 LYS A O 1
ATOM 6369 N N . ILE A 1 797 ? -42.133 18.314 -4.997 1.00 65.38 797 ILE A N 1
ATOM 6370 C CA . ILE A 1 797 ? -42.326 19.087 -3.760 1.00 65.38 797 ILE A CA 1
ATOM 6371 C C . ILE A 1 797 ? -41.163 18.855 -2.795 1.00 65.38 797 ILE A C 1
ATOM 6373 O O . ILE A 1 797 ? -40.865 17.730 -2.399 1.00 65.38 797 ILE A O 1
ATOM 6377 N N . PHE A 1 798 ? -40.572 19.957 -2.341 1.00 55.00 798 PHE A N 1
ATOM 6378 C CA . PHE A 1 798 ? -39.578 19.987 -1.277 1.00 55.00 798 PHE A CA 1
ATOM 6379 C C . PHE A 1 798 ? -40.179 20.671 -0.046 1.00 55.00 798 PHE A C 1
ATOM 6381 O O . PHE A 1 798 ? -40.778 21.739 -0.161 1.00 55.00 798 PHE A O 1
ATOM 6388 N N . PHE A 1 799 ? -40.025 20.059 1.130 1.00 58.50 799 PHE A N 1
ATOM 6389 C CA . PHE A 1 799 ? -40.511 20.608 2.398 1.00 58.50 799 PHE A CA 1
ATOM 6390 C C . PHE A 1 799 ? -39.353 21.159 3.232 1.00 58.50 799 PHE A C 1
ATOM 6392 O O . PHE A 1 799 ? -38.273 20.560 3.269 1.00 58.50 799 PHE A O 1
ATOM 6399 N N . SER A 1 800 ? -39.609 22.264 3.934 1.00 48.28 800 SER A N 1
ATOM 6400 C CA . SER A 1 800 ? -38.697 22.868 4.906 1.00 48.28 800 SER A CA 1
ATOM 6401 C C . SER A 1 800 ? -39.408 23.269 6.195 1.00 48.28 800 SER A C 1
ATOM 6403 O O . SER A 1 800 ? -40.608 23.541 6.193 1.00 48.28 800 SER A O 1
ATOM 6405 N N . ASP A 1 801 ? -38.637 23.317 7.275 1.00 59.34 801 ASP A N 1
ATOM 6406 C CA . ASP A 1 801 ? -39.059 23.594 8.649 1.00 59.34 801 ASP A CA 1
ATOM 6407 C C . ASP A 1 801 ? -38.017 24.536 9.295 1.00 59.34 801 ASP A C 1
ATOM 6409 O O . ASP A 1 801 ? -36.825 24.424 8.986 1.00 59.34 801 ASP A O 1
ATOM 6413 N N . GLU A 1 802 ? -38.459 25.474 10.140 1.00 49.00 802 GLU A N 1
ATOM 6414 C CA . GLU A 1 802 ? -37.595 26.261 11.035 1.00 49.00 802 GLU A CA 1
ATOM 6415 C C . GLU A 1 802 ? -37.869 25.822 12.481 1.00 49.00 802 GLU A C 1
ATOM 6417 O O . GLU A 1 802 ? -38.956 26.066 13.014 1.00 49.00 802 GLU A O 1
ATOM 6422 N N . ALA A 1 803 ? -36.861 25.249 13.140 1.00 46.22 803 ALA A N 1
ATOM 6423 C CA . ALA A 1 803 ? -36.907 24.891 14.554 1.00 46.22 803 ALA A CA 1
ATOM 6424 C C . ALA A 1 803 ? -35.903 25.734 15.355 1.00 46.22 803 ALA A C 1
ATOM 6426 O O . ALA A 1 803 ? -34.724 25.812 15.006 1.00 46.22 803 ALA A O 1
ATOM 6427 N N . THR A 1 804 ? -36.366 26.363 16.436 1.00 45.88 804 THR A N 1
ATOM 6428 C CA . THR A 1 804 ? -35.520 27.146 17.349 1.00 45.88 804 THR A CA 1
ATOM 6429 C C . THR A 1 804 ? -34.909 26.238 18.414 1.00 45.88 804 THR A C 1
ATOM 6431 O O . THR A 1 804 ? -35.625 25.455 19.039 1.00 45.88 804 THR A O 1
ATOM 6434 N N . PHE A 1 805 ? -33.606 26.373 18.671 1.00 45.69 805 PHE A N 1
ATOM 6435 C CA . PHE A 1 805 ? -32.887 25.600 19.686 1.00 45.69 805 PHE A CA 1
ATOM 6436 C C . PHE A 1 805 ? -32.135 26.539 20.633 1.00 45.69 805 PHE A C 1
ATOM 6438 O O . PHE A 1 805 ? -31.396 27.406 20.177 1.00 45.69 805 PHE A O 1
ATOM 6445 N N . HIS A 1 806 ? -32.290 26.348 21.945 1.00 48.09 806 HIS A N 1
ATOM 6446 C CA . HIS A 1 806 ? -31.561 27.116 22.958 1.00 48.09 806 HIS A CA 1
ATOM 6447 C C . HIS A 1 806 ? -30.368 26.318 23.501 1.00 48.09 806 HIS A C 1
ATOM 6449 O O . HIS A 1 806 ? -30.498 25.150 23.873 1.00 48.09 806 HIS A O 1
ATOM 6455 N N . LEU A 1 807 ? -29.206 26.971 23.585 1.00 50.47 807 LEU A N 1
ATOM 6456 C CA . LEU A 1 807 ? -27.899 26.356 23.871 1.00 50.47 807 LEU A CA 1
ATOM 6457 C C . LEU A 1 807 ? -27.737 25.794 25.302 1.00 50.47 807 LEU A C 1
ATOM 6459 O O . LEU A 1 807 ? -26.725 25.172 25.607 1.00 50.47 807 LEU A O 1
ATOM 6463 N N . SER A 1 808 ? -28.725 25.981 26.183 1.00 41.72 808 SER A N 1
ATOM 6464 C CA . SER A 1 808 ? -28.678 25.599 27.604 1.00 41.72 808 SER A CA 1
ATOM 6465 C C . SER A 1 808 ? -29.272 24.217 27.929 1.00 41.72 808 SER A C 1
ATOM 6467 O O . SER A 1 808 ? -29.367 23.846 29.100 1.00 41.72 808 SER A O 1
ATOM 6469 N N . GLY A 1 809 ? -29.704 23.449 26.921 1.00 43.06 809 GLY A N 1
ATOM 6470 C CA . GLY A 1 809 ? -30.146 22.053 27.078 1.00 43.06 809 GLY A CA 1
ATOM 6471 C C . GLY A 1 809 ? -31.497 21.842 27.779 1.00 43.06 809 GLY A C 1
ATOM 6472 O O . GLY A 1 809 ? -31.951 20.703 27.896 1.00 43.06 809 GLY A O 1
ATOM 6473 N N . LYS A 1 810 ? -32.179 22.907 28.220 1.00 35.22 810 LYS A N 1
ATOM 6474 C CA . LYS A 1 810 ? -33.568 22.843 28.697 1.00 35.22 810 LYS A CA 1
ATOM 6475 C C . LYS A 1 810 ? -34.534 23.101 27.544 1.00 35.22 810 LYS A C 1
ATOM 6477 O O . LYS A 1 810 ? -34.650 24.224 27.068 1.00 35.22 810 LYS A O 1
ATOM 6482 N N . SER A 1 811 ? -35.272 22.071 27.143 1.00 30.80 811 SER A N 1
ATOM 6483 C CA . SER A 1 811 ? -36.455 22.223 26.296 1.00 30.80 811 SER A CA 1
ATOM 6484 C C . SER A 1 811 ? -37.631 22.755 27.121 1.00 30.80 811 SER A C 1
ATOM 6486 O O . SER A 1 811 ? -38.115 22.055 28.014 1.00 30.80 811 SER A O 1
ATOM 6488 N N . GLU A 1 812 ? -38.115 23.959 26.817 1.00 32.59 812 GLU A N 1
ATOM 6489 C CA . GLU A 1 812 ? -39.426 24.412 27.291 1.00 32.59 812 GLU A CA 1
ATOM 6490 C C . GLU A 1 812 ? -40.534 23.784 26.431 1.00 32.59 812 GLU A C 1
ATOM 6492 O O . GLU A 1 812 ? -40.545 23.928 25.211 1.00 32.59 812 GLU A O 1
ATOM 6497 N N . ASP A 1 813 ? -41.490 23.102 27.069 1.00 36.34 813 ASP A N 1
ATOM 6498 C CA . ASP A 1 813 ? -42.663 22.493 26.410 1.00 36.34 813 ASP A CA 1
ATOM 6499 C C . ASP A 1 813 ? -43.756 23.539 26.040 1.00 36.34 813 ASP A C 1
ATOM 6501 O O . ASP A 1 813 ? -44.851 23.173 25.603 1.00 36.34 813 ASP A O 1
ATOM 6505 N N . GLU A 1 814 ? -43.498 24.847 26.205 1.00 33.09 814 GLU A N 1
ATOM 6506 C CA . GLU A 1 814 ? -44.466 25.934 25.971 1.00 33.09 814 GLU A CA 1
ATOM 6507 C C . GLU A 1 814 ? -44.122 26.810 24.751 1.00 33.09 814 GLU A C 1
ATOM 6509 O O . GLU A 1 814 ? -43.326 27.744 24.797 1.00 33.09 814 GLU A O 1
ATOM 6514 N N . CYS A 1 815 ? -44.807 26.553 23.633 1.00 32.38 815 CYS A N 1
ATOM 6515 C CA . CYS A 1 815 ? -44.664 27.322 22.394 1.00 32.38 815 CYS A CA 1
ATOM 6516 C C . CYS A 1 815 ? -45.375 28.696 22.470 1.00 32.38 815 CYS A C 1
ATOM 6518 O O . CYS A 1 815 ? -46.498 28.868 21.979 1.00 32.38 815 CYS A O 1
ATOM 6520 N N . LEU A 1 816 ? -44.716 29.695 23.066 1.00 26.53 816 LEU A N 1
ATOM 6521 C CA . LEU A 1 816 ? -45.186 31.087 23.108 1.00 26.53 816 LEU A CA 1
ATOM 6522 C C . LEU A 1 816 ? -45.076 31.788 21.740 1.00 26.53 816 LEU A C 1
ATOM 6524 O O . LEU A 1 816 ? -44.123 32.510 21.445 1.00 26.53 816 LEU A O 1
ATOM 6528 N N . ARG A 1 817 ? -46.109 31.639 20.903 1.00 32.28 817 ARG A N 1
ATOM 6529 C CA . ARG A 1 817 ? -46.263 32.416 19.659 1.00 32.28 817 ARG A CA 1
ATOM 6530 C C . ARG A 1 817 ? -46.516 33.904 19.945 1.00 32.28 817 ARG A C 1
ATOM 6532 O O . ARG A 1 817 ? -47.662 34.312 20.123 1.00 32.28 817 ARG A O 1
ATOM 6539 N N . LYS A 1 818 ? -45.470 34.735 19.889 1.00 24.81 818 LYS A N 1
ATOM 6540 C CA . LYS A 1 818 ? -45.620 36.187 19.694 1.00 24.81 818 LYS A CA 1
ATOM 6541 C C . LYS A 1 818 ? -45.792 36.507 18.206 1.00 24.81 818 LYS A C 1
ATOM 6543 O O . LYS A 1 818 ? -44.849 36.405 17.430 1.00 24.81 818 LYS A O 1
ATOM 6548 N N . LEU A 1 819 ? -46.999 36.924 17.830 1.00 30.45 819 LEU A N 1
ATOM 6549 C CA . LEU A 1 819 ? -47.227 37.746 16.640 1.00 30.45 819 LEU A CA 1
ATOM 6550 C C . LEU A 1 819 ? -46.763 39.175 16.934 1.00 30.45 819 LEU A C 1
ATOM 6552 O O . LEU A 1 819 ? -47.100 39.678 18.000 1.00 30.45 819 LEU A O 1
ATOM 6556 N N . PHE A 1 820 ? -46.123 39.842 15.974 1.00 24.80 820 PHE A N 1
ATOM 6557 C CA . PHE A 1 820 ? -46.317 41.278 15.747 1.00 24.80 820 PHE A CA 1
ATOM 6558 C C . PHE A 1 820 ? -46.089 41.632 14.272 1.00 24.80 820 PHE A C 1
ATOM 6560 O O . PHE A 1 820 ? -45.285 41.008 13.583 1.00 24.80 820 PHE A O 1
ATOM 6567 N N . VAL A 1 821 ? -46.850 42.621 13.806 1.00 26.00 821 VAL A N 1
ATOM 6568 C CA . VAL A 1 821 ? -46.691 43.303 12.513 1.00 26.00 821 VAL A CA 1
ATOM 6569 C C . VAL A 1 821 ? -45.816 44.546 12.741 1.00 26.00 821 VAL A C 1
ATOM 6571 O O . VAL A 1 821 ? -45.651 44.974 13.883 1.00 26.00 821 VAL A O 1
ATOM 6574 N N . GLN A 1 822 ? -45.235 45.111 11.682 1.00 27.89 822 GLN A N 1
ATOM 6575 C CA . GLN A 1 822 ? -44.489 46.372 11.752 1.00 27.89 822 GLN A CA 1
ATOM 6576 C C . GLN A 1 822 ? -45.365 47.514 12.298 1.00 27.89 822 GLN A C 1
ATOM 6578 O O . GLN A 1 822 ? -46.431 47.770 11.745 1.00 27.89 822 GLN A O 1
ATOM 6583 N N . ASP A 1 823 ? -44.932 48.170 13.380 1.00 28.08 823 ASP A N 1
ATOM 6584 C CA . ASP A 1 823 ? -44.515 49.589 13.392 1.00 28.08 823 ASP A CA 1
ATOM 6585 C C . ASP A 1 823 ? -44.314 50.125 14.830 1.00 28.08 823 ASP A C 1
ATOM 6587 O O . ASP A 1 823 ? -44.966 49.684 15.775 1.00 28.08 823 ASP A O 1
ATOM 6591 N N . GLY A 1 824 ? -43.426 51.118 14.991 1.00 27.91 824 GLY A N 1
ATOM 6592 C CA . GLY A 1 824 ? -43.186 51.834 16.260 1.00 27.91 824 GLY A CA 1
ATOM 6593 C C . GLY A 1 824 ? -42.040 51.280 17.129 1.00 27.91 824 GLY A C 1
ATOM 6594 O O . GLY A 1 824 ? -41.758 50.085 17.123 1.00 27.91 824 GLY A O 1
ATOM 6595 N N . ALA A 1 825 ? -41.338 52.164 17.856 1.00 27.34 825 ALA A N 1
ATOM 6596 C CA . ALA A 1 825 ? -40.086 51.837 18.562 1.00 27.34 825 ALA A CA 1
ATOM 6597 C C . ALA A 1 825 ? -39.927 52.564 19.941 1.00 27.34 825 ALA A C 1
ATOM 6599 O O . ALA A 1 825 ? -40.948 52.929 20.521 1.00 27.34 825 ALA A O 1
ATOM 6600 N N . PRO A 1 826 ? -38.704 52.661 20.527 1.00 40.59 826 PRO A N 1
ATOM 6601 C CA . PRO A 1 826 ? -38.355 52.308 21.925 1.00 40.59 826 PRO A CA 1
ATOM 6602 C C . PRO A 1 826 ? -38.759 53.375 22.983 1.00 40.59 826 PRO A C 1
ATOM 6604 O O . PRO A 1 826 ? -39.186 54.454 22.572 1.00 40.59 826 PRO A O 1
ATOM 6607 N N . PRO A 1 827 ? -38.562 53.182 24.321 1.00 39.94 827 PRO A N 1
ATOM 6608 C CA . PRO A 1 827 ? -37.739 52.184 25.048 1.00 39.94 827 PRO A CA 1
ATOM 6609 C C . PRO A 1 827 ? -38.544 51.470 26.190 1.00 39.94 827 PRO A C 1
ATOM 6611 O O . PRO A 1 827 ? -39.759 51.395 26.070 1.00 39.94 827 PRO A O 1
ATOM 6614 N N . HIS A 1 828 ? -38.046 50.897 27.306 1.00 26.31 828 HIS A N 1
ATOM 6615 C CA . HIS A 1 828 ? -36.740 50.868 28.005 1.00 26.31 828 HIS A CA 1
ATOM 6616 C C . HIS A 1 828 ? -36.628 49.678 28.998 1.00 26.31 828 HIS A C 1
ATOM 6618 O O . HIS A 1 828 ? -37.603 49.370 29.675 1.00 26.31 828 HIS A O 1
ATOM 6624 N N . TRP A 1 829 ? -35.436 49.079 29.156 1.00 24.69 829 TRP A N 1
ATOM 6625 C CA . TRP A 1 829 ? -34.641 48.995 30.412 1.00 24.69 829 TRP A CA 1
ATOM 6626 C C . TRP A 1 829 ? -33.307 48.244 30.162 1.00 24.69 829 TRP A C 1
ATOM 6628 O O . TRP A 1 829 ? -33.103 47.690 29.084 1.00 24.69 829 TRP A O 1
ATOM 6638 N N . SER A 1 830 ? -32.376 48.288 31.122 1.00 25.95 830 SER A N 1
ATOM 6639 C CA . SER A 1 830 ? -30.990 47.773 31.051 1.00 25.95 830 SER A CA 1
ATOM 6640 C C . SER A 1 830 ? -30.738 46.737 32.165 1.00 25.95 830 SER A C 1
ATOM 6642 O O . SER A 1 830 ? -31.280 46.899 33.253 1.00 25.95 830 SER A O 1
ATOM 6644 N N . ASN A 1 831 ? -29.873 45.726 32.020 1.00 26.83 831 ASN A N 1
ATOM 6645 C CA . ASN A 1 831 ? -28.448 45.935 31.743 1.00 26.83 831 ASN A CA 1
ATOM 6646 C C . ASN A 1 831 ? -27.672 44.661 31.317 1.00 26.83 831 ASN A C 1
ATOM 6648 O O . ASN A 1 831 ? -28.072 43.552 31.651 1.00 26.83 831 ASN A O 1
ATOM 6652 N N . GLU A 1 832 ? -26.505 44.887 30.697 1.00 24.83 832 GLU A N 1
ATOM 6653 C CA . GLU A 1 832 ? -25.360 43.965 30.515 1.00 24.83 832 GLU A CA 1
ATOM 6654 C C . GLU A 1 832 ? -25.534 42.651 29.716 1.00 24.83 832 GLU A C 1
ATOM 6656 O O . GLU A 1 832 ? -26.624 42.255 29.318 1.00 24.83 832 GLU A O 1
ATOM 6661 N N . ARG A 1 833 ? -24.392 42.068 29.307 1.00 33.06 833 ARG A N 1
ATOM 6662 C CA . ARG A 1 833 ? -24.281 41.135 28.168 1.00 33.06 833 ARG A CA 1
ATOM 6663 C C . ARG A 1 833 ? -23.502 39.865 28.506 1.00 33.06 833 ARG A C 1
ATOM 6665 O O . ARG A 1 833 ? -22.365 39.948 28.957 1.00 33.06 833 ARG A O 1
ATOM 6672 N N . CYS A 1 834 ? -24.044 38.725 28.084 1.00 26.14 834 CYS A N 1
ATOM 6673 C CA . CYS A 1 834 ? -23.254 37.638 27.506 1.00 26.14 834 CYS A CA 1
ATOM 6674 C C . CYS A 1 834 ? -23.817 37.341 26.103 1.00 26.14 834 CYS A C 1
ATOM 6676 O O . CYS A 1 834 ? -24.991 37.609 25.851 1.00 26.14 834 CYS A O 1
ATOM 6678 N N . GLY A 1 835 ? -22.974 36.912 25.163 1.00 36.19 835 GLY A N 1
ATOM 6679 C CA . GLY A 1 835 ? -23.319 36.873 23.737 1.00 36.19 835 GLY A CA 1
ATOM 6680 C C . GLY A 1 835 ? -23.729 35.491 23.237 1.00 36.19 835 GLY A C 1
ATOM 6681 O O . GLY A 1 835 ? -22.895 34.801 22.657 1.00 36.19 835 GLY A O 1
ATOM 6682 N N . ASP A 1 836 ? -24.996 35.117 23.409 1.00 31.20 836 ASP A N 1
ATOM 6683 C CA . ASP A 1 836 ? -25.559 33.924 22.765 1.00 31.20 836 ASP A CA 1
ATOM 6684 C C . ASP A 1 836 ? -25.883 34.205 21.285 1.00 31.20 836 ASP A C 1
ATOM 6686 O O . ASP A 1 836 ? -26.544 35.192 20.953 1.00 31.20 836 ASP A O 1
ATOM 6690 N N . LEU A 1 837 ? -25.418 33.335 20.379 1.00 30.48 837 LEU A N 1
ATOM 6691 C CA . LEU A 1 837 ? -25.773 33.383 18.957 1.00 30.48 837 LEU A CA 1
ATOM 6692 C C . LEU A 1 837 ? -27.016 32.519 18.697 1.00 30.48 837 LEU A C 1
ATOM 6694 O O . LEU A 1 837 ? -26.912 31.300 18.564 1.00 30.48 837 LEU A O 1
ATOM 6698 N N . ASP A 1 838 ? -28.179 33.155 18.548 1.00 31.83 838 ASP A N 1
ATOM 6699 C CA . ASP A 1 838 ? -29.384 32.509 18.012 1.00 31.83 838 ASP A CA 1
ATOM 6700 C C . ASP A 1 838 ? -29.201 32.203 16.511 1.00 31.83 838 ASP A C 1
ATOM 6702 O O . ASP A 1 838 ? -29.392 33.063 15.646 1.00 31.83 838 ASP A O 1
ATOM 6706 N N . ILE A 1 839 ? -28.839 30.960 16.179 1.00 31.33 839 ILE A N 1
ATOM 6707 C CA . ILE A 1 839 ? -28.681 30.511 14.789 1.00 31.33 839 ILE A CA 1
ATOM 6708 C C . ILE A 1 839 ? -30.008 29.947 14.263 1.00 31.33 839 ILE A C 1
ATOM 6710 O O . ILE A 1 839 ? -30.397 28.823 14.581 1.00 31.33 839 ILE A O 1
ATOM 6714 N N . LYS A 1 840 ? -30.673 30.693 13.374 1.00 29.17 840 LYS A N 1
ATOM 6715 C CA . LYS A 1 840 ? -31.771 30.159 12.552 1.00 29.17 840 LYS A CA 1
ATOM 6716 C C . LYS A 1 840 ? -31.212 29.395 11.355 1.00 29.17 840 LYS A C 1
ATOM 6718 O O . LYS A 1 840 ? -30.435 29.948 10.580 1.00 29.17 840 LYS A O 1
ATOM 6723 N N . THR A 1 841 ? -31.633 28.145 11.175 1.00 29.14 841 THR A N 1
ATOM 6724 C CA . THR A 1 841 ? -31.254 27.309 10.026 1.00 29.14 841 THR A CA 1
ATOM 6725 C C . THR A 1 841 ? -32.483 26.817 9.273 1.00 29.14 841 THR A C 1
ATOM 6727 O O . THR A 1 841 ? -33.426 26.300 9.863 1.00 29.14 841 THR A O 1
ATOM 6730 N N . TRP A 1 842 ? -32.445 26.953 7.947 1.00 26.92 842 TRP A N 1
ATOM 6731 C CA . TRP A 1 842 ? -33.452 26.407 7.040 1.00 26.92 842 TRP A CA 1
ATOM 6732 C C . TRP A 1 842 ? -32.987 25.038 6.550 1.00 26.92 842 TRP A C 1
ATOM 6734 O O . TRP A 1 842 ? -31.951 24.937 5.894 1.00 26.92 842 TRP A O 1
ATOM 6744 N N . SER A 1 843 ? -33.750 23.984 6.841 1.00 26.69 843 SER A N 1
ATOM 6745 C CA . SER A 1 843 ? -33.465 22.635 6.342 1.00 26.69 843 SER A CA 1
ATOM 6746 C C . SER A 1 843 ? -34.500 22.226 5.299 1.00 26.69 843 SER A C 1
ATOM 6748 O O . SER A 1 843 ? -35.687 22.162 5.606 1.00 26.69 843 SER A O 1
ATOM 6750 N N . ILE A 1 844 ? -34.060 21.935 4.071 1.00 27.88 844 ILE A N 1
ATOM 6751 C CA . ILE A 1 844 ? -34.900 21.351 3.016 1.00 27.88 844 ILE A CA 1
ATOM 6752 C C . ILE A 1 844 ? -34.667 19.839 2.996 1.00 27.88 844 ILE A C 1
ATOM 6754 O O . ILE A 1 844 ? -33.534 19.390 2.816 1.00 27.88 844 ILE A O 1
ATOM 6758 N N . ARG A 1 845 ? -35.731 19.039 3.142 1.00 27.84 845 ARG A N 1
ATOM 6759 C CA . ARG A 1 845 ? -35.623 17.574 3.232 1.00 27.84 845 ARG A CA 1
ATOM 6760 C C . ARG A 1 845 ? -36.353 16.870 2.090 1.00 27.84 845 ARG A C 1
ATOM 6762 O O . ARG A 1 845 ? -37.564 16.669 2.137 1.00 27.84 845 ARG A O 1
ATOM 6769 N N . ALA A 1 846 ? -35.594 16.460 1.077 1.00 26.84 846 ALA A N 1
ATOM 6770 C CA . ALA A 1 846 ? -36.080 15.593 0.006 1.00 26.84 846 ALA A CA 1
ATOM 6771 C C . ALA A 1 846 ? -36.264 14.149 0.509 1.00 26.84 846 ALA A C 1
ATOM 6773 O O . ALA A 1 846 ? -35.412 13.627 1.230 1.00 26.84 846 ALA A O 1
ATOM 6774 N N . VAL A 1 847 ? -37.360 13.492 0.117 1.00 30.33 847 VAL A N 1
ATOM 6775 C CA . VAL A 1 847 ? -37.645 12.088 0.459 1.00 30.33 847 VAL A CA 1
ATOM 6776 C C . VAL A 1 847 ? -38.179 11.365 -0.776 1.00 30.33 847 VAL A C 1
ATOM 6778 O O . VAL A 1 847 ? -39.281 11.648 -1.235 1.00 30.33 847 VAL A O 1
ATOM 6781 N N . HIS A 1 848 ? -37.417 10.407 -1.302 1.00 29.31 848 HIS A N 1
ATOM 6782 C CA . HIS A 1 848 ? -37.919 9.459 -2.299 1.00 29.31 848 HIS A CA 1
ATOM 6783 C C . HIS A 1 848 ? -38.628 8.283 -1.617 1.00 29.31 848 HIS A C 1
ATOM 6785 O O . HIS A 1 848 ? -38.138 7.739 -0.627 1.00 29.31 848 HIS A O 1
ATOM 6791 N N . LEU A 1 849 ? -39.760 7.861 -2.184 1.00 31.89 849 LEU A N 1
ATOM 6792 C CA . LEU A 1 849 ? -40.485 6.647 -1.812 1.00 31.89 849 LEU A CA 1
ATOM 6793 C C . LEU A 1 849 ? -40.889 5.891 -3.080 1.00 31.89 849 LEU A C 1
ATOM 6795 O O . LEU A 1 849 ? -41.380 6.486 -4.036 1.00 31.89 849 LEU A O 1
ATOM 6799 N N . VAL A 1 850 ? -40.672 4.576 -3.074 1.00 29.31 850 VAL A N 1
ATOM 6800 C CA . VAL A 1 850 ? -41.008 3.669 -4.182 1.00 29.31 850 VAL A CA 1
ATOM 6801 C C . VAL A 1 850 ? -42.519 3.379 -4.165 1.00 29.31 850 VAL A C 1
ATOM 6803 O O . VAL A 1 850 ? -43.063 3.124 -3.085 1.00 29.31 850 VAL A O 1
ATOM 6806 N N . PRO A 1 851 ? -43.220 3.396 -5.315 1.00 31.98 851 PRO A N 1
ATOM 6807 C CA . PRO A 1 851 ? -44.661 3.165 -5.354 1.00 31.98 851 PRO A CA 1
ATOM 6808 C C . PRO A 1 851 ? -45.024 1.705 -5.042 1.00 31.98 851 PRO A C 1
ATOM 6810 O O . PRO A 1 851 ? -44.427 0.770 -5.569 1.00 31.98 851 PRO A O 1
ATOM 6813 N N . SER A 1 852 ? -46.058 1.505 -4.222 1.00 28.77 852 SER A N 1
ATOM 6814 C CA . SER A 1 852 ? -46.737 0.212 -4.066 1.00 28.77 852 SER A CA 1
ATOM 6815 C C . SER A 1 852 ? -48.234 0.422 -3.812 1.00 28.77 852 SER A C 1
ATOM 6817 O O . SER A 1 852 ? -48.638 1.275 -3.022 1.00 28.77 852 SER A O 1
ATOM 6819 N N . SER A 1 853 ? -49.072 -0.315 -4.541 1.00 34.34 853 SER A N 1
ATOM 6820 C CA . SER A 1 853 ? -50.498 -0.022 -4.724 1.00 34.34 853 SER A CA 1
ATOM 6821 C C . SER A 1 853 ? -51.420 -0.920 -3.886 1.00 34.34 853 SER A C 1
ATOM 6823 O O . SER A 1 853 ? -51.965 -1.900 -4.384 1.00 34.34 853 SER A O 1
ATOM 6825 N N . VAL A 1 854 ? -51.667 -0.558 -2.618 1.00 31.78 854 VAL A N 1
ATOM 6826 C CA . VAL A 1 854 ? -52.777 -1.117 -1.810 1.00 31.78 854 VAL A CA 1
ATOM 6827 C C . VAL A 1 854 ? -53.421 -0.032 -0.931 1.00 31.78 854 VAL A C 1
ATOM 6829 O O . VAL A 1 854 ? -52.739 0.815 -0.362 1.00 31.78 854 VAL A O 1
ATOM 6832 N N . SER A 1 855 ? -54.753 -0.068 -0.803 1.00 28.98 855 SER A N 1
ATOM 6833 C CA . SER A 1 855 ? -55.568 0.869 -0.006 1.00 28.98 855 SER A CA 1
ATOM 6834 C C . SER A 1 855 ? -55.298 0.812 1.520 1.00 28.98 855 SER A C 1
ATOM 6836 O O . SER A 1 855 ? -54.880 -0.232 2.026 1.00 28.98 855 SER A O 1
ATOM 6838 N N . PRO A 1 856 ? -55.583 1.880 2.294 1.00 33.44 856 PRO A N 1
ATOM 6839 C CA . PRO A 1 856 ? -54.952 2.098 3.600 1.00 33.44 856 PRO A CA 1
ATOM 6840 C C . PRO A 1 856 ? -55.624 1.403 4.800 1.00 33.44 856 PRO A C 1
ATOM 6842 O O . PRO A 1 856 ? -56.839 1.481 4.990 1.00 33.44 856 PRO A O 1
ATOM 6845 N N . ARG A 1 857 ? -54.804 0.851 5.711 1.00 25.52 857 ARG A N 1
ATOM 6846 C CA . ARG A 1 857 ? -55.141 0.597 7.132 1.00 25.52 857 ARG A CA 1
ATOM 6847 C C . ARG A 1 857 ? -53.930 0.905 8.041 1.00 25.52 857 ARG A C 1
ATOM 6849 O O . ARG A 1 857 ? -52.796 0.824 7.576 1.00 25.52 857 ARG A O 1
ATOM 6856 N N . PRO A 1 858 ? -54.133 1.311 9.312 1.00 29.34 858 PRO A N 1
ATOM 6857 C CA . PRO A 1 858 ? -53.097 2.002 10.087 1.00 29.34 858 PRO A CA 1
ATOM 6858 C C . PRO A 1 858 ? -52.027 1.075 10.686 1.00 29.34 858 PRO A C 1
ATOM 6860 O O . PRO A 1 858 ? -52.328 0.161 11.458 1.00 29.34 858 PRO A O 1
ATOM 6863 N N . LEU A 1 859 ? -50.758 1.383 10.406 1.00 26.72 859 LEU A N 1
ATOM 6864 C CA . LEU A 1 859 ? -49.593 0.692 10.963 1.00 26.72 859 LEU A CA 1
ATOM 6865 C C . LEU A 1 859 ? -49.370 1.036 12.445 1.00 26.72 859 LEU A C 1
ATOM 6867 O O . LEU A 1 859 ? -48.999 2.155 12.801 1.00 26.72 859 LEU A O 1
ATOM 6871 N N . LYS A 1 860 ? -49.507 0.033 13.319 1.00 27.36 860 LYS A N 1
ATOM 6872 C CA . LYS A 1 860 ? -48.926 0.070 14.669 1.00 27.36 860 LYS A CA 1
ATOM 6873 C C . LYS A 1 860 ? -47.437 -0.268 14.575 1.00 27.36 860 LYS A C 1
ATOM 6875 O O . LYS A 1 860 ? -47.098 -1.367 14.146 1.00 27.36 860 LYS A O 1
ATOM 6880 N N . LYS A 1 861 ? -46.554 0.618 15.044 1.00 30.83 861 LYS A N 1
ATOM 6881 C CA . LYS A 1 861 ? -45.158 0.243 15.326 1.00 30.83 861 LYS A CA 1
ATOM 6882 C C . LYS A 1 861 ? -45.106 -0.691 16.540 1.00 30.83 861 LYS A C 1
ATOM 6884 O O . LYS A 1 861 ? -45.674 -0.360 17.575 1.00 30.83 861 LYS A O 1
ATOM 6889 N N . ASN A 1 862 ? -44.362 -1.785 16.417 1.00 26.11 862 ASN A N 1
ATOM 6890 C CA . ASN A 1 862 ? -43.744 -2.526 17.516 1.00 26.11 862 ASN A CA 1
ATOM 6891 C C . ASN A 1 862 ? -42.444 -3.142 16.979 1.00 26.11 862 ASN A C 1
ATOM 6893 O O . ASN A 1 862 ? -42.464 -3.773 15.927 1.00 26.11 862 ASN A O 1
ATOM 6897 N N . MET A 1 863 ? -41.335 -2.969 17.697 1.00 29.86 863 MET A N 1
ATOM 6898 C CA . MET A 1 863 ? -40.119 -3.760 17.484 1.00 29.86 863 MET A CA 1
ATOM 6899 C C . MET A 1 863 ? -40.204 -5.043 18.312 1.00 29.86 863 MET A C 1
ATOM 6901 O O . MET A 1 863 ? -40.644 -4.987 19.460 1.00 29.86 863 MET A O 1
ATOM 6905 N N . SER A 1 864 ? -39.684 -6.153 17.791 1.00 25.42 864 SER A N 1
ATOM 6906 C CA . SER A 1 864 ? -38.873 -7.076 18.593 1.00 25.42 864 SER A CA 1
ATOM 6907 C C . SER A 1 864 ? -38.023 -7.979 17.698 1.00 25.42 864 SER A C 1
ATOM 6909 O O . SER A 1 864 ? -38.324 -8.146 16.518 1.00 25.42 864 SER A O 1
ATOM 6911 N N . VAL A 1 865 ? -36.961 -8.538 18.273 1.00 32.16 865 VAL A N 1
ATOM 6912 C CA . VAL A 1 865 ? -36.024 -9.470 17.630 1.00 32.16 865 VAL A CA 1
ATOM 6913 C C . VAL A 1 865 ? -36.494 -10.906 17.862 1.00 32.16 865 VAL A C 1
ATOM 6915 O O . VAL A 1 865 ? -36.867 -11.245 18.982 1.00 32.16 865 VAL A O 1
ATOM 6918 N N . VAL A 1 866 ? -36.398 -11.766 16.843 1.00 24.72 866 VAL A N 1
ATOM 6919 C CA . VAL A 1 866 ? -36.367 -13.230 17.007 1.00 24.72 866 VAL A CA 1
ATOM 6920 C C . VAL A 1 866 ? -35.317 -13.809 16.052 1.00 24.72 866 VAL A C 1
ATOM 6922 O O . VAL A 1 866 ? -35.213 -13.384 14.905 1.00 24.72 866 VAL A O 1
ATOM 6925 N N . ILE A 1 867 ? -34.533 -14.766 16.547 1.00 27.91 867 ILE A N 1
ATOM 6926 C CA . ILE A 1 867 ? -33.484 -15.501 15.825 1.00 27.91 867 ILE A CA 1
ATOM 6927 C C . ILE A 1 867 ? -34.078 -16.814 15.296 1.00 27.91 867 ILE A C 1
ATOM 6929 O O . ILE A 1 867 ? -34.765 -17.473 16.075 1.00 27.91 867 ILE A O 1
ATOM 6933 N N . SER A 1 868 ? -33.771 -17.229 14.054 1.00 24.17 868 SER A N 1
ATOM 6934 C CA . SER A 1 868 ? -33.455 -18.629 13.652 1.00 24.17 868 SER A CA 1
ATOM 6935 C C . SER A 1 868 ? -33.439 -18.853 12.130 1.00 24.17 868 SER A C 1
ATOM 6937 O O . SER A 1 868 ? -34.328 -18.391 11.428 1.00 24.17 868 SER A O 1
ATOM 6939 N N . LEU A 1 869 ? -32.431 -19.615 11.681 1.00 27.94 869 LEU A N 1
ATOM 6940 C CA . LEU A 1 869 ? -32.438 -20.678 10.652 1.00 27.94 869 LEU A CA 1
ATOM 6941 C C . LEU A 1 869 ? -33.529 -20.683 9.556 1.00 27.94 869 LEU A C 1
ATOM 6943 O O . LEU A 1 869 ? -34.708 -20.817 9.869 1.00 27.94 869 LEU A O 1
ATOM 6947 N N . ILE A 1 870 ? -33.106 -20.811 8.286 1.00 25.20 870 ILE A N 1
ATOM 6948 C CA . ILE A 1 870 ? -33.349 -22.007 7.435 1.00 25.20 870 ILE A CA 1
ATOM 6949 C C . ILE A 1 870 ? -32.595 -21.894 6.089 1.00 25.20 870 ILE A C 1
ATOM 6951 O O . ILE A 1 870 ? -32.406 -20.805 5.552 1.00 25.20 870 ILE A O 1
ATOM 6955 N N . LEU A 1 871 ? -32.142 -23.038 5.562 1.00 34.50 871 LEU A N 1
ATOM 6956 C CA . LEU A 1 871 ? -31.512 -23.203 4.242 1.00 34.50 871 LEU A CA 1
ATOM 6957 C C . LEU A 1 871 ? -32.566 -23.284 3.117 1.00 34.50 871 LEU A C 1
ATOM 6959 O O . LEU A 1 871 ? -33.599 -23.919 3.329 1.00 34.50 871 LEU A O 1
ATOM 6963 N N . PRO A 1 872 ? -32.275 -22.813 1.892 1.00 34.59 872 PRO A N 1
ATOM 6964 C CA . PRO A 1 872 ? -32.972 -23.252 0.687 1.00 34.59 872 PRO A CA 1
ATOM 6965 C C . PRO A 1 872 ? -32.083 -24.189 -0.148 1.00 34.59 872 PRO A C 1
ATOM 6967 O O . PRO A 1 872 ? -31.141 -23.754 -0.807 1.00 34.59 872 PRO A O 1
ATOM 6970 N N . GLY A 1 873 ? -32.401 -25.484 -0.137 1.00 27.19 873 GLY A N 1
ATOM 6971 C CA . GLY A 1 873 ? -31.844 -26.464 -1.070 1.00 27.19 873 GLY A CA 1
ATOM 6972 C C . GLY A 1 873 ? -32.906 -26.953 -2.057 1.00 27.19 873 GLY A C 1
ATOM 6973 O O . GLY A 1 873 ? -33.993 -27.328 -1.634 1.00 27.19 873 GLY A O 1
ATOM 6974 N N . ASN A 1 874 ? -32.531 -27.018 -3.337 1.00 30.94 874 ASN A N 1
ATOM 6975 C CA . ASN A 1 874 ? -33.168 -27.761 -4.435 1.00 30.94 874 ASN A CA 1
ATOM 6976 C C . ASN A 1 874 ? -34.584 -27.390 -4.945 1.00 30.94 874 ASN A C 1
ATOM 6978 O O . ASN A 1 874 ? -35.594 -27.612 -4.285 1.00 30.94 874 ASN A O 1
ATOM 6982 N N . SER A 1 875 ? -34.612 -27.177 -6.274 1.00 27.39 875 SER A N 1
ATOM 6983 C CA . SER A 1 875 ? -35.526 -27.813 -7.255 1.00 27.39 875 SER A CA 1
ATOM 6984 C C . SER A 1 875 ? -36.955 -27.261 -7.461 1.00 27.39 875 SER A C 1
ATOM 6986 O O . SER A 1 875 ? -37.497 -26.632 -6.555 1.00 27.39 875 SER A O 1
ATOM 6988 N N . PRO A 1 876 ? -37.629 -27.590 -8.592 1.00 48.00 876 PRO A N 1
ATOM 6989 C CA . PRO A 1 876 ? -37.093 -27.964 -9.921 1.00 48.00 876 PRO A CA 1
ATOM 6990 C C . PRO A 1 876 ? -37.782 -27.272 -11.123 1.00 48.00 876 PRO A C 1
ATOM 6992 O O . PRO A 1 876 ? -39.009 -27.260 -11.195 1.00 48.00 876 PRO A O 1
ATOM 6995 N N . SER A 1 877 ? -36.992 -26.883 -12.135 1.00 31.48 877 SER A N 1
ATOM 6996 C CA . SER A 1 877 ? -37.245 -27.139 -13.575 1.00 31.48 877 SER A CA 1
ATOM 6997 C C . SER A 1 877 ? -36.071 -26.632 -14.413 1.00 31.48 877 SER A C 1
ATOM 6999 O O . SER A 1 877 ? -35.918 -25.391 -14.466 1.00 31.48 877 SER A O 1
#

Radius of gyration: 65.6 Å; Cα contacts (8 Å, |Δi|>4): 411; chains: 1; bounding box: 128×104×262 Å

Mean predicted aligned error: 24.35 Å

Nearest PDB structures (foldseek):
  7nd2-assembly1_B  TM=7.182E-01  e=1.193E-11  Homo sapiens
  8d9o-assembly1_A  TM=4.159E-01  e=5.788E-01  synthetic construct
  2z0o-assembly1_A-2  TM=2.075E-01  e=1.314E-01  Homo sapiens
  5c5b-assembly2_D  TM=2.585E-01  e=4.591E-01  Homo sapiens
  4h8s-assembly1_A  TM=1.910E-01  e=2.633E-01  Homo sapiens